Protein 5JYM (pdb70)

Solvent-accessible surface area: 40302 Å² total; per-residue (Å²): 106,33,34,30,9,52,22,69,8,69,1,67,26,175,31,115,4,26,59,130,30,25,44,7,49,0,36,91,50,185,115,67,118,6,41,6,33,3,46,13,69,0,3,60,47,98,31,64,3,9,2,0,2,38,46,56,60,0,59,0,3,2,6,9,17,7,50,51,52,100,62,52,127,15,70,0,86,0,44,2,41,10,139,129,51,52,79,27,24,122,72,18,65,0,25,0,70,4,51,19,82,50,66,54,153,1,144,24,87,96,130,64,12,139,16,47,11,94,50,70,35,142,70,59,46,72,21,24,106,0,55,9,78,20,121,9,20,51,142,201,48,143,17,11,42,18,8,16,50,44,120,36,4,94,53,104,44,72,87,49,118,0,7,54,18,100,118,69,66,0,36,0,18,0,75,16,68,48,10,56,113,140,131,12,74,72,1,52,0,37,0,43,0,18,0,74,44,38,131,24,42,66,37,77,6,49,0,12,0,62,3,70,105,163,34,74,10,95,19,82,25,87,68,154,25,155,89,50,46,62,25,108,0,32,0,120,8,58,50,42,85,6,41,91,25,20,0,4,0,0,4,28,82,174,40,9,44,2,0,0,5,0,15,4,48,55,89,25,47,19,58,12,130,142,5,111,140,63,0,74,6,63,25,54,76,106,53,64,9,0,44,0,62,3,45,77,3,68,82,68,1,33,6,39,2,10,0,0,6,6,3,39,50,55,2,39,18,13,2,2,29,84,20,0,124,6,0,68,0,59,47,192,75,12,78,8,94,17,62,56,69,122,44,71,26,62,105,53,89,145,3,66,2,59,0,52,6,85,59,77,4,23,20,2,15,0,0,0,0,10,18,76,127,90,67,13,4,122,17,25,0,44,13,12,65,66,63,12,125,67,16,34,92,58,3,53,9,63,30,82,30,69,62,3,29,0,35,0,64,42,11,65,93,110,4,38,3,29,0,17,0,0,1,14,55,33,67,16,6,13,19,1,63,5,0,87,1,92,102,33,39,31,7,45,13,68,8,70,1,69,25,150,30,120,8,29,62,128,24,36,48,2,48,0,47,91,51,191,115,57,110,5,34,7,30,2,47,14,68,0,2,57,45,98,28,51,2,5,2,0,2,44,57,67,58,0,59,1,5,3,6,4,18,9,50,49,62,126,59,46,123,15,65,0,84,0,48,2,42,15,145,128,49,52,82,25,26,122,72,11,69,0,25,0,66,4,48,15,83,50,68,62,148,3,132,22,86,97,119,56,14,170,13,49,13,98,55,69,34,142,70,60,45,74,22,24,104,1,56,9,65,18,102,9,19,56,153,195,46,142,16,11,41,16,8,17,51,45,120,37,3,95,53,101,61,61,85,47,121,0,7,56,18,100,118,69,68,0,40,0,17,0,73,19,79,37,12,60,100,170,145,13,73,83,1,51,0,37,1,45,0,17,0,71,43,39,124,25,41,66,33,71,5,49,0,15,0,75,1,57,125,185,33,103,11,76,5,109,175,35,145,71,50,48,60,35,102,10,27,0,122,6,57,54,39,86,6,49,48,11,21,0,3,0,0,9,26,92,177,44,9,44,2,0,0,4,0,18,4,48,41,86,17,46,23,48,13,127,145,8,120,144,56,4,72,5,48,25,54,74,109,54,64,10,0,49,0,66,4,42,64,4,64,76,81,6,32,6,38,2,10,0,0,4,6,3,37,46,51,1,35,20,13,2,2,30,81,31,1,96,14,21,119,8,67,16,90,200,85,13,76,8,94,16,62,56,69,121,44,68,25,61,105,53,89,147,2,66,2,60,0,52,6,88,60,79,2,26,24,3,16,1,0,0,0,12,17,77,127,90,72,26,4,120,18,24,0,47,18,12,66,67,63,12,126,68,16,39,92,50,1,60,10,63,30,77,29,67,62,3,29,0,38,0,66,41,11,71,92,112,4,38,3,28,0,17,0,0,0,20,54,33,66,18,7,14,18,2,62,4,0,84,0,96

GO terms:
  GO:0007155 cell adhesion (P, TAS)
  GO:0005886 plasma membrane (C, TAS)
  GO:0005886 plasma membrane (C, IDA)
  GO:0030054 cell junction (C, IDA)
  GO:0001895 retina homeostasis (P, IMP)
  GO:0043568 positive regulation of insulin-like growth factor receptor signaling pathway (P, IMP)
  GO:0010838 positive regulation of keratinocyte proliferation (P, IMP)
  GO:0022405 hair cycle process (P, IMP)
  GO:0030512 negative regulation of transforming growth factor beta receptor signaling pathway (P, IMP)
  GO:0031424 keratinization (P, IMP)
  GO:0051796 negative regulation of timing of catagen (P, IMP)
  GO:0048023 positive regulation of melanin biosynthetic process (P, IMP)
  GO:0048820 hair follicle maturation (P, IMP)
  GO:0090263 positive regulation of canonical Wnt signaling pathway (P, IMP)

InterPro domains:
  IPR000233 Cadherin, Y-type LIR-motif [PF01049] (765-824)
  IPR002126 Cadherin-like [PF00028] (114-206)
  IPR002126 Cadherin-like [PF00028] (221-318)
  IPR002126 Cadherin-like [PF00028] (333-432)
  IPR002126 Cadherin-like [PF00028] (446-537)
  IPR002126 Cadherin-like [PR00205] (156-175)
  IPR002126 Cadherin-like [PR00205] (215-244)
  IPR002126 Cadherin-like [PR00205] (293-305)
  IPR002126 Cadherin-like [PR00205] (307-326)
  IPR002126 Cadherin-like [PR00205] (326-339)
  IPR002126 Cadherin-like [PR00205] (386-412)
  IPR002126 Cadherin-like [PR00205] (530-547)
  IPR002126 Cadherin-like [PS50268] (108-215)
  IPR002126 Cadherin-like [PS50268] (216-328)
  IPR002126 Cadherin-like [PS50268] (329-440)
  IPR002126 Cadherin-like [PS50268] (441-548)
  IPR002126 Cadherin-like [PS50268] (547-660)
  IPR002126 Cadherin-like [SM00112] (132-213)
  IPR002126 Cadherin-like [SM00112] (237-326)
  IPR002126 Cadherin-like [SM00112] (349-439)

Radius of gyration: 35.83 Å; Cα contacts (8 Å, |Δi|>4): 2385; chains: 4; bounding box: 73×104×82 Å

Nearest PDB structures (foldseek):
  4zmw-assembly1_B  TM=9.513E-01  e=2.298E-41  Homo sapiens
  6ztb-assembly1_I  TM=9.393E-01  e=1.758E-41  Homo sapiens
  4zmt-assembly1_B  TM=9.577E-01  e=2.848E-41  Homo sapiens
  4zmp-assembly1_A-2  TM=9.425E-01  e=3.723E-41  Homo sapiens
  4zmv-assembly1_B  TM=9.755E-01  e=1.860E-40  Homo sapiens

Foldseek 3Di:
DDADDAFEAEAPDPDPPFHFGDADDDPCCVPAQKFKWKDFDCGPHPPPPQWTADTRGRTITGGDGHDCLVPFKTWMWMWIAGPVGDTDDDIGIYMYGHAWDLPWDKDWPDQEAEWEDEQADDFPAWIDFTDIFTSTDVPPFQSGQKFKWWPFKPPQVVHTPQWTAHGRGRTITGHDHDRDCVVPQKMKTWMWIATSSPPHDIDIHIYMYGYDD/DWAWAWPAEDEDAAQAKDKTKIAIDDDQLQAWKKWKWWADPFIDTAWIARQVVGDIDGDPVCPPFWDWHADNVRSMIMIMGGRDDQVRFTWMKMFIWADDDPFDGDTFHIYFTYGYGNPDWAKAWPDAEDEDDWFDKDKIKIFIPWWAQLQFKFKWWDAPSGDIGGAGGSFFRGDDVYDPQWGKHDGTGMIMIIGNTDDPVRFTWMKMWGPDDDDIDIYRTYGYD/DDADPAFEAEAPDPDPPFDFGDADDDPCCVVAQKFKWKDFDCGPHPPPPQWTADTRGRTITGGDGDDCLVPFKTWMWMFMAGPVRDTDDDIGIYMYGHDYDLPWDKDWPDQEAEWEDEQPDDFPAWIDFTDIFTSTDVPPFQSTQKFKWWPFKPPQVVHTCQWTAHGRGRTITGHDDGGDCVVPQKMKTKMWIATRSPPHDIDIHIYMYGYDD/DWAWAWDEDEAFAKDKTKIAIDDDQLQAWKKWKWWADCHIDTAWIARQVVGDIDGDPVCPPQWDWHADNVRSMIMIMGGRDDQVRFTWMKMFIWADDDPFDGDTFHIYFTDTYGYCPDWDKAWPDAEDEDDWFDKDKIKIFIPWWAQLQFKFKWWDAPSGDIGTAGGSFFRGDDVYDPQWGWHDGTGMIMIIGNTDDPVRFTWMKMWGPDDDDIDIYRTYGYD

CATH classification: 2.60.40.60

Structure (mmCIF, N/CA/C/O backbone):
data_5JYM
#
_entry.id   5JYM
#
_cell.length_a   58.700
_cell.length_b   83.430
_cell.length_c   199.820
_cell.angle_alpha   90.00
_cell.angle_beta   90.00
_cell.angle_gamma   90.00
#
_symmetry.space_group_name_H-M   'P 2 21 21'
#
loop_
_entity.id
_entity.type
_entity.pdbx_description
1 polymer Cadherin-3
2 polymer 'Antibody scFv TSP11'
3 non-polymer 'CALCIUM ION'
4 water water
#
loop_
_atom_site.group_PDB
_atom_site.id
_atom_site.type_symbol
_atom_site.label_atom_id
_atom_site.label_alt_id
_atom_site.label_comp_id
_atom_site.label_asym_id
_atom_site.label_entity_id
_atom_site.label_seq_id
_atom_site.pdbx_PDB_ins_code
_atom_site.Cartn_x
_atom_site.Cartn_y
_atom_site.Cartn_z
_atom_site.occupancy
_atom_site.B_iso_or_equiv
_atom_site.auth_seq_id
_atom_site.auth_comp_id
_atom_site.auth_asym_id
_atom_site.auth_atom_id
_atom_site.pdbx_PDB_model_num
ATOM 1 N N . ASP A 1 1 ? -34.749 44.440 -12.599 1.00 61.39 1 ASP A N 1
ATOM 2 C CA . ASP A 1 1 ? -34.394 45.703 -13.283 1.00 60.98 1 ASP A CA 1
ATOM 3 C C . ASP A 1 1 ? -33.122 45.469 -14.092 1.00 57.48 1 ASP A C 1
ATOM 4 O O . ASP A 1 1 ? -32.252 44.689 -13.679 1.00 57.61 1 ASP A O 1
ATOM 9 N N . TRP A 1 2 ? -33.015 46.116 -15.252 1.00 53.31 2 TRP A N 1
ATOM 10 C CA . TRP A 1 2 ? -31.775 46.069 -16.025 1.00 49.22 2 TRP A CA 1
ATOM 11 C C . TRP A 1 2 ? -30.749 46.906 -15.290 1.00 49.89 2 TRP A C 1
ATOM 12 O O . TRP A 1 2 ? -31.048 48.029 -14.890 1.00 51.81 2 TRP A O 1
ATOM 23 N N . VAL A 1 3 ? -29.536 46.405 -15.118 1.00 49.32 3 VAL A N 1
ATOM 24 C CA . VAL A 1 3 ? -28.506 47.220 -14.455 1.00 48.38 3 VAL A CA 1
ATOM 25 C C . VAL A 1 3 ? -27.229 47.286 -15.280 1.00 46.90 3 VAL A C 1
ATOM 26 O O . VAL A 1 3 ? -27.098 46.634 -16.319 1.00 48.16 3 VAL A O 1
ATOM 30 N N . VAL A 1 4 ? -26.317 48.140 -14.859 1.00 44.13 4 VAL A N 1
ATOM 31 C CA . VAL A 1 4 ? -25.078 48.314 -15.578 1.00 43.10 4 VAL A CA 1
ATOM 32 C C . VAL A 1 4 ? -24.206 47.166 -15.098 1.00 38.26 4 VAL A C 1
ATOM 33 O O . VAL A 1 4 ? -24.141 46.880 -13.904 1.00 38.46 4 VAL A O 1
ATOM 37 N N . ALA A 1 5 ? -23.612 46.461 -16.041 1.00 34.58 5 ALA A N 1
ATOM 38 C CA . ALA A 1 5 ? -22.947 45.238 -15.734 1.00 32.76 5 ALA A CA 1
ATOM 39 C C . ALA A 1 5 ? -21.641 45.592 -15.047 1.00 32.48 5 ALA A C 1
ATOM 40 O O . ALA A 1 5 ? -21.130 46.710 -15.246 1.00 32.98 5 ALA A O 1
ATOM 42 N N . PRO A 1 6 ? -21.084 44.667 -14.236 1.00 31.80 6 PRO A N 1
ATOM 43 C CA . PRO A 1 6 ? -19.736 44.890 -13.719 1.00 30.99 6 PRO A CA 1
ATOM 44 C C . PRO A 1 6 ? -18.808 45.157 -14.876 1.00 30.86 6 PRO A C 1
ATOM 45 O O . PRO A 1 6 ? -18.935 44.533 -15.940 1.00 32.93 6 PRO A O 1
ATOM 49 N N . ILE A 1 7 ? -17.902 46.090 -14.675 1.00 30.32 7 ILE A N 1
ATOM 50 C CA . ILE A 1 7 ? -16.930 46.448 -15.672 1.00 30.39 7 ILE A CA 1
ATOM 51 C C . ILE A 1 7 ? -15.559 45.825 -15.335 1.00 30.89 7 ILE A C 1
ATOM 52 O O . ILE A 1 7 ? -14.951 46.140 -14.332 1.00 28.42 7 ILE A O 1
ATOM 57 N N . SER A 1 8 ? -15.049 45.002 -16.235 1.00 33.46 8 SER A N 1
ATOM 58 C CA . SER A 1 8 ? -13.764 44.341 -16.021 1.00 34.84 8 SER A CA 1
ATOM 59 C C . SER A 1 8 ? -12.653 45.069 -16.705 1.00 32.91 8 SER A C 1
ATOM 60 O O . SER A 1 8 ? -12.630 45.165 -17.900 1.00 32.35 8 SER A O 1
ATOM 63 N N . VAL A 1 9 ? -11.691 45.508 -15.929 1.00 33.73 9 VAL A N 1
ATOM 64 C CA . VAL A 1 9 ? -10.540 46.230 -16.442 1.00 34.31 9 VAL A CA 1
ATOM 65 C C . VAL A 1 9 ? -9.212 45.534 -16.089 1.00 34.35 9 VAL A C 1
ATOM 66 O O . VAL A 1 9 ? -8.864 45.425 -14.886 1.00 33.87 9 VAL A O 1
ATOM 70 N N . PRO A 1 10 ? -8.438 45.113 -17.111 1.00 33.08 10 PRO A N 1
ATOM 71 C CA . PRO A 1 10 ? -7.122 44.556 -16.792 1.00 33.03 10 PRO A CA 1
ATOM 72 C C . PRO A 1 10 ? -6.231 45.603 -16.143 1.00 33.00 10 PRO A C 1
ATOM 73 O O . PRO A 1 10 ? -6.194 46.743 -16.594 1.00 32.75 10 PRO A O 1
ATOM 77 N N . GLU A 1 11 ? -5.524 45.219 -15.091 1.00 32.43 11 GLU A N 1
ATOM 78 C CA . GLU A 1 11 ? -4.541 46.093 -14.465 1.00 31.25 11 GLU A CA 1
ATOM 79 C C . GLU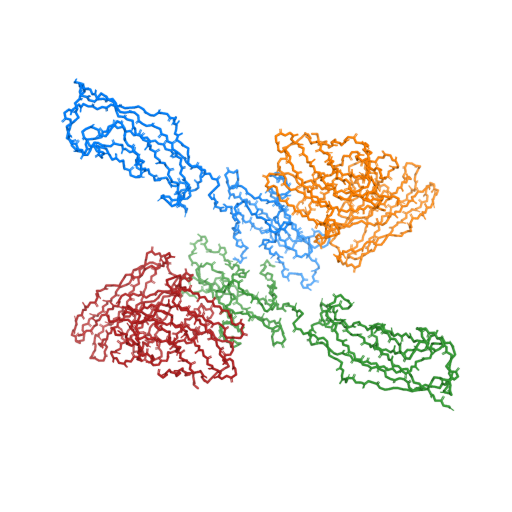 A 1 11 ? -3.467 46.464 -15.470 1.00 31.12 11 GLU A C 1
ATOM 80 O O . GLU A 1 11 ? -3.296 45.812 -16.506 1.00 32.68 11 GLU A O 1
ATOM 86 N N . ASN A 1 12 ? -2.748 47.533 -15.175 1.00 31.77 12 ASN A N 1
ATOM 87 C CA . ASN A 1 12 ? -1.672 48.050 -16.041 1.00 33.37 12 ASN A CA 1
ATOM 88 C C . ASN A 1 12 ? -2.049 48.480 -17.462 1.00 36.98 12 ASN A C 1
ATOM 89 O O . ASN A 1 12 ? -1.231 48.393 -18.382 1.00 37.91 12 ASN A O 1
ATOM 94 N N . GLY A 1 13 ? -3.268 48.987 -17.639 1.00 37.70 13 GLY A N 1
ATOM 95 C CA . GLY A 1 13 ? -3.680 49.495 -18.943 1.00 36.78 13 GLY A CA 1
ATOM 96 C C . GLY A 1 13 ? -2.732 50.551 -19.449 1.00 35.78 13 GLY A C 1
ATOM 97 O O . GLY A 1 13 ? -2.063 51.205 -18.661 1.00 34.38 13 GLY A O 1
ATOM 98 N N . LYS A 1 14 ? -2.659 50.702 -20.769 1.00 40.76 14 LYS A N 1
ATOM 99 C CA . LYS A 1 14 ? -1.825 51.726 -21.404 1.00 43.90 14 LYS A CA 1
ATOM 100 C C . LYS A 1 14 ? -2.605 52.913 -21.885 1.00 41.95 14 LYS A C 1
ATOM 101 O O . LYS A 1 14 ? -2.032 53.874 -22.374 1.00 44.16 14 LYS A O 1
ATOM 107 N N . GLY A 1 15 ? -3.911 52.863 -21.719 1.00 40.88 15 GLY A N 1
ATOM 108 C CA . GLY A 1 15 ? -4.749 53.936 -22.198 1.00 40.47 15 GLY A CA 1
ATOM 109 C C . GLY A 1 15 ? -4.985 53.830 -23.689 1.00 39.81 15 GLY A C 1
ATOM 110 O O . GLY A 1 15 ? -4.941 52.739 -24.255 1.00 39.44 15 GLY A O 1
ATOM 111 N N . PRO A 1 16 ? -5.202 54.956 -24.348 1.00 37.86 16 PRO A N 1
ATOM 112 C CA . PRO A 1 16 ? -5.036 56.287 -23.773 1.00 35.36 16 PRO A CA 1
ATOM 113 C C . PRO A 1 16 ? -5.950 56.574 -22.602 1.00 32.39 16 PRO A C 1
ATOM 114 O O . PRO A 1 16 ? -7.028 56.021 -22.511 1.00 33.25 16 PRO A O 1
ATOM 118 N N . PHE A 1 17 ? -5.519 57.469 -21.730 1.00 30.44 17 PHE A N 1
ATOM 119 C CA . PHE A 1 17 ? -6.323 57.891 -20.608 1.00 28.62 17 PHE A CA 1
ATOM 120 C C . PHE A 1 17 ? -6.637 59.331 -20.837 1.00 28.33 17 PHE A C 1
ATOM 121 O O . PHE A 1 17 ? -5.795 60.029 -21.336 1.00 28.53 17 PHE A O 1
ATOM 129 N N . PRO A 1 18 ? -7.812 59.792 -20.423 1.00 27.91 18 PRO A N 1
ATOM 130 C CA . PRO A 1 18 ? -8.831 58.970 -19.752 1.00 28.33 18 PRO A CA 1
ATOM 131 C C . PRO A 1 18 ? -9.522 58.004 -20.691 1.00 28.99 18 PRO A C 1
ATOM 132 O O . PRO A 1 18 ? -9.721 58.305 -21.854 1.00 30.10 18 PRO A O 1
ATOM 136 N N . GLN A 1 19 ? -9.914 56.872 -20.150 1.00 31.14 19 GLN A N 1
ATOM 137 C CA . GLN A 1 19 ? -10.423 55.758 -20.920 1.00 30.48 19 GLN A CA 1
ATOM 138 C C . GLN A 1 19 ? -11.888 55.610 -20.631 1.00 29.73 19 GLN A C 1
ATOM 139 O O . GLN A 1 19 ? -12.315 55.541 -19.477 1.00 28.38 19 GLN A O 1
ATOM 145 N N . ARG A 1 20 ? -12.676 55.564 -21.693 1.00 30.22 20 ARG A N 1
ATOM 146 C CA . ARG A 1 20 ? -14.082 55.362 -21.535 1.00 30.49 20 ARG A CA 1
ATOM 147 C C . ARG A 1 20 ? -14.376 53.927 -21.126 1.00 30.16 20 ARG A C 1
ATOM 148 O O . ARG A 1 20 ? -13.942 53.003 -21.788 1.00 30.92 20 ARG A O 1
ATOM 156 N N . LEU A 1 21 ? -15.139 53.743 -20.064 1.00 28.37 21 LEU A N 1
ATOM 157 C CA . LEU A 1 21 ? -15.463 52.418 -19.616 1.00 29.25 21 LEU A CA 1
ATOM 158 C C . LEU A 1 21 ? -16.836 52.102 -20.064 1.00 30.03 21 LEU A C 1
ATOM 159 O O . LEU A 1 21 ? -17.085 51.066 -20.639 1.00 32.41 21 LEU A O 1
ATOM 164 N N . ASN A 1 22 ? -17.750 52.999 -19.776 1.00 32.57 22 ASN A N 1
ATOM 165 C CA . ASN A 1 22 ? -19.124 52.750 -20.015 1.00 34.22 22 ASN A CA 1
ATOM 166 C C . ASN A 1 22 ? -19.947 54.013 -19.916 1.00 32.50 22 ASN A C 1
ATOM 167 O O . ASN A 1 22 ? -19.574 54.924 -19.205 1.00 30.44 22 ASN A O 1
ATOM 172 N N . GLN A 1 23 ? -21.073 54.066 -20.629 1.00 33.45 23 GLN A N 1
ATOM 173 C CA . GLN A 1 23 ? -21.909 55.266 -20.663 1.00 32.35 23 GLN A CA 1
ATOM 174 C C . GLN A 1 23 ? -23.226 55.107 -19.919 1.00 31.82 23 GLN A C 1
ATOM 175 O O . GLN A 1 23 ? -24.044 54.301 -20.305 1.00 34.98 23 GLN A O 1
ATOM 181 N N . LEU A 1 24 ? -23.436 55.909 -18.888 1.00 30.90 24 LEU A N 1
ATOM 182 C CA . LEU A 1 24 ? -24.702 55.962 -18.172 1.00 30.71 24 LEU A CA 1
ATOM 183 C C . LEU A 1 24 ? -25.712 56.785 -18.928 1.00 31.80 24 LEU A C 1
ATOM 184 O O . LEU A 1 24 ? -25.369 57.780 -19.588 1.00 32.73 24 LEU A O 1
ATOM 189 N N . LYS A 1 25 ? -26.971 56.401 -18.781 1.00 32.26 25 LYS A N 1
ATOM 190 C CA . LYS A 1 25 ? -28.060 57.137 -19.370 1.00 33.23 25 LYS A CA 1
ATOM 191 C C . LYS A 1 25 ? -29.340 56.909 -18.565 1.00 34.28 25 LYS A C 1
ATOM 192 O O . LYS A 1 25 ? -29.628 55.795 -18.156 1.00 32.53 25 LYS A O 1
ATOM 198 N N . SER A 1 26 ? -30.087 57.995 -18.374 1.00 35.28 26 SER A N 1
ATOM 199 C CA . SER A 1 26 ? -31.427 57.954 -17.879 1.00 37.77 26 SER A CA 1
ATOM 200 C C . SER A 1 26 ? -32.361 58.327 -19.006 1.00 41.08 26 SER A C 1
ATOM 201 O O . SER A 1 26 ? -32.168 59.363 -19.644 1.00 40.34 26 SER A O 1
ATOM 204 N N . ASN A 1 27 ? -33.409 57.531 -19.223 1.00 45.68 27 ASN A N 1
ATOM 205 C CA . ASN A 1 27 ? -34.311 57.801 -20.346 1.00 50.34 27 ASN A CA 1
ATOM 206 C C . ASN A 1 27 ? -35.245 58.979 -20.121 1.00 52.22 27 ASN A C 1
ATOM 207 O O . ASN A 1 27 ? -36.022 59.347 -21.009 1.00 57.98 27 ASN A O 1
ATOM 212 N N . LYS A 1 28 ? -35.122 59.619 -18.963 1.00 51.59 28 LYS A N 1
ATOM 213 C CA . LYS A 1 28 ? -35.778 60.895 -18.744 1.00 51.99 28 LYS A CA 1
ATOM 214 C C . LYS A 1 28 ? -35.052 62.046 -19.409 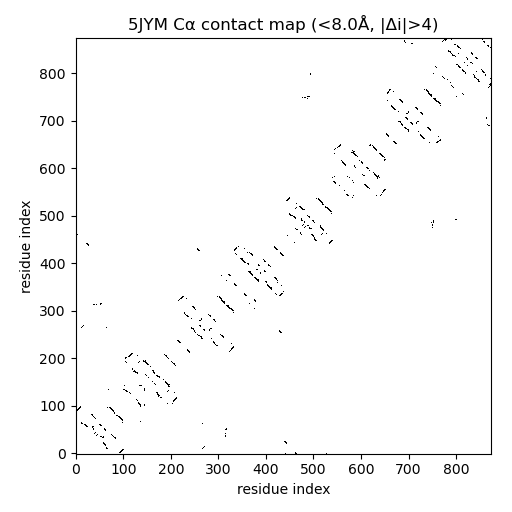1.00 51.16 28 LYS A C 1
ATOM 215 O O . LYS A 1 28 ? -35.411 63.194 -19.197 1.00 52.89 28 LYS A O 1
ATOM 221 N N . ASP A 1 29 ? -34.031 61.764 -20.210 1.00 53.67 29 ASP A N 1
ATOM 222 C CA . ASP A 1 29 ? -33.284 62.841 -20.876 1.00 55.42 29 ASP A CA 1
ATOM 223 C C . ASP A 1 29 ? -33.930 63.337 -22.157 1.00 58.10 29 ASP A C 1
ATOM 224 O O . ASP A 1 29 ? -33.580 64.417 -22.647 1.00 60.08 29 ASP A O 1
ATOM 229 N N . ARG A 1 30 ? -34.874 62.581 -22.701 1.00 64.00 30 ARG A N 1
ATOM 230 C CA . ARG A 1 30 ? -35.594 63.092 -23.860 1.00 74.26 30 ARG A CA 1
ATOM 231 C C . ARG A 1 30 ? -36.409 64.337 -23.502 1.00 71.40 30 ARG A C 1
ATOM 232 O O . ARG A 1 30 ? -36.578 65.218 -24.345 1.00 69.19 30 ARG A O 1
ATOM 240 N N . ASP A 1 31 ? -36.888 64.403 -22.253 1.00 71.74 31 ASP A N 1
ATOM 241 C CA . ASP A 1 31 ? -37.745 65.501 -21.786 1.00 72.07 31 ASP A CA 1
ATOM 242 C C . ASP A 1 31 ? -36.965 66.592 -21.105 1.00 69.65 31 ASP A C 1
ATOM 243 O O . ASP A 1 31 ? -37.087 67.760 -21.456 1.00 76.22 31 ASP A O 1
ATOM 248 N N . THR A 1 32 ? -36.179 66.207 -20.109 1.00 69.79 32 THR A N 1
ATOM 249 C CA . THR A 1 32 ? -35.413 67.163 -19.316 1.00 68.98 32 THR A CA 1
ATOM 250 C C . THR A 1 32 ? -33.929 66.940 -19.559 1.00 64.47 32 THR A C 1
ATOM 251 O O . THR A 1 32 ? -33.505 65.841 -19.925 1.00 64.76 32 THR A O 1
ATOM 255 N N . LYS A 1 33 ? -33.144 67.998 -19.398 1.00 62.17 33 LYS A N 1
ATOM 256 C CA . LYS A 1 33 ? -31.699 67.884 -19.446 1.00 59.54 33 LYS A CA 1
ATOM 257 C C . LYS A 1 33 ? -31.244 67.167 -18.167 1.00 55.03 33 LYS A C 1
ATOM 258 O O . LYS A 1 33 ? -31.615 67.558 -17.066 1.00 54.98 33 LYS A O 1
ATOM 264 N N . ILE A 1 34 ? -30.442 66.122 -18.312 1.00 47.21 34 ILE A N 1
ATOM 265 C CA . ILE A 1 34 ? -29.956 65.404 -17.154 1.00 44.33 34 ILE A CA 1
ATOM 266 C C . ILE A 1 34 ? -28.458 65.517 -16.969 1.00 40.62 34 ILE A C 1
ATOM 267 O O . ILE A 1 34 ? -27.688 65.545 -17.938 1.00 39.10 34 ILE A O 1
ATOM 272 N N . PHE A 1 35 ? -28.077 65.577 -15.704 1.00 38.98 35 PHE A N 1
ATOM 273 C CA . PHE A 1 35 ? -26.695 65.710 -15.282 1.00 40.33 35 PHE A CA 1
ATOM 274 C C . PHE A 1 35 ? -26.289 64.491 -14.451 1.00 36.92 35 PHE A C 1
ATOM 275 O O . PHE A 1 35 ? -27.004 64.112 -13.511 1.00 34.64 35 PHE A O 1
ATOM 283 N N . TYR A 1 36 ? -25.130 63.915 -14.774 1.00 33.86 36 TYR A N 1
ATOM 284 C CA . TYR A 1 36 ? -24.667 62.688 -14.141 1.00 31.19 36 TYR A CA 1
ATOM 285 C C . TYR A 1 36 ? -23.513 63.003 -13.222 1.00 30.14 36 TYR A C 1
ATOM 286 O O . TYR A 1 36 ? -22.759 63.936 -13.480 1.00 29.60 36 TYR A O 1
ATOM 295 N N . SER A 1 37 ? -23.370 62.194 -12.176 1.00 28.54 37 SER A N 1
ATOM 296 C CA . SER A 1 37 ? -22.242 62.268 -11.248 1.00 27.55 37 SER A CA 1
ATOM 297 C C . SER A 1 37 ? -21.969 60.888 -10.684 1.00 27.05 37 SER A C 1
ATOM 298 O O . SER A 1 37 ? -22.790 59.974 -10.843 1.00 27.33 37 SER A O 1
ATOM 301 N N . ILE A 1 38 ? -20.798 60.703 -10.095 1.00 26.45 38 ILE A N 1
ATOM 302 C CA . ILE A 1 38 ? -20.468 59.423 -9.466 1.00 26.95 38 ILE A CA 1
ATOM 303 C C . ILE A 1 38 ? -19.962 59.639 -8.069 1.00 26.93 38 ILE A C 1
ATOM 304 O O . ILE A 1 38 ? -19.315 60.616 -7.813 1.00 28.37 38 ILE A O 1
ATOM 309 N N . THR A 1 39 ? -20.216 58.693 -7.192 1.00 27.91 39 THR A N 1
ATOM 310 C CA . THR A 1 39 ? -19.613 58.709 -5.884 1.00 30.25 39 THR A CA 1
ATOM 311 C C . THR A 1 39 ? -18.976 57.373 -5.594 1.00 30.61 39 THR A C 1
ATOM 312 O O . THR A 1 39 ? -19.182 56.405 -6.337 1.00 30.28 39 THR A O 1
ATOM 316 N N . GLY A 1 40 ? -18.191 57.340 -4.516 1.00 30.88 40 GLY A N 1
ATOM 317 C CA . GLY A 1 40 ? -17.491 56.139 -4.077 1.00 30.93 40 GLY A CA 1
ATOM 318 C C . GLY A 1 40 ? -15.984 56.307 -4.141 1.00 31.28 40 GLY A C 1
ATOM 319 O O . GLY A 1 40 ? -15.496 57.236 -4.770 1.00 31.43 40 GLY A O 1
ATOM 320 N N . PRO A 1 41 ? -15.236 55.400 -3.495 1.00 32.74 41 PRO A N 1
ATOM 321 C CA . PRO A 1 41 ? -13.760 55.445 -3.424 1.00 32.90 41 PRO A CA 1
ATOM 322 C C . PRO A 1 41 ? -13.175 55.344 -4.801 1.00 31.73 41 PRO A C 1
ATOM 323 O O . PRO A 1 41 ? -13.581 54.474 -5.543 1.00 31.26 41 PRO A O 1
ATOM 327 N N . GLY A 1 42 ? -12.227 56.220 -5.126 1.00 31.40 42 GLY A N 1
ATOM 328 C CA . GLY A 1 42 ? -11.736 56.343 -6.483 1.00 29.51 42 GLY A CA 1
ATOM 329 C C . GLY A 1 42 ? -12.323 57.545 -7.203 1.00 28.93 42 GLY A C 1
ATOM 330 O O . GLY A 1 42 ? -11.700 58.074 -8.118 1.00 26.95 42 GLY A O 1
ATOM 331 N N . ALA A 1 43 ? -13.538 57.944 -6.824 1.00 29.20 43 ALA A N 1
ATOM 332 C CA . ALA A 1 43 ? -14.229 59.017 -7.517 1.00 30.76 43 ALA A CA 1
ATOM 333 C C . ALA A 1 43 ? -14.266 60.273 -6.672 1.00 32.00 43 ALA A C 1
ATOM 334 O O . ALA A 1 43 ? -13.737 61.296 -7.078 1.00 34.47 43 ALA A O 1
ATOM 336 N N . ASP A 1 44 ? -14.897 60.217 -5.509 1.00 31.82 44 ASP A N 1
ATOM 337 C CA . ASP A 1 44 ? -14.936 61.392 -4.673 1.00 34.58 44 ASP A CA 1
ATOM 338 C C . ASP A 1 44 ? -14.382 61.113 -3.304 1.00 36.07 44 ASP A C 1
ATOM 339 O O . ASP A 1 44 ? -14.647 61.843 -2.372 1.00 39.89 44 ASP A O 1
ATOM 344 N N . SER A 1 45 ? -13.618 60.043 -3.186 1.00 36.45 45 SER A N 1
ATOM 345 C CA . SER A 1 45 ? -12.811 59.822 -2.014 1.00 37.56 45 SER A CA 1
ATOM 346 C C . SER A 1 45 ? -11.622 58.934 -2.438 1.00 36.51 45 SER A C 1
ATOM 347 O O . SER A 1 45 ? -11.557 58.459 -3.559 1.00 38.47 45 SER A O 1
ATOM 350 N N . PRO A 1 46 ? -10.652 58.753 -1.563 1.00 36.37 46 PRO A N 1
ATOM 351 C CA . PRO A 1 46 ? -9.449 58.038 -2.003 1.00 35.23 46 PRO A CA 1
ATOM 352 C C . PRO A 1 46 ? -9.707 56.597 -2.427 1.00 34.27 46 PRO A C 1
ATOM 353 O O . PRO A 1 46 ? -10.645 55.989 -1.975 1.00 39.01 46 PRO A O 1
ATOM 357 N N . PRO A 1 47 ? -8.897 56.046 -3.300 1.00 31.91 47 PRO A N 1
ATOM 358 C CA . PRO A 1 47 ? -7.770 56.731 -3.964 1.00 33.51 47 PRO A CA 1
ATOM 359 C C . PRO A 1 47 ? -8.163 57.862 -4.948 1.00 33.61 47 PRO A C 1
ATOM 360 O O . PRO A 1 47 ? -9.234 57.855 -5.562 1.00 31.36 47 PRO A O 1
ATOM 364 N N . GLU A 1 48 ? -7.290 58.851 -5.030 1.00 34.90 48 GLU A N 1
ATOM 365 C CA . GLU A 1 48 ? -7.652 60.143 -5.606 1.00 34.23 48 GLU A CA 1
ATOM 366 C C . GLU A 1 48 ? -7.537 60.135 -7.105 1.00 32.19 48 GLU A C 1
ATOM 367 O O . GLU A 1 48 ? -6.522 59.694 -7.654 1.00 32.51 48 GLU A O 1
ATOM 373 N N . GLY A 1 49 ? -8.610 60.565 -7.756 1.00 30.34 49 GLY A N 1
ATOM 374 C CA . GLY A 1 49 ? -8.574 60.843 -9.159 1.00 29.57 49 GLY A CA 1
ATOM 375 C C . GLY A 1 49 ? -8.549 59.641 -10.076 1.00 28.80 49 GLY A C 1
ATOM 376 O O . GLY A 1 49 ? -8.033 59.745 -11.188 1.00 29.18 49 GLY A O 1
ATOM 377 N N . VAL A 1 50 ? -9.100 58.509 -9.645 1.00 27.83 50 VAL A N 1
ATOM 378 C CA . VAL A 1 50 ? -9.014 57.289 -10.439 1.00 27.86 50 VAL A CA 1
ATOM 379 C C . VAL A 1 50 ? -10.137 57.270 -11.452 1.00 28.49 50 VAL A C 1
ATOM 380 O O . VAL A 1 50 ? -9.910 56.847 -12.588 1.00 28.51 50 VAL A O 1
ATOM 384 N N . PHE A 1 51 ? -11.336 57.698 -11.030 1.00 27.79 51 PHE A N 1
ATOM 385 C CA . PHE A 1 51 ? -12.503 57.704 -11.886 1.00 28.25 51 PHE A CA 1
ATOM 386 C C . PHE A 1 51 ? -13.130 59.083 -11.959 1.00 28.20 51 PHE A C 1
ATOM 387 O O . PHE A 1 51 ? -13.004 59.897 -11.049 1.00 29.53 51 PHE A O 1
ATOM 395 N N . ALA A 1 52 ? -13.871 59.290 -13.035 1.00 28.41 52 ALA A N 1
ATOM 396 C CA . ALA A 1 52 ? -14.717 60.454 -13.220 1.00 28.59 52 ALA A CA 1
ATOM 397 C C . ALA A 1 52 ? -15.862 60.101 -14.168 1.00 29.66 52 ALA A C 1
ATOM 398 O O . ALA A 1 52 ? -15.796 59.096 -14.870 1.00 30.35 52 ALA A O 1
ATOM 400 N N . VAL A 1 53 ? -16.870 60.962 -14.229 1.00 29.40 53 VAL A N 1
ATOM 401 C CA . VAL A 1 53 ? -17.916 60.821 -15.212 1.00 30.29 53 VAL A CA 1
ATOM 402 C C . VAL A 1 53 ? -18.091 62.147 -15.922 1.00 30.75 53 VAL A C 1
ATOM 403 O O . VAL A 1 53 ? -17.928 63.173 -15.319 1.00 33.48 53 VAL A O 1
ATOM 407 N N . GLU A 1 54 ? -18.347 62.098 -17.223 1.00 32.57 54 GLU A N 1
ATOM 408 C CA . GLU A 1 54 ? -18.652 63.263 -18.023 1.00 32.70 54 GLU A CA 1
ATOM 409 C C . GLU A 1 54 ? -20.085 63.663 -17.625 1.00 32.23 54 GLU A C 1
ATOM 410 O O . GLU A 1 54 ? -21.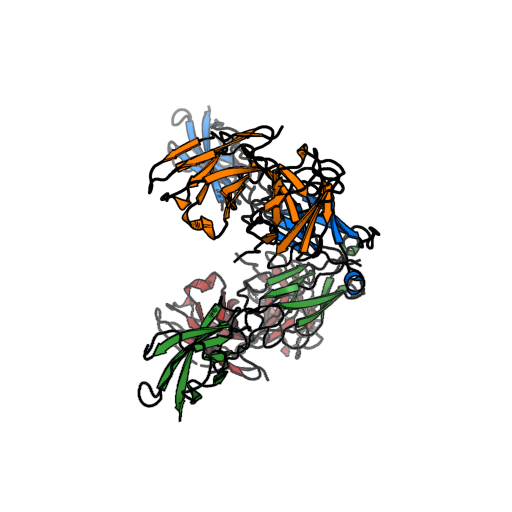024 62.909 -17.821 1.00 31.22 54 GLU A O 1
ATOM 416 N N . LYS A 1 55 ? -20.232 64.852 -17.058 1.00 33.26 55 LYS A N 1
ATOM 417 C CA . LYS A 1 55 ? -21.489 65.340 -16.531 1.00 34.57 55 LYS A CA 1
ATOM 418 C C . LYS A 1 55 ? -22.704 65.312 -17.458 1.00 36.48 55 LYS A C 1
ATOM 419 O O . LYS A 1 55 ? -23.796 64.969 -17.036 1.00 35.61 55 LYS A O 1
ATOM 425 N N . GLU A 1 56 ? -22.523 65.689 -18.710 1.00 38.77 56 GLU A N 1
ATOM 426 C CA . GLU A 1 56 ? -23.643 65.808 -19.618 1.00 40.87 56 GLU A CA 1
ATOM 427 C C . GLU A 1 56 ? -23.865 64.545 -20.440 1.00 38.48 56 GLU A C 1
ATOM 428 O O . GLU A 1 56 ? -25.006 64.233 -20.792 1.00 36.83 56 GLU A O 1
ATOM 434 N N . THR A 1 57 ? -22.788 63.836 -20.789 1.00 34.23 57 THR A N 1
ATOM 435 C CA . THR A 1 57 ? -22.918 62.647 -21.625 1.00 31.87 57 THR A CA 1
ATOM 436 C C . THR A 1 57 ? -23.082 61.377 -20.841 1.00 29.51 57 THR A C 1
ATOM 437 O O . THR A 1 57 ? -23.566 60.411 -21.384 1.00 29.15 57 THR A O 1
ATOM 441 N N . GLY A 1 58 ? -22.650 61.368 -19.583 1.00 27.45 58 GLY A N 1
ATOM 442 C CA . GLY A 1 58 ? -22.753 60.196 -18.754 1.00 26.00 58 GLY A CA 1
ATOM 443 C C . GLY A 1 58 ? -21.627 59.194 -18.921 1.00 25.86 58 GLY A C 1
ATOM 444 O O . GLY A 1 58 ? -21.709 58.094 -18.360 1.00 24.79 58 GLY A O 1
ATOM 445 N N . TRP A 1 59 ? -20.568 59.537 -19.663 1.00 26.43 59 TRP A N 1
ATOM 446 C CA . TRP A 1 59 ? -19.459 58.569 -19.900 1.00 26.83 59 TRP A CA 1
ATOM 447 C C . TRP A 1 59 ? -18.649 58.431 -18.625 1.00 27.53 59 TRP A C 1
ATOM 448 O O . TRP A 1 59 ? -18.213 59.424 -18.042 1.00 27.41 59 TRP A O 1
ATOM 459 N N . LEU A 1 60 ? -18.469 57.195 -18.197 1.00 27.35 60 LEU A N 1
ATOM 460 C CA . LEU A 1 60 ? -17.678 56.897 -17.024 1.00 28.47 60 LEU A CA 1
ATOM 461 C C . LEU A 1 60 ? -16.248 56.733 -17.493 1.00 27.51 60 LEU A C 1
ATOM 462 O O . LEU A 1 60 ? -15.985 56.072 -18.478 1.00 27.75 60 LEU A O 1
ATOM 467 N N . LEU A 1 61 ? -15.320 57.312 -16.771 1.00 28.01 61 LEU A N 1
ATOM 468 C CA . LEU A 1 61 ? -13.933 57.386 -17.225 1.00 28.96 61 LEU A CA 1
ATOM 469 C C . LEU A 1 61 ? -12.989 56.799 -16.204 1.00 27.42 61 LEU A C 1
ATOM 470 O O . LEU A 1 61 ? -13.219 56.953 -15.016 1.00 27.23 61 LEU A O 1
ATOM 475 N N . LEU A 1 62 ? -11.939 56.136 -16.693 1.00 26.78 62 LEU A N 1
ATOM 476 C CA . LEU A 1 62 ? -10.809 55.727 -15.887 1.00 25.66 62 LEU A CA 1
ATOM 477 C C . LEU A 1 62 ? -9.647 56.590 -16.262 1.00 25.55 62 LEU A C 1
ATOM 478 O O . LEU A 1 62 ? -9.263 56.630 -17.441 1.00 26.25 62 LEU A O 1
ATOM 483 N N . ASN A 1 63 ? -9.068 57.242 -15.266 1.00 25.32 63 ASN A N 1
ATOM 484 C CA . ASN A 1 63 ? -8.030 58.253 -15.477 1.00 28.07 63 ASN A CA 1
ATOM 485 C C . ASN A 1 63 ? -6.566 57.787 -15.339 1.00 28.45 63 ASN A C 1
ATOM 486 O O . ASN A 1 63 ? -5.691 58.530 -15.709 1.00 29.76 63 ASN A O 1
ATOM 491 N N . LYS A 1 64 ? -6.326 56.599 -14.768 1.00 29.98 64 LYS A N 1
ATOM 492 C CA . LYS A 1 64 ? -4.997 56.070 -14.478 1.00 30.59 64 LYS A CA 1
ATOM 493 C C . LYS A 1 64 ? -4.989 54.559 -14.547 1.00 29.90 64 LYS A C 1
ATOM 494 O O . LYS A 1 64 ? -6.006 53.920 -14.347 1.00 26.19 64 LYS A O 1
ATOM 500 N N . PRO A 1 65 ? -3.799 53.975 -14.734 1.00 30.45 65 PRO A N 1
ATOM 501 C CA . PRO A 1 65 ? -3.683 52.529 -14.690 1.00 30.77 65 PRO A CA 1
ATOM 502 C C . PRO A 1 65 ? -4.074 52.009 -13.352 1.00 30.49 65 PRO A C 1
ATOM 503 O O . PRO A 1 65 ? -3.855 52.658 -12.355 1.00 36.02 65 PRO A O 1
ATOM 507 N N . LEU A 1 66 ? -4.632 50.820 -13.311 1.00 32.61 66 LEU A N 1
ATOM 508 C CA . LEU A 1 66 ? -4.968 50.163 -12.036 1.00 32.82 66 LEU A CA 1
ATOM 509 C C . LEU A 1 66 ? -3.961 49.065 -11.696 1.00 33.54 66 LEU A C 1
ATOM 510 O O . LEU A 1 66 ? -3.262 48.558 -12.580 1.00 32.89 66 LEU A O 1
ATOM 515 N N . ASP A 1 67 ? -3.922 48.700 -10.421 1.00 33.00 67 ASP A N 1
ATOM 516 C CA . ASP A 1 67 ? -3.068 47.620 -9.924 1.00 35.32 67 ASP A CA 1
ATOM 517 C C . ASP A 1 67 ? -3.870 46.623 -9.076 1.00 34.25 67 ASP A C 1
ATOM 518 O O . ASP A 1 67 ? -4.266 46.919 -7.946 1.00 35.65 67 ASP A O 1
ATOM 523 N N . ARG A 1 68 ? -4.079 45.426 -9.610 1.00 34.46 68 ARG A N 1
ATOM 524 C CA . ARG A 1 68 ? -4.920 44.436 -8.951 1.00 34.29 68 ARG A CA 1
ATOM 525 C C . ARG A 1 68 ? -4.384 44.059 -7.578 1.00 35.75 68 ARG A C 1
ATOM 526 O O . ARG A 1 68 ? -5.153 43.753 -6.705 1.00 37.18 68 ARG A O 1
ATOM 534 N N . GLU A 1 69 ? -3.072 44.089 -7.394 1.00 36.95 69 GLU A N 1
ATOM 535 C CA . GLU A 1 69 ? -2.460 43.644 -6.133 1.00 38.60 69 GLU A CA 1
ATOM 536 C C . GLU A 1 69 ? -2.574 44.718 -5.028 1.00 41.48 69 GLU A C 1
ATOM 537 O O . GLU A 1 69 ? -2.392 44.422 -3.854 1.00 47.55 69 GLU A O 1
ATOM 543 N N . GLU A 1 70 ? -2.888 45.955 -5.409 1.00 44.96 70 GLU A N 1
ATOM 544 C CA . GLU A 1 70 ? -3.287 47.004 -4.459 1.00 46.58 70 GLU A CA 1
ATOM 545 C C . GLU A 1 70 ? -4.767 47.000 -4.151 1.00 43.45 70 GLU A C 1
ATOM 546 O O . GLU A 1 70 ? -5.159 46.980 -2.995 1.00 42.30 70 GLU A O 1
ATOM 552 N N . ILE A 1 71 ? -5.586 47.087 -5.202 1.00 42.61 71 ILE A N 1
ATOM 553 C CA . ILE A 1 71 ? -7.061 47.110 -5.064 1.00 40.70 71 ILE A CA 1
ATOM 554 C C . ILE A 1 71 ? -7.699 46.317 -6.200 1.00 38.49 71 ILE A C 1
ATOM 555 O O . ILE A 1 71 ? -7.528 46.631 -7.369 1.00 37.70 71 ILE A O 1
ATOM 560 N N . ALA A 1 72 ? -8.455 45.293 -5.843 1.00 37.02 72 ALA A N 1
ATOM 561 C CA . ALA A 1 72 ? -8.979 44.328 -6.813 1.00 37.10 72 ALA A CA 1
ATOM 562 C C . ALA A 1 72 ? -10.382 44.692 -7.342 1.00 35.13 72 ALA A C 1
ATOM 563 O O . ALA A 1 72 ? -10.811 44.151 -8.347 1.00 38.09 72 ALA A O 1
ATOM 565 N N . LYS A 1 73 ? -11.079 45.611 -6.680 1.00 35.15 73 LYS A N 1
ATOM 566 C CA . LYS A 1 73 ? -12.509 45.841 -6.912 1.00 37.82 73 LYS A CA 1
ATOM 567 C C . LYS A 1 73 ? -12.916 47.220 -6.400 1.00 36.22 73 LYS A C 1
ATOM 568 O O . LYS A 1 73 ? -12.368 47.680 -5.421 1.00 36.97 73 LYS A O 1
ATOM 574 N N . TYR A 1 74 ? -13.804 47.922 -7.109 1.00 35.74 74 TYR A N 1
ATOM 575 C CA . TYR A 1 74 ? -14.310 49.206 -6.652 1.00 32.84 74 TYR A CA 1
ATOM 576 C C . TYR A 1 74 ? -15.806 49.186 -6.730 1.00 34.12 74 TYR A C 1
ATOM 577 O O . TYR A 1 74 ? -16.369 48.513 -7.553 1.00 35.76 74 TYR A O 1
ATOM 586 N N . GLU A 1 75 ? -16.446 49.949 -5.861 1.00 36.97 75 GLU A N 1
ATOM 587 C CA . GLU A 1 75 ? -17.886 50.042 -5.834 1.00 38.41 75 GLU A CA 1
ATOM 588 C C . GLU A 1 75 ? -18.207 51.513 -5.882 1.00 35.81 75 GLU A C 1
ATOM 589 O O . GLU A 1 75 ? -17.824 52.264 -4.989 1.00 35.54 75 GLU A O 1
ATOM 595 N N . LEU A 1 76 ? -18.882 51.915 -6.950 1.00 33.83 76 LEU A N 1
ATOM 596 C CA . LEU A 1 76 ? -19.238 53.295 -7.175 1.00 31.71 76 LEU A CA 1
ATOM 597 C C . LEU A 1 76 ? -20.726 53.353 -7.290 1.00 31.31 76 LEU A C 1
ATOM 598 O O . LEU A 1 76 ? -21.385 52.322 -7.333 1.00 30.90 76 LEU A O 1
ATOM 603 N N . PHE A 1 77 ? -21.245 54.569 -7.337 1.00 30.08 77 PHE A N 1
ATOM 604 C CA . PHE A 1 77 ? -22.646 54.795 -7.586 1.00 30.32 77 PHE A CA 1
ATOM 605 C C . PHE A 1 77 ? -22.808 55.903 -8.622 1.00 28.25 77 PHE A C 1
ATOM 606 O O . PHE A 1 77 ? -22.182 56.963 -8.508 1.00 27.21 77 PHE A O 1
ATOM 614 N N . GLY A 1 78 ? -23.662 55.668 -9.614 1.00 26.74 78 GLY A N 1
ATOM 615 C CA . GLY A 1 78 ? -23.992 56.689 -10.593 1.00 25.42 78 GLY A CA 1
ATOM 616 C C . GLY A 1 78 ? -25.244 57.393 -10.164 1.00 26.25 78 GLY A C 1
ATOM 617 O O . GLY A 1 78 ? -26.169 56.743 -9.691 1.00 27.22 78 GLY A O 1
ATOM 618 N N . HIS A 1 79 ? -25.310 58.711 -10.360 1.00 27.00 79 HIS A N 1
ATOM 619 C CA . HIS A 1 79 ? -26.507 59.505 -9.959 1.00 28.36 79 HIS A CA 1
ATOM 620 C C . HIS A 1 79 ? -26.974 60.336 -11.124 1.00 28.61 79 HIS A C 1
ATOM 621 O O . HIS A 1 79 ? -26.159 60.750 -11.947 1.00 28.45 79 HIS A O 1
ATOM 628 N N . ALA A 1 80 ? -28.284 60.557 -11.223 1.00 30.14 80 ALA A N 1
ATOM 629 C CA . ALA A 1 80 ? -28.841 61.377 -12.322 1.00 30.00 80 ALA A CA 1
ATOM 630 C C . ALA A 1 80 ? -29.808 62.385 -11.745 1.00 31.39 80 ALA A C 1
ATOM 631 O O . ALA A 1 80 ? -30.754 62.008 -11.065 1.00 30.47 80 ALA A O 1
ATOM 633 N N . VAL A 1 81 ? -29.544 63.663 -12.002 1.00 32.46 81 VAL A N 1
ATOM 634 C CA . VAL A 1 81 ? -30.268 64.758 -11.383 1.00 34.52 81 VAL A CA 1
ATOM 635 C C . VAL A 1 81 ? -30.589 65.801 -12.421 1.00 36.95 81 VAL A C 1
ATOM 636 O O . VAL A 1 81 ? -29.853 65.924 -13.390 1.00 41.70 81 VAL A O 1
ATOM 640 N N . SER A 1 82 ? -31.721 66.500 -12.290 1.00 41.47 82 SER A N 1
ATOM 641 C CA . SER A 1 82 ? -32.073 67.576 -13.235 1.00 42.30 82 SER A CA 1
ATOM 642 C C . SER A 1 82 ? -31.377 68.859 -12.824 1.00 44.38 82 SER A C 1
ATOM 643 O O . SER A 1 82 ? -30.761 68.916 -11.773 1.00 43.22 82 SER A O 1
ATOM 646 N N . GLU A 1 83 ? -31.482 69.897 -13.646 1.00 50.11 83 GLU A N 1
ATOM 647 C CA . GLU A 1 83 ? -30.770 71.167 -13.403 1.00 54.00 83 GLU A CA 1
ATOM 648 C C . GLU A 1 83 ? -31.033 71.757 -11.999 1.00 50.76 83 GLU A C 1
ATOM 649 O O . GLU A 1 83 ? -30.117 72.199 -11.312 1.00 44.77 83 GLU A O 1
ATOM 655 N N . ASN A 1 84 ? -32.302 71.744 -11.586 1.00 49.15 84 ASN A N 1
ATOM 656 C CA . ASN A 1 84 ? -32.698 72.266 -10.280 1.00 49.07 84 ASN A CA 1
ATOM 657 C C . ASN A 1 84 ? -32.275 71.380 -9.110 1.00 44.55 84 ASN A C 1
ATOM 658 O O . ASN A 1 84 ? -32.546 71.728 -7.980 1.00 44.74 84 ASN A O 1
ATOM 663 N N . GLY A 1 85 ? -31.619 70.246 -9.378 1.00 42.50 85 GLY A N 1
ATOM 664 C CA . GLY A 1 85 ? -31.053 69.380 -8.329 1.00 40.54 85 GLY A CA 1
ATOM 665 C C . GLY A 1 85 ? -31.942 68.229 -7.847 1.00 40.15 85 GLY A C 1
ATOM 666 O O . GLY A 1 85 ? -31.591 67.539 -6.908 1.00 41.33 85 GLY A O 1
ATOM 667 N N . ALA A 1 86 ? -33.085 68.004 -8.474 1.00 37.95 86 ALA A N 1
ATOM 668 C CA . ALA A 1 86 ? -33.892 66.861 -8.124 1.00 38.41 86 ALA A CA 1
ATOM 669 C C . ALA A 1 86 ? -33.305 65.615 -8.759 1.00 38.29 86 ALA A C 1
ATOM 670 O O . ALA A 1 86 ? -33.008 65.586 -9.948 1.00 40.90 86 ALA A O 1
ATOM 672 N N . SER A 1 87 ? -33.082 64.623 -7.928 1.00 37.39 87 SER A N 1
ATOM 673 C CA . SER A 1 87 ? -32.864 63.246 -8.303 1.00 37.63 87 SER A CA 1
ATOM 674 C C . SER A 1 87 ? -33.929 62.774 -9.279 1.00 37.10 87 SER A C 1
ATOM 675 O O . SER A 1 87 ? -35.109 62.984 -9.039 1.00 37.55 87 SER A O 1
ATOM 678 N N . VAL A 1 88 ? -33.530 62.091 -10.338 1.00 35.07 88 VAL A N 1
ATOM 679 C CA . VAL A 1 88 ? -34.501 61.454 -11.213 1.00 36.07 88 VAL A CA 1
ATOM 680 C C . VAL A 1 88 ? -34.331 59.929 -11.357 1.00 36.76 88 VAL A C 1
ATOM 681 O O . VAL A 1 88 ? -35.054 59.299 -12.111 1.00 38.78 88 VAL A O 1
ATOM 685 N N . GLU A 1 89 ? -33.421 59.332 -10.605 1.00 36.27 89 GLU A N 1
ATOM 686 C CA . GLU A 1 89 ? -33.288 57.879 -10.541 1.00 37.05 89 GLU A CA 1
ATOM 687 C C . GLU A 1 89 ? -32.757 57.514 -9.164 1.00 37.90 89 GLU A C 1
ATOM 688 O O . GLU A 1 89 ? -32.073 58.299 -8.514 1.00 38.36 89 GLU A O 1
ATOM 694 N N . ASP A 1 90 ? -33.046 56.307 -8.738 1.00 38.87 90 ASP A N 1
ATOM 695 C CA . ASP A 1 90 ? -32.324 55.724 -7.658 1.00 39.61 90 ASP A CA 1
ATOM 696 C C . ASP A 1 90 ? -30.874 55.590 -8.120 1.00 38.78 90 ASP A C 1
ATOM 697 O O . ASP A 1 90 ? -30.621 55.301 -9.285 1.00 38.11 90 ASP A O 1
ATOM 702 N N . PRO A 1 91 ? -29.918 55.765 -7.202 1.00 38.34 91 PRO A N 1
ATOM 703 C CA . PRO A 1 91 ? -28.537 55.574 -7.622 1.00 36.24 91 PRO A CA 1
ATOM 704 C C . PRO A 1 91 ? -28.295 54.197 -8.175 1.00 36.62 91 PRO A C 1
ATOM 705 O O . PRO A 1 91 ? -28.884 53.228 -7.690 1.00 35.80 91 PRO A O 1
ATOM 709 N N . MET A 1 92 ? -27.430 54.133 -9.191 1.00 36.83 92 MET A N 1
ATOM 710 C CA . MET A 1 92 ? -27.073 52.892 -9.835 1.00 37.90 92 MET A CA 1
ATOM 711 C C . MET A 1 92 ? -25.741 52.378 -9.309 1.00 36.73 92 MET A C 1
ATOM 712 O O . MET A 1 92 ? -24.755 53.058 -9.419 1.00 35.79 92 MET A O 1
ATOM 717 N N . ASN A 1 93 ? -25.699 51.157 -8.800 1.00 38.98 93 ASN A N 1
ATOM 718 C CA . ASN A 1 93 ? -24.444 50.594 -8.337 1.00 42.21 93 ASN A CA 1
ATOM 719 C C . ASN A 1 93 ? -23.599 50.226 -9.544 1.00 39.41 93 ASN A C 1
ATOM 720 O O . ASN A 1 93 ? -24.093 49.611 -10.487 1.00 39.91 93 ASN A O 1
ATOM 725 N N . ILE A 1 94 ? -22.328 50.607 -9.507 1.00 35.55 94 ILE A N 1
ATOM 726 C CA . ILE A 1 94 ? -21.383 50.313 -10.551 1.00 32.73 94 ILE A CA 1
ATOM 727 C C . ILE A 1 94 ? -20.174 49.586 -9.960 1.00 31.69 94 ILE A C 1
ATOM 728 O O . ILE A 1 94 ? -19.471 50.146 -9.132 1.00 30.45 94 ILE A O 1
ATOM 733 N N . SER A 1 95 ? -19.927 48.354 -10.395 1.00 31.38 95 SER A N 1
ATOM 734 C CA . SER A 1 95 ? -18.792 47.574 -9.923 1.00 31.09 95 SER A CA 1
ATOM 735 C C . SER A 1 95 ? -17.669 47.616 -10.911 1.00 31.80 95 SER A C 1
ATOM 736 O O . SER A 1 95 ? -17.903 47.454 -12.117 1.00 31.37 95 SER A O 1
ATOM 739 N N . ILE A 1 96 ? -16.442 47.795 -10.430 1.00 31.13 96 ILE A N 1
ATOM 740 C CA . ILE A 1 96 ? -15.293 47.630 -11.304 1.00 32.50 96 ILE A CA 1
ATOM 741 C C . ILE A 1 96 ? -14.383 46.522 -10.780 1.00 33.65 96 ILE A C 1
ATOM 742 O O . ILE A 1 96 ? -13.979 46.550 -9.620 1.00 34.56 96 ILE A O 1
ATOM 747 N N . ILE A 1 97 ? -14.124 45.536 -11.638 1.00 32.44 97 ILE A N 1
ATOM 748 C CA . ILE A 1 97 ? -13.303 44.387 -11.323 1.00 32.64 97 ILE A CA 1
ATOM 749 C C . ILE A 1 97 ? -11.982 44.562 -12.036 1.00 31.69 97 ILE A C 1
ATOM 750 O O . ILE A 1 97 ? -11.970 44.736 -13.247 1.00 31.71 97 ILE A O 1
ATOM 755 N N . VAL A 1 98 ? -10.888 44.562 -11.279 1.00 30.54 98 VAL A N 1
ATOM 756 C CA . VAL A 1 98 ? -9.557 44.656 -11.862 1.00 32.41 98 VAL A CA 1
ATOM 757 C C . VAL A 1 98 ? -9.008 43.262 -12.114 1.00 32.14 98 VAL A C 1
ATOM 758 O O . VAL A 1 98 ? -8.808 42.507 -11.168 1.00 34.90 98 VAL A O 1
ATOM 762 N N . THR A 1 99 ? -8.783 42.903 -13.369 1.00 32.13 99 THR A N 1
ATOM 763 C CA . THR A 1 99 ? -8.343 41.540 -13.697 1.00 31.95 99 THR A CA 1
ATOM 764 C C . THR A 1 99 ? -6.822 41.440 -13.780 1.00 31.17 99 THR A C 1
ATOM 765 O O . THR A 1 99 ? -6.149 42.411 -14.088 1.00 31.19 99 THR A O 1
ATOM 769 N N . ASP A 1 100 ? -6.290 40.258 -13.515 1.00 31.44 100 ASP A N 1
ATOM 770 C CA . ASP A 1 100 ? -4.860 40.106 -13.277 1.00 33.11 100 ASP A CA 1
ATOM 771 C C . ASP A 1 100 ? -4.030 40.111 -14.544 1.00 32.78 100 ASP A C 1
ATOM 772 O O . ASP A 1 100 ? -4.421 39.582 -15.548 1.00 34.55 100 ASP A O 1
ATOM 777 N N . GLN A 1 101 ? -2.875 40.734 -14.476 1.00 34.52 101 GLN A N 1
ATOM 778 C CA . GLN A 1 101 ? -1.832 40.518 -15.440 1.00 36.40 101 GLN A CA 1
ATOM 779 C C . GLN A 1 101 ? -0.639 39.935 -14.695 1.00 36.15 101 GLN A C 1
ATOM 780 O O . GLN A 1 101 ? -0.546 40.021 -13.458 1.00 32.31 101 GLN A O 1
ATOM 786 N N . ASN A 1 102 ? 0.253 39.321 -15.473 1.00 37.30 102 ASN A N 1
ATOM 787 C CA . ASN A 1 102 ? 1.425 38.621 -14.957 1.00 37.93 102 ASN A CA 1
ATOM 788 C C . ASN A 1 102 ? 2.538 39.575 -14.707 1.00 36.73 102 ASN A C 1
ATOM 789 O O . ASN A 1 102 ? 3.548 39.522 -15.386 1.00 35.34 102 ASN A O 1
ATOM 794 N N . ASP A 1 103 ? 2.354 40.458 -13.729 1.00 38.79 103 ASP A N 1
ATOM 795 C CA . ASP A 1 103 ? 3.375 41.478 -13.427 1.00 39.00 103 ASP A CA 1
ATOM 796 C C . ASP A 1 103 ? 4.293 41.111 -12.275 1.00 40.49 103 ASP A C 1
ATOM 797 O O . ASP A 1 103 ? 5.105 41.927 -11.874 1.00 43.75 103 ASP A O 1
ATOM 802 N N . HIS A 1 104 ? 4.167 39.893 -11.750 1.00 40.67 104 HIS A N 1
ATOM 803 C CA . HIS A 1 104 ? 5.115 39.393 -10.738 1.00 43.31 104 HIS A CA 1
ATOM 804 C C . HIS A 1 104 ? 5.848 38.135 -11.189 1.00 43.01 104 HIS A C 1
ATOM 805 O O . HIS A 1 104 ? 5.248 37.213 -11.759 1.00 40.46 104 HIS A O 1
ATOM 812 N N . LYS A 1 105 ? 7.150 38.147 -10.935 1.00 45.47 105 LYS A N 1
ATOM 813 C CA . LYS A 1 105 ? 8.018 37.004 -11.152 1.00 48.26 105 LYS A CA 1
ATOM 814 C C . LYS A 1 105 ? 8.003 36.136 -9.905 1.00 48.15 105 LYS A C 1
ATOM 815 O O . LYS A 1 105 ? 7.842 36.623 -8.787 1.00 49.95 105 LYS A O 1
ATOM 821 N N . PRO A 1 106 ? 8.165 34.839 -10.087 1.00 46.14 106 PRO A N 1
ATOM 822 C CA . PRO A 1 106 ? 8.254 33.973 -8.935 1.00 44.23 106 PRO A CA 1
ATOM 823 C C . PRO A 1 106 ? 9.526 34.217 -8.117 1.00 44.61 106 PRO A C 1
ATOM 824 O O . PRO A 1 106 ? 10.590 34.508 -8.685 1.00 39.77 106 PRO A O 1
ATOM 828 N N . LYS A 1 107 ? 9.377 34.126 -6.793 1.00 45.91 107 LYS A N 1
ATOM 829 C CA . LYS A 1 107 ? 10.450 34.385 -5.838 1.00 49.74 107 LYS A CA 1
ATOM 830 C C . LYS A 1 107 ? 10.545 33.206 -4.865 1.00 47.43 107 LYS A C 1
ATOM 831 O O . LYS A 1 107 ? 9.561 32.831 -4.212 1.00 44.55 107 LYS A O 1
ATOM 837 N N . PHE A 1 108 ? 11.731 32.610 -4.790 1.00 43.91 108 PHE A N 1
ATOM 838 C CA . PHE A 1 108 ? 11.978 31.534 -3.854 1.00 40.97 108 PHE A CA 1
ATOM 839 C C . PHE A 1 108 ? 11.954 32.080 -2.454 1.00 42.86 108 PHE A C 1
ATOM 840 O O . PHE A 1 108 ? 12.361 33.215 -2.234 1.00 43.10 108 PHE A O 1
ATOM 848 N N . THR A 1 109 ? 11.504 31.273 -1.500 1.00 43.62 109 THR A N 1
ATOM 849 C CA . THR A 1 109 ? 11.462 31.713 -0.102 1.00 46.01 109 THR A CA 1
ATOM 850 C C . THR A 1 109 ? 12.844 31.925 0.521 1.00 48.74 109 THR A C 1
ATOM 851 O O . THR A 1 109 ? 12.986 32.721 1.455 1.00 55.11 109 THR A O 1
ATOM 855 N N . GLN A 1 110 ? 13.864 31.275 -0.020 1.00 48.95 110 GLN A N 1
ATOM 856 C CA . GLN A 1 110 ? 15.239 31.530 0.404 1.00 51.59 110 GLN A CA 1
ATOM 857 C C . GLN A 1 110 ? 16.176 31.335 -0.790 1.00 55.93 110 GLN A C 1
ATOM 858 O O . GLN A 1 110 ? 15.789 30.683 -1.777 1.00 53.61 110 GLN A O 1
ATOM 864 N N . ASP A 1 111 ? 17.384 31.913 -0.722 1.00 60.39 111 ASP A N 1
ATOM 865 C CA . ASP A 1 111 ? 18.372 31.823 -1.843 1.00 64.18 111 ASP A CA 1
ATOM 866 C C . ASP A 1 111 ? 19.007 30.451 -2.017 1.00 62.85 111 ASP A C 1
ATOM 867 O O . ASP A 1 111 ? 19.271 29.993 -3.156 1.00 59.39 111 ASP A O 1
ATOM 872 N N . THR A 1 112 ? 19.304 29.823 -0.881 1.00 57.89 112 THR A N 1
ATOM 873 C CA . THR A 1 112 ? 19.888 28.495 -0.887 1.00 54.58 112 THR A CA 1
ATOM 874 C C . THR A 1 112 ? 19.065 27.593 0.005 1.00 50.14 112 THR A C 1
ATOM 875 O O . THR A 1 112 ? 18.781 27.937 1.145 1.00 56.43 112 THR A O 1
ATOM 879 N N . PHE A 1 113 ? 18.705 26.433 -0.512 1.00 43.97 113 PHE A N 1
ATOM 880 C CA . PHE A 1 113 ? 18.004 25.440 0.270 1.00 40.65 113 PHE A CA 1
ATOM 881 C C . PHE A 1 113 ? 18.996 24.336 0.536 1.00 38.46 113 PHE A C 1
ATOM 882 O O . PHE A 1 113 ? 19.818 24.053 -0.310 1.00 38.85 113 PHE A O 1
ATOM 890 N N . ARG A 1 114 ? 18.931 23.747 1.724 1.00 38.84 114 ARG A N 1
ATOM 891 C CA . ARG A 1 114 ? 19.759 22.599 2.105 1.00 38.44 114 ARG A CA 1
ATOM 892 C C . ARG A 1 114 ? 18.916 21.438 2.547 1.00 36.62 114 ARG A C 1
ATOM 893 O O . ARG A 1 114 ? 17.901 21.617 3.211 1.00 34.78 114 ARG A O 1
ATOM 901 N N . GLY A 1 115 ? 19.379 20.234 2.239 1.00 35.85 115 GLY A N 1
ATOM 902 C CA . GLY A 1 115 ? 18.730 19.052 2.750 1.00 35.14 115 GLY A CA 1
ATOM 903 C C . GLY A 1 115 ? 19.686 17.928 2.808 1.00 35.40 115 GLY A C 1
ATOM 904 O O . GLY A 1 115 ? 20.844 18.103 2.437 1.00 37.07 115 GLY A O 1
ATOM 905 N N . SER A 1 116 ? 19.212 16.773 3.256 1.00 34.81 116 SER A N 1
ATOM 906 C CA . SER A 1 116 ? 20.051 15.620 3.287 1.00 37.14 116 SER A CA 1
ATOM 907 C C . SER A 1 116 ? 19.292 14.331 2.969 1.00 37.56 116 SER A C 1
ATOM 908 O O . SER A 1 116 ? 18.046 14.294 2.923 1.00 35.65 116 SER A O 1
ATOM 911 N N . VAL A 1 117 ? 20.095 13.291 2.723 1.00 37.81 117 VAL A N 1
ATOM 912 C CA . VAL A 1 117 ? 19.589 11.962 2.552 1.00 38.20 117 VAL A CA 1
ATOM 913 C C . VAL A 1 117 ? 20.670 10.902 2.768 1.00 40.46 117 VAL A C 1
ATOM 914 O O . VAL A 1 117 ? 21.862 11.130 2.541 1.00 39.60 117 VAL A O 1
ATOM 918 N N . LEU A 1 118 ? 20.227 9.744 3.235 1.00 44.26 118 LEU A N 1
ATOM 919 C CA . LEU A 1 118 ? 21.081 8.588 3.461 1.00 47.63 118 LEU A CA 1
ATOM 920 C C . LEU A 1 118 ? 21.479 7.933 2.166 1.00 48.62 118 LEU A C 1
ATOM 921 O O . LEU A 1 118 ? 20.640 7.698 1.303 1.00 47.88 118 LEU A O 1
ATOM 926 N N . GLU A 1 119 ? 22.749 7.568 2.080 1.00 51.46 119 GLU A N 1
ATOM 927 C CA . GLU A 1 119 ? 23.299 6.839 0.935 1.00 53.88 119 GLU A CA 1
ATOM 928 C C . GLU A 1 119 ? 22.493 5.603 0.482 1.00 54.71 119 GLU A C 1
ATOM 929 O O . GLU A 1 119 ? 22.378 5.323 -0.712 1.00 55.50 119 GLU A O 1
ATOM 935 N N . GLY A 1 120 ? 21.917 4.869 1.413 1.00 54.85 120 GLY A N 1
ATOM 936 C CA . GLY A 1 120 ? 21.215 3.639 1.031 1.00 56.46 120 GLY A CA 1
ATOM 937 C C . GLY A 1 120 ? 19.906 3.741 0.242 1.00 54.86 120 GLY A C 1
ATOM 938 O O . GLY A 1 120 ? 19.516 2.793 -0.413 1.00 55.12 120 GLY A O 1
ATOM 939 N N . VAL A 1 121 ? 19.218 4.879 0.294 1.00 50.92 121 VAL A N 1
ATOM 940 C CA . VAL A 1 121 ? 17.768 4.883 0.029 1.00 48.29 121 VAL A CA 1
ATOM 941 C C . VAL A 1 121 ? 17.358 4.380 -1.365 1.00 47.89 121 VAL A C 1
ATOM 942 O O . VAL A 1 121 ? 18.141 4.446 -2.294 1.00 47.73 121 VAL A O 1
ATOM 946 N N . LEU A 1 122 ? 16.136 3.856 -1.480 1.00 49.04 122 LEU A N 1
ATOM 947 C CA . LEU A 1 122 ? 15.554 3.441 -2.779 1.00 49.77 122 LEU A CA 1
ATOM 948 C C . LEU A 1 122 ? 15.081 4.653 -3.586 1.00 47.77 122 LEU A C 1
ATOM 949 O O . LEU A 1 122 ? 14.659 5.648 -3.011 1.00 45.43 122 LEU A O 1
ATOM 954 N N . PRO A 1 123 ? 15.091 4.540 -4.919 1.00 47.73 123 PRO A N 1
ATOM 955 C CA . PRO A 1 123 ? 14.391 5.481 -5.781 1.00 46.49 123 PRO A CA 1
ATOM 956 C C . PRO A 1 123 ? 12.982 5.767 -5.291 1.00 46.47 123 PRO A C 1
ATOM 957 O O . PRO A 1 123 ? 12.301 4.871 -4.789 1.00 48.38 123 PRO A O 1
ATOM 961 N N . GLY A 1 124 ? 12.556 7.018 -5.416 1.00 44.97 124 GLY A N 1
ATOM 962 C CA . GLY A 1 124 ? 11.250 7.458 -4.939 1.00 43.40 124 GLY A CA 1
ATOM 963 C C . GLY A 1 124 ? 11.337 8.131 -3.592 1.00 41.63 124 GLY A C 1
ATOM 964 O O . GLY A 1 124 ? 10.409 8.799 -3.191 1.00 42.79 124 GLY A O 1
ATOM 965 N N . THR A 1 125 ? 12.439 7.935 -2.875 1.00 40.98 125 THR A N 1
ATOM 966 C CA . THR A 1 125 ? 12.602 8.509 -1.551 1.00 41.24 125 THR A CA 1
ATOM 967 C C . THR A 1 125 ? 12.662 10.045 -1.591 1.00 40.17 125 THR A C 1
ATOM 968 O O . THR A 1 125 ? 13.479 10.649 -2.300 1.00 39.88 125 THR A O 1
ATOM 972 N N . SER A 1 126 ? 11.763 10.665 -0.836 1.00 39.63 126 SER A N 1
ATOM 973 C CA . SER A 1 126 ? 11.772 12.107 -0.602 1.00 37.83 126 SER A CA 1
ATOM 974 C C . SER A 1 126 ? 13.044 12.579 0.130 1.00 37.39 126 SER A C 1
ATOM 975 O O . SER A 1 126 ? 13.549 11.913 1.048 1.00 37.47 126 SER A O 1
ATOM 978 N N . VAL A 1 127 ? 13.548 13.740 -0.270 1.00 35.99 127 VAL A N 1
ATOM 979 C CA . VAL A 1 127 ? 14.772 14.306 0.308 1.00 36.05 127 VAL A CA 1
ATOM 980 C C . VAL A 1 127 ? 14.535 15.646 1.007 1.00 35.86 127 VAL A C 1
ATOM 981 O O . VAL A 1 127 ? 14.961 15.857 2.141 1.00 35.88 127 VAL A O 1
ATOM 985 N N . MET A 1 128 ? 13.875 16.551 0.292 1.00 34.64 128 MET A N 1
ATOM 986 C CA . MET A 1 128 ? 13.653 17.904 0.746 1.00 34.27 128 MET A CA 1
ATOM 987 C C . MET A 1 128 ? 12.572 18.570 -0.113 1.00 34.17 128 MET A C 1
ATOM 988 O O . MET A 1 128 ? 12.129 18.012 -1.115 1.00 32.80 128 MET A O 1
ATOM 993 N N . GLN A 1 129 ? 12.155 19.768 0.282 1.00 35.97 129 GLN A N 1
ATOM 994 C CA . GLN A 1 129 ? 11.164 20.526 -0.485 1.00 37.56 129 GLN A CA 1
ATOM 995 C C . GLN A 1 129 ? 11.631 21.943 -0.635 1.00 36.19 129 GLN A C 1
ATOM 996 O O . GLN A 1 129 ? 12.176 22.507 0.303 1.00 33.63 129 GLN A O 1
ATOM 1002 N N . VAL A 1 130 ? 11.427 22.515 -1.821 1.00 37.17 130 VAL A N 1
ATOM 1003 C CA . VAL A 1 130 ? 11.706 23.926 -2.045 1.00 37.32 130 VAL A CA 1
ATOM 1004 C C . VAL A 1 130 ? 10.418 24.645 -2.441 1.00 37.32 130 VAL A C 1
ATOM 1005 O O . VAL A 1 130 ? 9.458 24.025 -2.851 1.00 35.30 130 VAL A O 1
ATOM 1009 N N . THR A 1 131 ? 10.397 25.962 -2.289 1.00 39.25 131 THR A N 1
ATOM 1010 C CA . THR A 1 131 ? 9.159 26.732 -2.455 1.00 38.62 131 THR A CA 1
ATOM 1011 C C . THR A 1 131 ? 9.436 28.095 -3.074 1.00 38.53 131 THR A C 1
ATOM 1012 O O . THR A 1 131 ? 10.399 28.805 -2.703 1.00 38.86 131 THR A O 1
ATOM 1016 N N . ALA A 1 132 ? 8.571 28.455 -4.014 1.00 38.10 132 ALA A N 1
ATOM 1017 C CA . ALA A 1 132 ? 8.570 29.772 -4.583 1.00 37.98 132 ALA A CA 1
ATOM 1018 C C . ALA A 1 132 ? 7.133 30.316 -4.615 1.00 39.06 132 ALA A C 1
ATOM 1019 O O . ALA A 1 132 ? 6.167 29.586 -4.841 1.00 41.25 132 ALA A O 1
ATOM 1021 N N . THR A 1 133 ? 7.009 31.600 -4.339 1.00 39.14 133 THR A N 1
ATOM 1022 C CA . THR A 1 133 ? 5.730 32.259 -4.305 1.00 39.34 133 THR A CA 1
ATOM 1023 C C . THR A 1 133 ? 5.662 33.196 -5.476 1.00 39.15 133 THR A C 1
ATOM 1024 O O . THR A 1 133 ? 6.677 33.591 -6.058 1.00 36.47 133 THR A O 1
ATOM 1028 N N . ASP A 1 134 ? 4.447 33.537 -5.840 1.00 39.17 134 ASP A N 1
ATOM 1029 C CA . ASP A 1 134 ? 4.241 34.413 -6.947 1.00 42.29 134 ASP A CA 1
ATOM 1030 C C . ASP A 1 134 ? 2.988 35.168 -6.621 1.00 42.07 134 ASP A C 1
ATOM 1031 O O . ASP A 1 134 ? 1.925 34.562 -6.424 1.00 39.94 134 ASP A O 1
ATOM 1036 N N . GLU A 1 135 ? 3.101 36.493 -6.598 1.00 44.18 135 GLU A N 1
ATOM 1037 C CA . GLU A 1 135 ? 2.029 37.318 -6.053 1.00 46.71 135 GLU A CA 1
ATOM 1038 C C . GLU A 1 135 ? 0.798 37.407 -6.953 1.00 45.19 135 GLU A C 1
ATOM 1039 O O . GLU A 1 135 ? -0.230 37.916 -6.519 1.00 48.46 135 GLU A O 1
ATOM 1045 N N . ASP A 1 136 ? 0.890 36.898 -8.177 1.00 41.56 136 ASP A N 1
ATOM 1046 C CA . ASP A 1 136 ? -0.196 36.992 -9.118 1.00 40.52 136 ASP A CA 1
ATOM 1047 C C . ASP A 1 136 ? -1.327 36.035 -8.759 1.00 42.89 136 ASP A C 1
ATOM 1048 O O . ASP A 1 136 ? -1.235 35.277 -7.815 1.00 44.79 136 ASP A O 1
ATOM 1053 N N . ASP A 1 137 ? -2.407 36.109 -9.523 1.00 46.44 137 ASP A N 1
ATOM 1054 C CA . ASP A 1 137 ? -3.606 35.300 -9.320 1.00 48.97 137 ASP A CA 1
ATOM 1055 C C . ASP A 1 137 ? -3.382 33.864 -9.738 1.00 49.38 137 ASP A C 1
ATOM 1056 O O . ASP A 1 137 ? -2.974 33.589 -10.851 1.00 50.13 137 ASP A O 1
ATOM 1061 N N . ALA A 1 138 ? -3.684 32.943 -8.840 1.00 53.95 138 ALA A N 1
ATOM 1062 C CA . ALA A 1 138 ? -3.495 31.529 -9.109 1.00 54.88 138 ALA A CA 1
ATOM 1063 C C . ALA A 1 138 ? -4.811 30.741 -9.214 1.00 58.51 138 ALA A C 1
ATOM 1064 O O . ALA A 1 138 ? -4.775 29.523 -9.311 1.00 61.50 138 ALA A O 1
ATOM 1066 N N . ILE A 1 139 ? -5.954 31.425 -9.181 1.00 62.91 139 ILE A N 1
ATOM 1067 C CA . ILE A 1 139 ? -7.274 30.774 -9.224 1.00 67.26 139 ILE A CA 1
ATOM 1068 C C . ILE A 1 139 ? -7.872 30.827 -10.631 1.00 70.07 139 ILE A C 1
ATOM 1069 O O . ILE A 1 139 ? -8.211 29.801 -11.219 1.00 78.14 139 ILE A O 1
ATOM 1074 N N . TYR A 1 140 ? -8.004 32.028 -11.169 1.00 71.67 140 TYR A N 1
ATOM 1075 C CA . TYR A 1 140 ? -8.610 32.201 -12.484 1.00 74.33 140 TYR A CA 1
ATOM 1076 C C . TYR A 1 140 ? -7.587 32.170 -13.606 1.00 70.57 140 TYR A C 1
ATOM 1077 O O . TYR A 1 140 ? -7.924 31.798 -14.721 1.00 69.68 140 TYR A O 1
ATOM 1086 N N . THR A 1 141 ? -6.342 32.533 -13.306 1.00 66.48 141 THR A N 1
ATOM 1087 C CA . THR A 1 141 ? -5.245 32.387 -14.271 1.00 63.19 141 THR A CA 1
ATOM 1088 C C . THR A 1 141 ? -4.146 31.467 -13.735 1.00 58.95 141 THR A C 1
ATOM 1089 O O . THR A 1 141 ? -4.252 30.938 -12.628 1.00 61.81 141 THR A O 1
ATOM 1093 N N . TYR A 1 142 ? -3.112 31.276 -14.551 1.00 55.40 142 TYR A N 1
ATOM 1094 C CA . TYR A 1 142 ? -1.901 30.562 -14.162 1.00 51.64 142 TYR A CA 1
ATOM 1095 C C . TYR A 1 142 ? -0.768 31.513 -13.833 1.00 45.03 142 TYR A C 1
ATOM 1096 O O . TYR A 1 142 ? 0.366 31.091 -13.633 1.00 43.33 142 TYR A O 1
ATOM 1105 N N . ASN A 1 143 ? -1.058 32.799 -13.741 1.00 41.04 143 ASN A N 1
ATOM 1106 C CA . ASN A 1 143 ? 0.002 33.763 -13.633 1.00 39.19 143 ASN A CA 1
ATOM 1107 C C . ASN A 1 143 ? 0.768 33.607 -12.312 1.00 38.96 143 ASN A C 1
ATOM 1108 O O . ASN A 1 143 ? 1.924 34.046 -12.194 1.00 37.72 143 ASN A O 1
ATOM 1113 N N . GLY A 1 144 ? 0.105 33.021 -11.320 1.00 36.90 144 GLY A N 1
ATOM 1114 C CA . GLY A 1 144 ? 0.681 32.840 -9.996 1.00 38.06 144 GLY A CA 1
ATOM 1115 C C . GLY A 1 144 ? 0.931 31.382 -9.659 1.00 38.45 144 GLY A C 1
ATOM 1116 O O . GLY A 1 144 ? 1.265 31.042 -8.513 1.00 36.30 144 GLY A O 1
ATOM 1117 N N . VAL A 1 145 ? 0.767 30.526 -10.662 1.00 38.32 145 VAL A N 1
ATOM 1118 C CA . VAL A 1 145 ? 0.989 29.113 -10.519 1.00 38.60 145 VAL A CA 1
ATOM 1119 C C . VAL A 1 145 ? 2.376 28.777 -11.039 1.00 36.54 145 VAL A C 1
ATOM 1120 O O . VAL A 1 145 ? 2.656 28.940 -12.230 1.00 34.51 145 VAL A O 1
ATOM 1124 N N . VAL A 1 146 ? 3.197 28.269 -10.117 1.00 35.42 146 VAL A N 1
ATOM 1125 C CA . VAL A 1 146 ? 4.598 27.952 -10.325 1.00 33.75 146 VAL A CA 1
ATOM 1126 C C . VAL A 1 146 ? 4.836 26.492 -10.634 1.00 32.15 146 VAL A C 1
ATOM 1127 O O . VAL A 1 146 ? 4.295 25.629 -9.962 1.00 33.11 146 VAL A O 1
ATOM 1131 N N . ALA A 1 147 ? 5.662 26.229 -11.644 1.00 30.47 147 ALA A N 1
ATOM 1132 C CA . ALA A 1 147 ? 6.102 24.882 -11.958 1.00 31.00 147 ALA A CA 1
ATOM 1133 C C . ALA A 1 147 ? 7.589 24.781 -11.698 1.00 30.36 147 ALA A C 1
ATOM 1134 O O . ALA A 1 147 ? 8.320 25.664 -12.068 1.00 29.50 147 ALA A O 1
ATOM 1136 N N . TYR A 1 148 ? 8.027 23.691 -11.074 1.00 30.80 148 TYR A N 1
ATOM 1137 C CA . TYR A 1 148 ? 9.406 23.543 -10.626 1.00 30.14 148 TYR A CA 1
ATOM 1138 C C . TYR A 1 148 ? 10.104 22.571 -11.525 1.00 30.87 148 TYR A C 1
ATOM 1139 O O . TYR A 1 148 ? 9.487 21.627 -11.996 1.00 31.51 148 TYR A O 1
ATOM 1148 N N . SER A 1 149 ? 11.403 22.774 -11.749 1.00 32.20 149 SER A N 1
ATOM 1149 C CA . SER A 1 149 ? 12.249 21.789 -12.458 1.00 32.68 149 SER A CA 1
ATOM 1150 C C . SER A 1 149 ? 13.689 21.860 -11.998 1.00 33.78 149 SER A C 1
ATOM 1151 O O . SER A 1 149 ? 14.095 22.829 -11.337 1.00 32.38 149 SER A O 1
ATOM 1154 N N . ILE A 1 150 ? 14.453 20.821 -12.332 1.00 34.66 150 ILE A N 1
ATOM 1155 C CA . ILE A 1 150 ? 15.874 20.800 -12.046 1.00 35.88 150 ILE A CA 1
ATOM 1156 C C . ILE A 1 150 ? 16.623 21.123 -13.338 1.00 38.14 150 ILE A C 1
ATOM 1157 O O . ILE A 1 150 ? 16.632 20.335 -14.287 1.00 36.94 150 ILE A O 1
ATOM 1162 N N . HIS A 1 151 ? 17.239 22.296 -13.370 1.00 39.96 151 HIS A N 1
ATOM 1163 C CA . HIS A 1 151 ? 18.019 22.674 -14.520 1.00 43.32 151 HIS A CA 1
ATOM 1164 C C . HIS A 1 151 ? 19.279 21.801 -14.638 1.00 42.05 151 HIS A C 1
ATOM 1165 O O . HIS A 1 151 ? 19.643 21.414 -15.749 1.00 41.80 151 HIS A O 1
ATOM 1172 N N . SER A 1 152 ? 19.932 21.498 -13.513 1.00 40.90 152 SER A N 1
ATOM 1173 C CA . SER A 1 152 ? 21.179 20.707 -13.549 1.00 41.84 152 SER A CA 1
ATOM 1174 C C . SER A 1 152 ? 21.646 20.266 -12.198 1.00 40.47 152 SER A C 1
ATOM 1175 O O . SER A 1 152 ? 21.245 20.822 -11.189 1.00 39.14 152 SER A O 1
ATOM 1178 N N . GLN A 1 153 ? 22.585 19.331 -12.223 1.00 41.63 153 GLN A N 1
ATOM 1179 C CA . GLN A 1 153 ? 23.116 18.685 -11.043 1.00 41.62 153 GLN A CA 1
ATOM 1180 C C . GLN A 1 153 ? 24.658 18.701 -11.132 1.00 43.81 153 GLN A C 1
ATOM 1181 O O . GLN A 1 153 ? 25.215 18.430 -12.192 1.00 43.38 153 GLN A O 1
ATOM 1187 N N . GLU A 1 154 ? 25.338 18.985 -10.020 1.00 44.27 154 GLU A N 1
ATOM 1188 C CA . GLU A 1 154 ? 26.809 18.902 -9.986 1.00 47.26 154 GLU A CA 1
ATOM 1189 C C . GLU A 1 154 ? 27.272 18.231 -8.701 1.00 46.06 154 GLU A C 1
ATOM 1190 O O . GLU A 1 154 ? 26.716 18.527 -7.649 1.00 42.87 154 GLU A O 1
ATOM 1196 N N . PRO A 1 155 ? 28.247 17.324 -8.769 1.00 47.59 155 PRO A N 1
ATOM 1197 C CA . PRO A 1 155 ? 28.802 16.783 -10.011 1.00 50.71 155 PRO A CA 1
ATOM 1198 C C . PRO A 1 155 ? 27.902 15.699 -10.595 1.00 51.97 155 PRO A C 1
ATOM 1199 O O . PRO A 1 155 ? 26.906 15.342 -9.970 1.00 47.44 155 PRO A O 1
ATOM 1203 N N . LYS A 1 156 ? 28.260 15.178 -11.775 1.00 57.88 156 LYS A N 1
ATOM 1204 C CA . LYS A 1 156 ? 27.438 14.165 -12.476 1.00 61.25 156 LYS A CA 1
ATOM 1205 C C . LYS A 1 156 ? 27.915 12.758 -12.202 1.00 61.81 156 LYS A C 1
ATOM 1206 O O . LYS A 1 156 ? 27.932 11.908 -13.080 1.00 64.30 156 LYS A O 1
ATOM 1212 N N . ASP A 1 157 ? 28.275 12.523 -10.956 1.00 65.50 157 ASP A N 1
ATOM 1213 C CA . ASP A 1 157 ? 28.876 11.282 -10.528 1.00 72.32 157 ASP A CA 1
ATOM 1214 C C . ASP A 1 157 ? 27.906 10.671 -9.502 1.00 67.58 157 ASP A C 1
ATOM 1215 O O . ASP A 1 157 ? 27.517 11.351 -8.552 1.00 60.39 157 ASP A O 1
ATOM 1220 N N . PRO A 1 158 ? 27.491 9.416 -9.675 1.00 69.85 158 PRO A N 1
ATOM 1221 C CA . PRO A 1 158 ? 27.910 8.510 -10.763 1.00 70.36 158 PRO A CA 1
ATOM 1222 C C . PRO A 1 158 ? 27.305 8.816 -12.135 1.00 71.04 158 PRO A C 1
ATOM 1223 O O . PRO A 1 158 ? 27.923 8.500 -13.147 1.00 75.65 158 PRO A O 1
ATOM 1227 N N . HIS A 1 159 ? 26.118 9.411 -12.172 1.00 71.38 159 HIS A N 1
ATOM 1228 C CA . HIS A 1 159 ? 25.525 9.889 -13.436 1.00 73.33 159 HIS A CA 1
ATOM 1229 C C . HIS A 1 159 ? 24.568 11.063 -13.180 1.00 68.69 159 HIS A C 1
ATOM 1230 O O . HIS A 1 159 ? 24.422 11.491 -12.056 1.00 69.52 159 HIS A O 1
ATOM 1237 N N . ASP A 1 160 ? 23.933 11.571 -14.226 1.00 67.49 160 ASP A N 1
ATOM 1238 C CA . ASP A 1 160 ? 23.303 12.893 -14.199 1.00 67.70 160 ASP A CA 1
ATOM 1239 C C . ASP A 1 160 ? 21.922 13.144 -13.671 1.00 66.39 160 ASP A C 1
ATOM 1240 O O . ASP A 1 160 ? 21.584 14.304 -13.366 1.00 67.64 160 ASP A O 1
ATOM 1245 N N . LEU A 1 161 ? 21.080 12.142 -13.626 1.00 62.80 161 LEU A N 1
ATOM 1246 C CA . LEU A 1 161 ? 19.723 12.433 -13.180 1.00 58.91 161 LEU A CA 1
ATOM 1247 C C . LEU A 1 161 ? 19.509 11.625 -11.934 1.00 54.03 161 LEU A C 1
ATOM 1248 O O . LEU A 1 161 ? 18.699 10.719 -11.928 1.00 54.23 161 LEU A O 1
ATOM 1253 N N . MET A 1 162 ? 20.284 11.929 -10.899 1.00 49.00 162 MET A N 1
ATOM 1254 C CA . MET A 1 162 ? 20.130 11.290 -9.605 1.00 47.44 162 MET A CA 1
ATOM 1255 C C . MET A 1 162 ? 18.812 11.694 -8.908 1.00 44.25 162 MET A C 1
ATOM 1256 O O . MET A 1 162 ? 18.225 10.907 -8.160 1.00 41.31 162 MET A O 1
ATOM 1261 N N . PHE A 1 163 ? 18.357 12.909 -9.186 1.00 41.94 163 PHE A N 1
ATOM 1262 C CA . PHE A 1 163 ? 17.188 13.468 -8.538 1.00 42.28 163 PHE A CA 1
ATOM 1263 C C . PHE A 1 163 ? 16.150 13.948 -9.514 1.00 42.26 163 PHE A C 1
ATOM 1264 O O . PHE A 1 163 ? 16.444 14.161 -10.692 1.00 42.66 163 PHE A O 1
ATOM 1272 N N . THR A 1 164 ? 14.932 14.085 -8.995 1.00 41.50 164 THR A N 1
ATOM 1273 C CA . THR A 1 164 ? 13.803 14.634 -9.725 1.00 40.39 164 THR A CA 1
ATOM 1274 C C . THR A 1 164 ? 13.111 15.619 -8.806 1.00 36.89 164 THR A C 1
ATOM 1275 O O . THR A 1 164 ? 13.375 15.664 -7.606 1.00 34.62 164 THR A O 1
ATOM 1279 N N . ILE A 1 165 ? 12.232 16.424 -9.366 1.00 35.13 165 ILE A N 1
ATOM 1280 C CA . ILE A 1 165 ? 11.462 17.316 -8.547 1.00 33.58 165 ILE A CA 1
ATOM 1281 C C . ILE A 1 165 ? 10.044 17.309 -9.012 1.00 34.31 165 ILE A C 1
ATOM 1282 O O . ILE A 1 165 ? 9.782 17.325 -10.207 1.00 34.42 165 ILE A O 1
ATOM 1287 N N . HIS A 1 166 ? 9.127 17.258 -8.058 1.00 36.19 166 HIS A N 1
ATOM 1288 C CA . HIS A 1 166 ? 7.699 17.239 -8.375 1.00 40.30 166 HIS A CA 1
ATOM 1289 C C . HIS A 1 166 ? 7.316 18.641 -8.845 1.00 38.98 166 HIS A C 1
ATOM 1290 O O . HIS A 1 166 ? 7.586 19.624 -8.160 1.00 36.29 166 HIS A O 1
ATOM 1297 N N . ARG A 1 167 ? 6.716 18.727 -10.031 1.00 40.86 167 ARG A N 1
ATOM 1298 C CA . ARG A 1 167 ? 6.583 20.014 -10.720 1.00 40.32 167 ARG A CA 1
ATOM 1299 C C . ARG A 1 167 ? 5.617 21.001 -10.044 1.00 38.60 167 ARG A C 1
ATOM 1300 O O . ARG A 1 167 ? 5.690 22.194 -10.303 1.00 36.47 167 ARG A O 1
ATOM 1308 N N . SER A 1 168 ? 4.733 20.500 -9.186 1.00 38.71 168 SER A N 1
ATOM 1309 C CA . SER A 1 168 ? 3.872 21.348 -8.349 1.00 38.18 168 SER A CA 1
ATOM 1310 C C . SER A 1 168 ? 4.261 21.470 -6.903 1.00 35.90 168 SER A C 1
ATOM 1311 O O . SER A 1 168 ? 4.136 22.553 -6.369 1.00 34.34 168 SER A O 1
ATOM 1314 N N . THR A 1 169 ? 4.673 20.388 -6.242 1.00 35.71 169 THR A N 1
ATOM 1315 C CA . THR A 1 169 ? 4.912 20.439 -4.784 1.00 36.43 169 THR A CA 1
ATOM 1316 C C . THR A 1 169 ? 6.271 20.992 -4.425 1.00 35.75 169 THR A C 1
ATOM 1317 O O . THR A 1 169 ? 6.447 21.552 -3.334 1.00 36.17 169 THR A O 1
ATOM 1321 N N . GLY A 1 170 ? 7.237 20.810 -5.330 1.00 33.71 170 GLY A N 1
ATOM 1322 C CA . GLY A 1 170 ? 8.606 21.233 -5.102 1.00 31.63 170 GLY A CA 1
ATOM 1323 C C . GLY A 1 170 ? 9.384 20.225 -4.284 1.00 31.62 170 GLY A C 1
ATOM 1324 O O . GLY A 1 170 ? 10.496 20.493 -3.847 1.00 30.23 170 GLY A O 1
ATOM 1325 N N . THR A 1 171 ? 8.792 19.066 -4.068 1.00 32.40 171 THR A N 1
ATOM 1326 C CA . THR A 1 171 ? 9.431 18.015 -3.344 1.00 34.04 171 THR A CA 1
ATOM 1327 C C . THR A 1 171 ? 10.522 17.387 -4.235 1.00 35.07 171 THR A C 1
ATOM 1328 O O . THR A 1 171 ? 10.250 16.945 -5.340 1.00 36.27 171 THR A O 1
ATOM 1332 N N . ILE A 1 172 ? 11.755 17.350 -3.741 1.00 34.95 172 ILE A N 1
ATOM 1333 C CA . ILE A 1 172 ? 12.858 16.733 -4.460 1.00 34.53 172 ILE A CA 1
ATOM 1334 C C . ILE A 1 172 ? 13.019 15.298 -3.978 1.00 36.48 172 ILE A C 1
ATOM 1335 O O . ILE A 1 172 ? 12.993 15.033 -2.781 1.00 36.29 172 ILE A O 1
ATOM 1340 N N . SER A 1 173 ? 13.201 14.383 -4.923 1.00 38.39 173 SER A N 1
ATOM 1341 C CA . SER A 1 173 ? 13.287 12.987 -4.626 1.00 40.22 173 SER A CA 1
ATOM 1342 C C . SER A 1 173 ? 14.468 12.355 -5.294 1.00 41.01 173 SER A C 1
ATOM 1343 O O . SER A 1 173 ? 14.901 12.785 -6.338 1.00 40.46 173 SER A O 1
ATOM 1346 N N . VAL A 1 174 ? 14.923 11.263 -4.716 1.00 42.74 174 VAL A N 1
ATOM 1347 C CA . VAL A 1 174 ? 15.920 10.424 -5.350 1.00 43.98 174 VAL A CA 1
ATOM 1348 C C . VAL A 1 174 ? 15.265 9.507 -6.385 1.00 44.91 174 VAL A C 1
ATOM 1349 O O . VAL A 1 174 ? 14.219 8.920 -6.108 1.00 45.31 174 VAL A O 1
ATOM 1353 N N . ILE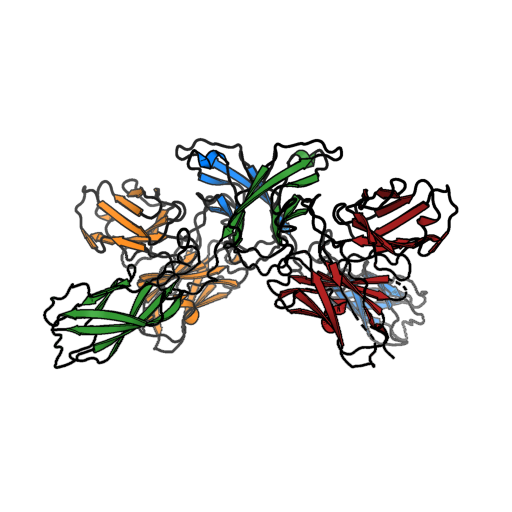 A 1 175 ? 15.885 9.354 -7.554 1.00 45.65 175 ILE A N 1
ATOM 1354 C CA . ILE A 1 175 ? 15.338 8.477 -8.605 1.00 48.09 175 ILE A CA 1
ATOM 1355 C C . ILE A 1 175 ? 16.319 7.458 -9.172 1.00 50.42 175 ILE A C 1
ATOM 1356 O O . ILE A 1 175 ? 16.034 6.802 -10.168 1.00 52.74 175 ILE A O 1
ATOM 1361 N N . SER A 1 176 ? 17.478 7.359 -8.563 1.00 52.12 176 SER A N 1
ATOM 1362 C CA . SER A 1 176 ? 18.496 6.457 -9.018 1.00 55.87 176 SER A CA 1
ATOM 1363 C C . SER A 1 176 ? 19.336 6.042 -7.825 1.00 56.60 176 SER A C 1
ATOM 1364 O O . SER A 1 176 ? 19.402 6.743 -6.834 1.00 54.06 176 SER A O 1
ATOM 1367 N N . SER A 1 177 ? 19.958 4.881 -7.918 1.00 60.20 177 SER A N 1
ATOM 1368 C CA . SER A 1 177 ? 20.746 4.358 -6.810 1.00 61.66 177 SER A CA 1
ATOM 1369 C C . SER A 1 177 ? 22.188 4.728 -6.937 1.00 60.61 177 SER A C 1
ATOM 1370 O O . SER A 1 177 ? 22.610 5.330 -7.938 1.00 59.51 177 SER A O 1
ATOM 1373 N N . GLY A 1 178 ? 22.915 4.371 -5.881 1.00 60.41 178 GLY A N 1
ATOM 1374 C CA . GLY A 1 178 ? 24.360 4.410 -5.847 1.00 60.82 178 GLY A CA 1
ATOM 1375 C C . GLY A 1 178 ? 24.893 5.753 -5.386 1.00 61.41 178 GLY A C 1
ATOM 1376 O O . GLY A 1 178 ? 25.849 6.280 -5.959 1.00 59.24 178 GLY A O 1
ATOM 1377 N N . LEU A 1 179 ? 24.243 6.325 -4.370 1.00 60.78 179 LEU A N 1
ATOM 1378 C CA . LEU A 1 179 ? 24.786 7.460 -3.667 1.00 59.86 179 LEU A CA 1
ATOM 1379 C C . LEU A 1 179 ? 25.793 6.872 -2.688 1.00 62.67 179 LEU A C 1
ATOM 1380 O O . LEU A 1 179 ? 25.510 5.865 -2.060 1.00 67.18 179 LEU A O 1
ATOM 1385 N N . ASP A 1 180 ? 26.971 7.467 -2.565 1.00 64.56 180 ASP A N 1
ATOM 1386 C CA . ASP A 1 180 ? 27.902 7.050 -1.524 1.00 65.18 180 ASP A CA 1
ATOM 1387 C C . ASP A 1 180 ? 28.600 8.277 -0.935 1.00 63.41 180 ASP A C 1
ATOM 1388 O O . ASP A 1 180 ? 29.329 8.983 -1.640 1.00 57.30 180 ASP A O 1
ATOM 1393 N N . ARG A 1 181 ? 28.374 8.506 0.362 1.00 64.04 181 ARG A N 1
ATOM 1394 C CA . ARG A 1 181 ? 28.950 9.648 1.077 1.00 64.88 181 ARG A CA 1
ATOM 1395 C C . ARG A 1 181 ? 30.426 9.840 0.808 1.00 68.29 181 ARG A C 1
ATOM 1396 O O . ARG A 1 181 ? 30.841 10.949 0.456 1.00 69.37 181 ARG A O 1
ATOM 1404 N N . GLU A 1 182 ? 31.206 8.768 0.988 1.00 73.10 182 GLU A N 1
ATOM 1405 C CA . GLU A 1 182 ? 32.667 8.806 0.814 1.00 76.66 182 GLU A CA 1
ATOM 1406 C C . GLU A 1 182 ? 33.022 9.239 -0.606 1.00 77.71 182 GLU A C 1
ATOM 1407 O O . GLU A 1 182 ? 33.961 10.010 -0.819 1.00 79.37 182 GLU A O 1
ATOM 1413 N N . LYS A 1 183 ? 32.248 8.752 -1.569 1.00 79.03 183 LYS A N 1
ATOM 1414 C CA . LYS A 1 183 ? 32.488 9.030 -2.979 1.00 80.65 183 LYS A CA 1
ATOM 1415 C C . LYS A 1 183 ? 32.107 10.472 -3.368 1.00 75.59 183 LYS A C 1
ATOM 1416 O O . LYS A 1 183 ? 32.974 11.269 -3.736 1.00 73.54 183 LYS A O 1
ATOM 1422 N N . VAL A 1 184 ? 30.814 10.792 -3.312 1.00 69.91 184 VAL A N 1
ATOM 1423 C CA . VAL A 1 184 ? 30.326 12.154 -3.561 1.00 63.71 184 VAL A CA 1
ATOM 1424 C C . VAL A 1 184 ? 29.493 12.567 -2.351 1.00 58.30 184 VAL A C 1
ATOM 1425 O O . VAL A 1 184 ? 28.371 12.079 -2.185 1.00 57.59 184 VAL A O 1
ATOM 1429 N N . PRO A 1 185 ? 30.034 13.444 -1.486 1.00 52.24 185 PRO A N 1
ATOM 1430 C CA . PRO A 1 185 ? 29.274 13.825 -0.292 1.00 49.91 185 PRO A CA 1
ATOM 1431 C C . PRO A 1 185 ? 28.190 14.876 -0.529 1.00 47.50 185 PRO A C 1
ATOM 1432 O O . PRO A 1 185 ? 27.331 15.062 0.346 1.00 44.84 185 PRO A O 1
ATOM 1436 N N . GLU A 1 186 ? 28.209 15.557 -1.682 1.00 46.49 186 GLU A N 1
ATOM 1437 C CA . GLU A 1 186 ? 27.356 16.742 -1.872 1.00 45.54 186 GLU A CA 1
ATOM 1438 C C . GLU A 1 186 ? 26.982 17.021 -3.311 1.00 42.77 186 GLU A C 1
ATOM 1439 O O . GLU A 1 186 ? 27.841 17.136 -4.173 1.00 46.62 186 GLU A O 1
ATOM 1445 N N . TYR A 1 187 ? 25.695 17.163 -3.567 1.00 39.28 187 TYR A N 1
ATOM 1446 C CA . TYR A 1 187 ? 25.232 17.544 -4.877 1.00 37.24 187 TYR A CA 1
ATOM 1447 C C . TYR A 1 187 ? 24.720 18.945 -4.827 1.00 36.40 187 TYR A C 1
ATOM 1448 O O . TYR A 1 187 ? 24.115 19.352 -3.851 1.00 36.40 187 TYR A O 1
ATOM 1457 N N . THR A 1 188 ? 24.961 19.678 -5.897 1.00 35.95 188 THR A N 1
ATOM 1458 C CA . THR A 1 188 ? 24.421 21.008 -6.062 1.00 36.19 188 THR A CA 1
ATOM 1459 C C . THR A 1 188 ? 23.422 20.999 -7.236 1.00 35.92 188 THR A C 1
ATOM 1460 O O . THR A 1 188 ? 23.750 20.618 -8.350 1.00 39.26 188 THR A O 1
ATOM 1464 N N . LEU A 1 189 ? 22.200 21.390 -6.956 1.00 35.08 189 LEU A N 1
ATOM 1465 C CA . LEU A 1 189 ? 21.127 21.342 -7.921 1.00 34.52 189 LEU A CA 1
ATOM 1466 C C . LEU A 1 189 ? 20.670 22.751 -8.170 1.00 34.67 189 LEU A C 1
ATOM 1467 O O . LEU A 1 189 ? 20.429 23.502 -7.244 1.00 35.28 189 LEU A O 1
ATOM 1472 N N . THR A 1 190 ? 20.593 23.125 -9.429 1.00 36.28 190 THR A N 1
ATOM 1473 C CA . THR A 1 190 ? 20.091 24.423 -9.785 1.00 35.82 190 THR A CA 1
ATOM 1474 C C . THR A 1 190 ? 18.624 24.147 -10.048 1.00 37.45 190 THR A C 1
ATOM 1475 O O . THR A 1 190 ? 18.273 23.284 -10.866 1.00 38.91 190 THR A O 1
ATOM 1479 N N . ILE A 1 191 ? 17.766 24.825 -9.300 1.00 38.83 191 ILE A N 1
ATOM 1480 C CA . ILE A 1 191 ? 16.338 24.593 -9.402 1.00 38.84 191 ILE A CA 1
ATOM 1481 C C . ILE A 1 191 ? 15.697 25.846 -9.926 1.00 37.28 191 ILE A C 1
ATOM 1482 O O . ILE A 1 191 ? 16.204 26.945 -9.696 1.00 39.64 191 ILE A O 1
ATOM 1487 N N . GLN A 1 192 ? 14.612 25.654 -10.665 1.00 36.85 192 GLN A N 1
ATOM 1488 C CA . GLN A 1 192 ? 13.931 26.715 -11.359 1.00 37.04 192 GLN A CA 1
ATOM 1489 C C . GLN A 1 192 ? 12.444 26.717 -11.031 1.00 35.15 192 GLN A C 1
ATOM 1490 O O . GLN A 1 192 ? 11.822 25.669 -10.816 1.00 32.48 192 GLN A O 1
ATOM 1496 N N . ALA A 1 193 ? 11.895 27.920 -10.972 1.00 32.97 193 ALA A N 1
ATOM 1497 C CA . ALA A 1 193 ? 10.485 28.104 -10.715 1.00 32.60 193 ALA A CA 1
ATOM 1498 C C . ALA A 1 193 ? 9.935 28.995 -11.803 1.00 32.58 193 ALA A C 1
ATOM 1499 O O . ALA A 1 193 ? 10.440 30.081 -12.025 1.00 37.44 193 ALA A O 1
ATOM 1501 N N . THR A 1 194 ? 8.960 28.497 -12.531 1.00 32.22 194 THR A N 1
ATOM 1502 C CA . THR A 1 194 ? 8.484 29.135 -13.740 1.00 32.51 194 THR A CA 1
ATOM 1503 C C . THR A 1 194 ? 7.002 29.352 -13.592 1.00 33.30 194 THR A C 1
ATOM 1504 O O . THR A 1 194 ? 6.262 28.383 -13.373 1.00 33.30 194 THR A O 1
ATOM 1508 N N . ASP A 1 195 ? 6.542 30.595 -13.726 1.00 34.07 195 ASP A N 1
ATOM 1509 C CA . ASP A 1 195 ? 5.099 30.871 -13.577 1.00 35.35 195 ASP A CA 1
ATOM 1510 C C . ASP A 1 195 ? 4.353 30.543 -14.855 1.00 38.08 195 ASP A C 1
ATOM 1511 O O . ASP A 1 195 ? 4.923 29.933 -15.769 1.00 37.90 195 ASP A O 1
ATOM 1516 N N . MET A 1 196 ? 3.058 30.859 -14.895 1.00 42.91 196 MET A N 1
ATOM 1517 C CA . MET A 1 196 ? 2.164 30.368 -15.973 1.00 46.06 196 MET A CA 1
ATOM 1518 C C . MET A 1 196 ? 2.307 28.861 -16.138 1.00 44.03 196 MET A C 1
ATOM 1519 O O . MET A 1 196 ? 2.284 28.312 -17.234 1.00 41.34 196 MET A O 1
ATOM 1524 N N . ASP A 1 197 ? 2.440 28.210 -14.993 1.00 44.15 197 ASP A N 1
ATOM 1525 C CA . ASP A 1 197 ? 2.589 26.774 -14.913 1.00 48.17 197 ASP A CA 1
ATOM 1526 C C . ASP A 1 197 ? 3.574 26.169 -15.922 1.00 46.97 197 ASP A C 1
ATOM 1527 O O . ASP A 1 197 ? 3.289 25.157 -16.565 1.00 46.21 197 ASP A O 1
ATOM 1532 N N . GLY A 1 198 ? 4.742 26.779 -16.023 1.00 46.48 198 GLY A N 1
ATOM 1533 C CA . GLY A 1 198 ? 5.773 26.300 -16.932 1.00 48.22 198 GLY A CA 1
ATOM 1534 C C . GLY A 1 198 ? 5.935 27.129 -18.198 1.00 49.03 198 GLY A C 1
ATOM 1535 O O . GLY A 1 198 ? 6.963 27.038 -18.845 1.00 48.73 198 GLY A O 1
ATOM 1536 N N . ASP A 1 199 ? 4.932 27.937 -18.557 1.00 50.46 199 ASP A N 1
ATOM 1537 C CA . ASP A 1 199 ? 4.958 28.713 -19.822 1.00 50.61 199 ASP A CA 1
ATOM 1538 C C . ASP A 1 199 ? 5.536 30.135 -19.685 1.00 47.89 199 ASP A C 1
ATOM 1539 O O . ASP A 1 199 ? 5.821 30.789 -20.685 1.00 48.86 199 ASP A O 1
ATOM 1544 N N . GLY A 1 200 ? 5.742 30.599 -18.458 1.00 44.58 200 GLY A N 1
ATOM 1545 C CA . GLY A 1 200 ? 6.120 31.982 -18.218 1.00 41.86 200 GLY A CA 1
ATOM 1546 C C . GLY A 1 200 ? 7.568 32.239 -17.860 1.00 40.72 200 GLY A C 1
ATOM 1547 O O . GLY A 1 200 ? 8.481 31.646 -18.425 1.00 41.46 200 GLY A O 1
ATOM 1548 N N . SER A 1 201 ? 7.759 33.162 -16.928 1.00 38.92 201 SER A N 1
ATOM 1549 C CA . SER A 1 201 ? 9.085 33.619 -16.517 1.00 40.34 201 SER A CA 1
ATOM 1550 C C . SER A 1 201 ? 9.722 32.667 -15.503 1.00 37.67 201 SER A C 1
ATOM 1551 O O . SER A 1 201 ? 9.019 32.056 -14.714 1.00 37.68 201 SER A O 1
ATOM 1554 N N . THR A 1 202 ? 11.049 32.609 -15.487 1.00 37.60 202 THR A N 1
ATOM 1555 C CA . THR A 1 202 ? 11.793 31.664 -14.644 1.00 39.88 202 THR A CA 1
ATOM 1556 C C . THR A 1 202 ? 12.781 32.300 -13.682 1.00 39.14 202 THR A C 1
ATOM 1557 O O . THR A 1 202 ? 13.584 33.102 -14.097 1.00 42.11 202 THR A O 1
ATOM 1561 N N . THR A 1 203 ? 12.735 31.875 -12.413 1.00 36.97 203 THR A N 1
ATOM 1562 C CA . THR A 1 203 ? 13.638 32.313 -11.368 1.00 35.17 203 THR A CA 1
ATOM 1563 C C . THR A 1 203 ? 14.461 31.101 -10.939 1.00 34.15 203 THR A C 1
ATOM 1564 O O . THR A 1 203 ? 13.929 30.001 -10.866 1.00 33.03 203 THR A O 1
ATOM 1568 N N . THR A 1 204 ? 15.722 31.333 -10.586 1.00 33.12 204 THR A N 1
ATOM 1569 C CA . THR A 1 204 ? 16.672 30.284 -10.240 1.00 33.88 204 THR A CA 1
ATOM 1570 C C . THR A 1 204 ? 17.108 30.361 -8.748 1.00 33.38 204 THR A C 1
ATOM 1571 O O . THR A 1 204 ? 17.302 31.431 -8.203 1.00 33.83 204 THR A O 1
ATOM 1575 N N . ALA A 1 205 ? 17.232 29.214 -8.087 1.00 33.90 205 ALA A N 1
ATOM 1576 C CA . ALA A 1 205 ? 17.860 29.142 -6.765 1.00 32.95 205 ALA A CA 1
ATOM 1577 C C . ALA A 1 205 ? 18.664 27.867 -6.690 1.00 33.39 205 ALA A C 1
ATOM 1578 O O . ALA A 1 205 ? 18.591 27.040 -7.610 1.00 34.01 205 ALA A O 1
ATOM 1580 N N . VAL A 1 206 ? 19.413 27.694 -5.600 1.00 32.93 206 VAL A N 1
ATOM 1581 C CA . VAL A 1 206 ? 20.231 26.492 -5.417 1.00 33.94 206 VAL A CA 1
ATOM 1582 C C . VAL A 1 206 ? 19.690 25.594 -4.311 1.00 34.37 206 VAL A C 1
ATOM 1583 O O . VAL A 1 206 ? 19.160 26.063 -3.307 1.00 34.80 206 VAL A O 1
ATOM 1587 N N . ALA A 1 207 ? 19.817 24.294 -4.517 1.00 35.57 207 ALA A N 1
ATOM 1588 C CA . ALA A 1 207 ? 19.500 23.311 -3.502 1.00 36.04 207 ALA A CA 1
ATOM 1589 C C . ALA A 1 207 ? 20.693 22.400 -3.342 1.00 36.51 207 ALA A C 1
ATOM 1590 O O . ALA A 1 207 ? 21.085 21.708 -4.286 1.00 36.27 207 ALA A O 1
ATOM 1592 N N . VAL A 1 208 ? 21.278 22.406 -2.148 1.00 36.07 208 VAL A N 1
ATOM 1593 C CA . VAL A 1 208 ? 22.385 21.537 -1.831 1.00 36.12 208 VAL A CA 1
ATOM 1594 C C . VAL A 1 208 ? 21.860 20.317 -1.075 1.00 36.07 208 VAL A C 1
ATOM 1595 O O . VAL A 1 208 ? 21.144 20.455 -0.080 1.00 36.54 208 VAL A O 1
ATOM 1599 N N . VAL A 1 209 ? 22.254 19.126 -1.514 1.00 35.46 209 VAL A N 1
ATOM 1600 C CA . VAL A 1 209 ? 21.894 17.875 -0.852 1.00 35.89 209 VAL A CA 1
ATOM 1601 C C . VAL A 1 209 ? 23.115 17.179 -0.258 1.00 37.11 209 VAL A C 1
ATOM 1602 O O . VAL A 1 209 ? 24.000 16.735 -0.987 1.00 36.35 209 VAL A O 1
ATOM 1606 N N . GLU A 1 210 ? 23.156 17.030 1.061 1.00 38.65 210 GLU A N 1
ATOM 1607 C CA . GLU A 1 210 ? 24.256 16.318 1.673 1.00 40.00 210 GLU A CA 1
ATOM 1608 C C . GLU A 1 210 ? 23.919 14.842 1.761 1.00 39.74 210 GLU A C 1
ATOM 1609 O O . GLU A 1 210 ? 22.787 14.482 2.059 1.00 40.15 210 GLU A O 1
ATOM 1615 N N . ILE A 1 211 ? 24.903 13.995 1.499 1.00 40.02 211 ILE A N 1
ATOM 1616 C CA . ILE A 1 211 ? 24.728 12.547 1.602 1.00 42.19 211 ILE A CA 1
ATOM 1617 C C . ILE A 1 211 ? 25.248 12.050 2.972 1.00 44.68 211 ILE A C 1
ATOM 1618 O O . ILE A 1 211 ? 26.378 12.366 3.342 1.00 45.94 211 ILE A O 1
ATOM 1623 N N . LEU A 1 212 ? 24.446 11.264 3.689 1.00 45.44 212 LEU A N 1
ATOM 1624 C CA . LEU A 1 212 ? 24.779 10.835 5.043 1.00 48.46 212 LEU A CA 1
ATOM 1625 C C . LEU A 1 212 ? 25.123 9.376 5.167 1.00 51.33 212 LEU A C 1
ATOM 1626 O O . LEU A 1 212 ? 24.840 8.606 4.272 1.00 51.01 212 LEU A O 1
ATOM 1631 N N . ASP A 1 213 ? 25.651 9.008 6.335 1.00 56.77 213 ASP A N 1
ATOM 1632 C CA . ASP A 1 213 ? 26.023 7.623 6.680 1.00 61.85 213 ASP A CA 1
ATOM 1633 C C . ASP A 1 213 ? 25.029 6.979 7.625 1.00 65.51 213 ASP A C 1
ATOM 1634 O O . ASP A 1 213 ? 24.888 7.411 8.769 1.00 72.44 213 ASP A O 1
ATOM 1639 N N . GLN B 2 1 ? 1.133 68.125 2.146 1.00 65.43 1 GLN B N 1
ATOM 1640 C CA . GLN B 2 1 ? 1.487 69.511 1.649 1.00 63.59 1 GLN B CA 1
ATOM 1641 C C . GLN B 2 1 ? 2.150 69.443 0.242 1.00 56.54 1 GLN B C 1
ATOM 1642 O O . GLN B 2 1 ? 3.354 69.265 0.100 1.00 57.37 1 GLN B O 1
ATOM 1648 N N . VAL B 2 2 ? 1.347 69.598 -0.800 1.00 51.05 2 VAL B N 1
ATOM 1649 C CA . VAL B 2 2 ? 1.801 69.336 -2.148 1.00 45.45 2 VAL B CA 1
ATOM 1650 C C . VAL B 2 2 ? 2.627 70.476 -2.721 1.00 45.19 2 VAL B C 1
ATOM 1651 O O . VAL B 2 2 ? 2.157 71.614 -2.806 1.00 45.48 2 VAL B O 1
ATOM 1655 N N . GLN B 2 3 ? 3.861 70.168 -3.109 1.00 45.52 3 GLN B N 1
ATOM 1656 C CA . GLN B 2 3 ? 4.817 71.177 -3.592 1.00 46.59 3 GLN B CA 1
ATOM 1657 C C . GLN B 2 3 ? 5.560 70.680 -4.795 1.00 46.36 3 GLN B C 1
ATOM 1658 O O . GLN B 2 3 ? 6.004 69.531 -4.834 1.00 43.80 3 GLN B O 1
ATOM 1664 N N . LEU B 2 4 ? 5.756 71.586 -5.745 1.00 49.16 4 LEU B N 1
ATOM 1665 C CA . LEU B 2 4 ? 6.524 71.309 -6.934 1.00 48.61 4 LEU B CA 1
ATOM 1666 C C . LEU B 2 4 ? 7.601 72.386 -7.030 1.00 49.75 4 LEU B C 1
ATOM 1667 O O . LEU B 2 4 ? 7.302 73.570 -7.047 1.00 47.79 4 LEU B O 1
ATOM 1672 N N . GLN B 2 5 ? 8.853 71.957 -7.064 1.00 51.23 5 GLN B N 1
ATOM 1673 C CA . GLN B 2 5 ? 9.967 72.888 -7.096 1.00 55.53 5 GLN B CA 1
ATOM 1674 C C . GLN B 2 5 ? 10.705 72.810 -8.407 1.00 54.67 5 GLN B C 1
ATOM 1675 O O . GLN B 2 5 ? 11.150 71.749 -8.801 1.00 52.60 5 GLN B O 1
ATOM 1681 N N . GLN B 2 6 ? 10.844 73.952 -9.058 1.00 57.21 6 GLN B N 1
ATOM 1682 C CA . GLN B 2 6 ? 11.611 74.047 -10.279 1.00 59.86 6 GLN B CA 1
ATOM 1683 C C . GLN B 2 6 ? 12.758 75.048 -10.094 1.00 65.01 6 GLN B C 1
ATOM 1684 O O . GLN B 2 6 ? 12.564 76.103 -9.491 1.00 67.84 6 GLN B O 1
ATOM 1690 N N . PRO B 2 7 ? 13.944 74.744 -10.651 1.00 68.19 7 PRO B N 1
ATOM 1691 C CA . PRO B 2 7 ? 15.118 75.616 -10.492 1.00 73.18 7 PRO B CA 1
ATOM 1692 C C . PRO B 2 7 ? 14.908 77.124 -10.741 1.00 76.78 7 PRO B C 1
ATOM 1693 O O . PRO B 2 7 ? 15.417 77.910 -9.951 1.00 82.77 7 PRO B O 1
ATOM 1697 N N . GLY B 2 8 ? 14.198 77.554 -11.780 1.00 76.88 8 GLY B N 1
ATOM 1698 C CA . GLY B 2 8 ? 13.910 79.010 -11.907 1.00 80.07 8 GLY B CA 1
ATOM 1699 C C . GLY B 2 8 ? 14.476 79.815 -13.083 1.00 82.29 8 GLY B C 1
ATOM 1700 O O . GLY B 2 8 ? 13.741 80.611 -13.677 1.00 78.87 8 GLY B O 1
ATOM 1701 N N . THR B 2 9 ? 15.766 79.654 -13.409 1.00 85.01 9 THR B N 1
ATOM 1702 C CA . THR B 2 9 ? 16.301 80.145 -14.698 1.00 88.85 9 THR B CA 1
ATOM 1703 C C . THR B 2 9 ? 17.347 79.202 -15.274 1.00 90.66 9 THR B C 1
ATOM 1704 O O . THR B 2 9 ? 18.097 78.590 -14.523 1.00 93.55 9 THR B O 1
ATOM 1708 N N . GLU B 2 10 ? 17.393 79.100 -16.605 1.00 92.69 10 GLU B N 1
ATOM 1709 C CA . GLU B 2 10 ? 18.477 78.399 -17.320 1.00 94.76 10 GLU B CA 1
ATOM 1710 C C . GLU B 2 10 ? 18.802 79.122 -18.646 1.00 93.70 10 GLU B C 1
ATOM 1711 O O . GLU B 2 10 ? 17.890 79.547 -19.372 1.00 90.62 10 GLU B O 1
ATOM 1717 N N . LEU B 2 11 ? 20.099 79.246 -18.944 1.00 94.30 11 LEU B N 1
ATOM 1718 C CA . LEU B 2 11 ? 20.609 79.941 -20.143 1.00 96.15 11 LEU B CA 1
ATOM 1719 C C . LEU B 2 11 ? 21.214 78.939 -21.119 1.00 96.67 11 LEU B C 1
ATOM 1720 O O . LEU B 2 11 ? 22.125 78.198 -20.754 1.00 98.25 11 LEU B O 1
ATOM 1725 N N . VAL B 2 12 ? 20.747 78.938 -22.361 1.00 96.95 12 VAL B N 1
ATOM 1726 C CA . VAL B 2 12 ? 21.173 77.928 -23.337 1.00 99.69 12 VAL B CA 1
ATOM 1727 C C . VAL B 2 12 ? 21.217 78.498 -24.757 1.00 106.20 12 VAL B C 1
ATOM 1728 O O . VAL B 2 12 ? 20.554 79.497 -25.059 1.00 108.76 12 VAL B O 1
ATOM 1732 N N . LYS B 2 13 ? 22.042 77.885 -25.608 1.00 110.65 13 LYS B N 1
ATOM 1733 C CA . LYS B 2 13 ? 22.229 78.345 -26.980 1.00 114.66 13 LYS B CA 1
ATOM 1734 C C . LYS B 2 13 ? 21.430 77.547 -27.999 1.00 112.41 13 LYS B C 1
ATOM 1735 O O . LYS B 2 13 ? 21.136 76.376 -27.761 1.00 106.24 13 LYS B O 1
ATOM 1741 N N . PRO B 2 14 ? 21.087 78.184 -29.146 1.00 113.54 14 PRO B N 1
ATOM 1742 C CA . PRO B 2 14 ? 20.206 77.548 -30.141 1.00 110.91 14 PRO B CA 1
ATOM 1743 C C . PRO B 2 14 ? 20.721 76.198 -30.660 1.00 108.56 14 PRO B C 1
ATOM 1744 O O . PRO B 2 14 ? 21.909 76.065 -30.932 1.00 110.46 14 PRO B O 1
ATOM 1748 N N . GLY B 2 15 ? 19.829 75.217 -30.797 1.00 103.53 15 GLY B N 1
ATOM 1749 C CA . GLY B 2 15 ? 20.188 73.912 -31.353 1.00 103.89 15 GLY B CA 1
ATOM 1750 C C . GLY B 2 15 ? 20.545 72.860 -30.321 1.00 102.98 15 GLY B C 1
ATOM 1751 O O . GLY B 2 15 ? 20.465 71.663 -30.610 1.00 103.41 15 GLY B O 1
ATOM 1752 N N . ALA B 2 16 ? 20.933 73.288 -29.118 1.00 103.05 16 ALA B N 1
ATOM 1753 C CA . ALA B 2 16 ? 21.236 72.353 -28.036 1.00 100.87 16 ALA B CA 1
ATOM 1754 C C . ALA B 2 16 ? 19.933 71.825 -27.467 1.00 96.61 16 ALA B C 1
ATOM 1755 O O . ALA B 2 16 ? 18.855 72.297 -27.823 1.00 96.52 16 ALA B O 1
ATOM 1757 N N . SER B 2 17 ? 20.035 70.854 -26.570 1.00 94.41 17 SER B N 1
ATOM 1758 C CA . SER B 2 17 ? 18.885 70.400 -25.811 1.00 87.93 17 SER B CA 1
ATOM 1759 C C . SER B 2 17 ? 19.064 70.796 -24.350 1.00 85.85 17 SER B C 1
ATOM 1760 O O . SER B 2 17 ? 20.167 71.089 -23.898 1.00 86.85 17 SER B O 1
ATOM 1763 N N . VAL B 2 18 ? 17.962 70.840 -23.615 1.00 82.99 18 VAL B N 1
ATOM 1764 C CA . VAL B 2 18 ? 18.012 71.138 -22.185 1.00 80.87 18 VAL B CA 1
ATOM 1765 C C . VAL B 2 18 ? 16.977 70.295 -21.439 1.00 76.41 18 VAL B C 1
ATOM 1766 O O . VAL B 2 18 ? 15.904 70.025 -21.979 1.00 74.10 18 VAL B O 1
ATOM 1770 N N . LYS B 2 19 ? 17.307 69.887 -20.210 1.00 75.00 19 LYS B N 1
ATOM 1771 C CA . LYS B 2 19 ? 16.379 69.127 -19.377 1.00 72.51 19 LYS B CA 1
ATOM 1772 C C . LYS B 2 19 ? 15.937 69.977 -18.173 1.00 68.98 19 LYS B C 1
ATOM 1773 O O . LYS B 2 19 ? 16.752 70.462 -17.382 1.00 69.35 19 LYS B O 1
ATOM 1779 N N . LEU B 2 20 ? 14.629 70.182 -18.068 1.00 65.59 20 LEU B N 1
ATOM 1780 C CA . LEU B 2 20 ? 14.043 70.917 -16.947 1.00 62.60 20 LEU B CA 1
ATOM 1781 C C . LEU B 2 20 ? 13.575 69.941 -15.915 1.00 56.07 20 LEU B C 1
ATOM 1782 O O . LEU B 2 20 ? 13.096 68.876 -16.263 1.00 53.05 20 LEU B O 1
ATOM 1787 N N . SER B 2 21 ? 13.711 70.322 -14.649 1.00 53.44 21 SER B N 1
ATOM 1788 C CA . SER B 2 21 ? 13.337 69.462 -13.570 1.00 49.92 21 SER B CA 1
ATOM 1789 C C . SER B 2 21 ? 12.190 70.048 -12.761 1.00 46.98 21 SER B C 1
ATOM 1790 O O . SER B 2 21 ? 12.013 71.252 -12.678 1.00 48.48 21 SER B O 1
ATOM 1793 N N . CYS B 2 22 ? 11.423 69.148 -12.164 1.00 45.59 22 CYS B N 1
ATOM 1794 C CA . CYS B 2 22 ? 10.292 69.467 -11.315 1.00 44.74 22 CYS B CA 1
ATOM 1795 C C . CYS B 2 22 ? 10.343 68.482 -10.162 1.00 43.22 22 CYS B C 1
ATOM 1796 O O . CYS B 2 22 ? 10.063 67.293 -10.333 1.00 42.16 22 CYS B O 1
ATOM 1799 N N . LYS B 2 23 ? 10.737 68.970 -8.993 1.00 42.96 23 LYS B N 1
ATOM 1800 C CA . LYS B 2 23 ? 10.933 68.127 -7.830 1.00 40.94 23 LYS B CA 1
ATOM 1801 C C . LYS B 2 23 ? 9.639 68.110 -7.023 1.00 38.41 23 LYS B C 1
ATOM 1802 O O . LYS B 2 23 ? 9.158 69.167 -6.615 1.00 39.15 23 LYS B O 1
ATOM 1808 N N . ALA B 2 24 ? 9.103 66.920 -6.750 1.00 36.17 24 ALA B N 1
ATOM 1809 C CA . ALA B 2 24 ? 7.833 66.773 -6.032 1.00 35.02 24 ALA B CA 1
ATOM 1810 C C . ALA B 2 24 ? 8.008 66.324 -4.590 1.00 37.09 24 ALA B C 1
ATOM 1811 O O . ALA B 2 24 ? 8.835 65.474 -4.337 1.00 38.99 24 ALA B O 1
ATOM 1813 N N . SER B 2 25 ? 7.172 66.840 -3.676 1.00 37.68 25 SER B N 1
ATOM 1814 C CA . SER B 2 25 ? 7.040 66.336 -2.306 1.00 37.65 25 SER B CA 1
ATOM 1815 C C . SER B 2 25 ? 5.629 66.524 -1.708 1.00 37.86 25 SER B C 1
ATOM 1816 O O . SER B 2 25 ? 4.798 67.239 -2.263 1.00 39.88 25 SER B O 1
ATOM 1819 N N . GLY B 2 26 ? 5.355 65.868 -0.580 1.00 40.26 26 GLY B N 1
ATOM 1820 C CA . GLY B 2 26 ? 4.052 66.002 0.141 1.00 40.66 26 GLY B CA 1
ATOM 1821 C C . GLY B 2 26 ? 2.995 64.938 -0.197 1.00 39.26 26 GLY B C 1
ATOM 1822 O O . GLY B 2 26 ? 1.898 64.934 0.360 1.00 39.37 26 GLY B O 1
ATOM 1823 N N . TYR B 2 27 ? 3.346 64.032 -1.111 1.00 38.36 27 TYR B N 1
ATOM 1824 C CA . TYR B 2 27 ? 2.452 62.993 -1.566 1.00 36.11 27 TYR B CA 1
ATOM 1825 C C . TYR B 2 27 ? 3.250 61.891 -2.270 1.00 37.16 27 TYR B C 1
ATOM 1826 O O . TYR B 2 27 ? 4.426 62.075 -2.582 1.00 37.72 27 TYR B O 1
ATOM 1835 N N . THR B 2 28 ? 2.594 60.765 -2.549 1.00 35.89 28 THR B N 1
ATOM 1836 C CA . THR B 2 28 ? 3.218 59.659 -3.253 1.00 34.61 28 THR B CA 1
ATOM 1837 C C . THR B 2 28 ? 3.383 60.021 -4.734 1.00 33.54 28 THR B C 1
ATOM 1838 O O . THR B 2 28 ? 2.406 60.149 -5.458 1.00 35.30 28 THR B O 1
ATOM 1842 N N . PHE B 2 29 ? 4.619 60.133 -5.190 1.00 33.17 29 PHE B N 1
ATOM 1843 C CA . PHE B 2 29 ? 4.932 60.675 -6.502 1.00 32.85 29 PHE B CA 1
ATOM 1844 C C . PHE B 2 29 ? 4.368 59.882 -7.675 1.00 31.93 29 PHE B C 1
ATOM 1845 O O . PHE B 2 29 ? 3.983 60.470 -8.678 1.00 30.44 29 PHE B O 1
ATOM 1853 N N . THR B 2 30 ? 4.348 58.558 -7.539 1.00 32.28 30 THR B N 1
ATOM 1854 C CA . THR B 2 30 ? 4.048 57.660 -8.638 1.00 34.43 30 THR B CA 1
ATOM 1855 C C . THR B 2 30 ? 2.597 57.682 -9.082 1.00 35.65 30 THR B C 1
ATOM 1856 O O . THR B 2 30 ? 2.299 57.221 -10.175 1.00 39.63 30 THR B O 1
ATOM 1860 N N . ARG B 2 31 ? 1.704 58.183 -8.236 1.00 36.20 31 ARG B N 1
ATOM 1861 C CA . ARG B 2 31 ? 0.270 58.023 -8.414 1.00 37.67 31 ARG B CA 1
ATOM 1862 C C . ARG B 2 31 ? -0.443 59.214 -9.061 1.00 34.39 31 ARG B C 1
ATOM 1863 O O . ARG B 2 31 ? -1.666 59.215 -9.073 1.00 30.46 31 ARG B O 1
ATOM 1871 N N . TYR B 2 32 ? 0.276 60.242 -9.497 1.00 31.25 32 TYR B N 1
ATOM 1872 C CA . TYR B 2 32 ? -0.366 61.498 -9.889 1.00 29.95 32 TYR B CA 1
ATOM 1873 C C . TYR B 2 32 ? 0.226 62.083 -11.145 1.00 31.40 32 TYR B C 1
ATOM 1874 O O . TYR B 2 32 ? 1.453 62.212 -11.262 1.00 31.82 32 TYR B O 1
ATOM 1883 N N . TRP B 2 33 ? -0.655 62.424 -12.082 1.00 29.75 33 TRP B N 1
ATOM 1884 C CA . TRP B 2 33 ? -0.264 63.014 -13.344 1.00 29.87 33 TRP B CA 1
ATOM 1885 C C . TRP B 2 33 ? 0.445 64.347 -13.128 1.00 30.49 33 TRP B C 1
ATOM 1886 O O . TRP B 2 33 ? -0.026 65.179 -12.347 1.00 32.48 33 TRP B O 1
ATOM 1897 N N . ILE B 2 34 ? 1.573 64.540 -13.813 1.00 30.75 34 ILE B N 1
ATOM 1898 C CA . ILE B 2 34 ? 2.227 65.856 -13.884 1.00 32.40 34 ILE B CA 1
ATOM 1899 C C . ILE B 2 34 ? 2.171 66.461 -15.287 1.00 33.99 34 ILE B C 1
ATOM 1900 O O . ILE B 2 34 ? 2.520 65.804 -16.274 1.00 34.23 34 ILE B O 1
ATOM 1905 N N . ASN B 2 35 ? 1.701 67.704 -15.354 1.00 33.93 35 ASN B N 1
ATOM 1906 C CA . ASN B 2 35 ? 1.534 68.426 -16.607 1.00 35.33 35 ASN B CA 1
ATOM 1907 C C . ASN B 2 35 ? 2.606 69.480 -16.770 1.00 35.61 35 ASN B C 1
ATOM 1908 O O . ASN B 2 35 ? 3.078 70.013 -15.781 1.00 36.82 35 ASN B O 1
ATOM 1913 N N . TRP B 2 36 ? 2.959 69.787 -18.016 1.00 37.57 36 TRP B N 1
ATOM 1914 C CA . TRP B 2 36 ? 3.877 70.890 -18.319 1.00 41.05 36 TRP B CA 1
ATOM 1915 C C . TRP B 2 36 ? 3.192 71.940 -19.197 1.00 43.30 36 TRP B C 1
ATOM 1916 O O . TRP B 2 36 ? 2.324 71.624 -20.021 1.00 43.45 36 TRP B O 1
ATOM 1927 N N . VAL B 2 37 ? 3.584 73.190 -18.982 1.00 45.12 37 VAL B N 1
ATOM 1928 C CA . VAL B 2 37 ? 2.913 74.347 -19.556 1.00 45.56 37 VAL B CA 1
ATOM 1929 C C . VAL B 2 37 ? 3.928 75.422 -19.962 1.00 48.78 37 VAL B C 1
ATOM 1930 O O . VAL B 2 37 ? 4.845 75.717 -19.211 1.00 49.22 37 VAL B O 1
ATOM 1934 N N . LYS B 2 38 ? 3.746 76.001 -21.144 1.00 50.82 38 LYS B N 1
ATOM 1935 C CA . LYS B 2 38 ? 4.646 77.029 -21.670 1.00 56.35 38 LYS B CA 1
ATOM 1936 C C . LYS B 2 38 ? 3.977 78.391 -21.582 1.00 58.28 38 LYS B C 1
ATOM 1937 O O . LYS B 2 38 ? 2.770 78.498 -21.794 1.00 60.15 38 LYS B O 1
ATOM 1943 N N . GLN B 2 39 ? 4.754 79.423 -21.262 1.00 61.59 39 GLN B N 1
ATOM 1944 C CA . GLN B 2 39 ? 4.256 80.806 -21.283 1.00 63.93 39 GLN B CA 1
ATOM 1945 C C . GLN B 2 39 ? 5.266 81.774 -21.917 1.00 68.65 39 GLN B C 1
ATOM 1946 O O . GLN B 2 39 ? 6.442 81.755 -21.567 1.00 69.21 39 GLN B O 1
ATOM 1952 N N . ARG B 2 40 ? 4.801 82.602 -22.850 1.00 73.69 40 ARG B N 1
ATOM 1953 C CA . ARG B 2 40 ? 5.603 83.692 -23.398 1.00 79.00 40 ARG B CA 1
ATOM 1954 C C . ARG B 2 40 ? 4.783 84.976 -23.400 1.00 82.99 40 ARG B C 1
ATOM 1955 O O . ARG B 2 40 ? 3.557 84.945 -23.232 1.00 82.91 40 ARG B O 1
ATOM 1963 N N . PRO B 2 41 ? 5.455 86.115 -23.638 1.00 88.16 41 PRO B N 1
ATOM 1964 C CA . PRO B 2 41 ? 4.786 87.339 -24.077 1.00 89.14 41 PRO B CA 1
ATOM 1965 C C . PRO B 2 41 ? 3.576 87.100 -24.995 1.00 85.40 41 PRO B C 1
ATOM 1966 O O . PRO B 2 41 ? 2.440 87.229 -24.551 1.00 80.50 41 PRO B O 1
ATOM 1970 N N . GLY B 2 44 ? 0.742 83.911 -24.595 1.00 71.93 44 GLY B N 1
ATOM 1971 C CA . GLY B 2 44 ? -0.194 83.287 -23.640 1.00 70.10 44 GLY B CA 1
ATOM 1972 C C . GLY B 2 44 ? 0.274 81.934 -23.083 1.00 67.19 44 GLY B C 1
ATOM 1973 O O . GLY B 2 44 ? 1.458 81.604 -23.158 1.00 67.79 44 GLY B O 1
ATOM 1974 N N . LEU B 2 45 ? -0.665 81.161 -22.526 1.00 62.21 45 LEU B N 1
ATOM 1975 C CA . LEU B 2 45 ? -0.376 79.843 -21.911 1.00 58.88 45 LEU B CA 1
ATOM 1976 C C . LEU B 2 45 ? -0.683 78.652 -22.795 1.00 55.84 45 LEU B C 1
ATOM 1977 O O . LEU B 2 45 ? -1.732 78.619 -23.425 1.00 58.96 45 LEU B O 1
ATOM 1982 N N . GLU B 2 46 ? 0.220 77.668 -22.824 1.00 53.38 46 GLU B N 1
ATOM 1983 C CA . GLU B 2 46 ? 0.064 76.466 -23.663 1.00 52.24 46 GLU B CA 1
ATOM 1984 C C . GLU B 2 46 ? 0.324 75.169 -22.877 1.00 48.20 46 GLU B C 1
ATOM 1985 O O . GLU B 2 46 ? 1.281 75.099 -22.126 1.00 49.12 46 GLU B O 1
ATOM 1991 N N . TRP B 2 47 ? -0.513 74.148 -23.074 1.00 43.97 47 TRP B N 1
ATOM 1992 C CA . TRP B 2 47 ? -0.309 72.830 -22.488 1.00 40.62 47 TRP B CA 1
ATOM 1993 C C . TRP B 2 47 ? 0.581 71.987 -23.371 1.00 42.49 47 TRP B C 1
ATOM 1994 O O . TRP B 2 47 ? 0.231 71.717 -24.518 1.00 44.35 47 TRP B O 1
ATOM 2005 N N . ILE B 2 48 ? 1.724 71.545 -22.837 1.00 42.63 48 ILE B N 1
ATOM 2006 C CA . ILE B 2 48 ? 2.698 70.760 -23.597 1.00 42.91 48 ILE B CA 1
ATOM 2007 C C . ILE B 2 48 ? 2.316 69.289 -23.550 1.00 41.69 48 ILE B C 1
ATOM 2008 O O . ILE B 2 48 ? 2.183 68.626 -24.586 1.00 42.75 48 ILE B O 1
ATOM 2013 N N . GLY B 2 49 ? 2.144 68.770 -22.343 1.00 39.11 49 GLY B N 1
ATOM 2014 C CA . GLY B 2 49 ? 1.748 67.374 -22.183 1.00 37.31 49 GLY B CA 1
ATOM 2015 C C . GLY B 2 49 ? 1.785 66.975 -20.738 1.00 36.13 49 GLY B C 1
ATOM 2016 O O . GLY B 2 49 ? 2.045 67.804 -19.862 1.00 35.33 49 GLY B O 1
ATOM 2017 N N . ASN B 2 50 ? 1.552 65.698 -20.471 1.00 35.65 50 ASN B N 1
ATOM 2018 C CA . ASN B 2 50 ? 1.623 65.227 -19.104 1.00 32.92 50 ASN B CA 1
ATOM 2019 C C . ASN B 2 50 ? 2.125 63.827 -19.082 1.00 33.66 50 ASN B C 1
ATOM 2020 O O . ASN B 2 50 ? 2.248 63.196 -20.135 1.00 33.79 50 ASN B O 1
ATOM 2025 N N . ILE B 2 51 ? 2.408 63.342 -17.872 1.00 33.99 51 ILE B N 1
ATOM 2026 C CA . ILE B 2 51 ? 2.997 62.019 -17.666 1.00 32.25 51 ILE B CA 1
ATOM 2027 C C . ILE B 2 51 ? 2.453 61.450 -16.357 1.00 30.88 51 ILE B C 1
ATOM 2028 O O . ILE B 2 51 ? 2.257 62.180 -15.396 1.00 29.21 51 ILE B O 1
ATOM 2033 N N . TYR B 2 52 ? 2.183 60.148 -16.348 1.00 31.49 52 TYR B N 1
ATOM 2034 C CA . TYR B 2 52 ? 1.839 59.417 -15.148 1.00 29.62 52 TYR B CA 1
ATOM 2035 C C . TYR B 2 52 ? 3.091 58.666 -14.730 1.00 29.43 52 TYR B C 1
ATOM 2036 O O . TYR B 2 52 ? 3.443 57.687 -15.345 1.00 30.33 52 TYR B O 1
ATOM 2045 N N . PRO B 2 53 ? 3.762 59.121 -13.670 1.00 29.17 53 PRO B N 1
ATOM 2046 C CA . PRO B 2 53 ? 5.068 58.586 -13.288 1.00 30.22 53 PRO B CA 1
ATOM 2047 C C . PRO B 2 53 ? 5.194 57.094 -13.068 1.00 32.09 53 PRO B C 1
ATOM 2048 O O . PRO B 2 53 ? 6.181 56.499 -13.509 1.00 33.72 53 PRO B O 1
ATOM 2052 N N . GLY B 2 54 ? 4.241 56.494 -12.359 1.00 33.63 54 GLY B N 1
ATOM 2053 C CA . GLY B 2 54 ? 4.323 55.068 -11.995 1.00 34.73 54 GLY B CA 1
ATOM 2054 C C . GLY B 2 54 ? 4.536 54.124 -13.174 1.00 37.55 54 GLY B C 1
ATOM 2055 O O . GLY B 2 54 ? 5.214 53.096 -13.047 1.00 36.01 54 GLY B O 1
ATOM 2056 N N . SER B 2 55 ? 3.936 54.478 -14.316 1.00 37.84 55 SER B N 1
ATOM 2057 C CA . SER B 2 55 ? 3.951 53.655 -15.524 1.00 40.09 55 SER B CA 1
ATOM 2058 C C . SER B 2 55 ? 4.658 54.328 -16.683 1.00 40.29 55 SER B C 1
ATOM 2059 O O . SER B 2 55 ? 4.734 53.751 -17.746 1.00 39.27 55 SER B O 1
ATOM 2062 N N . ASN B 2 56 ? 5.103 55.561 -16.510 1.00 39.62 56 ASN B N 1
ATOM 2063 C CA . ASN B 2 56 ? 5.753 56.244 -17.590 1.00 45.86 56 ASN B CA 1
ATOM 2064 C C . ASN B 2 56 ? 4.876 56.345 -18.861 1.00 46.31 56 ASN B C 1
ATOM 2065 O O . ASN B 2 56 ? 5.309 56.050 -19.955 1.00 51.85 56 ASN B O 1
ATOM 2070 N N . ILE B 2 57 ? 3.630 56.748 -18.681 1.00 44.72 57 ILE B N 1
ATOM 2071 C CA . ILE B 2 57 ? 2.663 56.933 -19.743 1.00 44.31 57 ILE B CA 1
ATOM 2072 C C . ILE B 2 57 ? 2.550 58.433 -19.961 1.00 40.77 57 ILE B C 1
ATOM 2073 O O . ILE B 2 57 ? 2.495 59.181 -19.003 1.00 38.45 57 ILE B O 1
ATOM 2078 N N . THR B 2 58 ? 2.421 58.859 -21.208 1.00 40.18 58 THR B N 1
ATOM 2079 C CA . THR B 2 58 ? 2.345 60.263 -21.548 1.00 38.09 58 THR B CA 1
ATOM 2080 C C . THR B 2 58 ? 1.182 60.581 -22.447 1.00 37.79 58 THR B C 1
ATOM 2081 O O . THR B 2 58 ? 0.679 59.725 -23.161 1.00 37.65 58 THR B O 1
ATOM 2085 N N . ASN B 2 59 ? 0.756 61.832 -22.390 1.00 38.10 59 ASN B N 1
ATOM 2086 C CA . ASN B 2 59 ? -0.097 62.420 -23.408 1.00 39.80 59 ASN B CA 1
ATOM 2087 C C . ASN B 2 59 ? 0.608 63.656 -23.881 1.00 41.27 59 ASN B C 1
ATOM 2088 O O . ASN B 2 59 ? 1.065 64.449 -23.057 1.00 41.91 59 ASN B O 1
ATOM 2093 N N . TYR B 2 60 ? 0.684 63.840 -25.195 1.00 43.95 60 TYR B N 1
ATOM 2094 C CA . TYR B 2 60 ? 1.292 65.049 -25.758 1.00 44.15 60 TYR B CA 1
ATOM 2095 C C . TYR B 2 60 ? 0.301 65.898 -26.572 1.00 43.71 60 TYR B C 1
ATOM 2096 O O . TYR B 2 60 ? -0.595 65.381 -27.245 1.00 42.26 60 TYR B O 1
ATOM 2105 N N . ASN B 2 61 ? 0.481 67.206 -26.500 1.00 43.10 61 ASN B N 1
ATOM 2106 C CA . ASN B 2 61 ? -0.089 68.111 -27.466 1.00 45.41 61 ASN B CA 1
ATOM 2107 C C . ASN B 2 61 ? 0.676 67.887 -28.807 1.00 50.40 61 ASN B C 1
ATOM 2108 O O . ASN B 2 61 ? 1.909 67.880 -28.814 1.00 49.41 61 ASN B O 1
ATOM 2113 N N . GLU B 2 62 ? -0.052 67.668 -29.911 1.00 53.97 62 GLU B N 1
ATOM 2114 C CA . GLU B 2 62 ? 0.546 67.442 -31.248 1.00 59.32 62 GLU B CA 1
ATOM 2115 C C . GLU B 2 62 ? 1.587 68.528 -31.573 1.00 61.47 62 GLU B C 1
ATOM 2116 O O . GLU B 2 62 ? 2.608 68.249 -32.191 1.00 60.53 62 GLU B O 1
ATOM 2122 N N . LYS B 2 63 ? 1.329 69.756 -31.122 1.00 62.42 63 LYS B N 1
ATOM 2123 C CA . LYS B 2 63 ? 2.227 70.879 -31.354 1.00 66.73 63 LYS B CA 1
ATOM 2124 C C . LYS B 2 63 ? 3.661 70.703 -30.792 1.00 65.94 63 LYS B C 1
ATOM 2125 O O . LYS B 2 63 ? 4.620 71.187 -31.393 1.00 71.79 63 LYS B O 1
ATOM 2131 N N . PHE B 2 64 ? 3.817 70.025 -29.660 1.00 61.69 64 PHE B N 1
ATOM 2132 C CA . PHE B 2 64 ? 5.137 69.837 -29.056 1.00 60.56 64 PHE B CA 1
ATOM 2133 C C . PHE B 2 64 ? 5.661 68.426 -29.187 1.00 61.55 64 PHE B C 1
ATOM 2134 O O . PHE B 2 64 ? 6.711 68.110 -28.625 1.00 62.33 64 PHE B O 1
ATOM 2142 N N . LYS B 2 65 ? 4.951 67.589 -29.938 1.00 64.33 65 LYS B N 1
ATOM 2143 C CA . LYS B 2 65 ? 5.356 66.190 -30.182 1.00 68.75 65 LYS B CA 1
ATOM 2144 C C . LYS B 2 65 ? 6.841 66.033 -30.495 1.00 70.96 65 LYS B C 1
ATOM 2145 O O . LYS B 2 65 ? 7.475 65.116 -29.975 1.00 68.33 65 LYS B O 1
ATOM 2151 N N . ASN B 2 66 ? 7.377 66.942 -31.319 1.00 74.48 66 ASN B N 1
ATOM 2152 C CA . ASN B 2 66 ? 8.781 66.913 -31.746 1.00 78.86 66 ASN B CA 1
ATOM 2153 C C . ASN B 2 66 ? 9.772 67.728 -30.904 1.00 79.09 66 ASN B C 1
ATOM 2154 O O . ASN B 2 66 ? 10.977 67.487 -30.998 1.00 80.86 66 ASN B O 1
ATOM 2159 N N . LYS B 2 67 ? 9.294 68.705 -30.128 1.00 75.90 67 LYS B N 1
ATOM 2160 C CA . LYS B 2 67 ? 10.169 69.431 -29.192 1.00 75.01 67 LYS B CA 1
ATOM 2161 C C . LYS B 2 67 ? 10.362 68.715 -27.871 1.00 70.00 67 LYS B C 1
ATOM 2162 O O . LYS B 2 67 ? 11.489 68.517 -27.423 1.00 70.36 67 LYS B O 1
ATOM 2168 N N . ALA B 2 68 ? 9.253 68.304 -27.267 1.00 64.51 68 ALA B N 1
ATOM 2169 C CA . ALA B 2 68 ? 9.242 67.874 -25.870 1.00 59.44 68 ALA B CA 1
ATOM 2170 C C . ALA B 2 68 ? 9.174 66.378 -25.672 1.00 57.37 68 ALA B C 1
ATOM 2171 O O . ALA B 2 68 ? 8.389 65.689 -26.332 1.00 56.66 68 ALA B O 1
ATOM 2173 N N . THR B 2 69 ? 10.009 65.884 -24.759 1.00 55.84 69 THR B N 1
ATOM 2174 C CA . THR B 2 69 ? 9.890 64.513 -24.260 1.00 53.76 69 THR B CA 1
ATOM 2175 C C . THR B 2 69 ? 9.935 64.550 -22.719 1.00 52.52 69 THR B C 1
ATOM 2176 O O . THR B 2 69 ? 10.789 65.212 -22.091 1.00 51.96 69 THR B O 1
ATOM 2180 N N . LEU B 2 70 ? 8.957 63.873 -22.125 1.00 48.17 70 LEU B N 1
ATOM 2181 C CA . LEU B 2 70 ? 8.723 63.913 -20.698 1.00 44.64 70 LEU B CA 1
ATOM 2182 C C . LEU B 2 70 ? 9.201 62.631 -20.067 1.00 41.83 70 LEU B C 1
ATOM 2183 O O . LEU B 2 70 ? 8.853 61.552 -20.508 1.00 40.15 70 LEU B O 1
ATOM 2188 N N . THR B 2 71 ? 9.998 62.745 -19.021 1.00 41.67 71 THR B N 1
ATOM 2189 C CA . THR B 2 71 ? 10.439 61.570 -18.290 1.00 41.09 71 THR B CA 1
ATOM 2190 C C . THR B 2 71 ? 10.226 61.779 -16.800 1.00 39.70 71 THR B C 1
ATOM 2191 O O . THR B 2 71 ? 9.807 62.849 -16.365 1.00 37.40 71 THR B O 1
ATOM 2195 N N . VAL B 2 72 ? 10.511 60.730 -16.035 1.00 40.80 72 VAL B N 1
ATOM 2196 C CA . VAL B 2 72 ? 10.508 60.789 -14.585 1.00 41.13 72 VAL B CA 1
ATOM 2197 C C . VAL B 2 72 ? 11.659 59.990 -13.996 1.00 41.01 72 VAL B C 1
ATOM 2198 O O . VAL B 2 72 ? 12.147 59.050 -14.590 1.00 40.76 72 VAL B O 1
ATOM 2202 N N . ASP B 2 73 ? 12.080 60.361 -12.799 1.00 42.72 73 ASP B N 1
ATOM 2203 C CA . ASP B 2 73 ? 12.971 59.517 -12.015 1.00 43.77 73 ASP B CA 1
ATOM 2204 C C . ASP B 2 73 ? 12.255 59.295 -10.697 1.00 42.19 73 ASP B C 1
ATOM 2205 O O . ASP B 2 73 ? 12.327 60.093 -9.771 1.00 43.31 73 ASP B O 1
ATOM 2210 N N . THR B 2 74 ? 11.548 58.187 -10.668 1.00 42.21 74 THR B N 1
ATOM 2211 C CA . THR B 2 74 ? 10.900 57.630 -9.485 1.00 42.92 74 THR B CA 1
ATOM 2212 C C . THR B 2 74 ? 11.748 57.670 -8.210 1.00 45.16 74 THR B C 1
ATOM 2213 O O . THR B 2 74 ? 11.266 58.127 -7.183 1.00 49.74 74 THR B O 1
ATOM 2217 N N . SER B 2 75 ? 12.991 57.212 -8.278 1.00 44.74 75 SER B N 1
ATOM 2218 C CA . SER B 2 75 ? 13.886 57.234 -7.117 1.00 48.16 75 SER B CA 1
ATOM 2219 C C . SER B 2 75 ? 14.030 58.598 -6.457 1.00 45.71 75 SER B C 1
ATOM 2220 O O . SER B 2 75 ? 14.220 58.680 -5.251 1.00 46.08 75 SER B O 1
ATOM 2223 N N . SER B 2 76 ? 13.994 59.663 -7.243 1.00 43.83 76 SER B N 1
ATOM 2224 C CA . SER B 2 76 ? 14.188 61.001 -6.680 1.00 44.36 76 SER B CA 1
ATOM 2225 C C . SER B 2 76 ? 12.932 61.877 -6.748 1.00 42.00 76 SER B C 1
ATOM 2226 O O . SER B 2 76 ? 13.023 63.078 -6.594 1.00 43.58 76 SER B O 1
ATOM 2229 N N . ASN B 2 77 ? 11.764 61.276 -6.950 1.00 39.51 77 ASN B N 1
ATOM 2230 C CA . ASN B 2 77 ? 10.522 62.024 -7.049 1.00 38.53 77 ASN B CA 1
ATOM 2231 C C . ASN B 2 77 ? 10.595 63.222 -7.984 1.00 38.43 77 ASN B C 1
ATOM 2232 O O . ASN B 2 77 ? 10.014 64.263 -7.693 1.00 38.31 77 ASN B O 1
ATOM 2237 N N . THR B 2 78 ? 11.269 63.055 -9.127 1.00 39.60 78 THR B N 1
ATOM 2238 C CA . THR B 2 78 ? 11.510 64.140 -10.063 1.00 39.06 78 THR B CA 1
ATOM 2239 C C . THR B 2 78 ? 10.991 63.848 -11.451 1.00 38.50 78 THR B C 1
ATOM 2240 O O . THR B 2 78 ? 11.251 62.784 -12.011 1.00 37.56 78 THR B O 1
ATOM 2244 N N . ALA B 2 79 ? 10.240 64.813 -11.991 1.00 38.67 79 ALA B N 1
ATOM 2245 C CA . ALA B 2 79 ? 9.778 64.791 -13.378 1.00 39.37 79 ALA B CA 1
ATOM 2246 C C . ALA B 2 79 ? 10.714 65.629 -14.215 1.00 43.45 79 ALA B C 1
ATOM 2247 O O . ALA B 2 79 ? 11.215 66.648 -13.733 1.00 46.83 79 ALA B O 1
ATOM 2249 N N . TYR B 2 80 ? 10.951 65.213 -15.459 1.00 43.02 80 TYR B N 1
ATOM 2250 C CA . TYR B 2 80 ? 11.816 65.988 -16.342 1.00 44.79 80 TYR B CA 1
ATOM 2251 C C . TYR B 2 80 ? 11.108 66.241 -17.645 1.00 45.48 80 TYR B C 1
ATOM 2252 O O . TYR B 2 80 ? 10.257 65.453 -18.086 1.00 42.02 80 TYR B O 1
ATOM 2261 N N . MET B 2 81 ? 11.445 67.364 -18.251 1.00 48.82 81 MET B N 1
ATOM 2262 C CA . MET B 2 81 ? 11.060 67.623 -19.625 1.00 52.17 81 MET B CA 1
ATOM 2263 C C . MET B 2 81 ? 12.285 68.038 -20.409 1.00 55.03 81 MET B C 1
ATOM 2264 O O . MET B 2 81 ? 12.937 69.026 -20.073 1.00 55.56 81 MET B O 1
ATOM 2269 N N . GLN B 2 82 ? 12.599 67.257 -21.430 1.00 56.72 82 GLN B N 1
ATOM 2270 C CA . GLN B 2 82 ? 13.696 67.561 -22.317 1.00 62.23 82 GLN B CA 1
ATOM 2271 C C . GLN B 2 82 ? 13.142 68.342 -23.498 1.00 62.52 82 GLN B C 1
ATOM 2272 O O . GLN B 2 82 ? 12.193 67.898 -24.138 1.00 61.62 82 GLN B O 1
ATOM 2278 N N . LEU B 2 83 ? 13.724 69.506 -23.765 1.00 65.05 83 LEU B N 1
ATOM 2279 C CA . LEU B 2 83 ? 13.427 70.285 -24.977 1.00 68.57 83 LEU B CA 1
ATOM 2280 C C . LEU B 2 83 ? 14.573 70.175 -25.986 1.00 72.67 83 LEU B C 1
ATOM 2281 O O . LEU B 2 83 ? 15.715 70.474 -25.642 1.00 74.37 83 LEU B O 1
ATOM 2286 N N . SER B 2 84 ? 14.266 69.779 -27.222 1.00 75.41 84 SER B N 1
ATOM 2287 C CA . SER B 2 84 ? 15.306 69.503 -28.224 1.00 81.51 84 SER B CA 1
ATOM 2288 C C . SER B 2 84 ? 15.445 70.623 -29.254 1.00 84.03 84 SER B C 1
ATOM 2289 O O . SER B 2 84 ? 14.498 71.373 -29.520 1.00 85.02 84 SER B O 1
ATOM 2292 N N . SER B 2 85 ? 16.652 70.746 -29.795 1.00 87.39 85 SER B N 1
ATOM 2293 C CA . SER B 2 85 ? 16.930 71.650 -30.908 1.00 90.42 85 SER B CA 1
ATOM 2294 C C . SER B 2 85 ? 16.320 73.060 -30.720 1.00 90.03 85 SER B C 1
ATOM 2295 O O . SER B 2 85 ? 15.525 73.519 -31.532 1.00 92.08 85 SER B O 1
ATOM 2298 N N . LEU B 2 86 ? 16.735 73.752 -29.662 1.00 88.44 86 LEU B N 1
ATOM 2299 C CA . LEU B 2 86 ? 16.133 75.035 -29.258 1.00 87.90 86 LEU B CA 1
ATOM 2300 C C . LEU B 2 86 ? 16.199 76.147 -30.297 1.00 92.36 86 LEU B C 1
ATOM 2301 O O . LEU B 2 86 ? 17.208 76.279 -30.986 1.00 99.71 86 LEU B O 1
ATOM 2306 N N . THR B 2 87 ? 15.128 76.943 -30.396 1.00 91.23 87 THR B N 1
ATOM 2307 C CA . THR B 2 87 ? 15.141 78.233 -31.120 1.00 93.71 87 THR B CA 1
ATOM 2308 C C . THR B 2 87 ? 14.757 79.351 -30.162 1.00 92.19 87 THR B C 1
ATOM 2309 O O . THR B 2 87 ? 14.483 79.092 -28.989 1.00 92.43 87 THR B O 1
ATOM 2313 N N . SER B 2 88 ? 14.711 80.581 -30.668 1.00 94.24 88 SER B N 1
ATOM 2314 C CA . SER B 2 88 ? 14.216 81.729 -29.901 1.00 93.98 88 SER B CA 1
ATOM 2315 C C . SER B 2 88 ? 12.755 81.529 -29.494 1.00 92.31 88 SER B C 1
ATOM 2316 O O . SER B 2 88 ? 12.320 82.033 -28.459 1.00 92.47 88 SER B O 1
ATOM 2319 N N . ASP B 2 89 ? 12.002 80.801 -30.317 1.00 91.65 89 ASP B N 1
ATOM 2320 C CA . ASP B 2 89 ? 10.583 80.530 -30.050 1.00 87.93 89 ASP B CA 1
ATOM 2321 C C . ASP B 2 89 ? 10.355 79.735 -28.771 1.00 82.05 89 ASP B C 1
ATOM 2322 O O . ASP B 2 89 ? 9.312 79.867 -28.122 1.00 77.25 89 ASP B O 1
ATOM 2327 N N . ASP B 2 90 ? 11.339 78.909 -28.428 1.00 80.36 90 ASP B N 1
ATOM 2328 C CA . ASP B 2 90 ? 11.285 78.124 -27.217 1.00 75.45 90 ASP B CA 1
ATOM 2329 C C . ASP B 2 90 ? 11.535 78.960 -25.970 1.00 76.53 90 ASP B C 1
ATOM 2330 O O . ASP B 2 90 ? 11.155 78.547 -24.877 1.00 78.30 90 ASP B O 1
ATOM 2335 N N . SER B 2 91 ? 12.177 80.117 -26.099 1.00 80.51 91 SER B N 1
ATOM 2336 C CA . SER B 2 91 ? 12.430 80.940 -24.915 1.00 80.66 91 SER B CA 1
ATOM 2337 C C . SER B 2 91 ? 11.088 81.369 -24.300 1.00 76.77 91 SER B C 1
ATOM 2338 O O . SER B 2 91 ? 10.246 81.984 -24.956 1.00 78.10 91 SER B O 1
ATOM 2341 N N . ALA B 2 92 ? 10.897 81.001 -23.036 1.00 73.69 92 ALA B N 1
ATOM 2342 C CA . ALA B 2 92 ? 9.593 81.074 -22.371 1.00 70.87 92 ALA B CA 1
ATOM 2343 C C . ALA B 2 92 ? 9.715 80.744 -20.871 1.00 68.41 92 ALA B C 1
ATOM 2344 O O . ALA B 2 92 ? 10.804 80.469 -20.374 1.00 70.86 92 ALA B O 1
ATOM 2346 N N . VAL B 2 93 ? 8.602 80.788 -20.149 1.00 65.38 93 VAL B N 1
ATOM 2347 C CA . VAL B 2 93 ? 8.534 80.194 -18.811 1.00 62.68 93 VAL B CA 1
ATOM 2348 C C . VAL B 2 93 ? 7.810 78.834 -18.898 1.00 59.34 93 VAL B C 1
ATOM 2349 O O . VAL B 2 93 ? 6.776 78.683 -19.561 1.00 56.91 93 VAL B O 1
ATOM 2353 N N . TYR B 2 94 ? 8.384 77.850 -18.216 1.00 56.84 94 TYR B N 1
ATOM 2354 C CA . TYR B 2 94 ? 7.882 76.505 -18.245 1.00 52.70 94 TYR B CA 1
ATOM 2355 C C . TYR B 2 94 ? 7.470 76.108 -16.832 1.00 50.17 94 TYR B C 1
ATOM 2356 O O . TYR B 2 94 ? 8.265 76.171 -15.908 1.00 51.50 94 TYR B O 1
ATOM 2365 N N . TYR B 2 95 ? 6.199 75.752 -16.668 1.00 47.98 95 TYR B N 1
ATOM 2366 C CA . TYR B 2 95 ? 5.631 75.400 -15.365 1.00 45.04 95 TYR B CA 1
ATOM 2367 C C . TYR B 2 95 ? 5.373 73.914 -15.348 1.00 42.36 95 TYR B C 1
ATOM 2368 O O . TYR B 2 95 ? 4.994 73.346 -16.375 1.00 44.06 95 TYR B O 1
ATOM 2377 N N . CYS B 2 96 ? 5.576 73.275 -14.202 1.00 41.40 96 CYS B N 1
ATOM 2378 C CA . CYS B 2 96 ? 4.996 71.956 -13.986 1.00 39.81 96 CYS B CA 1
ATOM 2379 C C . CYS B 2 96 ? 3.795 72.153 -13.047 1.00 38.73 96 CYS B C 1
ATOM 2380 O O . CYS B 2 96 ? 3.734 73.139 -12.305 1.00 39.36 96 CYS B O 1
ATOM 2383 N N . ALA B 2 97 ? 2.820 71.243 -13.144 1.00 37.06 97 ALA B N 1
ATOM 2384 C CA . ALA B 2 97 ? 1.572 71.311 -12.350 1.00 35.27 97 ALA B CA 1
ATOM 2385 C C . ALA B 2 97 ? 1.002 69.931 -12.119 1.00 32.67 97 ALA B C 1
ATOM 2386 O O . ALA B 2 97 ? 0.900 69.164 -13.050 1.00 31.62 97 ALA B O 1
ATOM 2388 N N . ARG B 2 98 ? 0.665 69.602 -10.876 1.00 32.25 98 ARG B N 1
ATOM 2389 C CA . ARG B 2 98 ? 0.109 68.294 -10.567 1.00 31.19 98 ARG B CA 1
ATOM 2390 C C . ARG B 2 98 ? -1.418 68.335 -10.624 1.00 30.43 98 ARG B C 1
ATOM 2391 O O . ARG B 2 98 ? -2.014 69.366 -10.363 1.00 30.75 98 ARG B O 1
ATOM 2399 N N . GLU B 2 99 ? -2.045 67.230 -11.002 1.00 31.73 99 GLU B N 1
ATOM 2400 C CA . GLU B 2 99 ? -3.511 67.060 -10.855 1.00 32.11 99 GLU B CA 1
ATOM 2401 C C . GLU B 2 99 ? -3.862 67.254 -9.383 1.00 33.20 99 GLU B C 1
ATOM 2402 O O . GLU B 2 99 ? -2.982 67.045 -8.544 1.00 37.29 99 GLU B O 1
ATOM 2408 N N . GLY B 2 100 ? -5.075 67.618 -8.977 1.00 32.06 100 GLY B N 1
ATOM 2409 C CA . GLY B 2 100 ? -6.252 67.873 -9.758 1.00 34.55 100 GLY B CA 1
ATOM 2410 C C . GLY B 2 100 ? -7.326 68.068 -8.711 1.00 35.41 100 GLY B C 1
ATOM 2411 O O . GLY B 2 100 ? -7.009 68.093 -7.562 1.00 44.88 100 GLY B O 1
ATOM 2412 N N . ILE B 2 101 ? -8.589 68.211 -9.055 1.00 39.80 101 ILE B N 1
ATOM 2413 C CA . ILE B 2 101 ? -9.656 68.421 -8.012 1.00 39.34 101 ILE B CA 1
ATOM 2414 C C . ILE B 2 101 ? -10.476 67.125 -7.889 1.00 36.69 101 ILE B C 1
ATOM 2415 O O . ILE B 2 101 ? -10.835 66.563 -8.904 1.00 38.12 101 ILE B O 1
ATOM 2420 N N . TYR B 2 102 ? -10.820 66.671 -6.692 1.00 35.85 102 TYR B N 1
ATOM 2421 C CA . TYR B 2 102 ? -11.385 65.314 -6.542 1.00 36.73 102 TYR B CA 1
ATOM 2422 C C . TYR B 2 102 ? -12.842 65.223 -6.088 1.00 38.02 102 TYR B C 1
ATOM 2423 O O . TYR B 2 102 ? -13.138 64.996 -4.908 1.00 42.76 102 TYR B O 1
ATOM 2432 N N . ASP B 2 103 ? -13.734 65.330 -7.070 1.00 36.18 103 ASP B N 1
ATOM 2433 C CA . ASP B 2 103 ? -15.163 65.359 -6.825 1.00 36.81 103 ASP B CA 1
ATOM 2434 C C . ASP B 2 103 ? -15.963 64.516 -7.814 1.00 34.87 103 ASP B C 1
ATOM 2435 O O . ASP B 2 103 ? -17.158 64.692 -7.946 1.00 36.25 103 ASP B O 1
ATOM 2440 N N . GLY B 2 104 ? -15.304 63.614 -8.517 1.00 32.52 104 GLY B N 1
ATOM 2441 C CA . GLY B 2 104 ? -15.996 62.734 -9.419 1.00 33.31 104 GLY B CA 1
ATOM 2442 C C . GLY B 2 104 ? -16.026 63.210 -10.848 1.00 32.20 104 GLY B C 1
ATOM 2443 O O . GLY B 2 104 ? -16.536 62.504 -11.723 1.00 33.27 104 GLY B O 1
ATOM 2444 N N . TYR B 2 105 ? -15.504 64.409 -11.093 1.00 30.44 105 TYR B N 1
ATOM 2445 C CA . TYR B 2 105 ? -15.348 64.947 -12.456 1.00 28.04 105 TYR B CA 1
ATOM 2446 C C . TYR B 2 105 ? -13.876 64.980 -12.828 1.00 26.30 105 TYR B C 1
ATOM 2447 O O . TYR B 2 105 ? -12.982 64.773 -11.965 1.00 25.58 105 TYR B O 1
ATOM 2456 N N . PHE B 2 106 ? -13.617 65.197 -14.112 1.00 24.80 106 PHE B N 1
ATOM 2457 C CA . PHE B 2 106 ? -12.273 65.062 -14.614 1.00 24.64 106 PHE B CA 1
ATOM 2458 C C . PHE B 2 106 ? -11.380 66.070 -13.899 1.00 26.10 106 PHE B C 1
ATOM 2459 O O . PHE B 2 106 ? -11.701 67.253 -13.900 1.00 26.89 106 PHE B O 1
ATOM 2467 N N . PRO B 2 107 ? -10.305 65.611 -13.252 1.00 25.32 107 PRO B N 1
ATOM 2468 C CA . PRO B 2 107 ? -9.426 66.525 -12.590 1.00 28.56 107 PRO B CA 1
ATOM 2469 C C . PRO B 2 107 ? -8.785 67.560 -13.489 1.00 31.10 107 PRO B C 1
ATOM 2470 O O . PRO B 2 107 ? -8.718 67.396 -14.701 1.00 32.71 107 PRO B O 1
ATOM 2474 N N . LEU B 2 108 ? -8.309 68.620 -12.848 1.00 33.67 108 LEU B N 1
ATOM 2475 C CA . LEU B 2 108 ? -7.602 69.701 -13.484 1.00 33.99 108 LEU B CA 1
ATOM 2476 C C . LEU B 2 108 ? -6.200 69.679 -12.879 1.00 33.97 108 LEU B C 1
ATOM 2477 O O . LEU B 2 108 ? -5.716 68.618 -12.507 1.00 36.30 108 LEU B O 1
ATOM 2482 N N . PHE B 2 109 ? -5.531 70.826 -12.810 1.00 36.31 109 PHE B N 1
ATOM 2483 C CA . PHE B 2 109 ? -4.258 70.919 -12.094 1.00 39.49 109 PHE B CA 1
ATOM 2484 C C . PHE B 2 109 ? -4.081 72.251 -11.375 1.00 38.14 109 PHE B C 1
ATOM 2485 O O . PHE B 2 109 ? -3.682 73.227 -11.993 1.00 38.48 109 PHE B O 1
ATOM 2493 N N . PRO B 2 110 ? -4.414 72.283 -10.071 1.00 37.17 110 PRO B N 1
ATOM 2494 C CA . PRO B 2 110 ? -4.305 73.474 -9.234 1.00 38.52 110 PRO B CA 1
ATOM 2495 C C . PRO B 2 110 ? -2.964 73.683 -8.507 1.00 39.05 110 PRO B C 1
ATOM 2496 O O . PRO B 2 110 ? -2.796 74.733 -7.870 1.00 41.49 110 PRO B O 1
ATOM 2500 N N . TYR B 2 111 ? -2.045 72.712 -8.562 1.00 37.77 111 TYR B N 1
ATOM 2501 C CA . TYR B 2 111 ? -0.759 72.802 -7.837 1.00 38.90 111 TYR B CA 1
ATOM 2502 C C . TYR B 2 111 ? 0.390 73.096 -8.801 1.00 38.89 111 TYR B C 1
ATOM 2503 O O . TYR B 2 111 ? 0.793 72.218 -9.541 1.00 40.89 111 TYR B O 1
ATOM 2512 N N . TRP B 2 112 ? 0.914 74.310 -8.799 1.00 39.85 112 TRP B N 1
ATOM 2513 C CA . TRP B 2 112 ? 1.952 74.692 -9.760 1.00 40.56 112 TRP B CA 1
ATOM 2514 C C . TRP B 2 112 ? 3.315 74.904 -9.116 1.00 41.81 112 TRP B C 1
ATOM 2515 O O . TRP B 2 112 ? 3.399 75.358 -7.984 1.00 43.20 112 TRP B O 1
ATOM 2526 N N . GLY B 2 113 ? 4.372 74.579 -9.845 1.00 41.08 113 GLY B N 1
ATOM 2527 C CA . GLY B 2 113 ? 5.698 75.003 -9.454 1.00 44.21 113 GLY B CA 1
ATOM 2528 C C . GLY B 2 113 ? 5.795 76.460 -9.814 1.00 46.71 113 GLY B C 1
ATOM 2529 O O . GLY B 2 113 ? 4.921 76.980 -10.493 1.00 47.10 113 GLY B O 1
ATOM 2530 N N . GLN B 2 114 ? 6.856 77.116 -9.367 1.00 51.20 114 GLN B N 1
ATOM 2531 C CA . GLN B 2 114 ? 7.003 78.563 -9.581 1.00 54.02 114 GLN B CA 1
ATOM 2532 C C . GLN B 2 114 ? 7.602 78.861 -10.940 1.00 53.06 114 GLN B C 1
ATOM 2533 O O . GLN B 2 114 ? 7.698 80.012 -11.301 1.00 54.68 114 GLN B O 1
ATOM 2539 N N . GLY B 2 115 ? 7.960 77.822 -11.703 1.00 50.62 115 GLY B N 1
ATOM 2540 C CA . GLY B 2 115 ? 8.339 77.965 -13.106 1.00 50.87 115 GLY B CA 1
ATOM 2541 C C . GLY B 2 115 ? 9.833 78.111 -13.308 1.00 52.66 115 GLY B C 1
ATOM 2542 O O . GLY B 2 115 ? 10.516 78.639 -12.459 1.00 53.74 115 GLY B O 1
ATOM 2543 N N . THR B 2 116 ? 10.324 77.648 -14.449 1.00 54.22 116 THR B N 1
ATOM 2544 C CA . THR B 2 116 ? 11.718 77.821 -14.841 1.00 60.62 116 THR B CA 1
ATOM 2545 C C . THR B 2 116 ? 11.804 78.625 -16.129 1.00 63.56 116 THR B C 1
ATOM 2546 O O . THR B 2 116 ? 11.121 78.302 -17.103 1.00 63.54 116 THR B O 1
ATOM 2550 N N . LEU B 2 117 ? 12.648 79.658 -16.121 1.00 68.67 117 LEU B N 1
ATOM 2551 C CA . LEU B 2 117 ? 12.792 80.590 -17.232 1.00 71.61 117 LEU B CA 1
ATOM 2552 C C . LEU B 2 117 ? 13.927 80.185 -18.146 1.00 75.56 117 LEU B C 1
ATOM 2553 O O . LEU B 2 117 ? 15.097 80.163 -17.737 1.00 80.06 117 LEU B O 1
ATOM 2558 N N . VAL B 2 118 ? 13.581 79.925 -19.400 1.00 76.41 118 VAL B N 1
ATOM 2559 C CA . VAL B 2 118 ? 14.541 79.590 -20.441 1.00 79.79 118 VAL B CA 1
ATOM 2560 C C . VAL B 2 118 ? 14.682 80.765 -21.390 1.00 84.67 118 VAL B C 1
ATOM 2561 O O . VAL B 2 118 ? 13.694 81.177 -21.992 1.00 85.80 118 VAL B O 1
ATOM 2565 N N . THR B 2 119 ? 15.901 81.294 -21.539 1.00 90.92 119 THR B N 1
ATOM 2566 C CA . THR B 2 119 ? 16.188 82.320 -22.561 1.00 94.27 119 THR B CA 1
ATOM 2567 C C . THR B 2 119 ? 17.175 81.759 -23.607 1.00 97.97 119 THR B C 1
ATOM 2568 O O . THR B 2 119 ? 18.159 81.101 -23.256 1.00 97.71 119 THR B O 1
ATOM 2572 N N . VAL B 2 120 ? 16.884 81.994 -24.888 1.00 100.98 120 VAL B N 1
ATOM 2573 C CA . VAL B 2 120 ? 17.692 81.456 -26.008 1.00 104.31 120 VAL B CA 1
ATOM 2574 C C . VAL B 2 120 ? 18.359 82.587 -26.826 1.00 106.11 120 VAL B C 1
ATOM 2575 O O . VAL B 2 120 ? 19.538 82.501 -27.192 1.00 106.69 120 VAL B O 1
ATOM 2579 N N . ILE B 2 141 ? -5.406 70.834 -34.647 1.00 83.48 141 ILE B N 1
ATOM 2580 C CA . ILE B 2 141 ? -6.803 70.618 -34.278 1.00 84.31 141 ILE B CA 1
ATOM 2581 C C . ILE B 2 141 ? -7.016 70.524 -32.761 1.00 79.75 141 ILE B C 1
ATOM 2582 O O . ILE B 2 141 ? -6.492 69.637 -32.086 1.00 79.87 141 ILE B O 1
ATOM 2587 N N . GLU B 2 142 ? -7.783 71.467 -32.232 1.00 73.39 142 GLU B N 1
ATOM 2588 C CA . GLU B 2 142 ? -8.010 71.562 -30.812 1.00 64.81 142 GLU B CA 1
ATOM 2589 C C . GLU B 2 142 ? -9.205 72.467 -30.612 1.00 62.05 142 GLU B C 1
ATOM 2590 O O . GLU B 2 142 ? -9.743 73.003 -31.582 1.00 63.33 142 GLU B O 1
ATOM 2596 N N . ASN B 2 143 ? -9.625 72.640 -29.364 1.00 56.74 143 ASN B N 1
ATOM 2597 C CA . ASN B 2 143 ? -10.712 73.557 -29.057 1.00 55.43 143 ASN B CA 1
ATOM 2598 C C . ASN B 2 143 ? -10.141 74.937 -28.706 1.00 55.30 143 ASN B C 1
ATOM 2599 O O . ASN B 2 143 ? -9.646 75.160 -27.611 1.00 53.64 143 ASN B O 1
ATOM 2604 N N . VAL B 2 144 ? -10.161 75.854 -29.666 1.00 57.94 144 VAL B N 1
ATOM 2605 C CA . VAL B 2 144 ? -9.558 77.166 -29.455 1.00 56.74 144 VAL B CA 1
ATOM 2606 C C . VAL B 2 144 ? -10.457 78.043 -28.609 1.00 56.21 144 VAL B C 1
ATOM 2607 O O . VAL B 2 144 ? -11.684 78.054 -28.772 1.00 55.57 144 VAL B O 1
ATOM 2611 N N . LEU B 2 145 ? -9.811 78.753 -27.688 1.00 55.42 145 LEU B N 1
ATOM 2612 C CA . LEU B 2 145 ? -10.471 79.584 -26.708 1.00 53.30 145 LEU B CA 1
ATOM 2613 C C . LEU B 2 145 ? -10.141 81.035 -26.948 1.00 55.08 145 LEU B C 1
ATOM 2614 O O . LEU B 2 145 ? -9.005 81.459 -26.760 1.00 56.29 145 LEU B O 1
ATOM 2619 N N . THR B 2 146 ? -11.128 81.796 -27.396 1.00 55.44 146 THR B N 1
ATOM 2620 C CA . THR B 2 146 ? -10.913 83.201 -27.695 1.00 57.22 146 THR B CA 1
ATOM 2621 C C . THR B 2 146 ? -11.462 84.035 -26.543 1.00 56.24 146 THR B C 1
ATOM 2622 O O . THR B 2 146 ? -12.644 83.940 -26.189 1.00 54.23 146 THR B O 1
ATOM 2626 N N . GLN B 2 147 ? -10.569 84.813 -25.944 1.00 57.41 147 GLN B N 1
ATOM 2627 C CA . GLN B 2 147 ? -10.867 85.582 -24.748 1.00 59.53 147 GLN B CA 1
ATOM 2628 C C . GLN B 2 147 ? -10.931 87.052 -25.096 1.00 62.89 147 GLN B C 1
ATOM 2629 O O . GLN B 2 147 ? -10.079 87.549 -25.826 1.00 66.46 147 GLN B O 1
ATOM 2635 N N . SER B 2 148 ? -11.952 87.751 -24.616 1.00 63.82 148 SER B N 1
ATOM 2636 C CA . SER B 2 148 ? -12.013 89.196 -24.822 1.00 66.89 148 SER B CA 1
ATOM 2637 C C . SER B 2 148 ? -12.631 89.904 -23.614 1.00 66.00 148 S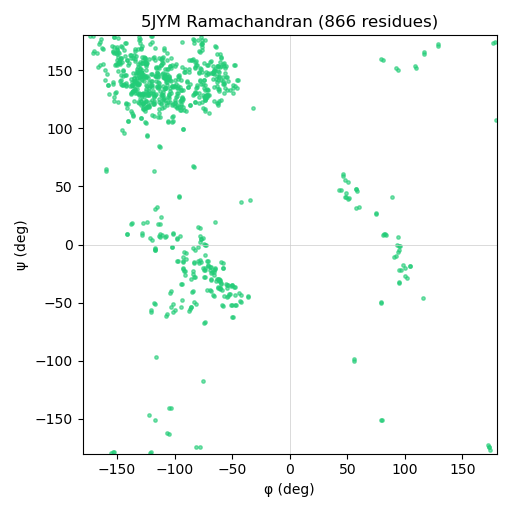ER B C 1
ATOM 2638 O O . SER B 2 148 ? -13.456 89.323 -22.908 1.00 63.33 148 SER B O 1
ATOM 2641 N N . PRO B 2 149 ? -12.221 91.142 -23.358 1.00 68.41 149 PRO B N 1
ATOM 2642 C CA . PRO B 2 149 ? -11.168 91.829 -24.110 1.00 71.49 149 PRO B CA 1
ATOM 2643 C C . PRO B 2 149 ? -9.774 91.477 -23.586 1.00 71.61 149 PRO B C 1
ATOM 2644 O O . PRO B 2 149 ? -9.640 91.033 -22.442 1.00 70.08 149 PRO B O 1
ATOM 2648 N N . ALA B 2 150 ? -8.753 91.692 -24.419 1.00 74.96 150 ALA B N 1
ATOM 2649 C CA . ALA B 2 150 ? -7.364 91.343 -24.082 1.00 75.90 150 ALA B CA 1
ATOM 2650 C C . ALA B 2 150 ? -6.811 92.180 -22.920 1.00 78.50 150 ALA B C 1
ATOM 2651 O O . ALA B 2 150 ? -6.141 91.644 -22.021 1.00 78.13 150 ALA B O 1
ATOM 2653 N N . ILE B 2 151 ? -7.079 93.485 -22.967 1.00 80.68 151 ILE B N 1
ATOM 2654 C CA . ILE B 2 151 ? -6.718 94.432 -21.917 1.00 82.90 151 ILE B CA 1
ATOM 2655 C C . ILE B 2 151 ? -7.954 95.279 -21.581 1.00 83.90 151 ILE B C 1
ATOM 2656 O O . ILE B 2 151 ? -8.586 95.815 -22.478 1.00 85.73 151 ILE B O 1
ATOM 2661 N N . MET B 2 152 ? -8.306 95.380 -20.299 1.00 83.15 152 MET B N 1
ATOM 2662 C CA . MET B 2 152 ? -9.353 96.305 -19.845 1.00 83.94 152 MET B CA 1
ATOM 2663 C C . MET B 2 152 ? -8.963 96.925 -18.506 1.00 86.44 152 MET B C 1
ATOM 2664 O O . MET B 2 152 ? -8.119 96.382 -17.787 1.00 86.53 152 MET B O 1
ATOM 2669 N N . ALA B 2 153 ? -9.572 98.070 -18.191 1.00 89.39 153 ALA B N 1
ATOM 2670 C CA . ALA B 2 153 ? -9.324 98.792 -16.938 1.00 91.02 153 ALA B CA 1
ATOM 2671 C C . ALA B 2 153 ? -10.640 99.177 -16.267 1.00 91.47 153 ALA B C 1
ATOM 2672 O O . ALA B 2 153 ? -11.630 99.447 -16.947 1.00 91.41 153 ALA B O 1
ATOM 2674 N N . ALA B 2 154 ? -10.643 99.214 -14.935 1.00 91.74 154 ALA B N 1
ATOM 2675 C CA . ALA B 2 154 ? -11.826 99.629 -14.189 1.00 92.74 154 ALA B CA 1
ATOM 2676 C C . ALA B 2 154 ? -11.452 100.291 -12.872 1.00 95.40 154 ALA B C 1
ATOM 2677 O O . ALA B 2 154 ? -10.291 100.269 -12.446 1.00 96.03 154 ALA B O 1
ATOM 2679 N N . SER B 2 155 ? -12.455 100.903 -12.258 1.00 97.39 155 SER B N 1
ATOM 2680 C CA . SER B 2 155 ? -12.307 101.566 -10.979 1.00 100.48 155 SER B CA 1
ATOM 2681 C C . SER B 2 155 ? -13.054 100.764 -9.936 1.00 98.87 155 SER B C 1
ATOM 2682 O O . SER B 2 155 ? -13.981 100.024 -10.274 1.00 96.69 155 SER B O 1
ATOM 2685 N N . PRO B 2 156 ? -12.654 100.901 -8.664 1.00 100.18 156 PRO B N 1
ATOM 2686 C CA . PRO B 2 156 ? -13.251 100.070 -7.628 1.00 98.81 156 PRO B CA 1
ATOM 2687 C C . PRO B 2 156 ? -14.728 100.393 -7.422 1.00 99.22 156 PRO B C 1
ATOM 2688 O O . PRO B 2 156 ? -15.146 101.548 -7.607 1.00 99.10 156 PRO B O 1
ATOM 2692 N N . GLY B 2 157 ? -15.500 99.361 -7.068 1.00 95.07 157 GLY B N 1
ATOM 2693 C CA . GLY B 2 157 ? -16.942 99.478 -6.896 1.00 96.26 157 GLY B CA 1
ATOM 2694 C C . GLY B 2 157 ? -17.678 99.084 -8.154 1.00 95.36 157 GLY B C 1
ATOM 2695 O O . GLY B 2 157 ? -18.790 98.560 -8.084 1.00 96.32 157 GLY B O 1
ATOM 2696 N N . GLU B 2 158 ? -17.058 99.350 -9.306 1.00 95.77 158 GLU B N 1
ATOM 2697 C CA . GLU B 2 158 ? -17.635 99.026 -10.609 1.00 93.89 158 GLU B CA 1
ATOM 2698 C C . GLU B 2 158 ? -17.757 97.545 -10.814 1.00 89.64 158 GLU B C 1
ATOM 2699 O O . GLU B 2 158 ? -16.941 96.772 -10.318 1.00 86.08 158 GLU B O 1
ATOM 2705 N N . LYS B 2 159 ? -18.756 97.157 -11.595 1.00 88.44 159 LYS B N 1
ATOM 2706 C CA . LYS B 2 159 ? -18.858 95.785 -12.047 1.00 84.79 159 LYS B CA 1
ATOM 2707 C C . LYS B 2 159 ? -17.819 95.539 -13.133 1.00 82.15 159 LYS B C 1
ATOM 2708 O O . LYS B 2 159 ? -17.551 96.408 -13.955 1.00 82.89 159 LYS B O 1
ATOM 2714 N N . VAL B 2 160 ? -17.230 94.348 -13.107 1.00 78.64 160 VAL B N 1
ATOM 2715 C CA . VAL B 2 160 ? -16.335 93.884 -14.152 1.00 76.12 160 VAL B CA 1
ATOM 2716 C C . VAL B 2 160 ? -16.814 92.514 -14.594 1.00 74.11 160 VAL B C 1
ATOM 2717 O O . VAL B 2 160 ? -17.041 91.637 -13.758 1.00 74.12 160 VAL B O 1
ATOM 2721 N N . THR B 2 161 ? -16.967 92.321 -15.898 1.00 73.33 161 THR B N 1
ATOM 2722 C CA . THR B 2 161 ? -17.241 90.987 -16.442 1.00 71.19 161 THR B CA 1
ATOM 2723 C C . THR B 2 161 ? -16.320 90.762 -17.644 1.00 69.38 161 THR B C 1
ATOM 2724 O O . THR B 2 161 ? -15.981 91.717 -18.338 1.00 70.38 161 THR B O 1
ATOM 2728 N N . MET B 2 162 ? -15.904 89.518 -17.871 1.00 65.92 162 MET B N 1
ATOM 2729 C CA . MET B 2 162 ? -15.075 89.164 -19.033 1.00 65.31 162 MET B CA 1
ATOM 2730 C C . MET B 2 162 ? -15.543 87.845 -19.637 1.00 62.38 162 MET B C 1
ATOM 2731 O O . MET B 2 162 ? -16.260 87.086 -19.001 1.00 61.12 162 MET B O 1
ATOM 2736 N N . THR B 2 163 ? -15.127 87.571 -20.866 1.00 63.64 163 THR B N 1
ATOM 2737 C CA . THR B 2 163 ? -15.786 86.555 -21.703 1.00 63.59 163 THR B CA 1
ATOM 2738 C C . THR B 2 163 ? -14.807 85.628 -22.426 1.00 61.28 163 THR B C 1
ATOM 2739 O O . THR B 2 163 ? -13.738 86.055 -22.877 1.00 64.67 163 THR B O 1
ATOM 2743 N N . CYS B 2 164 ? -15.196 84.365 -22.540 1.00 58.70 164 CYS B N 1
ATOM 2744 C CA . CYS B 2 164 ? -14.408 83.364 -23.244 1.00 59.43 164 CYS B CA 1
ATOM 2745 C C . CYS B 2 164 ? -15.328 82.528 -24.121 1.00 58.38 164 CYS B C 1
ATOM 2746 O O . CYS B 2 164 ? -16.384 82.069 -23.686 1.00 57.13 164 CYS B O 1
ATOM 2749 N N . SER B 2 165 ? -14.919 82.356 -25.369 1.00 59.32 165 SER B N 1
ATOM 2750 C CA . SER B 2 165 ? -15.702 81.640 -26.362 1.00 60.15 165 SER B CA 1
ATOM 2751 C C . SER B 2 165 ? -14.832 80.539 -26.943 1.00 59.10 165 SER B C 1
ATOM 2752 O O . SER B 2 165 ? -13.620 80.716 -27.096 1.00 59.40 165 SER B O 1
ATOM 2755 N N . ALA B 2 166 ? -15.441 79.403 -27.268 1.00 58.78 166 ALA B N 1
ATOM 2756 C CA . ALA B 2 166 ? -14.680 78.235 -27.712 1.00 58.11 166 ALA B CA 1
ATOM 2757 C C . ALA B 2 166 ? -15.162 77.781 -29.066 1.00 60.77 166 ALA B C 1
ATOM 2758 O O . ALA B 2 166 ? -16.358 77.703 -29.289 1.00 61.72 166 ALA B O 1
ATOM 2760 N N . SER B 2 167 ? -14.236 77.446 -29.963 1.00 63.35 167 SER B N 1
ATOM 2761 C CA . SER B 2 167 ? -14.596 76.989 -31.309 1.00 65.10 167 SER B CA 1
ATOM 2762 C C . SER B 2 167 ? -15.500 75.761 -31.266 1.00 65.89 167 SER B C 1
ATOM 2763 O O . SER B 2 167 ? -16.198 75.449 -32.228 1.00 70.21 167 SER B O 1
ATOM 2766 N N . SER B 2 168 ? -15.487 75.066 -30.141 1.00 63.12 168 SER B N 1
ATOM 2767 C CA . SER B 2 168 ? -16.311 73.913 -29.984 1.00 60.93 168 SER B CA 1
ATOM 2768 C C . SER B 2 168 ? -16.786 73.780 -28.542 1.00 57.70 168 SER B C 1
ATOM 2769 O O . SER B 2 168 ? -16.174 74.285 -27.602 1.00 55.53 168 SER B O 1
ATOM 2772 N N . SER B 2 169 ? -17.884 73.066 -28.387 1.00 57.48 169 SER B N 1
ATOM 2773 C CA . SER B 2 169 ? -18.547 72.882 -27.102 1.00 54.64 169 SER B CA 1
ATOM 2774 C C . SER B 2 169 ? -17.638 72.316 -25.981 1.00 49.81 169 SER B C 1
ATOM 2775 O O . SER B 2 169 ? -16.770 71.477 -26.232 1.00 48.30 169 SER B O 1
ATOM 2778 N N . VAL B 2 170 ? -17.866 72.793 -24.752 1.00 47.31 170 VAL B N 1
ATOM 2779 C CA . VAL B 2 170 ? -17.141 72.364 -23.547 1.00 43.02 170 VAL B CA 1
ATOM 2780 C C . VAL B 2 170 ? -18.096 72.057 -22.403 1.00 41.69 170 VAL B C 1
ATOM 2781 O O . VAL B 2 170 ? -18.974 72.847 -22.101 1.00 43.99 170 VAL B O 1
ATOM 2785 N N . SER B 2 171 ? -17.891 70.937 -21.727 1.00 40.07 171 SER B N 1
ATOM 2786 C CA . SER B 2 171 ? -18.684 70.631 -20.561 1.00 40.83 171 SER B CA 1
ATOM 2787 C C . SER B 2 171 ? -18.487 71.702 -19.492 1.00 39.77 171 SER B C 1
ATOM 2788 O O . SER B 2 171 ? -17.390 72.210 -19.309 1.00 36.85 171 SER B O 1
ATOM 2791 N N . SER B 2 172 ? -19.554 72.004 -18.766 1.00 41.05 172 SER B N 1
ATOM 2792 C CA . SER B 2 172 ? -19.482 72.925 -17.658 1.00 41.42 172 SER B CA 1
ATOM 2793 C C . SER B 2 172 ? -18.596 72.364 -16.549 1.00 39.59 172 SER B C 1
ATOM 2794 O O . SER B 2 172 ? -18.125 73.099 -15.716 1.00 38.97 172 SER B O 1
ATOM 2797 N N . GLY B 2 173 ? -18.380 71.055 -16.535 1.00 39.50 173 GLY B N 1
ATOM 2798 C CA . GLY B 2 173 ? -17.417 70.449 -15.615 1.00 37.59 173 GLY B CA 1
ATOM 2799 C C . GLY B 2 173 ? -15.966 70.690 -15.987 1.00 36.97 173 GLY B C 1
ATOM 2800 O O . GLY B 2 173 ? -15.080 70.578 -15.143 1.00 37.15 173 GLY B O 1
ATOM 2801 N N . ASN B 2 174 ? -15.693 71.028 -17.238 1.00 36.98 174 ASN B N 1
ATOM 2802 C CA . ASN B 2 174 ? -14.316 71.178 -17.685 1.00 36.42 174 ASN B CA 1
ATOM 2803 C C . ASN B 2 174 ? -13.971 72.590 -18.138 1.00 37.75 174 ASN B C 1
ATOM 2804 O O . ASN B 2 174 ? -13.137 72.781 -19.042 1.00 39.09 174 ASN B O 1
ATOM 2809 N N . PHE B 2 175 ? -14.623 73.579 -17.532 1.00 37.93 175 PHE B N 1
ATOM 2810 C CA . PHE B 2 175 ? -14.325 74.980 -17.824 1.00 38.49 175 PHE B CA 1
ATOM 2811 C C . PHE B 2 175 ? -13.902 75.727 -16.565 1.00 38.40 175 PHE B C 1
ATOM 2812 O O . PHE B 2 175 ? -14.651 75.820 -15.602 1.00 40.71 175 PHE B O 1
ATOM 2820 N N . HIS B 2 176 ? -12.713 76.307 -16.612 1.00 39.62 176 HIS B N 1
ATOM 2821 C CA . HIS B 2 176 ? -12.069 76.873 -15.435 1.00 39.47 176 HIS B CA 1
ATOM 2822 C C . HIS B 2 176 ? -11.465 78.255 -15.714 1.00 41.64 176 HIS B C 1
ATOM 2823 O O . HIS B 2 176 ? -11.205 78.609 -16.869 1.00 41.70 176 HIS B O 1
ATOM 2830 N N . TRP B 2 177 ? -11.173 78.991 -14.646 1.00 42.21 177 TRP B N 1
ATOM 2831 C CA . TRP B 2 177 ? -10.486 80.274 -14.745 1.00 44.21 177 TRP B CA 1
ATOM 2832 C C . TRP B 2 177 ? -9.288 80.373 -13.773 1.00 44.60 177 TRP B C 1
ATOM 2833 O O . TRP B 2 177 ? -9.332 79.838 -12.670 1.00 43.00 177 TRP B O 1
ATOM 2844 N N . TYR B 2 178 ? -8.226 81.045 -14.204 1.00 47.46 178 TYR B N 1
ATOM 2845 C CA . TYR B 2 178 ? -7.053 81.299 -13.368 1.00 52.17 178 TYR B CA 1
ATOM 2846 C C . TYR B 2 178 ? -6.740 82.780 -13.308 1.00 53.87 178 TYR B C 1
ATOM 2847 O O . TYR B 2 178 ? -7.065 83.535 -14.215 1.00 55.50 178 TYR B O 1
ATOM 2856 N N . GLN B 2 179 ? -6.095 83.170 -12.215 1.00 53.78 179 GLN B N 1
ATOM 2857 C CA . GLN B 2 179 ? -5.573 84.500 -12.033 1.00 54.01 179 GLN B CA 1
ATOM 2858 C C . GLN B 2 179 ? -4.066 84.400 -11.963 1.00 55.93 179 GLN B C 1
ATOM 2859 O O . GLN B 2 179 ? -3.521 83.525 -11.280 1.00 58.89 179 GLN B O 1
ATOM 2865 N N . GLN B 2 180 ? -3.379 85.296 -12.656 1.00 57.36 180 GLN B N 1
ATOM 2866 C CA . GLN B 2 180 ? -1.945 85.400 -12.547 1.00 57.33 180 GLN B CA 1
ATOM 2867 C C . GLN B 2 180 ? -1.548 86.851 -12.370 1.00 63.40 180 GLN B C 1
ATOM 2868 O O . GLN B 2 180 ? -1.977 87.723 -13.134 1.00 69.08 180 GLN B O 1
ATOM 2874 N N . LYS B 2 181 ? -0.718 87.102 -11.361 1.00 65.21 181 LYS B N 1
ATOM 2875 C CA . LYS B 2 181 ? -0.046 88.375 -11.207 1.00 68.59 181 LYS B CA 1
ATOM 2876 C C . LYS B 2 181 ? 1.406 88.185 -11.619 1.00 71.03 181 LYS B C 1
ATOM 2877 O O . LYS B 2 181 ? 1.974 87.117 -11.402 1.00 71.19 181 LYS B O 1
ATOM 2883 N N . PRO B 2 182 ? 2.009 89.213 -12.233 1.00 75.85 182 PRO B N 1
ATOM 2884 C CA . PRO B 2 182 ? 3.406 89.114 -12.666 1.00 76.53 182 PRO B CA 1
ATOM 2885 C C . PRO B 2 182 ? 4.345 88.555 -11.594 1.00 76.13 182 PRO B C 1
ATOM 2886 O O . PRO B 2 182 ? 4.256 88.929 -10.417 1.00 73.84 182 PRO B O 1
ATOM 2890 N N . GLY B 2 183 ? 5.234 87.660 -12.014 1.00 76.03 183 GLY B N 1
ATOM 2891 C CA . GLY B 2 183 ? 6.257 87.105 -11.128 1.00 77.79 183 GLY B CA 1
ATOM 2892 C C . GLY B 2 183 ? 5.855 85.830 -10.402 1.00 75.62 183 GLY B C 1
ATOM 2893 O O . GLY B 2 183 ? 6.710 85.183 -9.779 1.00 75.90 183 GLY B O 1
ATOM 2894 N N . THR B 2 184 ? 4.564 85.479 -10.471 1.00 70.85 184 THR B N 1
ATOM 2895 C CA . THR B 2 184 ? 4.034 84.328 -9.759 1.00 67.66 184 THR B CA 1
ATOM 2896 C C . THR B 2 184 ? 3.359 83.383 -10.728 1.00 63.63 184 THR B C 1
ATOM 2897 O O . THR B 2 184 ? 2.870 83.762 -11.805 1.00 61.58 184 THR B O 1
ATOM 2901 N N . SER B 2 185 ? 3.297 82.137 -10.313 1.00 59.58 185 SER B N 1
ATOM 2902 C CA . SER B 2 185 ? 2.673 81.122 -11.128 1.00 56.91 185 SER B CA 1
ATOM 2903 C C . SER B 2 185 ? 1.138 81.321 -11.148 1.00 53.78 185 SER B C 1
ATOM 2904 O O . SER B 2 185 ? 0.579 81.922 -10.247 1.00 55.62 185 SER B O 1
ATOM 2907 N N . PRO B 2 186 ? 0.459 80.858 -12.206 1.00 51.49 186 PRO B N 1
ATOM 2908 C CA . PRO B 2 186 ? -0.996 80.961 -12.216 1.00 50.29 186 PRO B CA 1
ATOM 2909 C C . PRO B 2 186 ? -1.645 80.269 -11.034 1.00 50.75 186 PRO B C 1
ATOM 2910 O O . PRO B 2 186 ? -1.088 79.334 -10.449 1.00 49.67 186 PRO B O 1
ATOM 2914 N N . LYS B 2 187 ? -2.837 80.738 -10.711 1.00 53.54 187 LYS B N 1
ATOM 2915 C CA . LYS B 2 187 ? -3.479 80.430 -9.457 1.00 54.25 187 LYS B CA 1
ATOM 2916 C C . LYS B 2 187 ? -4.943 80.135 -9.752 1.00 52.16 187 LYS B C 1
ATOM 2917 O O . LYS B 2 187 ? -5.687 81.005 -10.205 1.00 51.06 187 LYS B O 1
ATOM 2923 N N . LEU B 2 188 ? -5.345 78.884 -9.539 1.00 48.63 188 LEU B N 1
ATOM 2924 C CA . LEU B 2 188 ? -6.714 78.472 -9.786 1.00 45.88 188 LEU B CA 1
ATOM 2925 C C . LEU B 2 188 ? -7.681 79.398 -9.077 1.00 45.96 188 LEU B C 1
ATOM 2926 O O . LEU B 2 188 ? -7.506 79.685 -7.905 1.00 45.39 188 LEU B O 1
ATOM 2931 N N . TRP B 2 189 ? -8.704 79.843 -9.805 1.00 46.38 189 TRP B N 1
ATOM 2932 C CA . TRP B 2 189 ? -9.620 80.867 -9.318 1.00 48.12 189 TRP B CA 1
ATOM 2933 C C . TRP B 2 189 ? -11.057 80.353 -9.277 1.00 46.67 189 TRP B C 1
ATOM 2934 O O . TRP B 2 189 ? -11.704 80.364 -8.217 1.00 45.09 189 TRP B O 1
ATOM 2945 N N . ILE B 2 190 ? -11.553 79.917 -10.432 1.00 47.10 190 ILE B N 1
ATOM 2946 C CA . ILE B 2 190 ? -12.875 79.290 -10.512 1.00 48.97 190 ILE B CA 1
ATOM 2947 C C . ILE B 2 190 ? -12.744 77.949 -11.202 1.00 46.24 190 ILE B C 1
ATOM 2948 O O . ILE B 2 190 ? -11.974 77.813 -12.133 1.00 46.89 190 ILE B O 1
ATOM 2953 N N . TYR B 2 191 ? -13.476 76.946 -10.726 1.00 46.50 191 TYR B N 1
ATOM 2954 C CA . TYR B 2 191 ? -13.449 75.650 -11.374 1.00 43.14 191 TYR B CA 1
ATOM 2955 C C . TYR B 2 191 ? -14.849 75.103 -11.631 1.00 42.45 191 TYR B C 1
ATOM 2956 O O . TYR B 2 191 ? -15.793 75.366 -10.899 1.00 43.92 191 TYR B O 1
ATOM 2965 N N . ARG B 2 192 ? -14.955 74.360 -12.720 1.00 41.11 192 ARG B N 1
ATOM 2966 C CA . ARG B 2 192 ? -16.200 73.806 -13.227 1.00 40.96 192 ARG B CA 1
ATOM 2967 C C . ARG B 2 192 ? -17.261 74.890 -13.326 1.00 42.72 192 ARG B C 1
ATOM 2968 O O . ARG B 2 192 ? -18.346 74.763 -12.776 1.00 44.97 192 ARG B O 1
ATOM 2976 N N . THR B 2 193 ? -16.888 75.948 -14.033 1.00 42.20 193 THR B N 1
ATOM 2977 C CA . THR B 2 193 ? -17.749 77.061 -14.389 1.00 46.21 193 THR B CA 1
ATOM 2978 C C . THR B 2 193 ? -17.976 78.079 -13.263 1.00 47.16 193 THR B C 1
ATOM 2979 O O . THR B 2 193 ? -17.817 79.284 -13.506 1.00 45.89 193 THR B O 1
ATOM 2983 N N . SER B 2 194 ? -18.353 77.617 -12.063 1.00 48.94 194 SER B N 1
ATOM 2984 C CA . SER B 2 194 ? -18.868 78.522 -11.017 1.00 50.46 194 SER B CA 1
ATOM 2985 C C . SER B 2 194 ? -18.449 78.226 -9.572 1.00 51.30 194 SER B C 1
ATOM 2986 O O . SER B 2 194 ? -18.975 78.852 -8.665 1.00 57.06 194 SER B O 1
ATOM 2989 N N . ASN B 2 195 ? -17.515 77.313 -9.325 1.00 50.06 195 ASN B N 1
ATOM 2990 C CA . ASN B 2 195 ? -17.091 77.045 -7.945 1.00 50.59 195 ASN B CA 1
ATOM 2991 C C . ASN B 2 195 ? -15.879 77.923 -7.645 1.00 50.27 195 ASN B C 1
ATOM 2992 O O . ASN B 2 195 ? -14.947 77.984 -8.437 1.00 47.34 195 ASN B O 1
ATOM 2997 N N . LEU B 2 196 ? -15.876 78.593 -6.498 1.00 52.29 196 LEU B N 1
ATOM 2998 C CA . LEU B 2 196 ? -14.751 79.435 -6.127 1.00 54.05 196 LEU B CA 1
ATOM 2999 C C . LEU B 2 196 ? -13.654 78.590 -5.520 1.00 50.95 196 LEU B C 1
ATOM 3000 O O . LEU B 2 196 ? -13.901 77.795 -4.647 1.00 51.08 196 LEU B O 1
ATOM 3005 N N . ALA B 2 197 ? -12.431 78.758 -5.994 1.00 52.81 197 ALA B N 1
ATOM 3006 C CA . ALA B 2 197 ? -11.295 78.094 -5.380 1.00 52.86 197 ALA B CA 1
ATOM 3007 C C . ALA B 2 197 ? -11.122 78.603 -3.962 1.00 60.32 197 ALA B C 1
ATOM 3008 O O . ALA B 2 197 ? -11.744 79.592 -3.562 1.00 61.98 197 ALA B O 1
ATOM 3010 N N . SER B 2 198 ? -10.246 77.937 -3.221 1.00 66.69 198 SER B N 1
ATOM 3011 C CA . SER B 2 198 ? -10.087 78.137 -1.771 1.00 73.26 198 SER B CA 1
ATOM 3012 C C . SER B 2 198 ? -9.952 79.587 -1.303 1.00 71.42 198 SER B C 1
ATOM 3013 O O . SER B 2 198 ? -10.809 80.088 -0.551 1.00 73.85 198 SER B O 1
ATOM 3016 N N . GLY B 2 199 ? -8.893 80.268 -1.745 1.00 67.80 199 GLY B N 1
ATOM 3017 C CA . GLY B 2 199 ? -8.622 81.637 -1.266 1.00 70.51 199 GLY B CA 1
ATOM 3018 C C . GLY B 2 199 ? -9.459 82.759 -1.880 1.00 71.89 199 GLY B C 1
ATOM 3019 O O . GLY B 2 199 ? -9.130 83.934 -1.712 1.00 78.65 199 GLY B O 1
ATOM 3020 N N . VAL B 2 200 ? -10.550 82.427 -2.574 1.00 70.29 200 VAL B N 1
ATOM 3021 C CA . VAL B 2 200 ? -11.180 83.369 -3.508 1.00 67.36 200 VAL B CA 1
ATOM 3022 C C . VAL B 2 200 ? -12.449 83.979 -2.919 1.00 67.36 200 VAL B C 1
ATOM 3023 O O . VAL B 2 200 ? -13.300 83.255 -2.396 1.00 66.12 200 VAL B O 1
ATOM 3027 N N . PRO B 2 201 ? -12.587 85.319 -3.018 1.00 67.34 201 PRO B N 1
ATOM 3028 C CA . PRO B 2 201 ? -13.685 86.019 -2.325 1.00 68.55 201 PRO B CA 1
ATOM 3029 C C . PRO B 2 201 ? -15.006 85.975 -3.068 1.00 66.14 201 PRO B C 1
ATOM 3030 O O . PRO B 2 201 ? -15.010 85.893 -4.291 1.00 65.44 201 PRO B O 1
ATOM 3034 N N . ALA B 2 202 ? -16.105 86.088 -2.321 1.00 68.09 202 ALA B N 1
ATOM 3035 C CA . ALA B 2 202 ? -17.469 85.957 -2.849 1.00 69.18 202 ALA B CA 1
ATOM 3036 C C . ALA B 2 202 ? -17.838 86.944 -3.978 1.00 72.28 202 ALA B C 1
ATOM 3037 O O . ALA B 2 202 ? -18.832 86.738 -4.680 1.00 75.37 202 ALA B O 1
ATOM 3039 N N . ARG B 2 203 ? -17.048 88.007 -4.140 1.00 73.09 203 ARG B N 1
ATOM 3040 C CA . ARG B 2 203 ? -17.286 89.045 -5.155 1.00 73.71 203 ARG B CA 1
ATOM 3041 C C . ARG B 2 203 ? -17.238 88.412 -6.534 1.00 70.21 203 ARG B C 1
ATOM 3042 O O . ARG B 2 203 ? -17.988 88.792 -7.439 1.00 69.87 203 ARG B O 1
ATOM 3050 N N . PHE B 2 204 ? -16.321 87.459 -6.677 1.00 66.33 204 PHE B N 1
ATOM 3051 C CA . PHE B 2 204 ? -16.162 86.712 -7.906 1.00 63.96 204 PHE B CA 1
ATOM 3052 C C . PHE B 2 204 ? -17.313 85.723 -8.115 1.00 65.00 204 PHE B C 1
ATOM 3053 O O . PHE B 2 204 ? -17.883 85.179 -7.164 1.00 68.27 204 PHE B O 1
ATOM 3061 N N . SER B 2 205 ? -17.670 85.543 -9.379 1.00 63.82 205 SER B N 1
ATOM 3062 C CA . SER B 2 205 ? -18.668 84.563 -9.779 1.00 62.50 205 SER B CA 1
ATOM 3063 C C . SER B 2 205 ? -18.420 84.236 -11.243 1.00 60.48 205 SER B C 1
ATOM 3064 O O . SER B 2 205 ? -18.150 85.132 -12.058 1.00 65.20 205 SER B O 1
ATOM 3067 N N . GLY B 2 206 ? -18.499 82.951 -11.568 1.00 55.27 206 GLY B N 1
ATOM 3068 C CA . GLY B 2 206 ? -18.451 82.491 -12.950 1.00 53.22 206 GLY B CA 1
ATOM 3069 C C . GLY B 2 206 ? -19.789 81.913 -13.393 1.00 51.81 206 GLY B C 1
ATOM 3070 O O . GLY B 2 206 ? -20.588 81.447 -12.567 1.00 48.45 206 GLY B O 1
ATOM 3071 N N . SER B 2 207 ? -20.015 81.956 -14.706 1.00 51.81 207 SER B N 1
ATOM 3072 C CA . SER B 2 207 ? -21.170 81.326 -15.316 1.00 52.89 207 SER B CA 1
ATOM 3073 C C . SER B 2 207 ? -20.855 80.956 -16.751 1.00 52.83 207 SER B C 1
ATOM 3074 O O . SER B 2 207 ? -19.763 81.217 -17.244 1.00 51.66 207 SER B O 1
ATOM 3077 N N . GLY B 2 208 ? -21.828 80.342 -17.416 1.00 55.08 208 GLY B N 1
ATOM 3078 C CA . GLY B 2 208 ? -21.697 79.973 -18.817 1.00 55.91 208 GLY B CA 1
ATOM 3079 C C . GLY B 2 208 ? -22.042 78.527 -19.114 1.00 55.49 208 GLY B C 1
ATOM 3080 O O . GLY B 2 208 ? -22.213 77.700 -18.209 1.00 52.46 208 GLY B O 1
ATOM 3081 N N . SER B 2 209 ? -22.117 78.225 -20.406 1.00 58.26 209 SER B N 1
ATOM 3082 C CA . SER B 2 209 ? -22.588 76.930 -20.886 1.00 59.32 209 SER B CA 1
ATOM 3083 C C . SER B 2 209 ? -22.162 76.714 -22.329 1.00 56.77 209 SER B C 1
ATOM 3084 O O . SER B 2 209 ? -21.928 77.681 -23.063 1.00 57.05 209 SER B O 1
ATOM 3087 N N . GLY B 2 210 ? -22.068 75.452 -22.723 1.00 52.54 210 GLY B N 1
ATOM 3088 C CA . GLY B 2 210 ? -21.745 75.096 -24.082 1.00 53.85 210 GLY B CA 1
ATOM 3089 C C . GLY B 2 210 ? -20.456 75.700 -24.598 1.00 54.47 210 GLY B C 1
ATOM 3090 O O . GLY B 2 210 ? -19.351 75.191 -24.326 1.00 49.28 210 GLY B O 1
ATOM 3091 N N . THR B 2 211 ? -20.612 76.793 -25.347 1.00 56.18 211 THR B N 1
ATOM 3092 C CA . THR B 2 211 ? -19.493 77.446 -26.022 1.00 58.79 211 THR B CA 1
ATOM 3093 C C . THR B 2 211 ? -19.216 78.885 -25.533 1.00 57.66 211 THR B C 1
ATOM 3094 O O . THR B 2 211 ? -18.235 79.506 -25.955 1.00 59.12 211 THR B O 1
ATOM 3098 N N . SER B 2 212 ? -20.054 79.402 -24.641 1.00 55.93 212 SER B N 1
ATOM 3099 C CA . SER B 2 212 ? -19.841 80.737 -24.095 1.00 57.38 212 SER B CA 1
ATOM 3100 C C . SER B 2 212 ? -19.829 80.763 -22.563 1.00 56.39 212 SER B C 1
ATOM 3101 O O . SER B 2 212 ? -20.755 80.265 -21.902 1.00 55.01 212 SER B O 1
ATOM 3104 N N . TYR B 2 213 ? -18.781 81.382 -22.021 1.00 55.29 213 TYR B N 1
ATOM 3105 C CA . TYR B 2 213 ? -18.570 81.468 -20.586 1.00 54.70 213 TYR B CA 1
ATOM 3106 C C . TYR B 2 213 ? -18.090 82.862 -20.207 1.00 54.20 213 TYR B C 1
ATOM 3107 O O . TYR B 2 213 ? -17.574 83.597 -21.042 1.00 55.49 213 TYR B O 1
ATOM 3116 N N . SER B 2 214 ? -18.244 83.203 -18.935 1.00 52.41 214 SER B N 1
ATOM 3117 C CA . SER B 2 214 ? -17.849 84.501 -18.439 1.00 52.01 214 SER B CA 1
ATOM 3118 C C . SER B 2 214 ? -17.387 84.431 -16.986 1.00 50.11 214 SER B C 1
ATOM 3119 O O . SER B 2 214 ? -17.763 83.540 -16.236 1.00 47.71 214 SER B O 1
ATOM 3122 N N . LEU B 2 215 ? -16.585 85.411 -16.601 1.00 52.24 215 LEU B N 1
ATOM 3123 C CA . LEU B 2 215 ? -16.205 85.630 -15.216 1.00 53.23 215 LEU B CA 1
ATOM 3124 C C . LEU B 2 215 ? -16.657 87.032 -14.805 1.00 55.74 215 LEU B C 1
ATOM 3125 O O . LEU B 2 215 ? -16.497 87.974 -15.562 1.00 57.23 215 LEU B O 1
ATOM 3130 N N . THR B 2 216 ? -17.219 87.158 -13.603 1.00 57.08 216 THR B N 1
ATOM 3131 C CA . THR B 2 216 ? -17.822 88.414 -13.148 1.00 59.15 216 THR B CA 1
ATOM 3132 C C . THR B 2 216 ? -17.375 88.802 -11.725 1.00 61.02 216 THR B C 1
ATOM 3133 O O . THR B 2 216 ? -17.277 87.949 -10.844 1.00 60.71 216 THR B O 1
ATOM 3137 N N . ILE B 2 217 ? -17.087 90.097 -11.544 1.00 63.65 217 ILE B N 1
ATOM 3138 C CA . ILE B 2 217 ? -16.800 90.707 -10.244 1.00 64.74 217 ILE B CA 1
ATOM 3139 C C . ILE B 2 217 ? -17.851 91.782 -9.935 1.00 67.41 217 ILE B C 1
ATOM 3140 O O . ILE B 2 217 ? -17.876 92.830 -10.574 1.00 69.85 217 ILE B O 1
ATOM 3145 N N . SER B 2 218 ? -18.707 91.527 -8.948 1.00 68.57 218 SER B N 1
ATOM 3146 C CA . SER B 2 218 ? -19.768 92.467 -8.573 1.00 71.99 218 SER B CA 1
ATOM 3147 C C . SER B 2 218 ? -19.220 93.876 -8.363 1.00 74.55 218 SER B C 1
ATOM 3148 O O . SER B 2 218 ? -19.728 94.831 -8.953 1.00 76.14 218 SER B O 1
ATOM 3151 N N . SER B 2 219 ? -18.187 93.996 -7.529 1.00 74.82 219 SER B N 1
ATOM 3152 C CA . SER B 2 219 ? -17.559 95.291 -7.255 1.00 78.60 219 SER B CA 1
ATOM 3153 C C . SER B 2 219 ? -16.043 95.142 -7.274 1.00 78.08 219 SER B C 1
ATOM 3154 O O . SER B 2 219 ? -15.467 94.494 -6.400 1.00 77.81 219 SER B O 1
ATOM 3157 N N . MET B 2 220 ? -15.417 95.731 -8.290 1.00 78.79 220 MET B N 1
ATOM 3158 C CA . MET B 2 220 ? -13.962 95.752 -8.458 1.00 79.59 220 MET B CA 1
ATOM 3159 C C . MET B 2 220 ? -13.236 96.160 -7.169 1.00 83.72 220 MET B C 1
ATOM 3160 O O . MET B 2 220 ? -13.797 96.851 -6.315 1.00 89.00 220 MET B O 1
ATOM 3165 N N . GLU B 2 221 ? -11.987 95.722 -7.037 1.00 83.95 221 GLU B N 1
ATOM 3166 C CA . GLU B 2 221 ? -11.163 96.035 -5.875 1.00 87.03 221 GLU B CA 1
ATOM 3167 C C . GLU B 2 221 ? -9.709 96.156 -6.299 1.00 86.87 221 GLU B C 1
ATOM 3168 O O . GLU B 2 221 ? -9.327 95.659 -7.357 1.00 84.19 221 GLU B O 1
ATOM 3174 N N . ALA B 2 222 ? -8.902 96.815 -5.471 1.00 90.47 222 ALA B N 1
ATOM 3175 C CA . ALA B 2 222 ? -7.488 97.046 -5.784 1.00 90.16 222 ALA B CA 1
ATOM 3176 C C . ALA B 2 222 ? -6.761 95.728 -5.993 1.00 85.29 222 ALA B C 1
ATOM 3177 O O . ALA B 2 222 ? -6.097 95.521 -7.004 1.00 83.70 222 ALA B O 1
ATOM 3179 N N . GLU B 2 223 ? -6.911 94.851 -5.007 1.00 85.19 223 GLU B N 1
ATOM 3180 C CA . GLU B 2 223 ? -6.475 93.434 -5.048 1.00 82.33 223 GLU B CA 1
ATOM 3181 C C . GLU B 2 223 ? -6.618 92.716 -6.410 1.00 77.51 223 GLU B C 1
ATOM 3182 O O . GLU B 2 223 ? -5.712 91.998 -6.855 1.00 78.31 223 GLU B O 1
ATOM 3188 N N . ASP B 2 224 ? -7.771 92.900 -7.055 1.00 74.22 224 ASP B N 1
ATOM 3189 C CA . ASP B 2 224 ? -8.212 92.046 -8.163 1.00 68.83 224 ASP B CA 1
ATOM 3190 C C . ASP B 2 224 ? -7.519 92.314 -9.517 1.00 67.76 224 ASP B C 1
ATOM 3191 O O . ASP B 2 224 ? -7.862 91.692 -10.506 1.00 66.35 224 ASP B O 1
ATOM 3196 N N . ALA B 2 225 ? -6.533 93.204 -9.567 1.00 69.04 225 ALA B N 1
ATOM 3197 C CA . ALA B 2 225 ? -5.886 93.556 -10.837 1.00 68.84 225 ALA B CA 1
ATOM 3198 C C . ALA B 2 225 ? -4.828 92.549 -11.232 1.00 66.32 225 ALA B C 1
ATOM 3199 O O . ALA B 2 225 ? -3.873 92.330 -10.498 1.00 65.85 225 ALA B O 1
ATOM 3201 N N . ALA B 2 226 ? -4.979 91.974 -12.417 1.00 65.93 226 ALA B N 1
ATOM 3202 C CA . ALA B 2 226 ? -4.196 90.798 -12.816 1.00 65.34 226 ALA B CA 1
ATOM 3203 C C . ALA B 2 226 ? -4.614 90.288 -14.194 1.00 65.34 226 ALA B C 1
ATOM 3204 O O . ALA B 2 226 ? -5.594 90.763 -14.772 1.00 68.81 226 ALA B O 1
ATOM 3206 N N . THR B 2 227 ? -3.876 89.308 -14.708 1.00 63.56 227 THR B N 1
ATOM 3207 C CA . THR B 2 227 ? -4.207 88.682 -15.976 1.00 61.17 227 THR B CA 1
ATOM 3208 C C . THR B 2 227 ? -5.037 87.424 -15.699 1.00 58.40 227 THR B C 1
ATOM 3209 O O . THR B 2 227 ? -4.609 86.533 -14.962 1.00 58.14 227 THR B O 1
ATOM 3213 N N . TYR B 2 228 ? -6.229 87.343 -16.289 1.00 56.81 228 TYR B N 1
ATOM 3214 C CA . TYR B 2 228 ? -7.111 86.196 -16.079 1.00 52.83 228 TYR B CA 1
ATOM 3215 C C . TYR B 2 228 ? -7.173 85.319 -17.325 1.00 51.30 228 TYR B C 1
ATOM 3216 O O . TYR B 2 228 ? -7.300 85.820 -18.427 1.00 50.81 228 TYR B O 1
ATOM 3225 N N . TYR B 2 229 ? -7.072 84.006 -17.144 1.00 49.36 229 TYR B N 1
ATOM 3226 C CA . TYR B 2 229 ? -7.042 83.087 -18.260 1.00 48.95 229 TYR B CA 1
ATOM 3227 C C . TYR B 2 229 ? -8.156 82.047 -18.139 1.00 46.99 229 TYR B C 1
ATOM 3228 O O . TYR B 2 229 ? -8.280 81.428 -17.103 1.00 44.98 229 TYR B O 1
ATOM 3237 N N . CYS B 2 230 ? -8.964 81.858 -19.186 1.00 46.67 230 CYS B N 1
ATOM 3238 C CA . CYS B 2 230 ? -9.915 80.736 -19.214 1.00 45.66 230 CYS B CA 1
ATOM 3239 C C . CYS B 2 230 ? -9.175 79.465 -19.644 1.00 43.65 230 CYS B C 1
ATOM 3240 O O . CYS B 2 230 ? -8.115 79.527 -20.295 1.00 45.71 230 CYS B O 1
ATOM 3243 N N . GLN B 2 231 ? -9.739 78.321 -19.284 1.00 40.40 231 GLN B N 1
ATOM 3244 C CA . GLN B 2 231 ? -9.134 77.013 -19.568 1.00 39.43 231 GLN B CA 1
ATOM 3245 C C . GLN B 2 231 ? -10.207 75.964 -19.822 1.00 37.28 231 GLN B C 1
ATOM 3246 O O . GLN B 2 231 ? -11.203 75.919 -19.102 1.00 35.29 231 GLN B O 1
ATOM 3252 N N . GLN B 2 232 ? -9.993 75.112 -20.821 1.00 37.72 232 GLN B N 1
ATOM 3253 C CA . GLN B 2 232 ? -10.938 74.025 -21.113 1.00 37.94 232 GLN B CA 1
ATOM 3254 C C . GLN B 2 232 ? -10.239 72.696 -21.350 1.00 37.41 232 GLN B C 1
ATOM 3255 O O . GLN B 2 232 ? -9.053 72.668 -21.687 1.00 38.02 232 GLN B O 1
ATOM 3261 N N . TRP B 2 233 ? -10.993 71.613 -21.166 1.00 36.06 233 TRP B N 1
ATOM 3262 C CA . TRP B 2 233 ? -10.620 70.289 -21.665 1.00 35.85 233 TRP B CA 1
ATOM 3263 C C . TRP B 2 233 ? -11.882 69.689 -22.333 1.00 37.05 233 TRP B C 1
ATOM 3264 O O . TRP B 2 233 ? -12.993 69.862 -21.830 1.00 36.72 233 TRP B O 1
ATOM 3275 N N . SER B 2 234 ? -11.713 69.002 -23.458 1.00 37.19 234 SER B N 1
ATOM 3276 C CA . SER B 2 234 ? -12.836 68.308 -24.102 1.00 39.39 234 SER B CA 1
ATOM 3277 C C . SER B 2 234 ? -12.243 67.250 -25.008 1.00 39.05 234 SER B C 1
ATOM 3278 O O . SER B 2 234 ? -12.374 67.291 -26.212 1.00 42.41 234 SER B O 1
ATOM 3281 N N . GLY B 2 235 ? -11.550 66.309 -24.390 1.00 39.63 235 GLY B N 1
ATOM 3282 C CA . GLY B 2 235 ? -10.447 65.580 -25.033 1.00 37.66 235 GLY B CA 1
ATOM 3283 C C . GLY B 2 235 ? -9.212 66.478 -25.010 1.00 37.14 235 GLY B C 1
ATOM 3284 O O . GLY B 2 235 ? -9.303 67.690 -24.816 1.00 34.25 235 GLY B O 1
ATOM 3285 N N . TYR B 2 236 ? -8.042 65.877 -25.150 1.00 38.27 236 TYR B N 1
ATOM 3286 C CA . TYR B 2 236 ? -6.792 66.645 -25.234 1.00 38.40 236 TYR B CA 1
ATOM 3287 C C . TYR B 2 236 ? -6.740 67.404 -26.550 1.00 40.35 236 TYR B C 1
ATOM 3288 O O . TYR B 2 236 ? -7.435 67.034 -27.478 1.00 43.00 236 TYR B O 1
ATOM 3297 N N . PRO B 2 237 ? -5.966 68.486 -26.624 1.00 40.79 237 PRO B N 1
ATOM 3298 C CA . PRO B 2 237 ? -5.189 69.039 -25.503 1.00 38.27 237 PRO B CA 1
ATOM 3299 C C . PRO B 2 237 ? -5.973 70.013 -24.647 1.00 36.62 237 PRO B C 1
ATOM 3300 O O . PRO B 2 237 ? -6.964 70.559 -25.107 1.00 38.40 237 PRO B O 1
ATOM 3304 N N . TRP B 2 238 ? -5.528 70.227 -23.407 1.00 34.65 238 TRP B N 1
ATOM 3305 C CA . TRP B 2 238 ? -5.966 71.387 -22.638 1.00 33.18 238 TRP B CA 1
ATOM 3306 C C . TRP B 2 238 ? -5.618 72.644 -23.434 1.00 34.92 238 TRP B C 1
ATOM 3307 O O . TRP B 2 238 ? -4.539 72.713 -24.004 1.00 36.03 238 TRP B O 1
ATOM 3318 N N . THR B 2 239 ? -6.510 73.633 -23.470 1.00 35.34 239 THR B N 1
ATOM 3319 C CA . THR B 2 239 ? -6.175 74.930 -24.053 1.00 36.98 239 THR B CA 1
ATOM 3320 C C . THR B 2 239 ? -6.512 76.030 -23.092 1.00 37.21 239 THR B C 1
ATOM 3321 O O . THR B 2 239 ? -7.344 75.831 -22.190 1.00 33.96 239 THR B O 1
ATOM 3325 N N . PHE B 2 240 ? -5.896 77.195 -23.339 1.00 40.46 240 PHE B N 1
ATOM 3326 C CA . PHE B 2 240 ? -6.156 78.415 -22.604 1.00 43.34 240 PHE B CA 1
ATOM 3327 C C . PHE B 2 240 ? -6.527 79.558 -23.513 1.00 48.14 240 PHE B C 1
ATOM 3328 O O . PHE B 2 240 ? -6.178 79.555 -24.697 1.00 53.06 240 PHE B O 1
ATOM 3336 N N . GLY B 2 241 ? -7.195 80.561 -22.944 1.00 49.33 241 GLY B N 1
ATOM 3337 C CA . GLY B 2 241 ? -7.449 81.797 -23.649 1.00 52.55 241 GLY B CA 1
ATOM 3338 C C . GLY B 2 241 ? -6.198 82.647 -23.662 1.00 55.31 241 GLY B C 1
ATOM 3339 O O . GLY B 2 241 ? -5.254 82.362 -22.923 1.00 54.50 241 GLY B O 1
ATOM 3340 N N . GLY B 2 242 ? -6.185 83.675 -24.521 1.00 57.29 242 GLY B N 1
ATOM 3341 C CA . GLY B 2 242 ? -5.035 84.562 -24.671 1.00 58.44 242 GLY B CA 1
ATOM 3342 C C . GLY B 2 242 ? -4.844 85.484 -23.485 1.00 59.17 242 GLY B C 1
ATOM 3343 O O . GLY B 2 242 ? -3.799 86.146 -23.354 1.00 62.85 242 GLY B O 1
ATOM 3344 N N . GLY B 2 243 ? -5.870 85.572 -22.648 1.00 56.88 243 GLY B N 1
ATOM 3345 C CA . GLY B 2 243 ? -5.766 86.254 -21.375 1.00 57.05 243 GLY B CA 1
ATOM 3346 C C . GLY B 2 243 ? -6.544 87.539 -21.368 1.00 59.04 243 GLY B C 1
ATOM 3347 O O . GLY B 2 243 ? -6.755 88.141 -22.405 1.00 61.79 243 GLY B O 1
ATOM 3348 N N . THR B 2 244 ? -6.994 87.939 -20.185 1.00 60.76 244 THR B N 1
ATOM 3349 C CA . THR B 2 244 ? -7.579 89.263 -19.958 1.00 65.25 244 THR B CA 1
ATOM 3350 C C . THR B 2 244 ? -6.812 89.970 -18.832 1.00 67.51 244 THR B C 1
ATOM 3351 O O . THR B 2 244 ? -6.791 89.510 -17.701 1.00 66.18 244 THR B O 1
ATOM 3355 N N . LYS B 2 245 ? -6.199 91.095 -19.177 1.00 71.15 245 LYS B N 1
ATOM 3356 C CA . LYS B 2 245 ? -5.391 91.887 -18.263 1.00 73.29 245 LYS B CA 1
ATOM 3357 C C . LYS B 2 245 ? -6.249 93.024 -17.655 1.00 73.24 245 LYS B C 1
ATOM 3358 O O . LYS B 2 245 ? -6.704 93.914 -18.380 1.00 75.35 245 LYS B O 1
ATOM 3364 N N . LEU B 2 246 ? -6.454 92.982 -16.336 1.00 69.57 246 LEU B N 1
ATOM 3365 C CA . LEU B 2 246 ? -7.282 93.951 -15.623 1.00 69.79 246 LEU B CA 1
ATOM 3366 C C . LEU B 2 246 ? -6.423 94.909 -14.775 1.00 73.35 246 LEU B C 1
ATOM 3367 O O . LEU B 2 246 ? -5.417 94.477 -14.197 1.00 72.73 246 LEU B O 1
ATOM 3372 N N . GLU B 2 247 ? -6.808 96.198 -14.725 1.00 78.11 247 GLU B N 1
ATOM 3373 C CA . GLU B 2 247 ? -6.003 97.286 -14.106 1.00 82.47 247 GLU B CA 1
ATOM 3374 C C . GLU B 2 247 ? -6.769 98.189 -13.151 1.00 84.17 247 GLU B C 1
ATOM 3375 O O . GLU B 2 247 ? -7.927 98.477 -13.379 1.00 84.69 247 GLU B O 1
ATOM 3381 N N . ASP C 1 1 ? -35.602 55.764 -15.858 1.00 49.40 1 ASP C N 1
ATOM 3382 C CA . ASP C 1 1 ? -34.970 54.438 -15.667 1.00 48.64 1 ASP C CA 1
ATOM 3383 C C . ASP C 1 1 ? -33.577 54.476 -16.289 1.00 46.40 1 ASP C C 1
ATOM 3384 O O . ASP C 1 1 ? -33.380 55.140 -17.311 1.00 45.23 1 ASP C O 1
ATOM 3389 N N . TRP C 1 2 ? -32.611 53.786 -15.685 1.00 44.50 2 TRP C N 1
ATOM 3390 C CA . TRP C 1 2 ? -31.294 53.637 -16.302 1.00 42.62 2 TRP C CA 1
ATOM 3391 C C . TRP C 1 2 ? -31.418 52.696 -17.500 1.00 43.95 2 TRP C C 1
ATOM 3392 O O . TRP C 1 2 ? -32.015 51.638 -17.380 1.00 47.60 2 TRP C O 1
ATOM 3403 N N . VAL C 1 3 ? -30.849 53.056 -18.644 1.00 43.66 3 VAL C N 1
ATOM 3404 C CA . VAL C 1 3 ? -30.922 52.176 -19.815 1.00 43.75 3 VAL C CA 1
ATOM 3405 C C . VAL C 1 3 ? -29.546 51.985 -20.461 1.00 42.13 3 VAL C C 1
ATOM 3406 O O . VAL C 1 3 ? -28.571 52.527 -19.979 1.00 43.74 3 VAL C O 1
ATOM 3410 N N . VAL C 1 4 ? -29.462 51.190 -21.522 1.00 40.33 4 VAL C N 1
ATOM 3411 C CA . VAL C 1 4 ? -28.205 51.111 -22.285 1.00 40.28 4 VAL C CA 1
ATOM 3412 C C . VAL C 1 4 ? -28.185 52.356 -23.165 1.00 38.27 4 VAL C C 1
ATOM 3413 O O . VAL C 1 4 ? -29.172 52.677 -23.800 1.00 38.30 4 VAL C O 1
ATOM 3417 N N . ALA C 1 5 ? -27.070 53.076 -23.140 1.00 36.46 5 ALA C N 1
ATOM 3418 C CA . ALA C 1 5 ? -26.926 54.264 -23.946 1.00 34.89 5 ALA C CA 1
ATOM 3419 C C . ALA C 1 5 ? -26.914 53.817 -25.385 1.00 32.15 5 ALA C C 1
ATOM 3420 O O . ALA C 1 5 ? -26.559 52.665 -25.671 1.00 30.53 5 ALA C O 1
ATOM 3422 N N . PRO C 1 6 ? -27.331 54.699 -26.293 1.00 31.10 6 PRO C N 1
ATOM 3423 C CA . PRO C 1 6 ? -27.081 54.412 -27.691 1.00 31.65 6 PRO C CA 1
ATOM 3424 C C . PRO C 1 6 ? -25.611 54.015 -27.901 1.00 31.04 6 PRO C C 1
ATOM 3425 O O . PRO C 1 6 ? -24.700 54.627 -27.343 1.00 30.03 6 PRO C O 1
ATOM 3429 N N . ILE C 1 7 ? -25.404 52.999 -28.713 1.00 31.02 7 ILE C N 1
ATOM 3430 C CA . ILE C 1 7 ? -24.060 52.521 -28.975 1.00 32.21 7 ILE C CA 1
ATOM 3431 C C . ILE C 1 7 ? -23.559 53.096 -30.274 1.00 30.56 7 ILE C C 1
ATOM 3432 O O . ILE C 1 7 ? -24.091 52.838 -31.334 1.00 29.48 7 ILE C O 1
ATOM 3437 N N . SER C 1 8 ? -22.507 53.874 -30.172 1.00 31.16 8 SER C N 1
ATOM 3438 C CA . SER C 1 8 ? -21.964 54.539 -31.319 1.00 32.34 8 SER C CA 1
ATOM 3439 C C . SER C 1 8 ? -20.787 53.708 -31.896 1.00 29.84 8 SER C C 1
ATOM 3440 O O . SER C 1 8 ? -19.783 53.508 -31.254 1.00 29.33 8 SER C O 1
ATOM 3443 N N . VAL C 1 9 ? -20.935 53.255 -33.128 1.00 28.67 9 VAL C N 1
ATOM 3444 C CA . VAL C 1 9 ? -19.940 52.464 -33.820 1.00 28.35 9 VAL C CA 1
ATOM 3445 C C . VAL C 1 9 ? -19.484 53.102 -35.132 1.00 28.69 9 VAL C C 1
ATOM 3446 O O . VAL C 1 9 ? -20.305 53.269 -36.070 1.00 29.15 9 VAL C O 1
ATOM 3450 N N . PRO C 1 10 ? -18.182 53.422 -35.246 1.00 29.25 10 PRO C N 1
ATOM 3451 C CA . PRO C 1 10 ? -17.707 53.965 -36.532 1.00 28.90 10 PRO C CA 1
ATOM 3452 C C . PRO C 1 10 ? -17.806 52.945 -37.651 1.00 29.60 10 PRO C C 1
ATOM 3453 O O . PRO C 1 10 ? -17.517 51.779 -37.446 1.00 31.90 10 PRO C O 1
ATOM 3457 N N . GLU C 1 11 ? -18.301 53.366 -38.804 1.00 30.38 11 GLU C N 1
ATOM 3458 C CA . GLU C 1 11 ? -18.358 52.504 -39.980 1.00 30.98 11 GLU C CA 1
ATOM 3459 C C . GLU C 1 11 ? -16.941 52.042 -40.395 1.00 30.73 11 GLU C C 1
ATOM 3460 O O . GLU C 1 11 ? -15.939 52.586 -39.926 1.00 30.34 11 GLU C O 1
ATOM 3466 N N . ASN C 1 12 ? -16.892 51.009 -41.234 1.00 29.79 12 ASN C N 1
ATOM 3467 C CA . ASN C 1 12 ? -15.637 50.362 -41.683 1.00 30.51 12 ASN C CA 1
ATOM 3468 C C . ASN C 1 12 ? -14.687 49.785 -40.603 1.00 30.71 12 ASN C C 1
ATOM 3469 O O . ASN C 1 12 ? -13.479 49.749 -40.796 1.00 28.86 12 ASN C O 1
ATOM 3474 N N . GLY C 1 13 ? -15.227 49.308 -39.485 1.00 31.38 13 GLY C N 1
ATOM 3475 C CA . GLY C 1 13 ? -14.387 48.697 -38.451 1.00 34.48 13 GLY C CA 1
ATOM 3476 C C . GLY C 1 13 ? -13.545 47.540 -38.967 1.00 37.17 13 GLY C C 1
ATOM 3477 O O . GLY C 1 13 ? -13.915 46.892 -39.929 1.00 37.55 13 GLY C O 1
ATOM 3478 N N . LYS C 1 14 ? -12.403 47.299 -38.338 1.00 41.03 14 LYS C N 1
ATOM 3479 C CA . LYS C 1 14 ? -11.536 46.179 -38.711 1.00 45.35 14 LYS C CA 1
ATOM 3480 C C . LYS C 1 14 ? -11.666 45.006 -37.755 1.00 43.48 14 LYS C C 1
ATOM 3481 O O . LYS C 1 14 ? -11.016 43.991 -37.935 1.00 49.27 14 LYS C O 1
ATOM 3487 N N . GLY C 1 15 ? -12.480 45.149 -36.729 1.00 40.89 15 GLY C N 1
ATOM 3488 C CA . GLY C 1 15 ? -12.602 44.115 -35.733 1.00 41.04 15 GLY C CA 1
ATOM 3489 C C . GLY C 1 15 ? -11.459 44.197 -34.759 1.00 40.08 15 GLY C C 1
ATOM 3490 O O . GLY C 1 15 ? -10.901 45.279 -34.540 1.00 40.57 15 GLY C O 1
ATOM 3491 N N . PRO C 1 16 ? -11.078 43.062 -34.186 1.00 37.18 16 PRO C N 1
ATOM 3492 C CA . PRO C 1 16 ? -11.550 41.722 -34.575 1.00 35.15 16 PRO C CA 1
ATOM 3493 C C . PRO C 1 16 ? -13.037 41.459 -34.352 1.00 33.20 16 PRO C C 1
ATOM 3494 O O . PRO C 1 16 ? -13.643 42.064 -33.483 1.00 33.35 16 PRO C O 1
ATOM 3498 N N . PHE C 1 17 ? -13.614 40.589 -35.168 1.00 31.20 17 PHE C N 1
ATOM 3499 C CA . PHE C 1 17 ? -15.030 40.275 -35.090 1.00 29.94 17 PHE C CA 1
ATOM 3500 C C . PHE C 1 17 ? -15.207 38.828 -34.716 1.00 28.37 17 PHE C C 1
ATOM 3501 O O . PHE C 1 17 ? -14.498 37.998 -35.221 1.00 27.86 17 PHE C O 1
ATOM 3509 N N . PRO C 1 18 ? -16.174 38.511 -33.866 1.00 28.51 18 PRO C N 1
ATOM 3510 C CA . PRO C 1 18 ? -17.169 39.446 -33.365 1.00 28.80 18 PRO C CA 1
ATOM 3511 C C . PRO C 1 18 ? -16.650 40.387 -32.300 1.00 29.32 18 PRO C C 1
ATOM 3512 O O . PRO C 1 18 ? -15.802 40.020 -31.511 1.00 28.66 18 PRO C O 1
ATOM 3516 N N . GLN C 1 19 ? -17.214 41.587 -32.276 1.00 30.40 19 GLN C N 1
ATOM 3517 C CA . GLN C 1 19 ? -16.749 42.669 -31.425 1.00 30.14 19 GLN C CA 1
ATOM 3518 C C . GLN C 1 19 ? -17.770 42.929 -30.330 1.00 29.71 19 GLN C C 1
ATOM 3519 O O . GLN C 1 19 ? -18.958 43.114 -30.610 1.00 30.01 19 GLN C O 1
ATOM 3525 N N . ARG C 1 20 ? -17.317 42.950 -29.086 1.00 30.28 20 ARG C N 1
ATOM 3526 C CA . ARG C 1 20 ? -18.185 43.269 -27.961 1.00 31.16 20 ARG C CA 1
ATOM 3527 C C . ARG C 1 20 ? -18.554 44.723 -27.920 1.00 31.11 20 ARG C C 1
ATOM 3528 O O . ARG C 1 20 ? -17.700 45.574 -27.998 1.00 35.38 20 ARG C O 1
ATOM 3536 N N . LEU C 1 21 ? -19.840 45.022 -27.848 1.00 31.53 21 LEU C N 1
ATOM 3537 C CA . LEU C 1 21 ? -20.314 46.403 -27.869 1.00 30.62 21 LEU C CA 1
ATOM 3538 C C . LEU C 1 21 ? -20.689 46.811 -26.453 1.00 31.54 21 LEU C C 1
ATOM 3539 O O . LEU C 1 21 ? -20.214 47.781 -25.966 1.00 33.79 21 LEU C O 1
ATOM 3544 N N . ASN C 1 22 ? -21.538 46.040 -25.798 1.00 32.38 22 ASN C N 1
ATOM 3545 C CA . ASN C 1 22 ? -22.046 46.359 -24.457 1.00 32.77 22 ASN C CA 1
ATOM 3546 C C . ASN C 1 22 ? -22.681 45.116 -23.856 1.00 31.78 22 ASN C C 1
ATOM 3547 O O . ASN C 1 22 ? -23.091 44.211 -24.573 1.00 31.99 22 ASN C O 1
ATOM 3552 N N . GLN C 1 23 ? -22.707 45.067 -22.542 1.00 32.72 23 GLN C N 1
ATOM 3553 C CA . GLN C 1 23 ? -23.168 43.910 -21.813 1.00 33.89 23 GLN C CA 1
ATOM 3554 C C . GLN C 1 23 ? -24.492 44.153 -21.092 1.00 34.26 23 GLN C C 1
ATOM 3555 O O . GLN C 1 23 ? -24.564 44.972 -20.226 1.00 34.69 23 GLN C O 1
ATOM 3561 N N . LEU C 1 24 ? -25.524 43.408 -21.472 1.00 36.65 24 LEU C N 1
ATOM 3562 C CA . LEU C 1 24 ? -26.824 43.455 -20.807 1.00 37.78 24 LEU C CA 1
ATOM 3563 C C . LEU C 1 24 ? -26.775 42.642 -19.532 1.00 39.37 24 LEU C C 1
ATOM 3564 O O . LEU C 1 24 ? -26.086 41.617 -19.452 1.00 41.67 24 LEU C O 1
ATOM 3569 N N . LYS C 1 25 ? -27.535 43.088 -18.549 1.00 40.11 25 LYS C N 1
ATOM 3570 C CA . LYS C 1 25 ? -27.639 42.402 -17.288 1.00 41.30 25 LYS C CA 1
ATOM 3571 C C . LYS C 1 25 ? -28.989 42.718 -16.663 1.00 43.73 25 LYS C C 1
ATOM 3572 O O . LYS C 1 25 ? -29.458 43.855 -16.742 1.00 44.39 25 LYS C O 1
ATOM 3578 N N . SER C 1 26 ? -29.607 41.703 -16.057 1.00 45.65 26 SER C N 1
ATOM 3579 C CA . SER C 1 26 ? -30.772 41.870 -15.197 1.00 49.02 26 SER C CA 1
ATOM 3580 C C . SER C 1 26 ? -30.377 41.516 -13.791 1.00 51.57 26 SER C C 1
ATOM 3581 O O . SER C 1 26 ? -29.804 40.457 -13.590 1.00 52.40 26 SER C O 1
ATOM 3584 N N . ASN C 1 27 ? -30.712 42.353 -12.808 1.00 55.26 27 ASN C N 1
ATOM 3585 C CA . ASN C 1 27 ? -30.299 42.070 -11.421 1.00 57.56 27 ASN C CA 1
ATOM 3586 C C . ASN C 1 27 ? -31.080 40.942 -10.767 1.00 60.04 27 ASN C C 1
ATOM 3587 O O . ASN C 1 27 ? -30.830 40.590 -9.615 1.00 64.04 27 ASN C O 1
ATOM 3592 N N . LYS C 1 28 ? -32.020 40.364 -11.504 1.00 60.76 28 LYS C N 1
ATOM 3593 C CA . LYS C 1 28 ? -32.660 39.136 -11.070 1.00 61.30 28 LYS C CA 1
ATOM 3594 C C . LYS C 1 28 ? -31.750 37.943 -11.250 1.00 58.94 28 LYS C C 1
ATOM 3595 O O . LYS C 1 28 ? -32.176 36.834 -11.014 1.00 62.47 28 LYS C O 1
ATOM 3601 N N . ASP C 1 29 ? -30.498 38.151 -11.643 1.00 60.88 29 ASP C N 1
ATOM 3602 C CA . ASP C 1 29 ? -29.575 37.021 -11.841 1.00 62.10 29 ASP C CA 1
ATOM 3603 C C . ASP C 1 29 ? -28.900 36.538 -10.553 1.00 65.06 29 ASP C C 1
ATOM 3604 O O . ASP C 1 29 ? -28.360 35.441 -10.507 1.00 65.18 29 ASP C O 1
ATOM 3609 N N . ARG C 1 30 ? -28.944 37.342 -9.504 1.00 70.42 30 ARG C N 1
ATOM 3610 C CA . ARG C 1 30 ? -28.426 36.892 -8.221 1.00 77.85 30 ARG C CA 1
ATOM 3611 C C . ARG C 1 30 ? -29.286 35.784 -7.617 1.00 79.93 30 ARG C C 1
ATOM 3612 O O . ARG C 1 30 ? -28.767 34.913 -6.923 1.00 80.71 30 ARG C O 1
ATOM 3620 N N . ASP C 1 31 ? -30.583 35.801 -7.918 1.00 80.34 31 ASP C N 1
ATOM 3621 C CA . ASP C 1 31 ? -31.528 34.808 -7.392 1.00 80.38 31 ASP C CA 1
ATOM 3622 C C . ASP C 1 31 ? -31.708 33.625 -8.344 1.00 77.51 31 ASP C C 1
ATOM 3623 O O . ASP C 1 31 ? -31.644 32.478 -7.919 1.00 76.87 31 ASP C O 1
ATOM 3628 N N . THR C 1 32 ? -31.921 33.908 -9.624 1.00 74.39 32 THR C N 1
ATOM 3629 C CA . THR C 1 32 ? -32.039 32.857 -10.646 1.00 74.12 32 THR C CA 1
ATOM 3630 C C . THR C 1 32 ? -31.077 33.025 -11.842 1.00 71.05 32 THR C C 1
ATOM 3631 O O . THR C 1 32 ? -30.581 34.104 -12.112 1.00 67.85 32 THR C O 1
ATOM 3635 N N . LYS C 1 33 ? -30.852 31.944 -12.575 1.00 67.10 33 LYS C N 1
ATOM 3636 C CA . LYS C 1 33 ? -30.086 31.998 -13.810 1.00 63.13 33 LYS C CA 1
ATOM 3637 C C . LYS C 1 33 ? -30.889 32.697 -14.918 1.00 59.34 33 LYS C C 1
ATOM 3638 O O . LYS C 1 33 ? -32.041 32.344 -15.165 1.00 58.91 33 LYS C O 1
ATOM 3644 N N . ILE C 1 34 ? -30.282 33.692 -15.576 1.00 54.35 34 ILE C N 1
ATOM 3645 C CA . ILE C 1 34 ? -30.945 34.431 -16.644 1.00 51.14 34 ILE C CA 1
ATOM 3646 C C . ILE C 1 34 ? -30.288 34.278 -18.016 1.00 48.15 34 ILE C C 1
ATOM 3647 O O . ILE C 1 34 ? -29.072 34.129 -18.135 1.00 46.10 34 ILE C O 1
ATOM 3652 N N . PHE C 1 35 ? -31.148 34.277 -19.034 1.00 46.07 35 PHE C N 1
ATOM 3653 C CA . PHE C 1 35 ? -30.773 34.063 -20.422 1.00 44.30 35 PHE C CA 1
ATOM 3654 C C . PHE C 1 35 ? -31.197 35.250 -21.269 1.00 41.48 35 PHE C C 1
ATOM 3655 O O . PHE C 1 35 ? -32.326 35.719 -21.154 1.00 42.18 35 PHE C O 1
ATOM 3663 N N . TYR C 1 36 ? -30.304 35.711 -22.139 1.00 38.97 36 TYR C N 1
ATOM 3664 C CA . TYR C 1 36 ? -30.514 36.935 -22.908 1.00 37.35 36 TYR C CA 1
ATOM 3665 C C . TYR C 1 36 ? -30.658 36.634 -24.380 1.00 36.16 36 TYR C C 1
ATOM 3666 O O . TYR C 1 36 ? -30.107 35.652 -24.851 1.00 32.92 36 TYR C O 1
ATOM 3675 N N . SER C 1 37 ? -31.399 37.494 -25.089 1.00 35.81 37 SER C N 1
ATOM 3676 C CA . SER C 1 37 ? -31.542 37.404 -26.529 1.00 36.54 37 SER C CA 1
ATOM 3677 C C . SER C 1 37 ? -31.712 38.800 -27.096 1.00 37.14 37 SER C C 1
ATOM 3678 O O . SER C 1 37 ? -32.057 39.727 -26.336 1.00 38.79 37 SER C O 1
ATOM 3681 N N . ILE C 1 38 ? -31.541 38.951 -28.417 1.00 34.34 38 ILE C N 1
ATOM 3682 C CA . ILE C 1 38 ? -31.877 40.215 -29.083 1.00 33.81 38 ILE C CA 1
ATOM 3683 C C . ILE C 1 38 ? -32.773 40.015 -30.290 1.00 33.14 38 ILE C C 1
ATOM 3684 O O . ILE C 1 38 ? -32.698 38.992 -30.956 1.00 34.61 38 ILE C O 1
ATOM 3689 N N . THR C 1 39 ? -33.625 41.000 -30.564 1.00 32.43 39 THR C N 1
ATOM 3690 C CA . THR C 1 39 ? -34.424 41.001 -31.781 1.00 33.26 39 THR C CA 1
ATOM 3691 C C . THR C 1 39 ? -34.279 42.312 -32.483 1.00 32.19 39 THR C C 1
ATOM 3692 O O . THR C 1 39 ? -33.744 43.277 -31.913 1.00 30.79 39 THR C O 1
ATOM 3696 N N . GLY C 1 40 ? -34.767 42.345 -33.716 1.00 31.08 40 GLY C N 1
ATOM 3697 C CA . GLY C 1 40 ? -34.722 43.532 -34.540 1.00 31.69 40 GLY C CA 1
ATOM 3698 C C . GLY C 1 40 ? -33.874 43.319 -35.781 1.00 30.87 40 GLY C C 1
ATOM 3699 O O . GLY C 1 40 ? -33.113 42.380 -35.846 1.00 32.06 40 GLY C O 1
ATOM 3700 N N . PRO C 1 41 ? -34.015 44.202 -36.765 1.00 30.77 41 PRO C N 1
ATOM 3701 C CA . PRO C 1 41 ? -33.264 44.168 -38.011 1.00 31.01 41 PRO C CA 1
ATOM 3702 C C . PRO C 1 41 ? -31.801 44.209 -37.783 1.00 28.72 41 PRO C C 1
ATOM 3703 O O . PRO C 1 41 ? -31.332 45.075 -37.081 1.00 28.88 41 PRO C O 1
ATOM 3707 N N . GLY C 1 42 ? -31.074 43.308 -38.407 1.00 28.71 42 GLY C N 1
ATOM 3708 C CA . GLY C 1 42 ? -29.655 43.135 -38.089 1.00 29.40 42 GLY C CA 1
ATOM 3709 C C . GLY C 1 42 ? -29.399 41.954 -37.169 1.00 27.52 42 GLY C C 1
ATOM 3710 O O . GLY C 1 42 ? -28.347 41.345 -37.247 1.00 26.77 42 GLY C O 1
ATOM 3711 N N . ALA C 1 43 ? -30.377 41.590 -36.348 1.00 26.74 43 ALA C N 1
ATOM 3712 C CA . ALA C 1 43 ? -30.204 40.487 -35.406 1.00 26.51 43 ALA C CA 1
ATOM 3713 C C . ALA C 1 43 ? -30.990 39.267 -35.856 1.00 27.26 43 ALA C C 1
ATOM 3714 O O . ALA C 1 43 ? -30.426 38.210 -36.072 1.00 28.01 43 ALA C O 1
ATOM 3716 N N . ASP C 1 44 ? -32.301 39.391 -35.990 1.00 27.67 44 ASP C N 1
ATOM 3717 C CA . ASP C 1 44 ? -33.079 38.238 -36.401 1.00 28.51 44 ASP C CA 1
ATOM 3718 C C . ASP C 1 44 ? -33.938 38.565 -37.575 1.00 28.44 44 ASP C C 1
ATOM 3719 O O . ASP C 1 44 ? -34.894 37.878 -37.835 1.00 28.73 44 ASP C O 1
ATOM 3724 N N . SER C 1 45 ? -33.607 39.635 -38.268 1.00 27.60 45 SER C N 1
ATOM 3725 C CA . SER C 1 45 ? -34.190 39.901 -39.553 1.00 29.44 45 SER C CA 1
ATOM 3726 C C . SER C 1 45 ? -33.186 40.734 -40.339 1.00 28.41 45 SER C C 1
ATOM 3727 O O . SER C 1 45 ? -32.183 41.145 -39.805 1.00 30.53 45 SER C O 1
ATOM 3730 N N . PRO C 1 46 ? -33.411 40.929 -41.625 1.00 29.01 46 PRO C N 1
ATOM 3731 C CA . PRO C 1 46 ? -32.356 41.562 -42.432 1.00 28.11 46 PRO C CA 1
ATOM 3732 C C . PRO C 1 46 ? -32.016 42.991 -42.024 1.00 27.80 46 PRO C C 1
ATOM 3733 O O . PRO C 1 46 ? -32.839 43.677 -41.448 1.00 27.53 46 PRO C O 1
ATOM 3737 N N . PRO C 1 47 ? -30.795 43.438 -42.282 1.00 28.13 47 PRO C N 1
ATOM 3738 C CA . PRO C 1 47 ? -29.707 42.654 -42.844 1.00 28.04 47 PRO C CA 1
ATOM 3739 C C . PRO C 1 47 ? -29.222 41.501 -41.949 1.00 30.91 47 PRO C C 1
ATOM 3740 O O . PRO C 1 47 ? -29.251 41.546 -40.709 1.00 33.68 47 PRO C O 1
ATOM 3744 N N . GLU C 1 48 ? -28.757 40.458 -42.608 1.00 33.14 48 GLU C N 1
ATOM 3745 C CA . GLU C 1 48 ? -28.550 39.192 -41.971 1.00 32.27 48 GLU C CA 1
ATOM 3746 C C . GLU C 1 48 ? -27.224 39.147 -41.264 1.00 32.56 48 GLU C C 1
ATOM 3747 O O . GLU C 1 48 ? -26.164 39.436 -41.844 1.00 33.66 48 GLU C O 1
ATOM 3753 N N . GLY C 1 49 ? -27.289 38.736 -40.012 1.00 31.38 49 GLY C N 1
ATOM 3754 C CA . GLY C 1 49 ? -26.094 38.351 -39.283 1.00 30.69 49 GLY C CA 1
ATOM 3755 C C . GLY C 1 49 ? -25.197 39.465 -38.826 1.00 29.30 49 GLY C C 1
ATOM 3756 O O . GLY C 1 49 ? -24.001 39.247 -38.652 1.00 30.73 49 GLY C O 1
ATOM 3757 N N . VAL C 1 50 ? -25.755 40.649 -38.626 1.00 28.69 50 VAL C N 1
ATOM 3758 C CA . VAL C 1 50 ? -24.946 41.793 -38.275 1.00 28.89 50 VAL C CA 1
ATOM 3759 C C . VAL C 1 50 ? -24.684 41.827 -36.771 1.00 29.56 50 VAL C C 1
ATOM 3760 O O . VAL C 1 50 ? -23.571 42.148 -36.352 1.00 29.29 50 VAL C O 1
ATOM 3764 N N . PHE C 1 51 ? -25.707 41.493 -35.973 1.00 29.67 51 PHE C N 1
ATOM 3765 C CA . PHE C 1 51 ? -25.605 41.462 -34.502 1.00 29.17 51 PHE C CA 1
ATOM 3766 C C . PHE C 1 51 ? -26.027 40.147 -33.871 1.00 28.81 51 PHE C C 1
ATOM 3767 O O . PHE C 1 51 ? -26.805 39.372 -34.448 1.00 28.37 51 PHE C O 1
ATOM 3775 N N . ALA C 1 52 ? -25.489 39.914 -32.675 1.00 28.28 52 ALA C N 1
ATOM 3776 C CA . ALA C 1 52 ? -25.843 38.773 -31.850 1.00 28.46 52 ALA C CA 1
ATOM 3777 C C . ALA C 1 52 ? -25.606 39.093 -30.399 1.00 29.64 52 ALA C C 1
ATOM 3778 O O . ALA C 1 52 ? -24.938 40.069 -30.085 1.00 30.68 52 ALA C O 1
ATOM 3780 N N . VAL C 1 53 ? -26.142 38.273 -29.501 1.00 30.55 53 VAL C N 1
ATOM 3781 C CA . VAL C 1 53 ? -25.862 38.445 -28.073 1.00 31.12 53 VAL C CA 1
ATOM 3782 C C . VAL C 1 53 ? -25.418 37.110 -27.557 1.00 31.83 53 VAL C C 1
ATOM 3783 O O . VAL C 1 53 ? -25.888 36.101 -28.042 1.00 33.82 53 VAL C O 1
ATOM 3787 N N . GLU C 1 54 ? -24.493 37.107 -26.611 1.00 33.10 54 GLU C N 1
ATOM 3788 C CA . GLU C 1 54 ? -24.083 35.900 -25.902 1.00 35.01 54 GLU C CA 1
ATOM 3789 C C . GLU C 1 54 ? -25.210 35.573 -24.902 1.00 36.28 54 GLU C C 1
ATOM 3790 O O . GLU C 1 54 ? -25.516 36.366 -24.002 1.00 38.64 54 GLU C O 1
ATOM 3796 N N . LYS C 1 55 ? -25.843 34.424 -25.078 1.00 36.96 55 LYS C N 1
ATOM 3797 C CA . LYS C 1 55 ? -26.998 34.011 -24.267 1.00 40.09 55 LYS C CA 1
ATOM 3798 C C . LYS C 1 55 ? -26.834 34.069 -22.739 1.00 41.22 55 LYS C C 1
ATOM 3799 O O . LYS C 1 55 ? -27.760 34.483 -22.024 1.00 39.58 55 LYS C O 1
ATOM 3805 N N . GLU C 1 56 ? -25.686 33.634 -22.236 1.00 42.38 56 GLU C N 1
ATOM 3806 C CA . GLU C 1 56 ? -25.510 33.507 -20.796 1.00 47.36 56 GLU C CA 1
ATOM 3807 C C . GLU C 1 56 ? -24.885 34.734 -20.175 1.00 45.25 56 GLU C C 1
ATOM 3808 O O . GLU C 1 56 ? -25.199 35.075 -19.040 1.00 47.87 56 GLU C O 1
ATOM 3814 N N . THR C 1 57 ? -23.986 35.393 -20.901 1.00 41.71 57 THR C N 1
ATOM 3815 C CA . THR C 1 57 ? -23.288 36.557 -20.367 1.00 40.23 57 THR C CA 1
ATOM 3816 C C . THR C 1 57 ? -23.978 37.865 -20.659 1.00 37.96 57 THR C C 1
ATOM 3817 O O . THR C 1 57 ? -23.742 38.825 -19.971 1.00 36.93 57 THR C O 1
ATOM 3821 N N . GLY C 1 58 ? -24.809 37.905 -21.697 1.00 37.48 58 GLY C N 1
ATOM 3822 C CA . GLY C 1 58 ? -25.497 39.127 -22.099 1.00 36.84 58 GLY C CA 1
ATOM 3823 C C . GLY C 1 58 ? -24.700 40.085 -22.972 1.00 35.36 58 GLY C C 1
ATOM 3824 O O . GLY C 1 58 ? -25.143 41.198 -23.204 1.00 35.69 58 GLY C O 1
ATOM 3825 N N . TRP C 1 59 ? -23.527 39.671 -23.445 1.00 34.35 59 TRP C N 1
ATOM 3826 C CA . TRP C 1 59 ? -22.683 40.543 -24.253 1.00 33.66 59 TRP C CA 1
ATOM 3827 C C . TRP C 1 59 ? -23.291 40.695 -25.628 1.00 34.54 59 TRP C C 1
ATOM 3828 O O . TRP C 1 59 ? -23.591 39.707 -26.298 1.00 33.45 59 TRP C O 1
ATOM 3839 N N . LEU C 1 60 ? -23.453 41.947 -26.040 1.00 36.13 60 LEU C N 1
ATOM 3840 C CA . LEU C 1 60 ? -23.980 42.268 -27.340 1.00 37.53 60 LEU C CA 1
ATOM 3841 C C . LEU C 1 60 ? -22.822 42.331 -28.313 1.00 33.95 60 LEU C C 1
ATOM 3842 O O . LEU C 1 60 ? -21.801 42.879 -27.985 1.00 38.19 60 LEU C O 1
ATOM 3847 N N . LEU C 1 61 ? -22.973 41.749 -29.494 1.00 31.26 61 LEU C N 1
ATOM 3848 C CA . LEU C 1 61 ? -21.858 41.551 -30.406 1.00 30.39 61 LEU C CA 1
ATOM 3849 C C . LEU C 1 61 ? -22.160 42.133 -31.770 1.00 29.54 61 LEU C C 1
ATOM 3850 O O . LEU C 1 61 ? -23.288 42.057 -32.228 1.00 28.99 61 LEU C O 1
ATOM 3855 N N . LEU C 1 62 ? -21.133 42.684 -32.416 1.00 29.45 62 LEU C N 1
ATOM 3856 C CA . LEU C 1 62 ? -21.175 43.069 -33.830 1.00 27.46 62 LEU C CA 1
ATOM 3857 C C . LEU C 1 62 ? -20.310 42.113 -34.599 1.00 27.21 62 LEU C C 1
ATOM 3858 O O . LEU C 1 62 ? -19.124 41.978 -34.285 1.00 28.13 62 LEU C O 1
ATOM 3863 N N . ASN C 1 63 ? -20.886 41.508 -35.625 1.00 27.13 63 ASN C N 1
ATOM 3864 C CA . ASN C 1 63 ? -20.255 40.421 -36.375 1.00 28.25 63 ASN C CA 1
ATOM 3865 C C . ASN C 1 63 ? -19.564 40.788 -37.686 1.00 27.28 63 ASN C C 1
ATOM 3866 O O . ASN C 1 63 ? -18.849 39.967 -38.216 1.00 24.47 63 ASN C O 1
ATOM 3871 N N . LYS C 1 64 ? -19.816 41.994 -38.212 1.00 29.23 64 LYS C N 1
ATOM 3872 C CA . LYS C 1 64 ? -19.272 42.484 -39.529 1.00 29.42 64 LYS C CA 1
ATOM 3873 C C . LYS C 1 64 ? -19.076 44.008 -39.529 1.00 29.28 64 LYS C C 1
ATOM 3874 O O . LYS C 1 64 ? -19.730 44.721 -38.772 1.00 30.46 64 LYS C O 1
ATOM 3880 N N . PRO C 1 65 ? -18.273 44.524 -40.449 1.00 28.28 65 PRO C N 1
ATOM 3881 C CA . PRO C 1 65 ? -18.181 45.970 -40.602 1.00 28.80 65 PRO C CA 1
ATOM 3882 C C . PRO C 1 65 ? -19.495 46.603 -40.996 1.00 28.99 65 PRO C C 1
ATOM 3883 O O . PRO C 1 65 ? -20.269 45.985 -41.694 1.00 30.71 65 PRO C O 1
ATOM 3887 N N . LEU C 1 66 ? -19.711 47.840 -40.577 1.00 30.60 66 LEU C N 1
ATOM 3888 C CA . LEU C 1 66 ? -20.893 48.592 -40.958 1.00 31.35 66 LEU C CA 1
ATOM 3889 C C . LEU C 1 66 ? -20.553 49.689 -41.968 1.00 31.18 66 LEU C C 1
ATOM 3890 O O . LEU C 1 66 ? -19.416 50.122 -42.077 1.00 30.63 66 LEU C O 1
ATOM 3895 N N . ASP C 1 67 ? -21.572 50.116 -42.692 1.00 32.17 67 ASP C N 1
ATOM 3896 C CA . ASP C 1 67 ? -21.471 51.173 -43.675 1.00 32.78 67 ASP C CA 1
ATOM 3897 C C . ASP C 1 67 ? -22.556 52.227 -43.458 1.00 30.11 67 ASP C C 1
ATOM 3898 O O . ASP C 1 67 ? -23.736 51.996 -43.718 1.00 28.47 67 ASP C O 1
ATOM 3903 N N . ARG C 1 68 ? -22.151 53.399 -43.001 1.00 30.72 68 ARG C N 1
ATOM 3904 C CA . ARG C 1 68 ? -23.121 54.420 -42.627 1.00 32.89 68 ARG C CA 1
ATOM 3905 C C . ARG C 1 68 ? -23.963 54.836 -43.825 1.00 35.53 68 ARG C C 1
ATOM 3906 O O . ARG C 1 68 ? -25.097 55.227 -43.653 1.00 37.62 68 ARG C O 1
ATOM 3914 N N . GLU C 1 69 ? -23.390 54.789 -45.031 1.00 38.17 69 GLU C N 1
ATOM 3915 C CA . GLU C 1 69 ? -24.069 55.282 -46.239 1.00 39.58 69 GLU C CA 1
ATOM 3916 C C . GLU C 1 69 ? -25.141 54.280 -46.759 1.00 43.00 69 GLU C C 1
ATOM 3917 O O . GLU C 1 69 ? -26.001 54.641 -47.563 1.00 43.82 69 GLU C O 1
ATOM 3923 N N . GLU C 1 70 ? -25.083 53.039 -46.275 1.00 46.41 70 GLU C N 1
ATOM 3924 C CA . GLU C 1 70 ? -26.148 52.064 -46.456 1.00 47.42 70 GLU C CA 1
ATOM 3925 C C . GLU C 1 70 ? -27.194 52.174 -45.370 1.00 44.58 70 GLU C C 1
ATOM 3926 O O . GLU C 1 70 ? -28.366 52.280 -45.674 1.00 47.92 70 GLU C O 1
ATOM 3932 N N . ILE C 1 71 ? -26.773 52.035 -44.110 1.00 41.90 71 ILE C N 1
ATOM 3933 C CA . ILE C 1 71 ? -27.683 52.077 -42.949 1.00 36.88 71 ILE C CA 1
ATOM 3934 C C . ILE C 1 71 ? -27.025 52.806 -41.775 1.00 34.81 71 ILE C C 1
ATOM 3935 O O . ILE C 1 71 ? -25.966 52.411 -41.283 1.00 33.22 71 ILE C O 1
ATOM 3940 N N . ALA C 1 72 ? -27.683 53.857 -41.324 1.00 32.47 72 ALA C N 1
ATOM 3941 C CA . ALA C 1 72 ? -27.130 54.784 -40.363 1.00 32.93 72 ALA C CA 1
ATOM 3942 C C . ALA C 1 72 ? -27.450 54.459 -38.903 1.00 33.26 72 ALA C C 1
ATOM 3943 O O . ALA C 1 72 ? -26.822 54.981 -38.009 1.00 32.01 72 ALA C O 1
ATOM 3945 N N . LYS C 1 73 ? -28.405 53.574 -38.681 1.00 35.57 73 LYS C N 1
ATOM 3946 C CA . LYS C 1 73 ? -28.998 53.375 -37.380 1.00 37.92 73 LYS C CA 1
ATOM 3947 C C . LYS C 1 73 ? -29.633 52.007 -37.331 1.00 32.68 73 LYS C C 1
ATOM 3948 O O . LYS C 1 73 ? -30.216 51.600 -38.291 1.00 31.46 73 LYS C O 1
ATOM 3954 N N . TYR C 1 74 ? -29.621 51.362 -36.183 1.00 31.26 74 TYR C N 1
ATOM 3955 C CA . TYR C 1 74 ? -30.394 50.144 -35.992 1.00 30.34 74 TYR C CA 1
ATOM 3956 C C . TYR C 1 74 ? -31.134 50.224 -34.707 1.00 30.38 74 TYR C C 1
ATOM 3957 O O . TYR C 1 74 ? -30.703 50.879 -33.773 1.00 31.78 74 TYR C O 1
ATOM 3966 N N . GLU C 1 75 ? -32.264 49.565 -34.649 1.00 31.59 75 GLU C N 1
ATOM 3967 C CA . GLU C 1 75 ? -33.070 49.586 -33.446 1.00 33.90 75 GLU C CA 1
ATOM 3968 C C . GLU C 1 75 ? -33.310 48.143 -33.068 1.00 32.43 75 GLU C C 1
ATOM 3969 O O . GLU C 1 75 ? -33.942 47.416 -33.804 1.00 33.10 75 GLU C O 1
ATOM 3975 N N . LEU C 1 76 ? -32.779 47.732 -31.923 1.00 30.66 76 LEU C N 1
ATOM 3976 C CA . LEU C 1 76 ? -32.875 46.370 -31.479 1.00 30.07 76 LEU C CA 1
ATOM 3977 C C . LEU C 1 76 ? -33.598 46.379 -30.165 1.00 29.72 76 LEU C C 1
ATOM 3978 O O . LEU C 1 76 ? -33.842 47.434 -29.592 1.00 29.91 76 LEU C O 1
ATOM 3983 N N . PHE C 1 77 ? -33.881 45.189 -29.678 1.00 29.44 77 PHE C N 1
ATOM 3984 C CA . PHE C 1 77 ? -34.398 45.005 -28.352 1.00 31.51 77 PHE C CA 1
ATOM 3985 C C . PHE C 1 77 ? -33.694 43.857 -27.651 1.00 30.81 77 PHE C C 1
ATOM 3986 O O . PHE C 1 77 ? -33.523 42.777 -28.217 1.00 28.78 77 PHE C O 1
ATOM 3994 N N . GLY C 1 78 ? -33.347 44.087 -26.394 1.00 30.78 78 GLY C N 1
ATOM 3995 C CA . GLY C 1 78 ? -32.768 43.050 -25.569 1.00 30.58 78 GLY C CA 1
ATOM 3996 C C . GLY C 1 78 ? -33.828 42.469 -24.682 1.00 31.15 78 GLY C C 1
ATOM 3997 O O . GLY C 1 78 ? -34.659 43.203 -24.183 1.00 32.60 78 GLY C O 1
ATOM 3998 N N . HIS C 1 79 ? -33.783 41.153 -24.482 1.00 31.92 79 HIS C N 1
ATOM 3999 C CA . HIS C 1 79 ? -34.778 40.436 -23.686 1.00 33.37 79 HIS C CA 1
ATOM 4000 C C . HIS C 1 79 ? -34.087 39.586 -22.646 1.00 33.95 79 HIS C C 1
ATOM 4001 O O . HIS C 1 79 ? -33.022 39.061 -22.899 1.00 34.83 79 HIS C O 1
ATOM 4008 N N . ALA C 1 80 ? -34.709 39.422 -21.485 1.00 36.41 80 ALA C N 1
ATOM 4009 C CA . ALA C 1 80 ? -34.160 38.572 -20.423 1.00 37.85 80 ALA C CA 1
ATOM 4010 C C . ALA C 1 80 ? -35.242 37.632 -19.941 1.00 38.68 80 ALA C C 1
ATOM 4011 O O . ALA C 1 80 ? -36.307 38.087 -19.528 1.00 37.88 80 ALA C O 1
ATOM 4013 N N . VAL C 1 81 ? -34.943 36.331 -19.964 1.00 38.51 81 VAL C N 1
ATOM 4014 C CA . VAL C 1 81 ? -35.895 35.305 -19.575 1.00 40.40 81 VAL C CA 1
ATOM 4015 C C . VAL C 1 81 ? -35.206 34.373 -18.580 1.00 43.90 81 VAL C C 1
ATOM 4016 O O . VAL C 1 81 ? -33.980 34.233 -18.610 1.00 42.46 81 VAL C O 1
ATOM 4020 N N . SER C 1 82 ? -36.002 33.686 -17.763 1.00 47.85 82 SER C N 1
ATOM 4021 C CA . SER C 1 82 ? -35.512 32.575 -16.930 1.00 51.61 82 SER C CA 1
ATOM 4022 C C . SER C 1 82 ? -35.481 31.272 -17.723 1.00 52.41 82 SER C C 1
ATOM 4023 O O . SER C 1 82 ? -35.872 31.247 -18.892 1.00 54.75 82 SER C O 1
ATOM 4026 N N . GLU C 1 83 ? -34.992 30.202 -17.107 1.00 53.96 83 GLU C N 1
ATOM 4027 C CA . GLU C 1 83 ? -34.814 28.902 -17.798 1.00 55.92 83 GLU C CA 1
ATOM 4028 C C . GLU C 1 83 ? -36.065 28.343 -18.482 1.00 52.73 83 GLU C C 1
ATOM 4029 O O . GLU C 1 83 ? -35.987 27.727 -19.542 1.00 52.33 83 GLU C O 1
ATOM 4035 N N . ASN C 1 84 ? -37.210 28.540 -17.849 1.00 52.49 84 ASN C N 1
ATOM 4036 C CA . ASN C 1 84 ? -38.506 28.132 -18.408 1.00 53.23 84 ASN C CA 1
ATOM 4037 C C . ASN C 1 84 ? -39.075 29.057 -19.480 1.00 54.04 84 ASN C C 1
ATOM 4038 O O . ASN C 1 84 ? -40.192 28.824 -19.971 1.00 53.70 84 ASN C O 1
ATOM 4043 N N . GLY C 1 85 ? -38.322 30.099 -19.829 1.00 52.01 85 GLY C N 1
ATOM 4044 C CA . GLY C 1 85 ? -38.656 30.961 -20.966 1.00 51.13 85 GLY C CA 1
ATOM 4045 C C . GLY C 1 85 ? -39.480 32.189 -20.609 1.00 51.81 85 GLY C C 1
ATOM 4046 O O . GLY C 1 85 ? -39.804 33.000 -21.480 1.00 52.57 85 GLY C O 1
ATOM 4047 N N . ALA C 1 86 ? -39.814 32.342 -19.330 1.00 52.86 86 ALA C N 1
ATOM 4048 C CA . ALA C 1 86 ? -40.631 33.473 -18.873 1.00 52.97 86 ALA C CA 1
ATOM 4049 C C . ALA C 1 86 ? -39.791 34.747 -18.829 1.00 50.85 86 ALA C C 1
ATOM 4050 O O . ALA C 1 86 ? -38.690 34.757 -18.275 1.00 49.40 86 ALA C O 1
ATOM 4052 N N . SER C 1 87 ? -40.333 35.776 -19.463 1.00 48.50 87 SER C N 1
ATOM 4053 C CA . SER C 1 87 ? -39.879 37.144 -19.393 1.00 47.72 87 SER C CA 1
ATOM 4054 C C . SER C 1 87 ? -39.671 37.635 -17.961 1.00 48.93 87 SER C C 1
ATOM 4055 O O . SER C 1 87 ? -40.540 37.450 -17.122 1.00 51.40 87 SER C O 1
ATOM 4058 N N . VAL C 1 88 ? -38.522 38.240 -17.666 1.00 47.48 88 VAL C N 1
ATOM 4059 C CA . VAL C 1 88 ? -38.303 38.852 -16.343 1.00 47.59 88 VAL C CA 1
ATOM 4060 C C . VAL C 1 88 ? -38.035 40.352 -16.409 1.00 47.76 88 VAL C C 1
ATOM 4061 O O . VAL C 1 88 ? -37.731 40.959 -15.401 1.00 50.72 88 VAL C O 1
ATOM 4065 N N . GLU C 1 89 ? -38.112 40.943 -17.598 1.00 44.67 89 GLU C N 1
ATOM 4066 C CA . GLU C 1 89 ? -37.970 42.374 -17.753 1.00 44.37 89 GLU C CA 1
ATOM 4067 C C . GLU C 1 89 ? -38.817 42.823 -18.929 1.00 43.33 89 GLU C C 1
ATOM 4068 O O . GLU C 1 89 ? -39.098 42.045 -19.815 1.00 42.07 89 GLU C O 1
ATOM 4074 N N . ASP C 1 90 ? -39.201 44.086 -18.945 1.00 45.08 90 ASP C N 1
ATOM 4075 C CA . ASP C 1 90 ? -39.666 44.723 -20.162 1.00 47.38 90 ASP C CA 1
ATOM 4076 C C . ASP C 1 90 ? -38.476 44.736 -21.115 1.00 47.17 90 ASP C C 1
ATOM 4077 O O . ASP C 1 90 ? -37.338 44.902 -20.677 1.00 46.52 90 ASP C O 1
ATOM 4082 N N . PRO C 1 91 ? -38.720 44.516 -22.412 1.00 47.21 91 PRO C N 1
ATOM 4083 C CA . PRO C 1 91 ? -37.598 44.578 -23.317 1.00 45.81 91 PRO C CA 1
ATOM 4084 C C . PRO C 1 91 ? -36.899 45.917 -23.219 1.00 45.86 91 PRO C C 1
ATOM 4085 O O . PRO C 1 91 ? -37.545 46.932 -22.991 1.00 46.15 91 PRO C O 1
ATOM 4089 N N . MET C 1 92 ? -35.587 45.908 -23.430 1.00 45.69 92 MET C N 1
ATOM 4090 C CA . MET C 1 92 ? -34.765 47.112 -23.421 1.00 44.18 92 MET C CA 1
ATOM 4091 C C . MET C 1 92 ? -34.487 47.576 -24.837 1.00 40.75 92 MET C C 1
ATOM 4092 O O . MET C 1 92 ? -33.927 46.818 -25.614 1.00 38.27 92 MET C O 1
ATOM 4097 N N . ASN C 1 93 ? -34.852 48.803 -25.187 1.00 40.46 93 ASN C N 1
ATOM 4098 C CA . ASN C 1 93 ? -34.517 49.292 -26.510 1.00 40.62 93 ASN C CA 1
ATOM 4099 C C . ASN C 1 93 ? -33.038 49.556 -26.580 1.00 38.27 93 ASN C C 1
ATOM 4100 O O . ASN C 1 93 ? -32.487 50.173 -25.706 1.00 38.04 93 ASN C O 1
ATOM 4105 N N . ILE C 1 94 ? -32.410 49.088 -27.648 1.00 37.19 94 ILE C N 1
ATOM 4106 C CA . ILE C 1 94 ? -31.006 49.294 -27.891 1.00 36.13 94 ILE C CA 1
ATOM 4107 C C . ILE C 1 94 ? -30.852 49.980 -29.237 1.00 34.46 94 ILE C C 1
ATOM 4108 O O . ILE C 1 94 ? -31.205 49.413 -30.259 1.00 37.11 94 ILE C O 1
ATOM 4113 N N . SER C 1 95 ? -30.269 51.167 -29.253 1.00 33.78 95 SER C N 1
ATOM 4114 C CA . SER C 1 95 ? -29.973 51.872 -30.478 1.00 32.36 95 SER C CA 1
ATOM 4115 C C . SER C 1 95 ? -28.532 51.686 -30.873 1.00 31.46 95 SER C C 1
ATOM 4116 O O . SER C 1 95 ? -27.624 51.829 -30.047 1.00 31.74 95 SER C O 1
ATOM 4119 N N . ILE C 1 96 ? -28.292 51.477 -32.150 1.00 30.81 96 ILE C N 1
ATOM 4120 C CA . ILE C 1 96 ? -26.944 51.569 -32.654 1.00 31.53 96 ILE C CA 1
ATOM 4121 C C . ILE C 1 96 ? -26.865 52.681 -33.681 1.00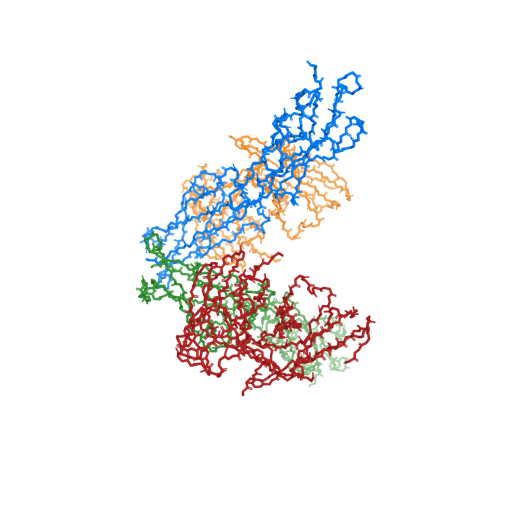 30.99 96 ILE C C 1
ATOM 4122 O O . ILE C 1 96 ? -27.587 52.660 -34.665 1.00 32.83 96 ILE C O 1
ATOM 4127 N N . ILE C 1 97 ? -25.962 53.621 -33.438 1.00 29.87 97 ILE C N 1
ATOM 4128 C CA . ILE C 1 97 ? -25.673 54.708 -34.330 1.00 28.65 97 ILE C CA 1
ATOM 4129 C C . ILE C 1 97 ? -24.346 54.390 -35.032 1.00 27.70 97 ILE C C 1
ATOM 4130 O O . ILE C 1 97 ? -23.322 54.169 -34.383 1.00 26.92 97 ILE C O 1
ATOM 4135 N N . VAL C 1 98 ? -24.378 54.359 -36.355 1.00 26.06 98 VAL C N 1
ATOM 4136 C CA . VAL C 1 98 ? -23.188 54.191 -37.145 1.00 26.02 98 VAL C CA 1
ATOM 4137 C C . VAL C 1 98 ? -22.624 55.569 -37.443 1.00 27.50 98 VAL C C 1
ATOM 4138 O O . VAL C 1 98 ? -23.258 56.356 -38.146 1.00 29.47 98 VAL C O 1
ATOM 4142 N N . THR C 1 99 ? -21.441 55.874 -36.924 1.00 27.63 99 THR C N 1
ATOM 4143 C CA . THR C 1 99 ? -20.865 57.189 -37.114 1.00 28.06 99 THR C CA 1
ATOM 4144 C C . THR C 1 99 ? -19.996 57.233 -38.365 1.00 29.30 99 THR C C 1
ATOM 4145 O O . THR C 1 99 ? -19.391 56.231 -38.781 1.00 27.70 99 THR C O 1
ATOM 4149 N N . ASP C 1 100 ? -19.928 58.423 -38.958 1.00 30.66 100 ASP C N 1
ATOM 4150 C CA . ASP C 1 100 ? -19.365 58.549 -40.286 1.00 32.09 100 ASP C CA 1
ATOM 4151 C C . ASP C 1 100 ? -17.865 58.507 -40.263 1.00 31.70 100 ASP C C 1
ATOM 4152 O O . ASP C 1 100 ? -17.240 59.020 -39.374 1.00 31.75 100 ASP C O 1
ATOM 4157 N N . GLN C 1 101 ? -17.289 57.844 -41.238 1.00 32.22 101 GLN C N 1
ATOM 4158 C CA . GLN C 1 101 ? -15.899 58.036 -41.531 1.00 33.86 101 GLN C CA 1
ATOM 4159 C C . GLN C 1 101 ? -15.885 58.731 -42.873 1.00 34.39 101 GLN C C 1
ATOM 4160 O O . GLN C 1 101 ? -16.849 58.667 -43.678 1.00 34.06 101 GLN C O 1
ATOM 4166 N N . ASN C 1 102 ? -14.756 59.353 -43.124 1.00 34.79 102 ASN C N 1
ATOM 4167 C CA . ASN C 1 102 ? -14.516 60.088 -44.336 1.00 35.51 102 ASN C CA 1
ATOM 4168 C C . ASN C 1 102 ? -14.062 59.148 -45.430 1.00 34.49 102 ASN C C 1
ATOM 4169 O O . ASN C 1 102 ? -12.949 59.256 -45.893 1.00 34.29 102 ASN C O 1
ATOM 4174 N N . ASP C 1 103 ? -14.956 58.272 -45.878 1.00 34.30 103 ASP C N 1
ATOM 4175 C CA . ASP C 1 103 ? -14.641 57.315 -46.928 1.00 34.45 103 ASP C CA 1
ATOM 4176 C C . ASP C 1 103 ? -15.051 57.774 -48.331 1.00 34.94 103 ASP C C 1
ATOM 4177 O O . ASP C 1 103 ? -14.960 56.998 -49.280 1.00 38.38 103 ASP C O 1
ATOM 4182 N N . HIS C 1 104 ? -15.495 59.015 -48.475 1.00 35.62 104 HIS C N 1
ATOM 4183 C CA . HIS C 1 104 ? -15.671 59.619 -49.810 1.00 37.09 104 HIS C CA 1
ATOM 4184 C C . HIS C 1 104 ? -14.845 60.888 -50.009 1.00 36.66 104 HIS C C 1
ATOM 4185 O O . HIS C 1 104 ? -14.780 61.768 -49.134 1.00 34.74 104 HIS C O 1
ATOM 4192 N N . LYS C 1 105 ? -14.228 60.972 -51.187 1.00 39.41 105 LYS C N 1
ATOM 4193 C CA . LYS C 1 105 ? -13.520 62.175 -51.644 1.00 40.21 105 LYS C CA 1
ATOM 4194 C C . LYS C 1 105 ? -14.478 63.127 -52.350 1.00 38.91 105 LYS C C 1
ATOM 4195 O O . LYS C 1 105 ? -15.446 62.674 -52.945 1.00 38.25 105 LYS C O 1
ATOM 4201 N N . PRO C 1 106 ? -14.203 64.449 -52.307 1.00 39.36 106 PRO C N 1
ATOM 4202 C CA . PRO C 1 106 ? -15.033 65.387 -53.041 1.00 39.82 106 PRO C CA 1
ATOM 4203 C C . PRO C 1 106 ? -14.828 65.285 -54.538 1.00 41.47 106 PRO C C 1
ATOM 4204 O O . PRO C 1 106 ? -13.754 64.920 -55.009 1.00 39.88 106 PRO C O 1
ATOM 4208 N N . LYS C 1 107 ? -15.903 65.548 -55.262 1.00 45.23 107 LYS C N 1
ATOM 4209 C CA . LYS C 1 107 ? -15.908 65.460 -56.710 1.00 48.62 107 LYS C CA 1
ATOM 4210 C C . LYS C 1 107 ? -16.611 66.676 -57.269 1.00 45.32 107 LYS C C 1
ATOM 4211 O O . LYS C 1 107 ? -17.775 66.944 -56.927 1.00 43.15 107 LYS C O 1
ATOM 4217 N N . PHE C 1 108 ? -15.906 67.403 -58.137 1.00 41.53 108 PHE C N 1
ATOM 4218 C CA . PHE C 1 108 ? -16.506 68.508 -58.861 1.00 39.39 108 PHE C CA 1
ATOM 4219 C C . PHE C 1 108 ? -17.576 67.964 -59.809 1.00 39.08 108 PHE C C 1
ATOM 4220 O O . PHE C 1 108 ? -17.428 66.879 -60.354 1.00 34.40 108 PHE C O 1
ATOM 4228 N N . THR C 1 109 ? -18.634 68.748 -60.019 1.00 40.55 109 THR C N 1
ATOM 4229 C CA . THR C 1 109 ? -19.699 68.331 -60.912 1.00 41.85 109 THR C CA 1
ATOM 4230 C C . THR C 1 109 ? -19.224 68.218 -62.382 1.00 45.50 109 THR C C 1
ATOM 4231 O O . THR C 1 109 ? -19.800 67.463 -63.162 1.00 50.33 109 THR C O 1
ATOM 4235 N N . GLN C 1 110 ? -18.190 68.967 -62.755 1.00 46.15 110 GLN C N 1
ATOM 4236 C CA . GLN C 1 110 ? -17.587 68.868 -64.095 1.00 48.43 110 GLN C CA 1
ATOM 4237 C C . GLN C 1 110 ? -16.102 69.169 -63.982 1.00 48.32 110 GLN C C 1
ATOM 4238 O O . GLN C 1 110 ? -15.665 69.779 -63.019 1.00 46.38 110 GLN C O 1
ATOM 4244 N N . ASP C 1 111 ? -15.304 68.724 -64.936 1.00 48.40 111 ASP C N 1
ATOM 4245 C CA . ASP C 1 111 ? -13.870 68.938 -64.797 1.00 48.34 111 ASP C CA 1
ATOM 4246 C C . ASP C 1 111 ? -13.404 70.327 -65.272 1.00 46.64 111 ASP C C 1
ATOM 4247 O O . ASP C 1 111 ? -12.392 70.806 -64.792 1.00 45.80 111 ASP C O 1
ATOM 4252 N N . THR C 1 112 ? -14.136 70.972 -66.177 1.00 43.83 112 THR C N 1
ATOM 4253 C CA . THR C 1 112 ? -13.853 72.353 -66.535 1.00 43.86 112 THR C CA 1
ATOM 4254 C C . THR C 1 112 ? -15.099 73.208 -66.415 1.00 42.13 112 THR C C 1
ATOM 4255 O O . THR C 1 112 ? -16.130 72.860 -66.959 1.00 45.04 112 THR C O 1
ATOM 4259 N N . PHE C 1 113 ? -14.988 74.336 -65.724 1.00 39.68 113 PHE C N 1
ATOM 4260 C CA . PHE C 1 113 ? -16.077 75.286 -65.587 1.00 38.67 113 PHE C CA 1
ATOM 4261 C C . PHE C 1 113 ? -15.704 76.504 -66.414 1.00 40.68 113 PHE C C 1
ATOM 4262 O O . PHE C 1 113 ? -14.524 76.849 -66.472 1.00 43.50 113 PHE C O 1
ATOM 4270 N N . ARG C 1 114 ? -16.689 77.131 -67.058 1.00 40.49 114 ARG C N 1
ATOM 4271 C CA . ARG C 1 114 ? -16.485 78.341 -67.867 1.00 42.62 114 ARG C CA 1
ATOM 4272 C C . ARG C 1 114 ? -17.351 79.474 -67.396 1.00 41.04 114 ARG C C 1
ATOM 4273 O O . ARG C 1 114 ? -18.526 79.268 -67.041 1.00 40.80 114 ARG C O 1
ATOM 4281 N N . GLY C 1 115 ? -16.813 80.679 -67.453 1.00 38.85 115 GLY C N 1
ATOM 4282 C CA . GLY C 1 115 ? -17.620 81.844 -67.195 1.00 37.99 115 GLY C CA 1
ATOM 4283 C C . GLY C 1 115 ? -17.122 83.022 -67.975 1.00 37.90 115 GLY C C 1
ATOM 4284 O O . GLY C 1 115 ? -16.122 82.944 -68.651 1.00 38.65 115 GLY C O 1
ATOM 4285 N N . SER C 1 116 ? -17.815 84.128 -67.842 1.00 38.29 116 SER C N 1
ATOM 4286 C CA . SER C 1 116 ? -17.497 85.302 -68.588 1.00 40.14 116 SER C CA 1
ATOM 4287 C C . SER C 1 116 ? -17.777 86.546 -67.789 1.00 40.56 116 SER C C 1
ATOM 4288 O O . SER C 1 116 ? -18.730 86.581 -67.053 1.00 39.90 116 SER C O 1
ATOM 4291 N N . VAL C 1 117 ? -16.969 87.586 -67.971 1.00 43.51 117 VAL C N 1
ATOM 4292 C CA . VAL C 1 117 ? -17.181 88.861 -67.299 1.00 44.48 117 VAL C CA 1
ATOM 4293 C C . VAL C 1 117 ? -16.668 90.038 -68.164 1.00 46.57 117 VAL C C 1
ATOM 4294 O O . VAL C 1 117 ? -15.713 89.904 -68.925 1.00 45.40 117 VAL C O 1
ATOM 4298 N N . LEU C 1 118 ? -17.337 91.180 -68.011 1.00 48.18 118 LEU C N 1
ATOM 4299 C CA . LEU C 1 118 ? -17.006 92.418 -68.695 1.00 50.61 118 LEU C CA 1
ATOM 4300 C C . LEU C 1 118 ? -15.778 93.058 -68.114 1.00 52.52 118 LEU C C 1
ATOM 4301 O O . LEU C 1 118 ? -15.654 93.171 -66.902 1.00 52.24 118 LEU C O 1
ATOM 4306 N N . GLU C 1 119 ? -14.894 93.498 -68.997 1.00 56.70 119 GLU C N 1
ATOM 4307 C CA . GLU C 1 119 ? -13.678 94.224 -68.615 1.00 60.61 119 GLU C CA 1
ATOM 4308 C C . GLU C 1 119 ? -13.895 95.370 -67.609 1.00 61.04 119 GLU C C 1
ATOM 4309 O O . GLU C 1 119 ? -13.073 95.599 -66.729 1.00 60.20 119 GLU C O 1
ATOM 4315 N N . GLY C 1 120 ? -15.000 96.085 -67.716 1.00 62.31 120 GLY C N 1
ATOM 4316 C CA . GLY C 1 120 ? -15.192 97.242 -66.853 1.00 63.68 120 GLY C CA 1
ATOM 4317 C C . GLY C 1 120 ? -15.394 96.992 -65.361 1.00 61.88 120 GLY C C 1
ATOM 4318 O O . GLY C 1 120 ? -15.097 97.857 -64.565 1.00 64.29 120 GLY C O 1
ATOM 4319 N N . VAL C 1 121 ? -15.865 95.820 -64.969 1.00 60.00 121 VAL C N 1
ATOM 4320 C CA . VAL C 1 121 ? -16.570 95.691 -63.692 1.00 58.85 121 VAL C CA 1
ATOM 4321 C C . VAL C 1 121 ? -15.746 96.073 -62.466 1.00 58.85 121 VAL C C 1
ATOM 4322 O O . VAL C 1 121 ? -14.513 96.017 -62.481 1.00 57.30 121 VAL C O 1
ATOM 4326 N N . LEU C 1 122 ? -16.450 96.516 -61.426 1.00 59.83 122 LEU C N 1
ATOM 4327 C CA . LEU C 1 122 ? -15.831 96.873 -60.144 1.00 61.67 122 LEU C CA 1
ATOM 4328 C C . LEU C 1 122 ? -15.510 95.622 -59.337 1.00 58.18 122 LEU C C 1
ATOM 4329 O O . LEU C 1 122 ? -16.198 94.621 -59.444 1.00 55.55 122 LEU C O 1
ATOM 4334 N N . PRO C 1 123 ? -14.487 95.707 -58.489 1.00 57.40 123 PRO C N 1
ATOM 4335 C CA . PRO C 1 123 ? -14.273 94.710 -57.455 1.00 56.15 123 PRO C CA 1
ATOM 4336 C C . PRO C 1 123 ? -15.570 94.376 -56.740 1.00 52.85 123 PRO C C 1
ATOM 4337 O O . PRO C 1 123 ? -16.370 95.251 -56.483 1.00 51.81 123 PRO C O 1
ATOM 4341 N N . GLY C 1 124 ? -15.746 93.114 -56.406 1.00 52.19 124 GLY C N 1
ATOM 4342 C CA . GLY C 1 124 ? -16.956 92.652 -55.735 1.00 53.47 124 GLY C CA 1
ATOM 4343 C C . GLY C 1 124 ? -17.916 91.994 -56.697 1.00 53.55 124 GLY C C 1
ATOM 4344 O O . GLY C 1 124 ? -18.759 91.206 -56.271 1.00 53.90 124 GLY C O 1
ATOM 4345 N N . THR C 1 125 ? -17.757 92.279 -57.994 1.00 52.15 125 THR C N 1
ATOM 4346 C CA . THR C 1 125 ? -18.617 91.708 -59.007 1.00 50.95 125 THR C CA 1
ATOM 4347 C C . THR C 1 125 ? -18.487 90.156 -59.087 1.00 49.34 125 THR C C 1
ATOM 4348 O O . THR C 1 125 ? -17.413 89.607 -59.311 1.00 48.89 125 THR C O 1
ATOM 4352 N N . SER C 1 126 ? -19.615 89.476 -58.884 1.00 47.30 126 SER C N 1
ATOM 4353 C CA . SER C 1 126 ? -19.753 88.032 -59.103 1.00 45.60 126 SER C CA 1
ATOM 4354 C C . SER C 1 126 ? -19.528 87.656 -60.600 1.00 44.50 126 SER C C 1
ATOM 4355 O O . SER C 1 126 ? -19.939 88.371 -61.509 1.00 45.84 126 SER C O 1
ATOM 4358 N N . VAL C 1 127 ? -18.838 86.552 -60.840 1.00 42.34 127 VAL C N 1
ATOM 4359 C CA . VAL C 1 127 ? -18.487 86.116 -62.191 1.00 41.66 127 VAL C CA 1
ATOM 4360 C C . VAL C 1 127 ? -19.128 84.762 -62.527 1.00 39.79 127 VAL C C 1
ATOM 4361 O O . VAL C 1 127 ? -19.745 84.599 -63.575 1.00 40.88 127 VAL C O 1
ATOM 4365 N N . MET C 1 128 ? -18.941 83.793 -61.642 1.00 37.77 128 MET C N 1
ATOM 4366 C CA . MET C 1 128 ? -19.376 82.425 -61.867 1.00 36.73 128 MET C CA 1
ATOM 4367 C C . MET C 1 128 ? -19.359 81.655 -60.549 1.00 34.17 128 MET C C 1
ATOM 4368 O O . MET C 1 128 ? -18.902 82.150 -59.537 1.00 32.35 128 MET C O 1
ATOM 4373 N N . GLN C 1 129 ? -19.854 80.427 -60.587 1.00 33.37 129 GLN C N 1
ATOM 4374 C CA . GLN C 1 129 ? -19.858 79.556 -59.418 1.00 33.40 129 GLN C CA 1
ATOM 4375 C C . GLN C 1 129 ? -19.400 78.179 -59.804 1.00 33.25 129 GLN C C 1
ATOM 4376 O O . GLN C 1 129 ? -19.780 77.698 -60.852 1.00 33.45 129 GLN C O 1
ATOM 4382 N N . VAL C 1 130 ? -18.605 77.538 -58.947 1.00 34.26 130 VAL C N 1
ATOM 4383 C CA . VAL C 1 130 ? -18.232 76.140 -59.159 1.00 34.91 130 VAL C CA 1
ATOM 4384 C C . VAL C 1 130 ? -18.763 75.303 -58.018 1.00 35.59 130 VAL C C 1
ATOM 4385 O O . VAL C 1 130 ? -19.046 75.832 -56.947 1.00 38.42 130 VAL C O 1
ATOM 4389 N N . THR C 1 131 ? -18.902 73.996 -58.240 1.00 37.44 131 THR C N 1
ATOM 4390 C CA . THR C 1 131 ? -19.509 73.101 -57.256 1.00 37.28 131 THR C CA 1
ATOM 4391 C C . THR C 1 131 ? -18.832 71.735 -57.178 1.00 35.32 131 THR C C 1
ATOM 4392 O O . THR C 1 131 ? -18.495 71.121 -58.191 1.00 33.37 131 THR C O 1
ATOM 4396 N N . ALA C 1 132 ? -18.681 71.258 -55.948 1.00 35.88 132 ALA C N 1
ATOM 4397 C CA . ALA C 1 132 ? -18.234 69.911 -55.697 1.00 36.18 132 ALA C CA 1
ATOM 4398 C C . ALA C 1 132 ? -19.130 69.256 -54.653 1.00 38.46 132 ALA C C 1
ATOM 4399 O O . ALA C 1 132 ? -19.580 69.910 -53.695 1.00 41.38 132 ALA C O 1
ATOM 4401 N N . THR C 1 133 ? -19.376 67.960 -54.832 1.00 36.85 133 THR C N 1
ATOM 4402 C CA . THR C 1 133 ? -20.191 67.191 -53.905 1.00 36.06 133 THR C CA 1
ATOM 4403 C C . THR C 1 133 ? -19.331 66.200 -53.143 1.00 35.99 133 THR C C 1
ATOM 4404 O O . THR C 1 133 ? -18.238 65.849 -53.585 1.00 34.82 133 THR C O 1
ATOM 4408 N N . ASP C 1 134 ? -19.849 65.724 -52.019 1.00 35.53 134 ASP C N 1
ATOM 4409 C CA . ASP C 1 134 ? -19.146 64.769 -51.208 1.00 37.33 134 ASP C CA 1
ATOM 4410 C C . ASP C 1 134 ? -20.187 63.952 -50.464 1.00 38.18 134 ASP C C 1
ATOM 4411 O O . ASP C 1 134 ? -20.985 64.481 -49.711 1.00 39.13 134 ASP C O 1
ATOM 4416 N N . GLU C 1 135 ? -20.130 62.645 -50.632 1.00 39.83 135 GLU C N 1
ATOM 4417 C CA . GLU C 1 135 ? -21.199 61.781 -50.187 1.00 41.11 135 GLU C CA 1
ATOM 4418 C C . GLU C 1 135 ? -21.179 61.481 -48.687 1.00 39.02 135 GLU C C 1
ATOM 4419 O O . GLU C 1 135 ? -22.078 60.843 -48.211 1.00 37.48 135 GLU C O 1
ATOM 4425 N N . ASP C 1 136 ? -20.200 61.987 -47.943 1.00 38.55 136 ASP C N 1
ATOM 4426 C CA . ASP C 1 136 ? -20.148 61.790 -46.497 1.00 39.42 136 ASP C CA 1
ATOM 4427 C C . ASP C 1 136 ? -21.123 62.696 -45.783 1.00 43.62 136 ASP C C 1
ATOM 4428 O O . ASP C 1 136 ? -21.848 63.468 -46.410 1.00 42.35 136 ASP C O 1
ATOM 4433 N N . ASP C 1 137 ? -21.153 62.557 -44.464 1.00 48.07 137 ASP C N 1
ATOM 4434 C CA . ASP C 1 137 ? -22.091 63.265 -43.622 1.00 53.48 137 ASP C CA 1
ATOM 4435 C C . ASP C 1 137 ? -21.680 64.725 -43.491 1.00 56.38 137 ASP C C 1
ATOM 4436 O O . ASP C 1 137 ? -20.561 65.026 -43.081 1.00 58.29 137 ASP C O 1
ATOM 4441 N N . ALA C 1 138 ? -22.604 65.627 -43.789 1.00 60.10 138 ALA C N 1
ATOM 4442 C CA . ALA C 1 138 ? -22.337 67.044 -43.684 1.00 62.43 138 ALA C CA 1
ATOM 4443 C C . ALA C 1 138 ? -23.113 67.734 -42.550 1.00 69.27 138 ALA C C 1
ATOM 4444 O O . ALA C 1 138 ? -23.060 68.955 -42.437 1.00 70.95 138 ALA C O 1
ATOM 4446 N N . ILE C 1 139 ? -23.801 66.964 -41.700 1.00 76.89 139 ILE C N 1
ATOM 4447 C CA . ILE C 1 139 ? -24.585 67.518 -40.576 1.00 80.65 139 ILE C CA 1
ATOM 4448 C C . ILE C 1 139 ? -23.852 67.388 -39.234 1.00 80.33 139 ILE C C 1
ATOM 4449 O O . ILE C 1 139 ? -23.604 68.389 -38.556 1.00 84.26 139 ILE C O 1
ATOM 4454 N N . TYR C 1 140 ? -23.516 66.157 -38.856 1.00 79.69 140 TYR C N 1
ATOM 4455 C CA . TYR C 1 140 ? -22.877 65.889 -37.569 1.00 82.47 140 TYR C CA 1
ATOM 4456 C C . TYR C 1 140 ? -21.355 66.053 -37.673 1.00 75.67 140 TYR C C 1
ATOM 4457 O O . TYR C 1 140 ? -20.702 66.390 -36.684 1.00 73.32 140 TYR C O 1
ATOM 4466 N N . THR C 1 141 ? -20.789 65.803 -38.853 1.00 71.50 141 THR C N 1
ATOM 4467 C CA . THR C 1 141 ? -19.356 66.046 -39.100 1.00 73.11 141 THR C CA 1
ATOM 4468 C C . THR C 1 141 ? -19.148 67.042 -40.237 1.00 75.54 141 THR C C 1
ATOM 4469 O O . THR C 1 141 ? -20.105 67.562 -40.818 1.00 74.11 141 THR C O 1
ATOM 4473 N N . TYR C 1 142 ? -17.872 67.284 -40.528 1.00 75.17 142 TYR C N 1
ATOM 4474 C CA . TYR C 1 142 ? -17.443 68.054 -41.670 1.00 73.22 142 TYR C CA 1
ATOM 4475 C C . TYR C 1 142 ? -16.954 67.173 -42.824 1.00 69.28 142 TYR C C 1
ATOM 4476 O O . TYR C 1 142 ? -16.414 67.666 -43.800 1.00 70.56 142 TYR C O 1
ATOM 4485 N N . ASN C 1 143 ? -17.149 65.871 -42.742 1.00 62.18 143 ASN C N 1
ATOM 4486 C CA . ASN C 1 143 ? -16.546 64.977 -43.719 1.00 59.07 143 ASN C CA 1
ATOM 4487 C C . ASN C 1 143 ? -17.111 65.201 -45.104 1.00 52.14 143 ASN C C 1
ATOM 4488 O O . ASN C 1 143 ? -16.492 64.814 -46.107 1.00 52.09 143 ASN C O 1
ATOM 4493 N N . GLY C 1 144 ? -18.305 65.781 -45.153 1.00 46.96 144 GLY C N 1
ATOM 4494 C CA . GLY C 1 144 ? -18.995 66.025 -46.408 1.00 48.14 144 GLY C CA 1
ATOM 4495 C C . GLY C 1 144 ? -19.129 67.500 -46.724 1.00 47.46 144 GLY C C 1
ATOM 4496 O O . GLY C 1 144 ? -19.800 67.886 -47.685 1.00 43.91 144 GLY C O 1
ATOM 4497 N N . VAL C 1 145 ? -18.477 68.320 -45.908 1.00 48.49 145 VAL C N 1
ATOM 4498 C CA . VAL C 1 145 ? -18.495 69.756 -46.073 1.00 48.70 145 VAL C CA 1
ATOM 4499 C C . VAL C 1 145 ? -17.219 70.181 -46.770 1.00 44.86 145 VAL C C 1
ATOM 4500 O O . VAL C 1 145 ? -16.113 69.982 -46.253 1.00 41.21 145 VAL C O 1
ATOM 4504 N N . VAL C 1 146 ? -17.417 70.781 -47.948 1.00 43.37 146 VAL C N 1
ATOM 4505 C CA . VAL C 1 146 ? -16.353 71.172 -48.871 1.00 41.80 146 VAL C CA 1
ATOM 4506 C C . VAL C 1 146 ? -15.980 72.653 -48.725 1.00 40.97 146 VAL C C 1
ATOM 4507 O O . VAL C 1 146 ? -16.852 73.514 -48.647 1.00 40.29 146 VAL C O 1
ATOM 4511 N N . ALA C 1 147 ? -14.681 72.935 -48.697 1.00 39.27 147 ALA C N 1
ATOM 4512 C CA . ALA C 1 147 ? -14.178 74.314 -48.717 1.00 39.14 147 ALA C CA 1
ATOM 4513 C C . ALA C 1 147 ? -13.438 74.549 -50.025 1.00 39.06 147 ALA C C 1
ATOM 4514 O O . ALA C 1 147 ? -12.692 73.672 -50.450 1.00 37.26 147 ALA C O 1
ATOM 4516 N N . TYR C 1 148 ? -13.635 75.732 -50.629 1.00 37.36 148 TYR C N 1
ATOM 4517 C CA . TYR C 1 148 ? -13.109 76.024 -51.939 1.00 38.21 148 TYR C CA 1
ATOM 4518 C C . TYR C 1 148 ? -12.013 77.034 -51.839 1.00 38.90 148 TYR C C 1
ATOM 4519 O O . TYR C 1 148 ? -12.066 77.906 -50.983 1.00 42.51 148 TYR C O 1
ATOM 4528 N N . SER C 1 149 ? -11.038 76.943 -52.720 1.00 38.67 149 SER C N 1
ATOM 4529 C CA . SER C 1 149 ? -9.993 77.968 -52.795 1.00 41.57 149 SER C CA 1
ATOM 4530 C C . SER C 1 149 ? -9.424 78.033 -54.189 1.00 42.09 149 SER C C 1
ATOM 4531 O O . SER C 1 149 ? -9.630 77.109 -54.997 1.00 40.18 149 SER C O 1
ATOM 4534 N N . ILE C 1 150 ? -8.701 79.118 -54.457 1.00 44.48 150 ILE C N 1
ATOM 4535 C CA . ILE C 1 150 ? -8.029 79.291 -55.734 1.00 46.23 150 ILE C CA 1
ATOM 4536 C C . ILE C 1 150 ? -6.568 78.966 -55.503 1.00 49.19 150 ILE C C 1
ATOM 4537 O O . ILE C 1 150 ? -5.848 79.712 -54.842 1.00 50.52 150 ILE C O 1
ATOM 4542 N N . HIS C 1 151 ? -6.133 77.842 -56.056 1.00 50.78 151 HIS C N 1
ATOM 4543 C CA . HIS C 1 151 ? -4.765 77.443 -55.926 1.00 52.31 151 HIS C CA 1
ATOM 4544 C C . HIS C 1 151 ? -3.891 78.384 -56.732 1.00 55.17 151 HIS C C 1
ATOM 4545 O O . HIS C 1 151 ? -2.813 78.744 -56.258 1.00 58.82 151 HIS C O 1
ATOM 4552 N N . SER C 1 152 ? -4.334 78.802 -57.925 1.00 54.18 152 SER C N 1
ATOM 4553 C CA . SER C 1 152 ? -3.507 79.681 -58.779 1.00 55.75 152 SER C CA 1
ATOM 4554 C C . SER C 1 152 ? -4.244 80.233 -59.979 1.00 55.87 152 SER C C 1
ATOM 4555 O O . SER C 1 152 ? -5.285 79.710 -60.367 1.00 58.20 152 SER C O 1
ATOM 4558 N N . GLN C 1 153 ? -3.660 81.259 -60.588 1.00 55.80 153 GLN C N 1
ATOM 4559 C CA . GLN C 1 153 ? -4.272 81.980 -61.691 1.00 55.31 153 GLN C CA 1
ATOM 4560 C C . GLN C 1 153 ? -3.254 82.088 -62.799 1.00 57.43 153 GLN C C 1
ATOM 4561 O O . GLN C 1 153 ? -2.096 82.330 -62.519 1.00 59.66 153 GLN C O 1
ATOM 4567 N N . GLU C 1 154 ? -3.665 81.909 -64.052 1.00 59.48 154 GLU C N 1
ATOM 4568 C CA . GLU C 1 154 ? -2.759 82.103 -65.186 1.00 63.28 154 GLU C CA 1
ATOM 4569 C C . GLU C 1 154 ? -3.451 82.856 -66.305 1.00 63.52 154 GLU C C 1
ATOM 4570 O O . GLU C 1 154 ? -4.612 82.569 -66.580 1.00 61.08 154 GLU C O 1
ATOM 4576 N N . PRO C 1 155 ? -2.777 83.825 -66.941 1.00 63.92 155 PRO C N 1
ATOM 4577 C CA . PRO C 1 155 ? -1.502 84.372 -66.497 1.00 65.74 155 PRO C CA 1
ATOM 4578 C C . PRO C 1 155 ? -1.671 85.338 -65.316 1.00 67.65 155 PRO C C 1
ATOM 4579 O O . PRO C 1 155 ? -2.792 85.653 -64.943 1.00 66.84 155 PRO C O 1
ATOM 4583 N N . LYS C 1 156 ? -0.564 85.835 -64.767 1.00 71.73 156 LYS C N 1
ATOM 4584 C CA . LYS C 1 156 ? -0.581 86.762 -63.619 1.00 72.65 156 LYS C CA 1
ATOM 4585 C C . LYS C 1 156 ? -0.491 88.224 -64.062 1.00 77.71 156 LYS C C 1
ATOM 4586 O O . LYS C 1 156 ? 0.200 89.035 -63.452 1.00 79.69 156 LYS C O 1
ATOM 4592 N N . ASP C 1 157 ? -1.220 88.549 -65.116 1.00 80.84 157 ASP C N 1
ATOM 4593 C CA . ASP C 1 157 ? -1.183 89.855 -65.735 1.00 86.55 157 ASP C CA 1
ATOM 4594 C C . ASP C 1 157 ? -2.607 90.422 -65.577 1.00 87.33 157 ASP C C 1
ATOM 4595 O O . ASP C 1 157 ? -3.569 89.744 -65.953 1.00 86.76 157 ASP C O 1
ATOM 4600 N N . PRO C 1 158 ? -2.780 91.635 -65.035 1.00 88.96 158 PRO C N 1
ATOM 4601 C CA . PRO C 1 158 ? -1.698 92.533 -64.607 1.00 88.95 158 PRO C CA 1
ATOM 4602 C C . PRO C 1 158 ? -1.003 92.103 -63.328 1.00 87.16 158 PRO C C 1
ATOM 4603 O O . PRO C 1 158 ? 0.158 92.436 -63.131 1.00 84.98 158 PRO C O 1
ATOM 4607 N N . HIS C 1 159 ? -1.710 91.399 -62.453 1.00 85.90 159 HIS C N 1
ATOM 4608 C CA . HIS C 1 159 ? -1.081 90.814 -61.255 1.00 87.76 159 HIS C CA 1
ATOM 4609 C C . HIS C 1 159 ? -1.862 89.589 -60.799 1.00 83.22 159 HIS C C 1
ATOM 4610 O O . HIS C 1 159 ? -2.877 89.229 -61.400 1.00 76.98 159 HIS C O 1
ATOM 4617 N N . ASP C 1 160 ? -1.415 88.974 -59.711 1.00 81.46 160 ASP C N 1
ATOM 4618 C CA . ASP C 1 160 ? -1.996 87.729 -59.282 1.00 77.75 160 ASP C CA 1
ATOM 4619 C C . ASP C 1 160 ? -3.269 88.140 -58.478 1.00 74.03 160 ASP C C 1
ATOM 4620 O O . ASP C 1 160 ? -3.488 89.336 -58.307 1.00 76.03 160 ASP C O 1
ATOM 4625 N N . LEU C 1 161 ? -4.097 87.208 -57.990 1.00 67.25 161 LEU C N 1
ATOM 4626 C CA . LEU C 1 161 ? -5.292 87.553 -57.175 1.00 64.01 161 LEU C CA 1
ATOM 4627 C C . LEU C 1 161 ? -6.189 88.650 -57.767 1.00 59.88 161 LEU C C 1
ATOM 4628 O O . LEU C 1 161 ? -6.635 89.586 -57.076 1.00 60.21 161 LEU C O 1
ATOM 4633 N N . MET C 1 162 ? -6.433 88.531 -59.061 1.00 55.89 162 MET C N 1
ATOM 4634 C CA . MET C 1 162 ? -7.515 89.242 -59.718 1.00 53.73 162 MET C CA 1
ATOM 4635 C C . MET C 1 162 ? -8.868 88.784 -59.162 1.00 51.98 162 MET C C 1
ATOM 4636 O O . MET C 1 162 ? -9.839 89.553 -59.151 1.00 52.77 162 MET C O 1
ATOM 4641 N N . PHE C 1 163 ? -8.925 87.525 -58.717 1.00 50.42 163 PHE C N 1
ATOM 4642 C CA . PHE C 1 163 ? -10.156 86.889 -58.313 1.00 47.58 163 PHE C CA 1
ATOM 4643 C C . PHE C 1 163 ? -10.041 86.329 -56.941 1.00 46.66 163 PHE C C 1
ATOM 4644 O O . PHE C 1 163 ? -8.951 86.096 -56.451 1.00 49.28 163 PHE C O 1
ATOM 4652 N N . THR C 1 164 ? -11.199 86.089 -56.347 1.00 44.69 164 THR C N 1
ATOM 4653 C CA . THR C 1 164 ? -11.306 85.420 -55.079 1.00 43.76 164 THR C CA 1
ATOM 4654 C C . THR C 1 164 ? -12.421 84.394 -55.217 1.00 42.97 164 THR C C 1
ATOM 4655 O O . THR C 1 164 ? -13.196 84.402 -56.178 1.00 43.02 164 THR C O 1
ATOM 4659 N N . ILE C 1 165 ? -12.520 83.508 -54.254 1.00 42.02 165 ILE C N 1
ATOM 4660 C CA . ILE C 1 165 ? -13.602 82.567 -54.258 1.00 41.13 165 ILE C CA 1
ATOM 4661 C C . ILE C 1 165 ? -14.116 82.419 -52.857 1.00 41.05 165 ILE C C 1
ATOM 4662 O O . ILE C 1 165 ? -13.342 82.307 -51.907 1.00 41.83 165 ILE C O 1
ATOM 4667 N N . HIS C 1 166 ? -15.433 82.402 -52.731 1.00 41.39 166 HIS C N 1
ATOM 4668 C CA . HIS C 1 166 ? -16.044 82.238 -51.423 1.00 41.89 166 HIS C CA 1
ATOM 4669 C C . HIS C 1 166 ? -15.881 80.791 -50.983 1.00 40.42 166 HIS C C 1
ATOM 4670 O O . HIS C 1 166 ? -16.247 79.867 -51.695 1.00 39.52 166 HIS C O 1
ATOM 4677 N N . ARG C 1 167 ? -15.327 80.597 -49.798 1.00 41.86 167 ARG C N 1
ATOM 4678 C CA . ARG C 1 167 ? -14.881 79.267 -49.389 1.00 41.71 167 ARG C CA 1
ATOM 4679 C C . ARG C 1 167 ? -16.005 78.244 -49.148 1.00 39.39 167 ARG C C 1
ATOM 4680 O O . ARG C 1 167 ? -15.753 77.048 -49.165 1.00 38.13 167 ARG C O 1
ATOM 4688 N N . SER C 1 168 ? -17.232 78.713 -48.944 1.00 39.37 168 SER C N 1
ATOM 4689 C CA . SER C 1 168 ? -18.407 77.840 -48.867 1.00 38.67 168 SER C CA 1
ATOM 4690 C C . SER C 1 168 ? -19.288 77.819 -50.096 1.00 37.01 168 SER C C 1
ATOM 4691 O O . SER C 1 168 ? -19.773 76.758 -50.447 1.00 37.66 168 SER C O 1
ATOM 4694 N N . THR C 1 169 ? -19.532 78.950 -50.746 1.00 35.99 169 THR C N 1
ATOM 4695 C CA . THR C 1 169 ? -20.518 78.975 -51.853 1.00 33.54 169 THR C CA 1
ATOM 4696 C C . THR C 1 169 ? -19.917 78.530 -53.158 1.00 32.79 169 THR C C 1
ATOM 4697 O O . THR C 1 169 ? -20.621 78.033 -54.034 1.00 32.18 169 THR C O 1
ATOM 4701 N N . GLY C 1 170 ? -18.614 78.744 -53.311 1.00 32.86 170 GLY C N 1
ATOM 4702 C CA . GLY C 1 170 ? -17.930 78.448 -54.563 1.00 32.37 170 GLY C CA 1
ATOM 4703 C C . GLY C 1 170 ? -18.116 79.557 -55.576 1.00 33.57 170 GLY C C 1
ATOM 4704 O O . GLY C 1 170 ? -17.721 79.407 -56.742 1.00 34.17 170 GLY C O 1
ATOM 4705 N N . THR C 1 171 ? -18.703 80.677 -55.148 1.00 33.34 171 THR C N 1
ATOM 4706 C CA . THR C 1 171 ? -18.877 81.809 -56.021 1.00 34.60 171 THR C CA 1
ATOM 4707 C C . THR C 1 171 ? -17.526 82.515 -56.244 1.00 35.07 171 THR C C 1
ATOM 4708 O O . THR C 1 171 ? -16.865 82.915 -55.290 1.00 35.28 171 THR C O 1
ATOM 4712 N N . ILE C 1 172 ? -17.136 82.671 -57.509 1.00 35.85 172 ILE C N 1
ATOM 4713 C CA . ILE C 1 172 ? -15.910 83.372 -57.878 1.00 36.63 172 ILE C CA 1
ATOM 4714 C C . ILE C 1 172 ? -16.230 84.828 -58.189 1.00 38.77 172 ILE C C 1
ATOM 4715 O O . ILE C 1 172 ? -17.175 85.133 -58.919 1.00 38.41 172 ILE C O 1
ATOM 4720 N N . SER C 1 173 ? -15.433 85.731 -57.633 1.00 41.34 173 SER C N 1
ATOM 4721 C CA . SER C 1 173 ? -15.697 87.149 -57.752 1.00 42.67 173 SER C CA 1
ATOM 4722 C C . SER C 1 173 ? -14.448 87.900 -58.166 1.00 43.64 173 SER C C 1
ATOM 4723 O O . SER C 1 173 ? -13.335 87.440 -57.925 1.00 44.90 173 SER C O 1
ATOM 4726 N N . VAL C 1 174 ? -14.629 89.035 -58.829 1.00 44.92 174 VAL C N 1
ATOM 4727 C CA . VAL C 1 174 ? -13.521 89.923 -59.166 1.00 47.48 174 VAL C CA 1
ATOM 4728 C C . VAL C 1 174 ? -13.177 90.779 -57.954 1.00 49.22 174 VAL C C 1
ATOM 4729 O O . VAL C 1 174 ? -14.071 91.284 -57.292 1.00 49.14 174 VAL C O 1
ATOM 4733 N N . ILE C 1 175 ? -11.891 90.916 -57.642 1.00 51.95 175 ILE C N 1
ATOM 4734 C CA . ILE C 1 175 ? -11.466 91.692 -56.458 1.00 53.31 175 ILE C CA 1
ATOM 4735 C C . ILE C 1 175 ? -10.409 92.742 -56.760 1.00 55.51 175 ILE C C 1
ATOM 4736 O O . ILE C 1 175 ? -9.854 93.364 -55.853 1.00 54.90 175 ILE C O 1
ATOM 4741 N N . SER C 1 176 ? -10.154 92.967 -58.038 1.00 58.54 176 SER C N 1
ATOM 4742 C CA . SER C 1 176 ? -9.343 94.097 -58.417 1.00 64.26 176 SER C CA 1
ATOM 4743 C C . SER C 1 176 ? -9.723 94.607 -59.804 1.00 64.27 176 SER C C 1
ATOM 4744 O O . SER C 1 176 ? -10.318 93.889 -60.620 1.00 63.21 176 SER C O 1
ATOM 4747 N N . SER C 1 177 ? -9.431 95.876 -60.037 1.00 68.27 177 SER C N 1
ATOM 4748 C CA . SER C 1 177 ? -9.238 96.361 -61.391 1.00 70.86 177 SER C CA 1
ATOM 4749 C C . SER C 1 177 ? -7.811 95.918 -61.764 1.00 72.30 177 SER C C 1
ATOM 4750 O O . SER C 1 177 ? -7.091 95.458 -60.872 1.00 73.34 177 SER C O 1
ATOM 4753 N N . GLY C 1 178 ? -7.373 95.947 -63.026 1.00 72.62 178 GLY C N 1
ATOM 4754 C CA . GLY C 1 178 ? -8.144 96.254 -64.213 1.00 72.14 178 GLY C CA 1
ATOM 4755 C C . GLY C 1 178 ? -7.959 95.202 -65.289 1.00 73.16 178 GLY C C 1
ATOM 4756 O O . GLY C 1 178 ? -6.848 94.887 -65.742 1.00 74.11 178 GLY C O 1
ATOM 4757 N N . LEU C 1 179 ? -9.093 94.656 -65.694 1.00 72.86 179 LEU C N 1
ATOM 4758 C CA . LEU C 1 179 ? -9.179 93.645 -66.730 1.00 70.43 179 LEU C CA 1
ATOM 4759 C C . LEU C 1 179 ? -9.274 94.361 -68.082 1.00 69.36 179 LEU C C 1
ATOM 4760 O O . LEU C 1 179 ? -9.992 95.344 -68.196 1.00 68.00 179 LEU C O 1
ATOM 4765 N N . ASP C 1 180 ? -8.575 93.876 -69.103 1.00 68.56 180 ASP C N 1
ATOM 4766 C CA . ASP C 1 180 ? -8.807 94.375 -70.453 1.00 68.40 180 ASP C CA 1
ATOM 4767 C C . ASP C 1 180 ? -8.754 93.237 -71.454 1.00 67.34 180 ASP C C 1
ATOM 4768 O O . ASP C 1 180 ? -7.731 92.572 -71.582 1.00 66.62 180 ASP C O 1
ATOM 4773 N N . ARG C 1 181 ? -9.861 93.044 -72.173 1.00 66.99 181 ARG C N 1
ATOM 4774 C CA . ARG C 1 181 ? -9.984 91.992 -73.168 1.00 69.95 181 ARG C CA 1
ATOM 4775 C C . ARG C 1 181 ? -8.801 91.926 -74.107 1.00 75.88 181 ARG C C 1
ATOM 4776 O O . ARG C 1 181 ? -8.222 90.858 -74.293 1.00 79.09 181 ARG C O 1
ATOM 4784 N N . GLU C 1 182 ? -8.464 93.068 -74.707 1.00 80.74 182 GLU C N 1
ATOM 4785 C CA . GLU C 1 182 ? -7.382 93.162 -75.684 1.00 83.60 182 GLU C CA 1
ATOM 4786 C C . GLU C 1 182 ? -6.039 92.741 -75.057 1.00 82.69 182 GLU C C 1
ATOM 4787 O O . GLU C 1 182 ? -5.231 92.072 -75.698 1.00 83.36 182 GLU C O 1
ATOM 4793 N N . LYS C 1 183 ? -5.838 93.099 -73.793 1.00 81.31 183 LYS C N 1
ATOM 4794 C CA . LYS C 1 183 ? -4.602 92.795 -73.057 1.00 83.96 183 LYS C CA 1
ATOM 4795 C C . LYS C 1 183 ? -4.517 91.304 -72.657 1.00 82.58 183 LYS C C 1
ATOM 4796 O O . LYS C 1 183 ? -3.676 90.570 -73.172 1.00 83.48 183 LYS C O 1
ATOM 4802 N N . VAL C 1 184 ? -5.399 90.859 -71.755 1.00 80.32 184 VAL C N 1
ATOM 4803 C CA . VAL C 1 184 ? -5.515 89.430 -71.360 1.00 75.36 184 VAL C CA 1
ATOM 4804 C C . VAL C 1 184 ? -6.959 88.998 -71.572 1.00 68.66 184 VAL C C 1
ATOM 4805 O O . VAL C 1 184 ? -7.828 89.390 -70.801 1.00 64.21 184 VAL C O 1
ATOM 4809 N N . PRO C 1 185 ? -7.227 88.231 -72.646 1.00 66.59 185 PRO C N 1
ATOM 4810 C CA . PRO C 1 185 ? -8.609 87.816 -72.901 1.00 64.95 185 PRO C CA 1
ATOM 4811 C C . PRO C 1 185 ? -9.118 86.647 -72.019 1.00 60.73 185 PRO C C 1
ATOM 4812 O O . PRO C 1 185 ? -10.316 86.411 -71.981 1.00 57.53 185 PRO C O 1
ATOM 4816 N N . GLU C 1 186 ? -8.234 85.940 -71.314 1.00 59.46 186 GLU C N 1
ATOM 4817 C CA . GLU C 1 186 ? -8.649 84.714 -70.616 1.00 57.65 186 GLU C CA 1
ATOM 4818 C C . GLU C 1 186 ? -7.774 84.309 -69.442 1.00 55.00 186 GLU C C 1
ATOM 4819 O O . GLU C 1 186 ? -6.564 84.194 -69.568 1.00 57.18 186 GLU C O 1
ATOM 4825 N N . TYR C 1 187 ? -8.404 84.059 -68.308 1.00 51.00 187 TYR C N 1
ATOM 4826 C CA . TYR C 1 187 ? -7.697 83.558 -67.148 1.00 49.26 187 TYR C CA 1
ATOM 4827 C C . TYR C 1 187 ? -8.049 82.132 -66.912 1.00 47.00 187 TYR C C 1
ATOM 4828 O O . TYR C 1 187 ? -9.158 81.717 -67.157 1.00 46.92 187 TYR C O 1
ATOM 4837 N N . THR C 1 188 ? -7.077 81.380 -66.441 1.00 47.17 188 THR C N 1
ATOM 4838 C CA . THR C 1 188 ? -7.269 80.008 -66.083 1.00 45.16 188 THR C CA 1
ATOM 4839 C C . THR C 1 188 ? -6.977 79.875 -64.590 1.00 44.49 188 THR C C 1
ATOM 4840 O O . THR C 1 188 ? -5.914 80.228 -64.092 1.00 44.78 188 THR C O 1
ATOM 4844 N N . LEU C 1 189 ? -7.969 79.404 -63.866 1.00 43.56 189 LEU C N 1
ATOM 4845 C CA . LEU C 1 189 ? -7.888 79.345 -62.434 1.00 43.49 189 LEU C CA 1
ATOM 4846 C C . LEU C 1 189 ? -7.938 77.896 -62.073 1.00 43.03 189 LEU C C 1
ATOM 4847 O O . LEU C 1 189 ? -8.816 77.176 -62.521 1.00 43.44 189 LEU C O 1
ATOM 4852 N N . THR C 1 190 ? -7.000 77.459 -61.256 1.00 43.99 190 THR C N 1
ATOM 4853 C CA . THR C 1 190 ? -7.019 76.110 -60.753 1.00 43.49 190 THR C CA 1
ATOM 4854 C C . THR C 1 190 ? -7.753 76.261 -59.436 1.00 43.40 190 THR C C 1
ATOM 4855 O O . THR C 1 190 ? -7.380 77.061 -58.573 1.00 44.26 190 THR C O 1
ATOM 4859 N N . ILE C 1 191 ? -8.834 75.513 -59.294 1.00 42.63 191 ILE C N 1
ATOM 4860 C CA . ILE C 1 191 ? -9.666 75.598 -58.135 1.00 40.99 191 ILE C CA 1
ATOM 4861 C C . ILE C 1 191 ? -9.602 74.277 -57.409 1.00 40.56 191 ILE C C 1
ATOM 4862 O O . ILE C 1 191 ? -9.473 73.234 -58.038 1.00 40.07 191 ILE C O 1
ATOM 4867 N N . GLN C 1 192 ? -9.716 74.337 -56.079 1.00 41.07 192 GLN C N 1
ATOM 4868 C CA . GLN C 1 192 ? -9.637 73.158 -55.230 1.00 41.56 192 GLN C CA 1
ATOM 4869 C C . GLN C 1 192 ? -10.831 73.051 -54.316 1.00 40.29 192 GLN C C 1
ATOM 4870 O O . GLN C 1 192 ? -11.391 74.060 -53.857 1.00 40.14 192 GLN C O 1
ATOM 4876 N N . ALA C 1 193 ? -11.220 71.810 -54.059 1.00 40.49 193 ALA C N 1
ATOM 4877 C CA . ALA C 1 193 ? -12.297 71.504 -53.153 1.00 39.50 193 ALA C CA 1
ATOM 4878 C C . ALA C 1 193 ? -11.763 70.508 -52.154 1.00 39.46 193 ALA C C 1
ATOM 4879 O O . ALA C 1 193 ? -11.321 69.412 -52.515 1.00 38.21 193 ALA C O 1
ATOM 4881 N N . THR C 1 194 ? -11.842 70.887 -50.887 1.00 40.99 194 THR C N 1
ATOM 4882 C CA . THR C 1 194 ? -11.240 70.140 -49.807 1.00 41.80 194 THR C CA 1
ATOM 4883 C C . THR C 1 194 ? -12.291 69.812 -48.773 1.00 41.61 194 THR C C 1
ATOM 4884 O O . THR C 1 194 ? -12.943 70.729 -48.267 1.00 40.87 194 THR C O 1
ATOM 4888 N N . ASP C 1 195 ? -12.477 68.520 -48.463 1.00 42.23 195 ASP C N 1
ATOM 4889 C CA . ASP C 1 195 ? -13.512 68.149 -47.480 1.00 42.96 195 ASP C CA 1
ATOM 4890 C C . ASP C 1 195 ? -13.014 68.408 -46.047 1.00 46.53 195 ASP C C 1
ATOM 4891 O O . ASP C 1 195 ? -11.938 69.012 -45.864 1.00 47.04 195 ASP C O 1
ATOM 4896 N N . MET C 1 196 ? -13.797 68.003 -45.042 1.00 48.81 196 MET C N 1
ATOM 4897 C CA . MET C 1 196 ? -13.534 68.379 -43.644 1.00 51.95 196 MET C CA 1
ATOM 4898 C C . MET C 1 196 ? -13.347 69.894 -43.535 1.00 54.94 196 MET C C 1
ATOM 4899 O O . MET C 1 196 ? -12.472 70.391 -42.802 1.00 57.36 196 MET C O 1
ATOM 4904 N N . ASP C 1 197 ? -14.173 70.612 -44.291 1.00 51.17 197 ASP C N 1
ATOM 4905 C CA . ASP C 1 197 ? -14.142 72.060 -44.341 1.00 53.09 197 ASP C CA 1
ATOM 4906 C C . ASP C 1 197 ? -12.719 72.665 -44.410 1.00 51.83 197 ASP C C 1
ATOM 4907 O O . ASP C 1 197 ? -12.399 73.607 -43.696 1.00 56.21 197 ASP C O 1
ATOM 4912 N N . GLY C 1 198 ? -11.880 72.128 -45.290 1.00 51.20 198 GLY C N 1
ATOM 4913 C CA . GLY C 1 198 ? -10.518 72.624 -45.484 1.00 53.84 198 GLY C CA 1
ATOM 4914 C C . GLY C 1 198 ? -9.422 71.759 -44.872 1.00 57.22 198 GLY C C 1
ATOM 4915 O O . GLY C 1 198 ? -8.260 71.868 -45.267 1.00 59.62 198 GLY C O 1
ATOM 4916 N N . ASP C 1 199 ? -9.781 70.889 -43.924 1.00 59.51 199 ASP C N 1
ATOM 4917 C CA . ASP C 1 199 ? -8.791 70.054 -43.215 1.00 60.67 199 ASP C CA 1
ATOM 4918 C C . ASP C 1 199 ? -8.509 68.682 -43.882 1.00 58.81 199 ASP C C 1
ATOM 4919 O O . ASP C 1 199 ? -7.538 68.025 -43.537 1.00 56.79 199 ASP C O 1
ATOM 4924 N N . GLY C 1 200 ? -9.327 68.276 -44.853 1.00 56.09 200 GLY C N 1
ATOM 4925 C CA . GLY C 1 200 ? -9.244 66.935 -45.425 1.00 53.42 200 GLY C CA 1
ATOM 4926 C C . GLY C 1 200 ? -8.582 66.773 -46.789 1.00 53.10 200 GLY C C 1
ATOM 4927 O O . GLY C 1 200 ? -7.572 67.412 -47.090 1.00 57.39 200 GLY C O 1
ATOM 4928 N N . SER C 1 201 ? -9.172 65.898 -47.602 1.00 48.83 201 SER C N 1
ATOM 4929 C CA . SER C 1 201 ? -8.681 65.538 -48.935 1.00 48.45 201 SER C CA 1
ATOM 4930 C C . SER C 1 201 ? -9.118 66.556 -50.006 1.00 47.45 201 SER C C 1
ATOM 4931 O O . SER C 1 201 ? -10.159 67.187 -49.866 1.00 44.63 201 SER C O 1
ATOM 4934 N N . THR C 1 202 ? -8.330 66.670 -51.079 1.00 46.16 202 THR C N 1
ATOM 4935 C CA . THR C 1 202 ? -8.496 67.715 -52.091 1.00 45.31 202 THR C CA 1
ATOM 4936 C C . THR C 1 202 ? -8.714 67.136 -53.487 1.00 43.86 202 THR C C 1
ATOM 4937 O O . THR C 1 202 ? -8.137 66.128 -53.847 1.00 45.71 202 THR C O 1
ATOM 4941 N N . THR C 1 203 ? -9.611 67.759 -54.239 1.00 41.89 203 THR C N 1
ATOM 4942 C CA . THR C 1 203 ? -9.800 67.490 -55.673 1.00 40.29 203 THR C CA 1
ATOM 4943 C C . THR C 1 203 ? -9.659 68.820 -56.426 1.00 39.44 203 THR C C 1
ATOM 4944 O O . THR C 1 203 ? -9.961 69.906 -55.896 1.00 37.30 203 THR C O 1
ATOM 4948 N N . THR C 1 204 ? -9.188 68.726 -57.658 1.00 39.62 204 THR C N 1
ATOM 4949 C CA . THR C 1 204 ? -8.802 69.905 -58.420 1.00 41.25 204 THR C CA 1
ATOM 4950 C C . THR C 1 204 ? -9.644 69.965 -59.670 1.00 40.98 204 THR C C 1
ATOM 4951 O O . THR C 1 204 ? -9.890 68.937 -60.293 1.00 40.33 204 THR C O 1
ATOM 4955 N N . ALA C 1 205 ? -10.069 71.167 -60.043 1.00 40.12 205 ALA C N 1
ATOM 4956 C CA . ALA C 1 205 ? -10.664 71.370 -61.352 1.00 41.43 205 ALA C CA 1
ATOM 4957 C C . ALA C 1 205 ? -10.242 72.726 -61.900 1.00 42.89 205 ALA C C 1
ATOM 4958 O O . ALA C 1 205 ? -9.599 73.500 -61.199 1.00 47.01 205 ALA C O 1
ATOM 4960 N N . VAL C 1 206 ? -10.594 73.001 -63.147 1.00 41.54 206 VAL C N 1
ATOM 4961 C CA . VAL C 1 206 ? -10.252 74.264 -63.780 1.00 42.56 206 VAL C CA 1
ATOM 4962 C C . VAL C 1 206 ? -11.482 75.151 -63.953 1.00 41.35 206 VAL C C 1
ATOM 4963 O O . VAL C 1 206 ? -12.580 74.673 -64.215 1.00 39.76 206 VAL C O 1
ATOM 4967 N N . ALA C 1 207 ? -11.272 76.454 -63.822 1.00 41.29 207 ALA C N 1
ATOM 4968 C CA . ALA C 1 207 ? -12.281 77.460 -64.155 1.00 41.10 207 ALA C CA 1
ATOM 4969 C C . ALA C 1 207 ? -11.674 78.470 -65.119 1.00 42.77 207 ALA C C 1
ATOM 4970 O O . ALA C 1 207 ? -10.709 79.151 -64.770 1.00 42.49 207 ALA C O 1
ATOM 4972 N N .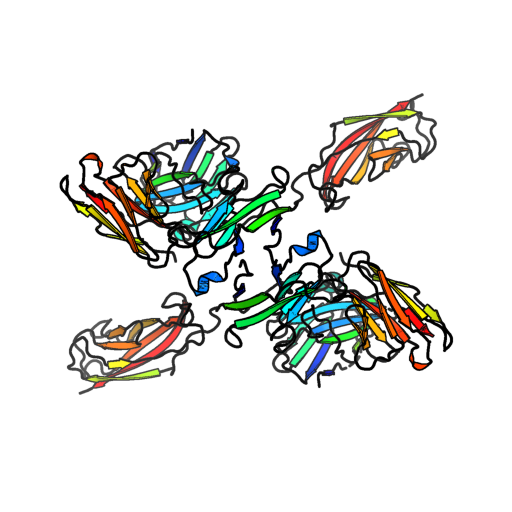 VAL C 1 208 ? -12.231 78.533 -66.327 1.00 43.73 208 VAL C N 1
ATOM 4973 C CA . VAL C 1 208 ? -11.794 79.480 -67.347 1.00 44.98 208 VAL C CA 1
ATOM 4974 C C . VAL C 1 208 ? -12.730 80.695 -67.359 1.00 44.37 208 VAL C C 1
ATOM 4975 O O . VAL C 1 208 ? -13.946 80.546 -67.427 1.00 43.23 208 VAL C O 1
ATOM 4979 N N . VAL C 1 209 ? -12.155 81.887 -67.256 1.00 45.54 209 VAL C N 1
ATOM 4980 C CA . VAL C 1 209 ? -12.915 83.134 -67.280 1.00 45.86 209 VAL C CA 1
ATOM 4981 C C . VAL C 1 209 ? -12.574 83.928 -68.541 1.00 47.15 209 VAL C C 1
ATOM 4982 O O . VAL C 1 209 ? -11.462 84.417 -68.675 1.00 47.29 209 VAL C O 1
ATOM 4986 N N . GLU C 1 210 ? -13.528 84.095 -69.454 1.00 49.09 210 GLU C N 1
ATOM 4987 C CA . GLU C 1 210 ? -13.261 84.919 -70.633 1.00 50.70 210 GLU C CA 1
ATOM 4988 C C . GLU C 1 210 ? -13.629 86.367 -70.316 1.00 50.47 210 GLU C C 1
ATOM 4989 O O . GLU C 1 210 ? -14.608 86.635 -69.608 1.00 49.03 210 GLU C O 1
ATOM 4995 N N . ILE C 1 211 ? -12.815 87.295 -70.796 1.00 51.87 211 ILE C N 1
ATOM 4996 C CA . ILE C 1 211 ? -13.046 88.718 -70.598 1.00 53.77 211 ILE C CA 1
ATOM 4997 C C . ILE C 1 211 ? -13.729 89.284 -71.840 1.00 56.27 211 ILE C C 1
ATOM 4998 O O . ILE C 1 211 ? -13.245 89.101 -72.959 1.00 58.34 211 ILE C O 1
ATOM 5003 N N . LEU C 1 212 ? -14.844 89.985 -71.654 1.00 58.29 212 LEU C N 1
ATOM 5004 C CA . LEU C 1 212 ? -15.662 90.392 -72.789 1.00 61.59 212 LEU C CA 1
ATOM 5005 C C . LEU C 1 212 ? -15.737 91.900 -72.939 1.00 64.52 212 LEU C C 1
ATOM 5006 O O . LEU C 1 212 ? -15.246 92.637 -72.085 1.00 64.42 212 LEU C O 1
ATOM 5011 N N . ASP C 1 213 ? -16.280 92.326 -74.085 1.00 69.64 213 ASP C N 1
ATOM 5012 C CA . ASP C 1 213 ? -16.498 93.737 -74.422 1.00 72.09 213 ASP C CA 1
ATOM 5013 C C . ASP C 1 213 ? -17.924 94.093 -74.020 1.00 71.88 213 ASP C C 1
ATOM 5014 O O . ASP C 1 213 ? -18.545 94.995 -74.592 1.00 72.90 213 ASP C O 1
ATOM 5019 N N . GLN D 2 1 ? -31.854 30.839 -54.135 1.00 71.68 1 GLN D N 1
ATOM 5020 C CA . GLN D 2 1 ? -31.334 29.811 -53.190 1.00 70.38 1 GLN D CA 1
ATOM 5021 C C . GLN D 2 1 ? -29.812 30.003 -52.986 1.00 66.25 1 GLN D C 1
ATOM 5022 O O . GLN D 2 1 ? -29.074 30.273 -53.934 1.00 64.61 1 GLN D O 1
ATOM 5028 N N . VAL D 2 2 ? -29.354 29.884 -51.746 1.00 59.64 2 VAL D N 1
ATOM 5029 C CA . VAL D 2 2 ? -27.946 30.053 -51.445 1.00 54.18 2 VAL D CA 1
ATOM 5030 C C . VAL D 2 2 ? -27.189 28.807 -51.881 1.00 55.64 2 VAL D C 1
ATOM 5031 O O . VAL D 2 2 ? -27.472 27.704 -51.414 1.00 54.74 2 VAL D O 1
ATOM 5035 N N . GLN D 2 3 ? -26.197 29.005 -52.745 1.00 55.86 3 GLN D N 1
ATOM 5036 C CA . GLN D 2 3 ? -25.407 27.912 -53.299 1.00 54.65 3 GLN D CA 1
ATOM 5037 C C . GLN D 2 3 ? -23.945 28.254 -53.344 1.00 51.78 3 GLN D C 1
ATOM 5038 O O . GLN D 2 3 ? -23.572 29.374 -53.695 1.00 51.56 3 GLN D O 1
ATOM 5044 N N . LEU D 2 4 ? -23.132 27.254 -53.060 1.00 48.81 4 LEU D N 1
ATOM 5045 C CA . LEU D 2 4 ? -21.713 27.395 -53.129 1.00 49.43 4 LEU D CA 1
ATOM 5046 C C . LEU D 2 4 ? -21.230 26.267 -53.997 1.00 51.98 4 LEU D C 1
ATOM 5047 O O . LEU D 2 4 ? -21.465 25.095 -53.698 1.00 54.90 4 LEU D O 1
ATOM 5052 N N . GLN D 2 5 ? -20.572 26.619 -55.088 1.00 52.87 5 GLN D N 1
ATOM 5053 C CA . GLN D 2 5 ? -20.129 25.644 -56.052 1.00 56.19 5 GLN D CA 1
ATOM 5054 C C . GLN D 2 5 ? -18.612 25.522 -56.012 1.00 54.48 5 GLN D C 1
ATOM 5055 O O . GLN D 2 5 ? -17.923 26.500 -56.174 1.00 53.70 5 GLN D O 1
ATOM 5061 N N . GLN D 2 6 ? -18.107 24.309 -55.800 1.00 55.89 6 GLN D N 1
ATOM 5062 C CA . GLN D 2 6 ? -16.685 24.020 -55.853 1.00 57.51 6 GLN D CA 1
ATOM 5063 C C . GLN D 2 6 ? -16.387 22.992 -56.969 1.00 62.08 6 GLN D C 1
ATOM 5064 O O . GLN D 2 6 ? -17.021 21.939 -57.041 1.00 60.89 6 GLN D O 1
ATOM 5070 N N . PRO D 2 7 ? -15.419 23.297 -57.847 1.00 64.35 7 PRO D N 1
ATOM 5071 C CA . PRO D 2 7 ? -15.015 22.266 -58.814 1.00 68.31 7 PRO D CA 1
ATOM 5072 C C . PRO D 2 7 ? -14.166 21.196 -58.135 1.00 67.76 7 PRO D C 1
ATOM 5073 O O . PRO D 2 7 ? -13.597 21.495 -57.081 1.00 59.37 7 PRO D O 1
ATOM 5077 N N . LEU D 2 11 ? -5.362 17.642 -58.594 1.00 86.37 11 LEU D N 1
ATOM 5078 C CA . LEU D 2 11 ? -4.334 16.600 -58.602 1.00 92.67 11 LEU D CA 1
ATOM 5079 C C . LEU D 2 11 ? -2.964 17.219 -58.779 1.00 96.05 11 LEU D C 1
ATOM 5080 O O . LEU D 2 11 ? -2.606 17.620 -59.890 1.00 96.63 11 LEU D O 1
ATOM 5085 N N . VAL D 2 12 ? -2.171 17.236 -57.708 1.00 96.52 12 VAL D N 1
ATOM 5086 C CA . VAL D 2 12 ? -0.895 17.945 -57.722 1.00 95.67 12 VAL D CA 1
ATOM 5087 C C . VAL D 2 12 ? 0.192 17.219 -56.941 1.00 96.05 12 VAL D C 1
ATOM 5088 O O . VAL D 2 12 ? -0.093 16.333 -56.117 1.00 95.75 12 VAL D O 1
ATOM 5092 N N . LYS D 2 13 ? 1.438 17.601 -57.222 1.00 96.22 13 LYS D N 1
ATOM 5093 C CA . LYS D 2 13 ? 2.602 16.959 -56.603 1.00 98.74 13 LYS D CA 1
ATOM 5094 C C . LYS D 2 13 ? 3.147 17.772 -55.412 1.00 93.55 13 LYS D C 1
ATOM 5095 O O . LYS D 2 13 ? 2.915 18.992 -55.321 1.00 86.40 13 LYS D O 1
ATOM 5101 N N . PRO D 2 14 ? 3.845 17.083 -54.480 1.00 92.63 14 PRO D N 1
ATOM 5102 C CA . PRO D 2 14 ? 4.307 17.691 -53.224 1.00 90.64 14 PRO D CA 1
ATOM 5103 C C . PRO D 2 14 ? 5.187 18.934 -53.416 1.00 90.52 14 PRO D C 1
ATOM 5104 O O . PRO D 2 14 ? 6.062 18.939 -54.281 1.00 90.43 14 PRO D O 1
ATOM 5108 N N . GLY D 2 15 ? 4.925 19.992 -52.640 1.00 87.16 15 GLY D N 1
ATOM 5109 C CA . GLY D 2 15 ? 5.700 21.233 -52.734 1.00 85.97 15 GLY D CA 1
ATOM 5110 C C . GLY D 2 15 ? 5.090 22.335 -53.594 1.00 83.29 15 GLY D C 1
ATOM 5111 O O . GLY D 2 15 ? 5.442 23.506 -53.421 1.00 83.97 15 GLY D O 1
ATOM 5112 N N . ALA D 2 16 ? 4.193 21.980 -54.522 1.00 80.53 16 ALA D N 1
ATOM 5113 C CA . ALA D 2 16 ? 3.485 22.969 -55.351 1.00 78.17 16 ALA D CA 1
ATOM 5114 C C . ALA D 2 16 ? 2.391 23.627 -54.535 1.00 73.56 16 ALA D C 1
ATOM 5115 O O . ALA D 2 16 ? 2.141 23.233 -53.399 1.00 70.62 16 ALA D O 1
ATOM 5117 N N . SER D 2 17 ? 1.770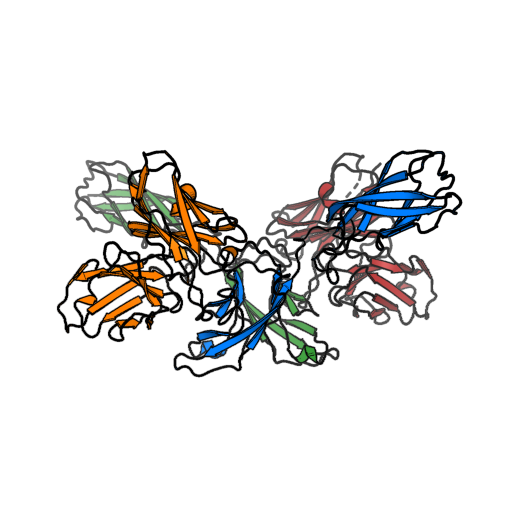 24.654 -55.101 1.00 72.64 17 SER D N 1
ATOM 5118 C CA . SER D 2 17 ? 0.620 25.294 -54.476 1.00 70.50 17 SER D CA 1
ATOM 5119 C C . SER D 2 17 ? -0.606 25.034 -55.344 1.00 70.82 17 SER D C 1
ATOM 5120 O O . SER D 2 17 ? -0.474 24.694 -56.520 1.00 72.73 17 SER D O 1
ATOM 5123 N N . VAL D 2 18 ? -1.786 25.180 -54.753 1.00 67.70 18 VAL D N 1
ATOM 5124 C CA . VAL D 2 18 ? -3.026 25.052 -55.492 1.00 68.52 18 VAL D CA 1
ATOM 5125 C C . VAL D 2 18 ? -4.081 26.022 -54.957 1.00 66.62 18 VAL D C 1
ATOM 5126 O O . VAL D 2 18 ? -4.125 26.332 -53.757 1.00 65.13 18 VAL D O 1
ATOM 5130 N N . LYS D 2 19 ? -4.901 26.541 -55.863 1.00 67.35 19 LYS D N 1
ATOM 5131 C CA . LYS D 2 19 ? -5.948 27.484 -55.498 1.00 65.04 19 LYS D CA 1
ATOM 5132 C C . LYS D 2 19 ? -7.316 26.844 -55.703 1.00 61.89 19 LYS D C 1
ATOM 5133 O O . LYS D 2 19 ? -7.657 26.414 -56.810 1.00 59.97 19 LYS D O 1
ATOM 5139 N N . LEU D 2 20 ? -8.082 26.765 -54.620 1.00 58.94 20 LEU D N 1
ATOM 5140 C CA . LEU D 2 20 ? -9.432 26.217 -54.658 1.00 57.15 20 LEU D CA 1
ATOM 5141 C C . LEU D 2 20 ? -10.426 27.346 -54.760 1.00 54.32 20 LEU D C 1
ATOM 5142 O O . LEU D 2 20 ? -10.243 28.395 -54.150 1.00 55.47 20 LEU D O 1
ATOM 5147 N N . SER D 2 21 ? -11.486 27.131 -55.520 1.00 54.64 21 SER D N 1
ATOM 5148 C CA . SER D 2 21 ? -12.492 28.158 -55.719 1.00 52.91 21 SER D CA 1
ATOM 5149 C C . SER D 2 21 ? -13.828 27.719 -55.137 1.00 51.85 21 SER D C 1
ATOM 5150 O O . SER D 2 21 ? -14.111 26.522 -55.012 1.00 51.99 21 SER D O 1
ATOM 5153 N N . CYS D 2 22 ? -14.609 28.720 -54.750 1.00 50.28 22 CYS D N 1
ATOM 5154 C CA . CYS D 2 22 ? -15.921 28.550 -54.180 1.00 49.34 22 CYS D CA 1
ATOM 5155 C C . CYS D 2 22 ? -16.762 29.657 -54.785 1.00 49.82 22 CYS D C 1
ATOM 5156 O O . CYS D 2 22 ? -16.610 30.838 -54.430 1.00 45.39 22 CYS D O 1
ATOM 5159 N N . LYS D 2 23 ? -17.628 29.277 -55.713 1.00 51.82 23 LYS D N 1
ATOM 5160 C CA . LYS D 2 23 ? -18.433 30.238 -56.455 1.00 58.18 23 LYS D CA 1
ATOM 5161 C C . LYS D 2 23 ? -19.781 30.411 -55.764 1.00 56.60 23 LYS D C 1
ATOM 5162 O O . LYS D 2 23 ? -20.484 29.424 -55.533 1.00 56.27 23 LYS D O 1
ATOM 5168 N N . ALA D 2 24 ? -20.129 31.654 -55.434 1.00 55.44 24 ALA D N 1
ATOM 5169 C CA . ALA D 2 24 ? -21.331 31.950 -54.634 1.00 54.34 24 ALA D CA 1
ATOM 5170 C C . ALA D 2 24 ? -22.436 32.576 -55.457 1.00 55.20 24 ALA D C 1
ATOM 5171 O O . ALA D 2 24 ? -22.158 33.416 -56.308 1.00 59.33 24 ALA D O 1
ATOM 5173 N N . SER D 2 25 ? -23.676 32.165 -55.194 1.00 53.99 25 SER D N 1
ATOM 5174 C CA . SER D 2 25 ? -24.855 32.778 -55.808 1.00 55.99 25 SER D CA 1
ATOM 5175 C C . SER D 2 25 ? -26.083 32.724 -54.879 1.00 56.26 25 SER D C 1
ATOM 5176 O O . SER D 2 25 ? -26.107 31.979 -53.910 1.00 54.26 25 SER D O 1
ATOM 5179 N N . GLY D 2 26 ? -27.106 33.508 -55.213 1.00 59.24 26 GLY D N 1
ATOM 5180 C CA . GLY D 2 26 ? -28.381 33.508 -54.491 1.00 58.96 26 GLY D CA 1
ATOM 5181 C C . GLY D 2 26 ? -28.484 34.587 -53.432 1.00 56.92 26 GLY D C 1
ATOM 5182 O O . GLY D 2 26 ? -29.523 34.723 -52.771 1.00 58.03 26 GLY D O 1
ATOM 5183 N N . TYR D 2 27 ? -27.417 35.369 -53.272 1.00 54.30 27 TYR D N 1
ATOM 5184 C CA . TYR D 2 27 ? -27.372 36.423 -52.254 1.00 51.60 27 TYR D CA 1
ATOM 5185 C C . TYR D 2 27 ? -26.264 37.408 -52.569 1.00 50.86 27 TYR D C 1
ATOM 5186 O O . TYR D 2 27 ? -25.405 37.134 -53.398 1.00 51.12 27 TYR D O 1
ATOM 5195 N N . THR D 2 28 ? -26.255 38.533 -51.870 1.00 51.53 28 THR D N 1
ATOM 5196 C CA . THR D 2 28 ? -25.199 39.540 -52.035 1.00 52.72 28 THR D CA 1
ATOM 5197 C C . THR D 2 28 ? -23.848 39.050 -51.464 1.00 50.15 28 THR D C 1
ATOM 5198 O O . THR D 2 28 ? -23.715 38.907 -50.260 1.00 50.81 28 THR D O 1
ATOM 5202 N N . PHE D 2 29 ? -22.859 38.829 -52.330 1.00 48.11 29 PHE D N 1
ATOM 5203 C CA . PHE D 2 29 ? -21.619 38.142 -51.975 1.00 44.74 29 PHE D CA 1
ATOM 5204 C C . PHE D 2 29 ? -20.799 38.838 -50.918 1.00 43.46 29 PHE D C 1
ATOM 5205 O O . PHE D 2 29 ? -20.189 38.167 -50.067 1.00 40.39 29 PHE D O 1
ATOM 5213 N N . THR D 2 30 ? -20.779 40.169 -50.984 1.00 42.94 30 THR D N 1
ATOM 5214 C CA . THR D 2 30 ? -19.861 40.968 -50.188 1.00 42.01 30 THR D CA 1
ATOM 5215 C C . THR D 2 30 ? -20.189 40.984 -48.710 1.00 42.20 30 THR D C 1
ATOM 5216 O O . THR D 2 30 ? -19.346 41.336 -47.907 1.00 42.20 30 THR D O 1
ATOM 5220 N N . ARG D 2 31 ? -21.402 40.609 -48.329 1.00 42.09 31 ARG D N 1
ATOM 5221 C CA . ARG D 2 31 ? -21.760 40.829 -46.964 1.00 41.84 31 ARG D CA 1
ATOM 5222 C C . ARG D 2 31 ? -21.943 39.602 -46.083 1.00 37.12 31 ARG D C 1
ATOM 5223 O O . ARG D 2 31 ? -22.543 39.682 -45.021 1.00 36.04 31 ARG D O 1
ATOM 5231 N N . TYR D 2 32 ? -21.321 38.499 -46.464 1.00 34.48 32 TYR D N 1
ATOM 5232 C CA . TYR D 2 32 ? -21.448 37.249 -45.721 1.00 33.32 32 TYR D CA 1
ATOM 5233 C C . TYR D 2 32 ? -20.140 36.529 -45.585 1.00 31.97 32 TYR D C 1
ATOM 5234 O O . TYR D 2 32 ? -19.440 36.316 -46.579 1.00 35.28 32 TYR D O 1
ATOM 5243 N N . TRP D 2 33 ? -19.823 36.138 -44.358 1.00 31.24 33 TRP D N 1
ATOM 5244 C CA . TRP D 2 33 ? -18.604 35.381 -44.067 1.00 31.32 33 TRP D CA 1
ATOM 5245 C C . TRP D 2 33 ? -18.610 34.031 -44.790 1.00 34.19 33 TRP D C 1
ATOM 5246 O O . TRP D 2 33 ? -19.612 33.304 -44.771 1.00 34.66 33 TRP D O 1
ATOM 5257 N N . ILE D 2 34 ? -17.489 33.697 -45.422 1.00 35.89 34 ILE D N 1
ATOM 5258 C CA . ILE D 2 34 ? -17.269 32.339 -45.936 1.00 36.09 34 ILE D CA 1
ATOM 5259 C C . ILE D 2 34 ? -16.185 31.608 -45.157 1.00 35.19 34 ILE D C 1
ATOM 5260 O O . ILE D 2 34 ? -15.083 32.129 -44.986 1.00 36.93 34 ILE D O 1
ATOM 5265 N N . ASN D 2 35 ? -16.504 30.393 -44.726 1.00 33.66 35 ASN D N 1
ATOM 5266 C CA . ASN D 2 35 ? -15.601 29.554 -43.961 1.00 33.37 35 ASN D CA 1
ATOM 5267 C C . ASN D 2 35 ? -15.058 28.395 -44.791 1.00 35.50 35 ASN D C 1
ATOM 5268 O O . ASN D 2 35 ? -15.730 27.947 -45.721 1.00 37.41 35 ASN D O 1
ATOM 5273 N N . TRP D 2 36 ? -13.842 27.927 -44.469 1.00 35.04 36 TRP D N 1
ATOM 5274 C CA . TRP D 2 36 ? -13.225 26.752 -45.121 1.00 35.85 36 TRP D CA 1
ATOM 5275 C C . TRP D 2 36 ? -12.927 25.666 -44.101 1.00 37.55 36 TRP D C 1
ATOM 5276 O O . TRP D 2 36 ? -12.610 25.952 -42.935 1.00 37.27 36 TRP D O 1
ATOM 5287 N N . VAL D 2 37 ? -13.048 24.422 -44.554 1.00 39.71 37 VAL D N 1
ATOM 5288 C CA . VAL D 2 37 ? -13.009 23.252 -43.684 1.00 41.43 37 VAL D CA 1
ATOM 5289 C C . VAL D 2 37 ? -12.277 22.085 -44.356 1.00 42.29 37 VAL D C 1
ATOM 5290 O O . VAL D 2 37 ? -12.504 21.807 -45.516 1.00 42.12 37 VAL D O 1
ATOM 5294 N N . LYS D 2 38 ? -11.427 21.399 -43.602 1.00 45.11 38 LYS D N 1
ATOM 5295 C CA . LYS D 2 38 ? -10.641 20.272 -44.109 1.00 49.52 38 LYS D CA 1
ATOM 5296 C C . LYS D 2 38 ? -11.217 18.971 -43.563 1.00 53.48 38 LYS D C 1
ATOM 5297 O O . LYS D 2 38 ? -11.639 18.925 -42.399 1.00 53.92 38 LYS D O 1
ATOM 5303 N N . GLN D 2 39 ? -11.217 17.918 -44.382 1.00 56.60 39 GLN D N 1
ATOM 5304 C CA . GLN D 2 39 ? -11.584 16.578 -43.913 1.00 60.21 39 GLN D CA 1
ATOM 5305 C C . GLN D 2 39 ? -10.641 15.504 -44.443 1.00 65.18 39 GLN D C 1
ATOM 5306 O O . GLN D 2 39 ? -10.372 15.462 -45.640 1.00 64.45 39 GLN D O 1
ATOM 5312 N N . ARG D 2 40 ? -10.172 14.624 -43.551 1.00 70.57 40 ARG D N 1
ATOM 5313 C CA . ARG D 2 40 ? -9.446 13.410 -43.947 1.00 77.83 40 ARG D CA 1
ATOM 5314 C C . ARG D 2 40 ? -10.077 12.181 -43.279 1.00 79.84 40 ARG D C 1
ATOM 5315 O O . ARG D 2 40 ? -10.736 12.302 -42.235 1.00 75.49 40 ARG D O 1
ATOM 5323 N N . PRO D 2 41 ? -9.883 10.997 -43.888 1.00 83.04 41 PRO D N 1
ATOM 5324 C CA . PRO D 2 41 ? -10.408 9.732 -43.374 1.00 84.80 41 PRO D CA 1
ATOM 5325 C C . PRO D 2 41 ? -10.268 9.556 -41.859 1.00 84.31 41 PRO D C 1
ATOM 5326 O O . PRO D 2 41 ? -11.248 9.716 -41.133 1.00 80.32 41 PRO D O 1
ATOM 5330 N N . GLY D 2 44 ? -10.856 13.412 -39.153 1.00 77.71 44 GLY D N 1
ATOM 5331 C CA . GLY D 2 44 ? -12.056 14.188 -38.833 1.00 72.74 44 GLY D CA 1
ATOM 5332 C C . GLY D 2 44 ? -12.169 15.527 -39.552 1.00 66.96 44 GLY D C 1
ATOM 5333 O O . GLY D 2 44 ? -11.471 15.782 -40.534 1.00 66.75 44 GLY D O 1
ATOM 5334 N N . LEU D 2 45 ? -13.043 16.394 -39.040 1.00 61.83 45 LEU D N 1
ATOM 5335 C CA . LEU D 2 45 ? -13.259 17.746 -39.604 1.00 58.97 45 LEU D CA 1
ATOM 5336 C C . LEU D 2 45 ? -12.478 18.868 -38.891 1.00 56.60 45 LEU D C 1
ATOM 5337 O O . LEU D 2 45 ? -12.471 18.928 -37.668 1.00 59.06 45 LEU D O 1
ATOM 5342 N N . GLU D 2 46 ? -11.879 19.778 -39.664 1.00 52.57 46 GLU D N 1
ATOM 5343 C CA . GLU D 2 46 ? -11.126 20.914 -39.120 1.00 50.44 46 GLU D CA 1
ATOM 5344 C C . GLU D 2 46 ? -11.542 22.259 -39.762 1.00 45.56 46 GLU D C 1
ATOM 5345 O O . GLU D 2 46 ? -11.695 22.344 -40.973 1.00 43.68 46 GLU D O 1
ATOM 5351 N N . TRP D 2 47 ? -11.667 23.315 -38.952 1.00 43.82 47 TRP D N 1
ATOM 5352 C CA . TRP D 2 47 ? -11.920 24.693 -39.438 1.00 40.40 47 TRP D CA 1
ATOM 5353 C C . TRP D 2 47 ? -10.621 25.400 -39.781 1.00 39.66 47 TRP D C 1
ATOM 5354 O O . TRP D 2 47 ? -9.774 25.561 -38.908 1.00 40.08 47 TRP D O 1
ATOM 5365 N N . ILE D 2 48 ? -10.470 25.810 -41.038 1.00 38.25 48 ILE D N 1
ATOM 5366 C CA . ILE D 2 48 ? -9.250 26.438 -41.509 1.00 39.72 48 ILE D CA 1
ATOM 5367 C C . ILE D 2 48 ? -9.286 27.931 -41.222 1.00 38.83 48 ILE D C 1
ATOM 5368 O O . ILE D 2 48 ? -8.382 28.488 -40.599 1.00 41.02 48 ILE D O 1
ATOM 5373 N N . GLY D 2 49 ? -10.338 28.578 -41.679 1.00 38.15 49 GLY D N 1
ATOM 5374 C CA . GLY D 2 49 ? -10.515 30.003 -41.424 1.00 38.22 49 GLY D CA 1
ATOM 5375 C C . GLY D 2 49 ? -11.709 30.562 -42.177 1.00 37.22 49 GLY D C 1
ATOM 5376 O O . GLY D 2 49 ? -12.442 29.813 -42.819 1.00 36.45 49 GLY D O 1
ATOM 5377 N N . ASN D 2 50 ? -11.927 31.871 -42.078 1.00 36.32 50 ASN D N 1
ATOM 5378 C CA . ASN D 2 50 ? -13.021 32.478 -42.812 1.00 35.16 50 ASN D CA 1
ATOM 5379 C C . ASN D 2 50 ? -12.628 33.861 -43.255 1.00 35.66 50 ASN D C 1
ATOM 5380 O O . ASN D 2 50 ? -11.569 34.361 -42.854 1.00 37.48 50 ASN D O 1
ATOM 5385 N N . ILE D 2 51 ? -13.457 34.449 -44.108 1.00 35.00 51 ILE D N 1
ATOM 5386 C CA . ILE D 2 51 ? -13.172 35.738 -44.724 1.00 35.53 51 ILE D CA 1
ATOM 5387 C C . ILE D 2 51 ? -14.489 36.486 -44.932 1.00 35.78 51 ILE D C 1
ATOM 5388 O O . ILE D 2 51 ? -15.520 35.859 -45.257 1.00 32.53 51 ILE D O 1
ATOM 5393 N N . TYR D 2 52 ? -14.456 37.803 -44.691 1.00 35.01 52 TYR D N 1
ATOM 5394 C CA . TYR D 2 52 ? -15.581 38.688 -44.974 1.00 35.51 52 TYR D CA 1
ATOM 5395 C C . TYR D 2 52 ? -15.239 39.412 -46.273 1.00 38.57 52 TYR D C 1
ATOM 5396 O O . TYR D 2 52 ? -14.397 40.292 -46.255 1.00 38.98 52 TYR D O 1
ATOM 5405 N N . PRO D 2 53 ? -15.883 39.035 -47.397 1.00 40.54 53 PRO D N 1
ATOM 5406 C CA . PRO D 2 53 ? -15.473 39.489 -48.713 1.00 43.85 53 PRO D CA 1
ATOM 5407 C C . PRO D 2 53 ? -15.423 40.998 -48.930 1.00 46.11 53 PRO D C 1
ATOM 5408 O O . PRO D 2 53 ? -14.454 41.491 -49.532 1.00 49.47 53 PRO D O 1
ATOM 5412 N N . GLY D 2 54 ? -16.437 41.716 -48.465 1.00 45.56 54 GLY D N 1
ATOM 5413 C CA . GLY D 2 54 ? -16.522 43.172 -48.689 1.00 48.90 54 GLY D CA 1
ATOM 5414 C C . GLY D 2 54 ? -15.313 43.996 -48.227 1.00 48.55 54 GLY D C 1
ATOM 5415 O O . GLY D 2 54 ? -14.949 44.980 -48.859 1.00 53.11 54 GLY D O 1
ATOM 5416 N N . SER D 2 55 ? -14.678 43.572 -47.145 1.00 47.87 55 SER D N 1
ATOM 5417 C CA . SER D 2 55 ? -13.509 44.251 -46.557 1.00 49.03 55 SER D CA 1
ATOM 5418 C C . SER D 2 55 ? -12.256 43.395 -46.581 1.00 49.24 55 SER D C 1
ATOM 5419 O O . SER D 2 55 ? -11.215 43.835 -46.115 1.00 50.00 55 SER D O 1
ATOM 5422 N N . ASN D 2 56 ? -12.348 42.156 -47.049 1.00 47.56 56 ASN D N 1
ATOM 5423 C CA . ASN D 2 56 ? -11.175 41.315 -47.074 1.00 49.19 56 ASN D CA 1
ATOM 5424 C C . ASN D 2 56 ? -10.549 41.146 -45.680 1.00 43.86 56 ASN D C 1
ATOM 5425 O O . ASN D 2 56 ? -9.350 41.283 -45.489 1.00 45.31 56 ASN D O 1
ATOM 5430 N N . ILE D 2 57 ? -11.389 40.839 -44.715 1.00 39.80 57 ILE D N 1
ATOM 5431 C CA . ILE D 2 57 ? -10.988 40.597 -43.339 1.00 37.77 57 ILE D CA 1
ATOM 5432 C C . ILE D 2 57 ? -11.022 39.098 -43.129 1.00 34.36 57 ILE D C 1
ATOM 5433 O O . ILE D 2 57 ? -11.945 38.447 -43.603 1.00 32.75 57 ILE D O 1
ATOM 5438 N N . THR D 2 58 ? -10.052 38.558 -42.395 1.00 32.10 58 THR D N 1
ATOM 5439 C CA . THR D 2 58 ? -9.969 37.133 -42.181 1.00 32.97 58 THR D CA 1
ATOM 5440 C C . THR D 2 58 ? -9.861 36.799 -40.729 1.00 34.37 58 THR D C 1
ATOM 5441 O O . THR D 2 58 ? -9.381 37.600 -39.948 1.00 36.32 58 THR D O 1
ATOM 5445 N N . ASN D 2 59 ? -10.265 35.579 -40.392 1.00 33.69 59 ASN D N 1
ATOM 5446 C CA . ASN D 2 59 ? -9.859 34.933 -39.161 1.00 34.07 59 ASN D CA 1
ATOM 5447 C C . ASN D 2 59 ? -9.232 33.606 -39.565 1.00 36.50 59 ASN D C 1
ATOM 5448 O O . ASN D 2 59 ? -9.806 32.877 -40.374 1.00 38.26 59 ASN D O 1
ATOM 5453 N N . TYR D 2 60 ? -8.061 33.285 -39.015 1.00 38.20 60 TYR D N 1
ATOM 5454 C CA . TYR D 2 60 ? -7.407 31.997 -39.271 1.00 38.40 60 TYR D CA 1
ATOM 5455 C C . TYR D 2 60 ? -7.271 31.146 -38.004 1.00 41.15 60 TYR D C 1
ATOM 5456 O O . TYR D 2 60 ? -7.079 31.651 -36.888 1.00 37.44 60 TYR D O 1
ATOM 5465 N N . ASN D 2 61 ? -7.400 29.835 -38.197 1.00 44.60 61 ASN D N 1
ATOM 5466 C CA . ASN D 2 61 ? -6.967 28.881 -37.201 1.00 48.22 61 ASN D CA 1
ATOM 5467 C C . ASN D 2 61 ? -5.435 28.919 -37.204 1.00 49.38 61 ASN D C 1
ATOM 5468 O O . ASN D 2 61 ? -4.828 28.830 -38.269 1.00 49.46 61 ASN D O 1
ATOM 5473 N N . GLU D 2 62 ? -4.820 29.079 -36.029 1.00 53.19 62 GLU D N 1
ATOM 5474 C CA . GLU D 2 62 ? -3.347 29.140 -35.900 1.00 56.86 62 GLU D CA 1
ATOM 5475 C C . GLU D 2 62 ? -2.678 27.956 -36.628 1.00 57.54 62 GLU D C 1
ATOM 5476 O O . GLU D 2 62 ? -1.606 28.097 -37.202 1.00 59.65 62 GLU D O 1
ATOM 5482 N N . LYS D 2 63 ? -3.328 26.796 -36.607 1.00 55.40 63 LYS D N 1
ATOM 5483 C CA . LYS D 2 63 ? -2.812 25.593 -37.251 1.00 56.39 63 LYS D CA 1
ATOM 5484 C C . LYS D 2 63 ? -2.580 25.719 -38.779 1.00 53.40 63 LYS D C 1
ATOM 5485 O O . LYS D 2 63 ? -1.652 25.119 -39.311 1.00 53.96 63 LYS D O 1
ATOM 5491 N N . PHE D 2 64 ? -3.401 26.493 -39.480 1.00 49.05 64 PHE D N 1
ATOM 5492 C CA . PHE D 2 64 ? -3.238 26.652 -40.932 1.00 49.41 64 PHE D CA 1
ATOM 5493 C C . PHE D 2 64 ? -2.717 28.016 -41.352 1.00 48.74 64 PHE D C 1
ATOM 5494 O O . PHE D 2 64 ? -2.625 28.301 -42.540 1.00 45.89 64 PHE D O 1
ATOM 5502 N N . LYS D 2 65 ? -2.360 28.834 -40.368 1.00 51.07 65 LYS D N 1
ATOM 5503 C CA . LYS D 2 65 ? -1.797 30.166 -40.600 1.00 55.45 65 LYS D CA 1
ATOM 5504 C C . LYS D 2 65 ? -0.778 30.191 -41.732 1.00 56.21 65 LYS D C 1
ATOM 5505 O O . LYS D 2 65 ? -0.825 31.111 -42.543 1.00 54.26 65 LYS D O 1
ATOM 5511 N N . ASN D 2 66 ? 0.123 29.189 -41.770 1.00 57.19 66 ASN D N 1
ATOM 5512 C CA . ASN D 2 66 ? 1.204 29.093 -42.764 1.00 59.28 66 ASN D CA 1
ATOM 5513 C C . ASN D 2 66 ? 0.912 28.281 -44.044 1.00 61.05 66 ASN D C 1
ATOM 5514 O O . ASN D 2 66 ? 1.597 28.467 -45.041 1.00 60.70 66 ASN D O 1
ATOM 5519 N N . LYS D 2 67 ? -0.078 27.380 -44.012 1.00 62.34 67 LYS D N 1
ATOM 5520 C CA . LYS D 2 67 ? -0.543 26.672 -45.223 1.00 63.26 67 LYS D CA 1
ATOM 5521 C C . LYS D 2 67 ? -1.513 27.528 -46.053 1.00 58.06 67 LYS D C 1
ATOM 5522 O O . LYS D 2 67 ? -1.345 27.685 -47.265 1.00 56.63 67 LYS D O 1
ATOM 5528 N N . ALA D 2 68 ? -2.536 28.064 -45.392 1.00 54.18 68 ALA D N 1
ATOM 5529 C CA . ALA D 2 68 ? -3.694 28.630 -46.084 1.00 51.17 68 ALA D CA 1
ATOM 5530 C C . ALA D 2 68 ? -3.721 30.144 -46.162 1.00 47.44 68 ALA D C 1
ATOM 5531 O O . ALA D 2 68 ? -3.447 30.815 -45.197 1.00 46.33 68 ALA D O 1
ATOM 5533 N N . THR D 2 69 ? -4.070 30.650 -47.339 1.00 47.45 69 THR D N 1
ATOM 5534 C CA . THR D 2 69 ? -4.365 32.047 -47.573 1.00 47.10 69 THR D CA 1
ATOM 5535 C C . THR D 2 69 ? -5.712 32.155 -48.270 1.00 46.40 69 THR D C 1
ATOM 5536 O O . THR D 2 69 ? -5.911 31.553 -49.329 1.00 45.91 69 THR D O 1
ATOM 5540 N N . LEU D 2 70 ? -6.590 32.979 -47.700 1.00 44.00 70 LEU D N 1
ATOM 5541 C CA . LEU D 2 70 ? -7.928 33.154 -48.192 1.00 41.45 70 LEU D CA 1
ATOM 5542 C C . LEU D 2 70 ? -8.051 34.469 -48.907 1.00 40.65 70 LEU D C 1
ATOM 5543 O O . LEU D 2 70 ? -7.733 35.502 -48.362 1.00 38.02 70 LEU D O 1
ATOM 5548 N N . THR D 2 71 ? -8.574 34.431 -50.120 1.00 42.82 71 THR D N 1
ATOM 5549 C CA . THR D 2 71 ? -8.853 35.655 -50.858 1.00 45.11 71 THR D CA 1
ATOM 5550 C C . THR D 2 71 ? -10.283 35.629 -51.393 1.00 46.30 71 THR D C 1
ATOM 5551 O O . THR D 2 71 ? -11.003 34.625 -51.252 1.00 46.64 71 THR D O 1
ATOM 5555 N N . VAL D 2 72 ? -10.671 36.730 -52.022 1.00 46.83 72 VAL D N 1
ATOM 5556 C CA . VAL D 2 72 ? -11.928 36.814 -52.751 1.00 48.44 72 VAL D CA 1
ATOM 5557 C C . VAL D 2 72 ? -11.752 37.590 -54.067 1.00 52.37 72 VAL D C 1
ATOM 5558 O O . VAL D 2 72 ? -10.862 38.416 -54.201 1.00 51.33 72 VAL D O 1
ATOM 5562 N N . ASP D 2 73 ? -12.626 37.333 -55.027 1.00 55.66 73 ASP D N 1
ATOM 5563 C CA . ASP D 2 73 ? -12.744 38.197 -56.194 1.00 60.23 73 ASP D CA 1
ATOM 5564 C C . ASP D 2 73 ? -14.198 38.629 -56.243 1.00 61.88 73 ASP D C 1
ATOM 5565 O O . ASP D 2 73 ? -15.070 37.926 -56.745 1.00 62.89 73 ASP D O 1
ATOM 5570 N N . THR D 2 74 ? -14.423 39.778 -55.635 1.00 63.55 74 THR D N 1
ATOM 5571 C CA . THR D 2 74 ? -15.676 40.494 -55.652 1.00 64.90 74 THR D CA 1
ATOM 5572 C C . THR D 2 74 ? -16.345 40.545 -57.018 1.00 69.94 74 THR D C 1
ATOM 5573 O O . THR D 2 74 ? -17.529 40.245 -57.114 1.00 75.63 74 THR D O 1
ATOM 5577 N N . SER D 2 75 ? -15.602 40.909 -58.063 1.00 73.10 75 SER D N 1
ATOM 5578 C CA . SER D 2 75 ? -16.155 40.962 -59.430 1.00 76.19 75 SER D CA 1
ATOM 5579 C C . SER D 2 75 ? -16.874 39.683 -59.856 1.00 75.10 75 SER D C 1
ATOM 5580 O O . SER D 2 75 ? -17.854 39.747 -60.593 1.00 79.08 75 SER D O 1
ATOM 5583 N N . SER D 2 76 ? -16.372 38.523 -59.428 1.00 71.22 76 SER D N 1
ATOM 5584 C CA . SER D 2 76 ? -16.954 37.246 -59.852 1.00 68.97 76 SER D CA 1
ATOM 5585 C C . SER D 2 76 ? -17.600 36.448 -58.718 1.00 65.87 76 SER D C 1
ATOM 5586 O O . SER D 2 76 ? -17.855 35.255 -58.877 1.00 67.64 76 SER D O 1
ATOM 5589 N N . ASN D 2 77 ? -17.899 37.102 -57.595 1.00 59.88 77 ASN D N 1
ATOM 5590 C CA . ASN D 2 77 ? -18.525 36.438 -56.463 1.00 55.15 77 ASN D CA 1
ATOM 5591 C C . ASN D 2 77 ? -17.842 35.126 -56.064 1.00 52.97 77 ASN D C 1
ATOM 5592 O O . ASN D 2 77 ? -18.510 34.136 -55.746 1.00 52.00 77 ASN D O 1
ATOM 5597 N N . THR D 2 78 ? -16.516 35.125 -56.077 1.00 51.62 78 THR D N 1
ATOM 5598 C CA . THR D 2 78 ? -15.742 33.913 -55.823 1.00 49.64 78 THR D CA 1
ATOM 5599 C C . THR D 2 78 ? -14.763 34.100 -54.686 1.00 47.01 78 THR D C 1
ATOM 5600 O O . THR D 2 78 ? -14.007 35.061 -54.663 1.00 47.74 78 THR D O 1
ATOM 5604 N N . ALA D 2 79 ? -14.789 33.150 -53.763 1.00 45.48 79 ALA D N 1
ATOM 5605 C CA . ALA D 2 79 ? -13.817 33.035 -52.696 1.00 42.50 79 ALA D CA 1
ATOM 5606 C C . ALA D 2 79 ? -12.756 32.045 -53.090 1.00 43.63 79 ALA D C 1
ATOM 5607 O O . ALA D 2 79 ? -13.035 31.052 -53.759 1.00 43.90 79 ALA D O 1
ATOM 5609 N N . TYR D 2 80 ? -11.529 32.284 -52.660 1.00 45.14 80 TYR D N 1
ATOM 5610 C CA . TYR D 2 80 ? -10.450 31.349 -52.984 1.00 46.75 80 TYR D CA 1
ATOM 5611 C C . TYR D 2 80 ? -9.722 31.002 -51.727 1.00 44.29 80 TYR D C 1
ATOM 5612 O O . TYR D 2 80 ? -9.643 31.806 -50.806 1.00 42.55 80 TYR D O 1
ATOM 5621 N N . MET D 2 81 ? -9.151 29.811 -51.725 1.00 45.80 81 MET D N 1
ATOM 5622 C CA . MET D 2 81 ? -8.186 29.435 -50.720 1.00 46.20 81 MET D CA 1
ATOM 5623 C C . MET D 2 81 ? -6.975 28.853 -51.424 1.00 50.29 81 MET D C 1
ATOM 5624 O O . MET D 2 81 ? -7.076 27.863 -52.161 1.00 51.94 81 MET D O 1
ATOM 5629 N N . GLN D 2 82 ? -5.824 29.470 -51.184 1.00 52.91 82 GLN D N 1
ATOM 5630 C CA . GLN D 2 82 ? -4.551 28.967 -51.698 1.00 55.33 82 GLN D CA 1
ATOM 5631 C C . GLN D 2 82 ? -3.907 28.091 -50.642 1.00 54.20 82 GLN D C 1
ATOM 5632 O O . GLN D 2 82 ? -3.788 28.527 -49.503 1.00 49.93 82 GLN D O 1
ATOM 5638 N N . LEU D 2 83 ? -3.533 26.856 -51.016 1.00 56.76 83 LEU D N 1
ATOM 5639 C CA . LEU D 2 83 ? -2.743 25.956 -50.146 1.00 58.44 83 LEU D CA 1
ATOM 5640 C C . LEU D 2 83 ? -1.313 25.895 -50.647 1.00 60.85 83 LEU D C 1
ATOM 5641 O O . LEU D 2 83 ? -1.090 25.578 -51.815 1.00 63.08 83 LEU D O 1
ATOM 5646 N N . SER D 2 84 ? -0.347 26.162 -49.772 1.00 61.06 84 SER D N 1
ATOM 5647 C CA . SER D 2 84 ? 1.061 26.236 -50.194 1.00 63.79 84 SER D CA 1
ATOM 5648 C C . SER D 2 84 ? 1.871 24.998 -49.794 1.00 62.23 84 SER D C 1
ATOM 5649 O O . SER D 2 84 ? 1.549 24.321 -48.813 1.00 60.42 84 SER D O 1
ATOM 5652 N N . SER D 2 85 ? 2.925 24.728 -50.564 1.00 63.30 85 SER D N 1
ATOM 5653 C CA . SER D 2 85 ? 3.936 23.720 -50.220 1.00 64.71 85 SER D CA 1
ATOM 5654 C C . SER D 2 85 ? 3.342 22.382 -49.749 1.00 64.14 85 SER D C 1
ATOM 5655 O O . SER D 2 85 ? 3.603 21.914 -48.636 1.00 63.56 85 SER D O 1
ATOM 5658 N N . LEU D 2 86 ? 2.548 21.775 -50.621 1.00 65.42 86 LEU D N 1
ATOM 5659 C CA . LEU D 2 86 ? 1.753 20.587 -50.282 1.00 66.41 86 LEU D CA 1
ATOM 5660 C C . LEU D 2 86 ? 2.580 19.383 -49.782 1.00 68.55 86 LEU D C 1
ATOM 5661 O O . LEU D 2 86 ? 3.661 19.127 -50.299 1.00 70.22 86 LEU D O 1
ATOM 5666 N N . THR D 2 87 ? 2.059 18.670 -48.776 1.00 68.64 87 THR D N 1
ATOM 5667 C CA . THR D 2 87 ? 2.530 17.325 -48.400 1.00 71.48 87 THR D CA 1
ATOM 5668 C C . THR D 2 87 ? 1.369 16.345 -48.529 1.00 71.75 87 THR D C 1
ATOM 5669 O O . THR D 2 87 ? 0.266 16.735 -48.890 1.00 68.63 87 THR D O 1
ATOM 5673 N N . SER D 2 88 ? 1.630 15.073 -48.230 1.00 76.08 88 SER D N 1
ATOM 5674 C CA . SER D 2 88 ? 0.598 14.038 -48.190 1.00 77.51 88 SER D CA 1
ATOM 5675 C C . SER D 2 88 ? -0.442 14.358 -47.128 1.00 75.35 88 SER D C 1
ATOM 5676 O O . SER D 2 88 ? -1.610 14.006 -47.278 1.00 75.79 88 SER D O 1
ATOM 5679 N N . ASP D 2 89 ? -0.019 15.041 -46.065 1.00 76.31 89 ASP D N 1
ATOM 5680 C CA . ASP D 2 89 ? -0.925 15.451 -44.982 1.00 74.97 89 ASP D CA 1
ATOM 5681 C C . ASP D 2 89 ? -2.034 16.394 -45.448 1.00 69.68 89 ASP D C 1
ATOM 5682 O O . ASP D 2 89 ? -3.131 16.437 -44.861 1.00 68.07 89 ASP D O 1
ATOM 5687 N N . ASP D 2 90 ? -1.733 17.176 -46.481 1.00 66.52 90 ASP D N 1
ATOM 5688 C CA . ASP D 2 90 ? -2.708 18.103 -47.044 1.00 63.29 90 ASP D CA 1
ATOM 5689 C C . ASP D 2 90 ? -3.761 17.401 -47.888 1.00 64.25 90 ASP D C 1
ATOM 5690 O O . ASP D 2 90 ? -4.844 17.962 -48.097 1.00 61.86 90 ASP D O 1
ATOM 5695 N N . SER D 2 91 ? -3.481 16.188 -48.363 1.00 67.36 91 SER D N 1
ATOM 5696 C CA . SER D 2 91 ? -4.482 15.476 -49.163 1.00 69.71 91 SER D CA 1
ATOM 5697 C C . SER D 2 91 ? -5.738 15.209 -48.297 1.00 65.93 91 SER D C 1
ATOM 5698 O O . SER D 2 91 ? -5.663 14.586 -47.236 1.00 66.11 91 SER D O 1
ATOM 5701 N N . ALA D 2 92 ? -6.862 15.741 -48.758 1.00 61.40 92 ALA D N 1
ATOM 5702 C CA . ALA D 2 92 ? -8.070 15.816 -47.958 1.00 60.21 92 ALA D CA 1
ATOM 5703 C C . ALA D 2 92 ? -9.259 16.274 -48.827 1.00 58.62 92 ALA D C 1
ATOM 5704 O O . ALA D 2 92 ? -9.108 16.541 -50.021 1.00 58.07 92 ALA D O 1
ATOM 5706 N N . VAL D 2 93 ? -10.438 16.382 -48.220 1.00 57.65 93 VAL D N 1
ATOM 5707 C CA . VAL D 2 93 ? -11.542 17.118 -48.845 1.00 56.90 93 VAL D CA 1
ATOM 5708 C C . VAL D 2 93 ? -11.678 18.511 -48.200 1.00 53.40 93 VAL D C 1
ATOM 5709 O O . VAL D 2 93 ? -11.593 18.676 -46.970 1.00 51.06 93 VAL D O 1
ATOM 5713 N N . TYR D 2 94 ? -11.864 19.517 -49.050 1.00 52.41 94 TYR D N 1
ATOM 5714 C CA . TYR D 2 94 ? -11.937 20.904 -48.607 1.00 51.11 94 TYR D CA 1
ATOM 5715 C C . TYR D 2 94 ? -13.314 21.465 -48.950 1.00 49.96 94 TYR D C 1
ATOM 5716 O O . TYR D 2 94 ? -13.724 21.469 -50.108 1.00 51.49 94 TYR D O 1
ATOM 5725 N N . TYR D 2 95 ? -14.034 21.915 -47.930 1.00 47.77 95 TYR D N 1
ATOM 5726 C CA . TYR D 2 95 ? -15.387 22.446 -48.111 1.00 47.01 95 TYR D CA 1
ATOM 5727 C C . TYR D 2 95 ? -15.360 23.955 -47.923 1.00 44.78 95 TYR D C 1
ATOM 5728 O O . TYR D 2 95 ? -14.618 24.452 -47.062 1.00 42.96 95 TYR D O 1
ATOM 5737 N N . CYS D 2 96 ? -16.162 24.694 -48.686 1.00 44.33 96 CYS D N 1
ATOM 5738 C CA . CYS D 2 96 ? -16.494 26.064 -48.265 1.00 44.37 96 CYS D CA 1
ATOM 5739 C C . CYS D 2 96 ? -17.902 26.022 -47.680 1.00 42.16 96 CYS D C 1
ATOM 5740 O O . CYS D 2 96 ? -18.686 25.123 -48.006 1.00 44.36 96 CYS D O 1
ATOM 5743 N N . ALA D 2 97 ? -18.201 26.974 -46.797 1.00 39.43 97 ALA D N 1
ATOM 5744 C CA . ALA D 2 97 ? -19.522 27.076 -46.149 1.00 38.73 97 ALA D CA 1
ATOM 5745 C C . ALA D 2 97 ? -19.855 28.526 -45.786 1.00 35.89 97 ALA D C 1
ATOM 5746 O O . ALA D 2 97 ? -19.035 29.209 -45.208 1.00 34.89 97 ALA D O 1
ATOM 5748 N N . ARG D 2 98 ? -21.043 28.997 -46.130 1.00 35.01 98 ARG D N 1
ATOM 5749 C CA . ARG D 2 98 ? -21.442 30.362 -45.789 1.00 33.18 98 ARG D CA 1
ATOM 5750 C C . ARG D 2 98 ? -22.160 30.413 -44.435 1.00 31.38 98 ARG D C 1
ATOM 5751 O O . ARG D 2 98 ? -22.795 29.438 -44.058 1.00 30.27 98 ARG D O 1
ATOM 5759 N N . GLU D 2 99 ? -22.017 31.519 -43.692 1.00 30.14 99 GLU D N 1
ATOM 5760 C CA . GLU D 2 99 ? -22.852 31.792 -42.530 1.00 30.57 99 GLU D CA 1
ATOM 5761 C C . GLU D 2 99 ? -24.315 31.786 -42.978 1.00 33.14 99 GLU D C 1
ATOM 5762 O O . GLU D 2 99 ? -24.583 32.026 -44.150 1.00 34.79 99 GLU D O 1
ATOM 5768 N N . GLY D 2 100 ? -25.306 31.496 -42.152 1.00 35.31 100 GLY D N 1
ATOM 5769 C CA . GLY D 2 100 ? -25.250 31.219 -40.736 1.00 38.75 100 GLY D CA 1
ATOM 5770 C C . GLY D 2 100 ? -26.713 31.178 -40.376 1.00 39.29 100 GLY D C 1
ATOM 5771 O O . GLY D 2 100 ? -27.545 31.232 -41.250 1.00 49.26 100 GLY D O 1
ATOM 5772 N N . ILE D 2 101 ? -27.076 31.100 -39.126 1.00 41.36 101 ILE D N 1
ATOM 5773 C CA . ILE D 2 101 ? -28.546 31.039 -38.746 1.00 41.90 101 ILE D CA 1
ATOM 5774 C C . ILE D 2 101 ? -28.939 32.369 -38.067 1.00 38.83 101 ILE D C 1
ATOM 5775 O O . ILE D 2 101 ? -28.169 32.867 -37.268 1.00 37.48 101 ILE D O 1
ATOM 5780 N N . TYR D 2 102 ? -30.089 32.960 -38.385 1.00 38.37 102 TYR D N 1
ATOM 5781 C CA . TYR D 2 102 ? -30.344 34.370 -38.001 1.00 37.51 102 TYR D CA 1
ATOM 5782 C C . TYR D 2 102 ? -31.439 34.571 -36.971 1.00 40.09 102 TYR D C 1
ATOM 5783 O O . TYR D 2 102 ? -32.594 34.896 -37.302 1.00 43.79 102 TYR D O 1
ATOM 5792 N N . ASP D 2 103 ? -31.039 34.426 -35.713 1.00 38.40 103 ASP D N 1
ATOM 5793 C CA . ASP D 2 103 ? -31.958 34.519 -34.613 1.00 39.88 103 ASP D CA 1
ATOM 5794 C C . ASP D 2 103 ? -31.405 35.328 -33.425 1.00 39.31 103 ASP D C 1
ATOM 5795 O O . ASP D 2 103 ? -31.914 35.227 -32.313 1.00 42.03 103 ASP D O 1
ATOM 5800 N N . GLY D 2 104 ? -30.378 36.133 -33.652 1.00 37.44 104 GLY D N 1
ATOM 5801 C CA . GLY D 2 104 ? -29.811 36.963 -32.588 1.00 36.78 104 GLY D CA 1
ATOM 5802 C C . GLY D 2 104 ? -28.635 36.343 -31.863 1.00 35.60 104 GLY D C 1
ATOM 5803 O O . GLY D 2 104 ? -28.021 36.984 -31.024 1.00 38.30 104 GLY D O 1
ATOM 5804 N N . TYR D 2 105 ? -28.330 35.091 -32.175 1.00 34.79 105 TYR D N 1
ATOM 5805 C CA . TYR D 2 105 ? -27.174 34.414 -31.625 1.00 33.45 105 TYR D CA 1
ATOM 5806 C C . TYR D 2 105 ? -26.109 34.290 -32.699 1.00 31.13 105 TYR D C 1
ATOM 5807 O O . TYR D 2 105 ? -26.386 34.462 -33.898 1.00 29.16 105 TYR D O 1
ATOM 5816 N N . PHE D 2 106 ? -24.899 33.976 -32.261 1.00 30.65 106 PHE D N 1
ATOM 5817 C CA . PHE D 2 106 ? -23.761 33.959 -33.161 1.00 30.35 106 PHE D CA 1
ATOM 5818 C C . PHE D 2 106 ? -24.037 32.948 -34.265 1.00 31.76 106 PHE D C 1
ATOM 5819 O O . PHE D 2 106 ? -24.376 31.795 -33.983 1.00 32.94 106 PHE D O 1
ATOM 5827 N N . PRO D 2 107 ? -23.971 33.386 -35.526 1.00 31.82 107 PRO D N 1
ATOM 5828 C CA . PRO D 2 107 ? -24.270 32.484 -36.624 1.00 31.73 107 PRO D CA 1
ATOM 5829 C C . PRO D 2 107 ? -23.314 31.336 -36.699 1.00 31.50 107 PRO D C 1
ATOM 5830 O O . PRO D 2 107 ? -22.245 31.364 -36.131 1.00 34.58 107 PRO D O 1
ATOM 5834 N N . LEU D 2 108 ? -23.704 30.326 -37.430 1.00 35.67 108 LEU D N 1
ATOM 5835 C CA . LEU D 2 108 ? -22.827 29.198 -37.706 1.00 37.51 108 LEU D CA 1
ATOM 5836 C C . LEU D 2 108 ? -22.732 29.133 -39.221 1.00 39.61 108 LEU D C 1
ATOM 5837 O O . LEU D 2 108 ? -22.733 30.190 -39.854 1.00 37.65 108 LEU D O 1
ATOM 5842 N N . PHE D 2 109 ? -22.608 27.943 -39.803 1.00 43.84 109 PHE D N 1
ATOM 5843 C CA . PHE D 2 109 ? -22.608 27.836 -41.253 1.00 44.11 109 PHE D CA 1
ATOM 5844 C C . PHE D 2 109 ? -23.279 26.548 -41.773 1.00 43.97 109 PHE D C 1
ATOM 5845 O O . PHE D 2 109 ? -22.657 25.488 -41.788 1.00 42.29 109 PHE D O 1
ATOM 5853 N N . PRO D 2 110 ? -24.558 26.657 -42.192 1.00 42.03 110 PRO D N 1
ATOM 5854 C CA . PRO D 2 110 ? -25.354 25.551 -42.718 1.00 43.50 110 PRO D CA 1
ATOM 5855 C C . PRO D 2 110 ? -25.328 25.345 -44.235 1.00 44.58 110 PRO D C 1
ATOM 5856 O O . PRO D 2 110 ? -25.924 24.359 -44.723 1.00 46.08 110 PRO D O 1
ATOM 5860 N N . TYR D 2 111 ? -24.697 26.261 -44.971 1.00 42.45 111 TYR D N 1
ATOM 5861 C CA . TYR D 2 111 ? -24.682 26.186 -46.421 1.00 42.70 111 TYR D CA 1
ATOM 5862 C C . TYR D 2 111 ? -23.313 25.739 -46.883 1.00 43.00 111 TYR D C 1
ATOM 5863 O O . TYR D 2 111 ? -22.396 26.531 -46.861 1.00 44.19 111 TYR D O 1
ATOM 5872 N N . TRP D 2 112 ? -23.183 24.482 -47.324 1.00 41.95 112 TRP D N 1
ATOM 5873 C CA . TRP D 2 112 ? -21.901 23.934 -47.736 1.00 40.53 112 TRP D CA 1
ATOM 5874 C C . TRP D 2 112 ? -21.834 23.754 -49.221 1.00 41.80 112 TRP D C 1
ATOM 5875 O O . TRP D 2 112 ? -22.821 23.430 -49.863 1.00 41.11 112 TRP D O 1
ATOM 5886 N N . GLY D 2 113 ? -20.646 23.925 -49.773 1.00 42.54 113 GLY D N 1
ATOM 5887 C CA . GLY D 2 113 ? -20.395 23.459 -51.121 1.00 44.57 113 GLY D CA 1
ATOM 5888 C C . GLY D 2 113 ? -20.207 21.960 -51.032 1.00 46.43 113 GLY D C 1
ATOM 5889 O O . GLY D 2 113 ? -20.119 21.393 -49.947 1.00 44.67 113 GLY D O 1
ATOM 5890 N N . GLN D 2 114 ? -20.117 21.311 -52.176 1.00 49.89 114 GLN D N 1
ATOM 5891 C CA . GLN D 2 114 ? -20.008 19.850 -52.223 1.00 54.69 114 GLN D CA 1
ATOM 5892 C C . GLN D 2 114 ? -18.598 19.348 -52.005 1.00 54.63 114 GLN D C 1
ATOM 5893 O O . GLN D 2 114 ? -18.371 18.143 -51.970 1.00 54.40 114 GLN D O 1
ATOM 5899 N N . GLY D 2 115 ? -17.654 20.279 -51.904 1.00 54.76 115 GLY D N 1
ATOM 5900 C CA . GLY D 2 115 ? -16.279 19.959 -51.541 1.00 54.79 115 GLY D CA 1
ATOM 5901 C C . GLY D 2 115 ? -15.396 19.704 -52.740 1.00 56.29 115 GLY D C 1
ATOM 5902 O O . GLY D 2 115 ? -15.868 19.289 -53.801 1.00 59.47 115 GLY D O 1
ATOM 5903 N N . THR D 2 116 ? -14.110 19.976 -52.567 1.00 55.64 116 THR D N 1
ATOM 5904 C CA . THR D 2 116 ? -13.118 19.669 -53.565 1.00 57.83 116 THR D CA 1
ATOM 5905 C C . THR D 2 116 ? -12.063 18.739 -52.977 1.00 58.84 116 THR D C 1
ATOM 5906 O O . THR D 2 116 ? -11.521 19.013 -51.915 1.00 56.67 116 THR D O 1
ATOM 5910 N N . LEU D 2 117 ? -11.783 17.652 -53.704 1.00 61.59 117 LEU D N 1
ATOM 5911 C CA . LEU D 2 117 ? -10.844 16.598 -53.305 1.00 63.02 117 LEU D CA 1
ATOM 5912 C C . LEU D 2 117 ? -9.435 16.841 -53.848 1.00 63.24 117 LEU D C 1
ATOM 5913 O O . LEU D 2 117 ? -9.224 16.856 -55.067 1.00 63.29 117 LEU D O 1
ATOM 5918 N N . VAL D 2 118 ? -8.495 16.999 -52.918 1.00 61.50 118 VAL D N 1
ATOM 5919 C CA . VAL D 2 118 ? -7.094 17.190 -53.212 1.00 63.15 118 VAL D CA 1
ATOM 5920 C C . VAL D 2 118 ? -6.339 15.914 -52.866 1.00 65.41 118 VAL D C 1
ATOM 5921 O O . VAL D 2 118 ? -6.365 15.489 -51.715 1.00 63.35 118 VAL D O 1
ATOM 5925 N N . THR D 2 119 ? -5.684 15.309 -53.857 1.00 68.08 119 THR D N 1
ATOM 5926 C CA . THR D 2 119 ? -4.805 14.178 -53.600 1.00 73.09 119 THR D CA 1
ATOM 5927 C C . THR D 2 119 ? -3.350 14.580 -53.910 1.00 74.71 119 THR D C 1
ATOM 5928 O O . THR D 2 119 ? -3.067 15.195 -54.948 1.00 75.49 119 THR D O 1
ATOM 5932 N N . VAL D 2 120 ? -2.439 14.211 -53.012 1.00 76.09 120 VAL D N 1
ATOM 5933 C CA . VAL D 2 120 ? -1.025 14.557 -53.137 1.00 78.21 120 VAL D CA 1
ATOM 5934 C C . VAL D 2 120 ? -0.189 13.300 -53.140 1.00 82.01 120 VAL D C 1
ATOM 5935 O O . VAL D 2 120 ? -0.291 12.493 -52.220 1.00 84.50 120 VAL D O 1
ATOM 5939 N N . SER D 2 121 ? 0.684 13.171 -54.132 1.00 85.01 121 SER D N 1
ATOM 5940 C CA . SER D 2 121 ? 1.469 11.958 -54.324 1.00 87.86 121 SER D CA 1
ATOM 5941 C C . SER D 2 121 ? 2.454 11.694 -53.180 1.00 89.08 121 SER D C 1
ATOM 5942 O O . SER D 2 121 ? 3.403 10.901 -53.339 1.00 94.90 121 SER D O 1
ATOM 5945 N N . ILE D 2 141 ? -4.316 25.802 -28.798 1.00 89.34 141 ILE D N 1
ATOM 5946 C CA . ILE D 2 141 ? -4.813 26.782 -27.825 1.00 90.11 141 ILE D CA 1
ATOM 5947 C C . ILE D 2 141 ? -6.336 26.989 -27.981 1.00 81.20 141 ILE D C 1
ATOM 5948 O O . ILE D 2 141 ? -6.843 28.111 -27.924 1.00 77.69 141 ILE D O 1
ATOM 5953 N N . GLU D 2 142 ? -7.046 25.865 -28.102 1.00 78.57 142 GLU D N 1
ATOM 5954 C CA . GLU D 2 142 ? -8.439 25.784 -28.602 1.00 71.29 142 GLU D CA 1
ATOM 5955 C C . GLU D 2 142 ? -9.338 24.963 -27.671 1.00 68.72 142 GLU D C 1
ATOM 5956 O O . GLU D 2 142 ? -8.854 24.365 -26.712 1.00 73.39 142 GLU D O 1
ATOM 5962 N N . ASN D 2 143 ? -10.639 24.927 -27.952 1.00 61.89 143 ASN D N 1
ATOM 5963 C CA . ASN D 2 143 ? -11.560 24.118 -27.160 1.00 61.72 143 ASN D CA 1
ATOM 5964 C C . ASN D 2 143 ? -11.707 22.750 -27.816 1.00 61.71 143 ASN D C 1
ATOM 5965 O O . ASN D 2 143 ? -12.446 22.580 -28.781 1.00 57.98 143 ASN D O 1
ATOM 5970 N N . VAL D 2 144 ? -10.986 21.766 -27.301 1.00 65.15 144 VAL D N 1
ATOM 5971 C CA . VAL D 2 144 ? -11.031 20.429 -27.893 1.00 67.58 144 VAL D CA 1
ATOM 5972 C C . VAL D 2 144 ? -12.324 19.701 -27.535 1.00 67.50 144 VAL D C 1
ATOM 5973 O O . VAL D 2 144 ? -12.792 19.740 -26.395 1.00 65.97 144 VAL D O 1
ATOM 5977 N N . LEU D 2 145 ? -12.865 19.033 -28.549 1.00 67.55 145 LEU D N 1
ATOM 5978 C CA . LEU D 2 145 ? -14.115 18.315 -28.466 1.00 68.49 145 LEU D CA 1
ATOM 5979 C C . LEU D 2 145 ? -13.872 16.824 -28.605 1.00 70.52 145 LEU D C 1
ATOM 5980 O O . LEU D 2 145 ? -13.534 16.340 -29.686 1.00 68.46 145 LEU D O 1
ATOM 5985 N N . THR D 2 146 ? -14.055 16.097 -27.513 1.00 73.90 146 THR D N 1
ATOM 5986 C CA . THR D 2 146 ? -13.875 14.657 -27.537 1.00 78.04 146 THR D CA 1
ATOM 5987 C C . THR D 2 146 ? -15.248 14.001 -27.653 1.00 77.50 146 THR D C 1
ATOM 5988 O O . THR D 2 146 ? -16.143 14.211 -26.823 1.00 74.42 146 THR D O 1
ATOM 5992 N N . GLN D 2 147 ? -15.400 13.221 -28.717 1.00 78.61 147 GLN D N 1
ATOM 5993 C CA . GLN D 2 147 ? -16.658 12.563 -29.048 1.00 79.87 147 GLN D CA 1
ATOM 5994 C C . GLN D 2 147 ? -16.526 11.060 -28.786 1.00 87.66 147 GLN D C 1
ATOM 5995 O O . GLN D 2 147 ? -15.527 10.441 -29.162 1.00 88.74 147 GLN D O 1
ATOM 6001 N N . SER D 2 148 ? -17.530 10.467 -28.150 1.00 92.07 148 SER D N 1
ATOM 6002 C CA . SER D 2 148 ? -17.542 9.015 -27.982 1.00 96.91 148 SER D CA 1
ATOM 6003 C C . SER D 2 148 ? -18.974 8.460 -28.059 1.00 99.96 148 SER D C 1
ATOM 6004 O O . SER D 2 148 ? -19.931 9.163 -27.713 1.00 100.68 148 SER D O 1
ATOM 6007 N N . PRO D 2 149 ? -19.130 7.220 -28.532 1.00 101.75 149 PRO D N 1
ATOM 6008 C CA . PRO D 2 149 ? -18.030 6.390 -29.037 1.00 102.35 149 PRO D CA 1
ATOM 6009 C C . PRO D 2 149 ? -17.745 6.668 -30.517 1.00 98.08 149 PRO D C 1
ATOM 6010 O O . PRO D 2 149 ? -18.612 7.204 -31.214 1.00 97.27 149 PRO D O 1
ATOM 6014 N N . ALA D 2 150 ? -16.539 6.326 -30.971 1.00 96.80 150 ALA D N 1
ATOM 6015 C CA . ALA D 2 150 ? -16.087 6.630 -32.339 1.00 93.23 150 ALA D CA 1
ATOM 6016 C C . ALA D 2 150 ? -16.880 5.854 -33.386 1.00 93.25 150 ALA D C 1
ATOM 6017 O O . ALA D 2 150 ? -17.253 6.416 -34.426 1.00 90.18 150 ALA D O 1
ATOM 6019 N N . ILE D 2 151 ? -17.113 4.568 -33.102 1.00 95.39 151 ILE D N 1
ATOM 6020 C CA . ILE D 2 151 ? -17.941 3.689 -33.927 1.00 95.83 151 ILE D CA 1
ATOM 6021 C C . ILE D 2 151 ? -18.945 2.976 -33.014 1.00 99.13 151 ILE D C 1
ATOM 6022 O O . ILE D 2 151 ? -18.556 2.423 -31.996 1.00 101.81 151 ILE D O 1
ATOM 6027 N N . MET D 2 152 ? -20.230 3.006 -33.357 1.00 99.51 152 MET D N 1
ATOM 6028 C CA . MET D 2 152 ? -21.243 2.193 -32.662 1.00 103.71 152 MET D CA 1
ATOM 6029 C C . MET D 2 152 ? -22.257 1.660 -33.669 1.00 104.92 152 MET D C 1
ATOM 6030 O O . MET D 2 152 ? -22.400 2.210 -34.761 1.00 100.93 152 MET D O 1
ATOM 6035 N N . ALA D 2 153 ? -22.951 0.584 -33.291 1.00 109.84 153 ALA D N 1
ATOM 6036 C CA . ALA D 2 153 ? -23.980 -0.040 -34.132 1.00 109.53 153 ALA D CA 1
ATOM 6037 C C . ALA D 2 153 ? -25.252 -0.283 -33.328 1.00 110.38 153 ALA D C 1
ATOM 6038 O O . ALA D 2 153 ? -25.197 -0.524 -32.126 1.00 111.80 153 ALA D O 1
ATOM 6040 N N . ALA D 2 154 ? -26.399 -0.212 -33.989 1.00 109.29 154 ALA D N 1
ATOM 6041 C CA . ALA D 2 154 ? -27.671 -0.473 -33.323 1.00 110.33 154 ALA D CA 1
ATOM 6042 C C . ALA D 2 154 ? -28.671 -1.050 -34.295 1.00 110.41 154 ALA D C 1
ATOM 6043 O O . ALA D 2 154 ? -28.446 -1.068 -35.513 1.00 108.12 154 ALA D O 1
ATOM 6045 N N . SER D 2 155 ? -29.777 -1.518 -33.730 1.00 113.11 155 SER D N 1
ATOM 6046 C CA . SER D 2 155 ? -30.877 -2.076 -34.493 1.00 115.16 155 SER D CA 1
ATOM 6047 C C . SER D 2 155 ? -32.068 -1.142 -34.404 1.00 114.43 155 SER D C 1
ATOM 6048 O O . SER D 2 155 ? -32.173 -0.365 -33.450 1.00 110.94 155 SER D O 1
ATOM 6051 N N . PRO D 2 156 ? -32.971 -1.211 -35.398 1.00 116.85 156 PRO D N 1
ATOM 6052 C CA . PRO D 2 156 ? -34.077 -0.260 -35.432 1.00 116.83 156 PRO D CA 1
ATOM 6053 C C . PRO D 2 156 ? -35.038 -0.465 -34.259 1.00 121.66 156 PRO D C 1
ATOM 6054 O O . PRO D 2 156 ? -35.206 -1.595 -33.776 1.00 123.45 156 PRO D O 1
ATOM 6058 N N . GLY D 2 157 ? -35.626 0.638 -33.794 1.00 121.15 157 GLY D N 1
ATOM 6059 C CA . GLY D 2 157 ? -36.510 0.631 -32.627 1.00 124.12 157 GLY D CA 1
ATOM 6060 C C . GLY D 2 157 ? -35.755 0.978 -31.354 1.00 122.75 157 GLY D C 1
ATOM 6061 O O . GLY D 2 157 ? -36.319 1.600 -30.450 1.00 121.76 157 GLY D O 1
ATOM 6062 N N . GLU D 2 158 ? -34.481 0.578 -31.296 1.00 121.06 158 GLU D N 1
ATOM 6063 C CA . GLU D 2 158 ? -33.617 0.843 -30.150 1.00 120.54 158 GLU D CA 1
ATOM 6064 C C . GLU D 2 158 ? -33.347 2.316 -29.973 1.00 117.75 158 GLU D C 1
ATOM 6065 O O . GLU D 2 158 ? -33.287 3.068 -30.948 1.00 113.93 158 GLU D O 1
ATOM 6071 N N . LYS D 2 159 ? -33.150 2.714 -28.722 1.00 119.98 159 LYS D N 1
ATOM 6072 C CA . LYS D 2 159 ? -32.682 4.049 -28.427 1.00 115.83 159 LYS D CA 1
ATOM 6073 C C . LYS D 2 159 ? -31.199 4.127 -28.768 1.00 114.12 159 LYS D C 1
ATOM 6074 O O . LYS D 2 159 ? -30.452 3.171 -28.570 1.00 116.14 159 LYS D O 1
ATOM 6080 N N . VAL D 2 160 ? -30.796 5.271 -29.314 1.00 110.44 160 VAL D N 1
ATOM 6081 C CA . VAL D 2 160 ? -29.391 5.584 -29.568 1.00 106.93 160 VAL D CA 1
ATOM 6082 C C . VAL D 2 160 ? -29.111 6.947 -28.963 1.00 101.71 160 VAL D C 1
ATOM 6083 O O . VAL D 2 160 ? -29.848 7.898 -29.218 1.00 100.24 160 VAL D O 1
ATOM 6087 N N . THR D 2 161 ? -28.056 7.042 -28.163 1.00 99.28 161 THR D N 1
ATOM 6088 C CA . THR D 2 161 ? -27.585 8.333 -27.674 1.00 96.90 161 THR D CA 1
ATOM 6089 C C . THR D 2 161 ? -26.064 8.388 -27.845 1.00 97.21 161 THR D C 1
ATOM 6090 O O . THR D 2 161 ? -25.402 7.354 -27.762 1.00 101.50 161 THR D O 1
ATOM 6094 N N . MET D 2 162 ? -25.521 9.572 -28.135 1.00 92.88 162 MET D N 1
ATOM 6095 C CA . MET D 2 162 ? -24.060 9.766 -28.282 1.00 92.56 162 MET D CA 1
ATOM 6096 C C . MET D 2 162 ? -23.627 11.077 -27.609 1.00 91.42 162 MET D C 1
ATOM 6097 O O . MET D 2 162 ? -24.459 11.939 -27.330 1.00 89.96 162 MET D O 1
ATOM 6102 N N . THR D 2 163 ? -22.329 11.213 -27.347 1.00 90.80 163 THR D N 1
ATOM 6103 C CA . THR D 2 163 ? -21.844 12.180 -26.368 1.00 91.01 163 THR D CA 1
ATOM 6104 C C . THR D 2 163 ? -20.642 12.967 -26.865 1.00 87.83 163 THR D C 1
ATOM 6105 O O . THR D 2 163 ? -19.768 12.432 -27.547 1.00 86.60 163 THR D O 1
ATOM 6109 N N . CYS D 2 164 ? -20.606 14.243 -26.484 1.00 87.05 164 CYS D N 1
ATOM 6110 C CA . CYS D 2 164 ? -19.498 15.137 -26.816 1.00 84.69 164 CYS D CA 1
ATOM 6111 C C . CYS D 2 164 ? -19.118 15.958 -25.577 1.00 82.10 164 CYS D C 1
ATOM 6112 O O . CYS D 2 164 ? -19.980 16.509 -24.892 1.00 82.13 164 CYS D O 1
ATOM 6115 N N . SER D 2 165 ? -17.820 16.000 -25.296 1.00 78.87 165 SER D N 1
ATOM 6116 C CA . SER D 2 165 ? -17.275 16.663 -24.121 1.00 77.98 165 SER D CA 1
ATOM 6117 C C . SER D 2 165 ? -16.189 17.644 -24.572 1.00 74.64 165 SER D C 1
ATOM 6118 O O . SER D 2 165 ? -15.460 17.373 -25.523 1.00 74.30 165 SER D O 1
ATOM 6121 N N . ALA D 2 166 ? -16.083 18.779 -23.897 1.00 72.50 166 ALA D N 1
ATOM 6122 C CA . ALA D 2 166 ? -15.202 19.846 -24.345 1.00 68.57 166 ALA D CA 1
ATOM 6123 C C . ALA D 2 166 ? -14.243 20.216 -23.253 1.00 68.91 166 ALA D C 1
ATOM 6124 O O . ALA D 2 166 ? -14.656 20.361 -22.117 1.00 69.66 166 ALA D O 1
ATOM 6126 N N . SER D 2 167 ? -12.974 20.423 -23.599 1.00 69.61 167 SER D N 1
ATOM 6127 C CA . SER D 2 167 ? -11.953 20.793 -22.599 1.00 73.17 167 SER D CA 1
ATOM 6128 C C . SER D 2 167 ? -12.343 22.071 -21.864 1.00 73.64 167 SER D C 1
ATOM 6129 O O . SER D 2 167 ? -11.823 22.361 -20.788 1.00 77.09 167 SER D O 1
ATOM 6132 N N . SER D 2 168 ? -13.235 22.845 -22.457 1.00 70.92 168 SER D N 1
ATOM 6133 C CA . SER D 2 168 ? -13.668 24.066 -21.852 1.00 71.10 168 SER D CA 1
ATOM 6134 C C . SER D 2 168 ? -15.121 24.365 -22.193 1.00 68.89 168 SER D C 1
ATOM 6135 O O . SER D 2 168 ? -15.663 23.892 -23.194 1.00 65.77 168 SER D O 1
ATOM 6138 N N . SER D 2 169 ? -15.735 25.167 -21.338 1.00 69.70 169 SER D N 1
ATOM 6139 C CA . SER D 2 169 ? -17.149 25.505 -21.429 1.00 68.78 169 SER D CA 1
ATOM 6140 C C . SER D 2 169 ? -17.581 26.087 -22.791 1.00 62.73 169 SER D C 1
ATOM 6141 O O . SER D 2 169 ? -16.826 26.821 -23.427 1.00 58.42 169 SER D O 1
ATOM 6144 N N . VAL D 2 170 ? -18.803 25.740 -23.208 1.00 60.41 170 VAL D N 1
ATOM 6145 C CA . VAL D 2 170 ? -19.418 26.216 -24.460 1.00 55.36 170 VAL D CA 1
ATOM 6146 C C . VAL D 2 170 ? -20.865 26.661 -24.232 1.00 54.23 170 VAL D C 1
ATOM 6147 O O . VAL D 2 170 ? -21.655 25.970 -23.604 1.00 54.50 170 VAL D O 1
ATOM 6151 N N . SER D 2 171 ? -21.215 27.814 -24.771 1.00 52.47 171 SER D N 1
ATOM 6152 C CA . SER D 2 171 ? -22.575 28.280 -24.685 1.00 52.45 171 SER D CA 1
ATOM 6153 C C . SER D 2 171 ? -23.507 27.298 -25.383 1.00 50.08 171 SER D C 1
ATOM 6154 O O . SER D 2 171 ? -23.159 26.725 -26.411 1.00 49.15 171 SER D O 1
ATOM 6157 N N . SER D 2 172 ? -24.706 27.148 -24.843 1.00 47.63 172 SER D N 1
ATOM 6158 C CA . SER D 2 172 ? -25.724 26.333 -25.471 1.00 46.90 172 SER D CA 1
ATOM 6159 C C . SER D 2 172 ? -26.148 26.907 -26.801 1.00 43.97 172 SER D C 1
ATOM 6160 O O . SER D 2 172 ? -26.707 26.210 -27.627 1.00 44.90 172 SER D O 1
ATOM 6163 N N . GLY D 2 173 ? -25.909 28.188 -27.005 1.00 43.41 173 GLY D N 1
ATOM 6164 C CA . GLY D 2 173 ? -26.148 28.785 -28.311 1.00 40.90 173 GLY D CA 1
ATOM 6165 C C . GLY D 2 173 ? -25.118 28.390 -29.361 1.00 39.17 173 GLY D C 1
ATOM 6166 O O . GLY D 2 173 ? -25.376 28.503 -30.544 1.00 36.50 173 GLY D O 1
ATOM 6167 N N . ASN D 2 174 ? -23.934 27.960 -28.941 1.00 40.51 174 ASN D N 1
ATOM 6168 C CA . ASN D 2 174 ? -22.848 27.688 -29.889 1.00 40.34 174 ASN D CA 1
ATOM 6169 C C . ASN D 2 174 ? -22.450 26.218 -29.926 1.00 42.58 174 ASN D C 1
ATOM 6170 O O . ASN D 2 174 ? -21.288 25.901 -30.170 1.00 43.48 174 ASN D O 1
ATOM 6175 N N . PHE D 2 175 ? -23.421 25.331 -29.696 1.00 44.25 175 PHE D N 1
ATOM 6176 C CA . PHE D 2 175 ? -23.196 23.896 -29.776 1.00 47.49 175 PHE D CA 1
ATOM 6177 C C . PHE D 2 175 ? -24.151 23.235 -30.783 1.00 48.02 175 PHE D C 1
ATOM 6178 O O . PHE D 2 175 ? -25.384 23.254 -30.614 1.00 47.22 175 PHE D O 1
ATOM 6186 N N . HIS D 2 176 ? -23.555 22.601 -31.793 1.00 46.55 176 HIS D N 1
ATOM 6187 C CA . HIS D 2 176 ? -24.288 22.102 -32.941 1.00 46.87 176 HIS D CA 1
ATOM 6188 C C . HIS D 2 176 ? -23.881 20.670 -33.306 1.00 48.06 176 HIS D C 1
ATOM 6189 O O . HIS D 2 176 ? -22.831 20.190 -32.884 1.00 48.68 176 HIS D O 1
ATOM 6196 N N . TRP D 2 177 ? -24.729 20.005 -34.090 1.00 49.57 177 TRP D N 1
ATOM 6197 C CA . TRP D 2 177 ? -24.459 18.668 -34.584 1.00 51.95 177 TRP D CA 1
ATOM 6198 C C . TRP D 2 177 ? -24.686 18.585 -36.094 1.00 51.91 177 TRP D C 1
ATOM 6199 O O . TRP D 2 177 ? -25.612 19.207 -36.624 1.00 51.61 177 TRP D O 1
ATOM 6210 N N . TYR D 2 178 ? -23.854 17.798 -36.776 1.00 52.24 178 TYR D N 1
ATOM 6211 C CA . TYR D 2 178 ? -24.023 17.528 -38.207 1.00 52.94 178 TYR D CA 1
ATOM 6212 C C . TYR D 2 178 ? -24.092 16.026 -38.489 1.00 55.18 178 TYR D C 1
ATOM 6213 O O . TYR D 2 178 ? -23.570 15.213 -37.732 1.00 55.08 178 TYR D O 1
ATOM 6222 N N . GLN D 2 179 ? -24.736 15.692 -39.601 1.00 55.98 179 GLN D N 1
ATOM 6223 C CA . GLN D 2 179 ? -24.774 14.350 -40.125 1.00 59.45 179 GLN D CA 1
ATOM 6224 C C . GLN D 2 179 ? -24.065 14.349 -41.471 1.00 57.95 179 GLN D C 1
ATOM 6225 O O . GLN D 2 179 ? -24.290 15.232 -42.300 1.00 55.21 179 GLN D O 1
ATOM 6231 N N . GLN D 2 180 ? -23.233 13.339 -41.680 1.00 57.82 180 GLN D N 1
ATOM 6232 C CA . GLN D 2 180 ? -22.613 13.132 -42.954 1.00 57.59 180 GLN D CA 1
ATOM 6233 C C . GLN D 2 180 ? -22.692 11.677 -43.350 1.00 60.81 180 GLN D C 1
ATOM 6234 O O . GLN D 2 180 ? -22.367 10.784 -42.567 1.00 59.77 180 GLN D O 1
ATOM 6240 N N . LYS D 2 181 ? -23.146 11.453 -44.575 1.00 63.91 181 LYS D N 1
ATOM 6241 C CA . LYS D 2 181 ? -23.069 10.151 -45.190 1.00 69.47 181 LYS D CA 1
ATOM 6242 C C . LYS D 2 181 ? -21.947 10.211 -46.211 1.00 70.62 181 LYS D C 1
ATOM 6243 O O . LYS D 2 181 ? -21.747 11.249 -46.845 1.00 68.60 181 LYS D O 1
ATOM 6249 N N . PRO D 2 182 ? -21.202 9.108 -46.372 1.00 75.14 182 PRO D N 1
ATOM 6250 C CA . PRO D 2 182 ? -20.121 9.059 -47.370 1.00 75.68 182 PRO D CA 1
ATOM 6251 C C . PRO D 2 182 ? -20.498 9.626 -48.748 1.00 74.24 182 PRO D C 1
ATOM 6252 O O . PRO D 2 182 ? -21.574 9.335 -49.275 1.00 71.52 182 PRO D O 1
ATOM 6256 N N . GLY D 2 183 ? -19.607 10.440 -49.303 1.00 73.46 183 GLY D N 1
ATOM 6257 C CA . GLY D 2 183 ? -19.772 10.966 -50.655 1.00 74.24 183 GLY D CA 1
ATOM 6258 C C . GLY D 2 183 ? -20.467 12.308 -50.716 1.00 72.94 183 GLY D C 1
ATOM 6259 O O . GLY D 2 183 ? -20.486 12.938 -51.777 1.00 75.15 183 GLY D O 1
ATOM 6260 N N . THR D 2 184 ? -21.028 12.752 -49.587 1.00 70.22 184 THR D N 1
ATOM 6261 C CA . THR D 2 184 ? -21.793 14.011 -49.514 1.00 67.64 184 THR D CA 1
ATOM 6262 C C . THR D 2 184 ? -21.257 14.954 -48.436 1.00 63.64 184 THR D C 1
ATOM 6263 O O . THR D 2 184 ? -20.648 14.528 -47.456 1.00 61.16 184 THR D O 1
ATOM 6267 N N . SER D 2 185 ? -21.518 16.242 -48.620 1.00 60.70 185 SER D N 1
ATOM 6268 C CA . SER D 2 185 ? -21.046 17.244 -47.699 1.00 56.41 185 SER D CA 1
ATOM 6269 C C . SER D 2 185 ? -21.826 17.152 -46.375 1.00 54.46 185 SER D C 1
ATOM 6270 O O . SER D 2 185 ? -22.938 16.628 -46.343 1.00 55.99 185 SER D O 1
ATOM 6273 N N . PRO D 2 186 ? -21.223 17.599 -45.269 1.00 51.82 186 PRO D N 1
ATOM 6274 C CA . PRO D 2 186 ? -21.948 17.557 -44.015 1.00 53.25 186 PRO D CA 1
ATOM 6275 C C . PRO D 2 186 ? -23.215 18.389 -44.052 1.00 51.59 186 PRO D C 1
ATOM 6276 O O . PRO D 2 186 ? -23.347 19.329 -44.846 1.00 50.45 186 PRO D O 1
ATOM 6280 N N . LYS D 2 187 ? -24.133 18.032 -43.176 1.00 52.65 187 LYS D N 1
ATOM 6281 C CA . LYS D 2 187 ? -25.505 18.494 -43.280 1.00 54.98 187 LYS D CA 1
ATOM 6282 C C . LYS D 2 187 ? -25.977 18.854 -41.892 1.00 50.83 187 LYS D C 1
ATOM 6283 O O . LYS D 2 187 ? -26.024 17.994 -41.008 1.00 52.22 187 LYS D O 1
ATOM 6289 N N . LEU D 2 188 ? -26.262 20.136 -41.679 1.00 47.79 188 LEU D N 1
ATOM 6290 C CA . LEU D 2 188 ? -26.659 20.619 -40.366 1.00 44.77 188 LEU D CA 1
ATOM 6291 C C . LEU D 2 188 ? -27.828 19.808 -39.882 1.00 46.10 188 LEU D C 1
ATOM 6292 O O . LEU D 2 188 ? -28.769 19.600 -40.628 1.00 45.44 188 LEU D O 1
ATOM 6297 N N . TRP D 2 189 ? -27.759 19.361 -38.631 1.00 47.44 189 TRP D N 1
ATOM 6298 C CA . TRP D 2 189 ? -28.744 18.438 -38.082 1.00 51.39 189 TRP D CA 1
ATOM 6299 C C . TRP D 2 189 ? -29.452 19.046 -36.863 1.00 52.89 189 TRP D C 1
ATOM 6300 O O . TRP D 2 189 ? -30.697 19.153 -36.842 1.00 55.65 189 TRP D O 1
ATOM 6311 N N . ILE D 2 190 ? -28.671 19.440 -35.858 1.00 50.75 190 ILE D N 1
ATOM 6312 C CA . ILE D 2 190 ? -29.207 20.135 -34.697 1.00 51.65 190 ILE D CA 1
ATOM 6313 C C . ILE D 2 190 ? -28.406 21.408 -34.466 1.00 49.87 190 ILE D C 1
ATOM 6314 O O . ILE D 2 190 ? -27.192 21.424 -34.652 1.00 49.98 190 ILE D O 1
ATOM 6319 N N . TYR D 2 191 ? -29.077 22.483 -34.083 1.00 48.18 191 TYR D N 1
ATOM 6320 C CA . TYR D 2 191 ? -28.357 23.709 -33.799 1.00 47.67 191 TYR D CA 1
ATOM 6321 C C . TYR D 2 191 ? -28.791 24.331 -32.488 1.00 47.81 191 TYR D C 1
ATOM 6322 O O . TYR D 2 191 ? -29.938 24.186 -32.048 1.00 47.56 191 TYR D O 1
ATOM 6331 N N . ARG D 2 192 ? -27.828 24.998 -31.868 1.00 45.73 192 ARG D N 1
ATOM 6332 C CA . ARG D 2 192 ? -27.962 25.572 -30.552 1.00 47.04 192 ARG D CA 1
ATOM 6333 C C . ARG D 2 192 ? -28.550 24.578 -29.577 1.00 48.67 192 ARG D C 1
ATOM 6334 O O . ARG D 2 192 ? -29.552 24.844 -28.929 1.00 49.03 192 ARG D O 1
ATOM 6342 N N . THR D 2 193 ? -27.876 23.431 -29.506 1.00 50.11 193 THR D N 1
ATOM 6343 C CA . THR D 2 193 ? -28.131 22.358 -28.541 1.00 52.08 193 THR D CA 1
ATOM 6344 C C . THR D 2 193 ? -29.316 21.457 -28.898 1.00 53.88 193 THR D C 1
ATOM 6345 O O . THR D 2 193 ? -29.148 20.237 -28.910 1.00 56.49 193 THR D O 1
ATOM 6349 N N . SER D 2 194 ? -30.481 22.028 -29.219 1.00 53.16 194 SER D N 1
ATOM 6350 C CA . SER D 2 194 ? -31.714 21.243 -29.313 1.00 55.40 194 SER D CA 1
ATOM 6351 C C . SER D 2 194 ? -32.710 21.591 -30.433 1.00 56.38 194 SER D C 1
ATOM 6352 O O . SER D 2 194 ? -33.831 21.085 -30.420 1.00 60.86 194 SER D O 1
ATOM 6355 N N . ASN D 2 195 ? -32.359 22.446 -31.382 1.00 54.55 195 ASN D N 1
ATOM 6356 C CA . ASN D 2 195 ? -33.308 22.787 -32.442 1.00 56.15 195 ASN D CA 1
ATOM 6357 C C . ASN D 2 195 ? -33.045 21.897 -33.610 1.00 57.62 195 ASN D C 1
ATOM 6358 O O . ASN D 2 195 ? -31.906 21.730 -33.997 1.00 59.47 195 ASN D O 1
ATOM 6363 N N . LEU D 2 196 ? -34.092 21.317 -34.176 1.00 60.99 196 LEU D N 1
ATOM 6364 C CA . LEU D 2 196 ? -33.936 20.440 -35.312 1.00 59.82 196 LEU D CA 1
ATOM 6365 C C . LEU D 2 196 ? -33.818 21.276 -36.578 1.00 57.68 196 LEU D C 1
ATOM 6366 O O . LEU D 2 196 ? -34.622 22.168 -36.819 1.00 56.89 196 LEU D O 1
ATOM 6371 N N . ALA D 2 197 ? -32.810 20.981 -37.390 1.00 56.04 197 ALA D N 1
ATOM 6372 C CA . ALA D 2 197 ? -32.687 21.605 -38.696 1.00 55.27 197 ALA D CA 1
ATOM 6373 C C . ALA D 2 197 ? -33.847 21.183 -39.580 1.00 59.67 197 ALA D C 1
ATOM 6374 O O . ALA D 2 197 ? -34.615 20.294 -39.223 1.00 64.57 197 ALA D O 1
ATOM 6376 N N . SER D 2 198 ? -33.957 21.836 -40.729 1.00 62.37 198 SER D N 1
ATOM 6377 C CA . SER D 2 198 ? -35.135 21.751 -41.592 1.00 67.54 198 SER D CA 1
ATOM 6378 C C . SER D 2 198 ? -35.617 20.328 -41.912 1.00 74.26 198 SER D C 1
ATOM 6379 O O . SER D 2 198 ? -36.765 19.958 -41.574 1.00 80.87 198 SER D O 1
ATOM 6382 N N . GLY D 2 199 ? -34.770 19.541 -42.573 1.00 72.09 199 GLY D N 1
ATOM 6383 C CA . GLY D 2 199 ? -35.203 18.217 -43.040 1.00 72.60 199 GLY D CA 1
ATOM 6384 C C . GLY D 2 199 ? -35.224 17.117 -41.984 1.00 70.81 199 GLY D C 1
ATOM 6385 O O . GLY D 2 199 ? -35.324 15.947 -42.332 1.00 76.04 199 GLY D O 1
ATOM 6386 N N . VAL D 2 200 ? -35.154 17.467 -40.702 1.00 66.30 200 VAL D N 1
ATOM 6387 C CA . VAL D 2 200 ? -34.784 16.504 -39.670 1.00 66.54 200 VAL D CA 1
ATOM 6388 C C . VAL D 2 200 ? -36.001 16.015 -38.884 1.00 70.16 200 VAL D C 1
ATOM 6389 O O . VAL D 2 200 ? -36.794 16.830 -38.405 1.00 72.98 200 VAL D O 1
ATOM 6393 N N . PRO D 2 201 ? -36.139 14.686 -38.724 1.00 71.92 201 PRO D N 1
ATOM 6394 C CA . PRO D 2 201 ? -37.352 14.103 -38.105 1.00 75.66 201 PRO D CA 1
ATOM 6395 C C . PRO D 2 201 ? -37.375 14.139 -36.583 1.00 75.93 201 PRO D C 1
ATOM 6396 O O . PRO D 2 201 ? -36.318 14.160 -35.950 1.00 75.18 201 PRO D O 1
ATOM 6400 N N . ALA D 2 202 ? -38.585 14.139 -36.021 1.00 77.78 202 ALA D N 1
ATOM 6401 C CA . ALA D 2 202 ? -38.812 14.345 -34.582 1.00 79.74 202 ALA D CA 1
ATOM 6402 C C . ALA D 2 202 ? -38.143 13.316 -33.668 1.00 81.54 202 ALA D C 1
ATOM 6403 O O . ALA D 2 202 ? -38.017 13.546 -32.467 1.00 83.12 202 ALA D O 1
ATOM 6405 N N . ARG D 2 203 ? -37.712 12.197 -34.242 1.00 83.65 203 ARG D N 1
ATOM 6406 C CA . ARG D 2 203 ? -37.059 11.121 -33.498 1.00 86.04 203 ARG D CA 1
ATOM 6407 C C . ARG D 2 203 ? -35.787 11.638 -32.839 1.00 83.29 203 ARG D C 1
ATOM 6408 O O . ARG D 2 203 ? -35.438 11.267 -31.708 1.00 81.98 203 ARG D O 1
ATOM 6416 N N . PHE D 2 204 ? -35.097 12.508 -33.573 1.00 80.48 204 PHE D N 1
ATOM 6417 C CA . PHE D 2 204 ? -33.900 13.160 -33.078 1.00 77.45 204 PHE D CA 1
ATOM 6418 C C . PHE D 2 204 ? -34.201 14.189 -31.998 1.00 77.94 204 PHE D C 1
ATOM 6419 O O . PHE D 2 204 ? -35.248 14.853 -32.011 1.00 77.91 204 PHE D O 1
ATOM 6427 N N . SER D 2 205 ? -33.261 14.299 -31.064 1.00 79.07 205 SER D N 1
ATOM 6428 C CA . SER D 2 205 ? -33.290 15.299 -30.020 1.00 80.22 205 SER D CA 1
ATOM 6429 C C . SER D 2 205 ? -31.871 15.520 -29.485 1.00 79.47 205 SER D C 1
ATOM 6430 O O . SER D 2 205 ? -31.129 14.557 -29.278 1.00 80.73 205 SER D O 1
ATOM 6433 N N . GLY D 2 206 ? -31.508 16.787 -29.276 1.00 74.64 206 GLY D N 1
ATOM 6434 C CA . GLY D 2 206 ? -30.258 17.136 -28.622 1.00 72.10 206 GLY D CA 1
ATOM 6435 C C . GLY D 2 206 ? -30.499 17.765 -27.262 1.00 72.50 206 GLY D C 1
ATOM 6436 O O . GLY D 2 206 ? -31.571 18.344 -26.997 1.00 71.85 206 GLY D O 1
ATOM 6437 N N . SER D 2 207 ? -29.500 17.634 -26.391 1.00 71.78 207 SER D N 1
ATOM 6438 C CA . SER D 2 207 ? -29.511 18.299 -25.089 1.00 72.77 207 SER D CA 1
ATOM 6439 C C . SER D 2 207 ? -28.082 18.538 -24.626 1.00 70.97 207 SER D C 1
ATOM 6440 O O . SER D 2 207 ? -27.133 18.151 -25.306 1.00 68.95 207 SER D O 1
ATOM 6443 N N . GLY D 2 208 ? -27.939 19.163 -23.460 1.00 72.18 208 GLY D N 1
ATOM 6444 C CA . GLY D 2 208 ? -26.628 19.379 -22.854 1.00 71.42 208 GLY D CA 1
ATOM 6445 C C . GLY D 2 208 ? -26.374 20.815 -22.442 1.00 70.21 208 GLY D C 1
ATOM 6446 O O . GLY D 2 208 ? -27.152 21.724 -22.763 1.00 67.83 208 GLY D O 1
ATOM 6447 N N . SER D 2 209 ? -25.258 21.012 -21.741 1.00 69.73 209 SER D N 1
ATOM 6448 C CA . SER D 2 209 ? -24.880 22.331 -21.259 1.00 68.61 209 SER D CA 1
ATOM 6449 C C . SER D 2 209 ? -23.446 22.320 -20.773 1.00 69.85 209 SER D C 1
ATOM 6450 O O . SER D 2 209 ? -22.852 21.268 -20.520 1.00 72.78 209 SER D O 1
ATOM 6453 N N . GLY D 2 210 ? -22.918 23.523 -20.614 1.00 69.54 210 GLY D N 1
ATOM 6454 C CA . GLY D 2 210 ? -21.564 23.736 -20.156 1.00 70.97 210 GLY D CA 1
ATOM 6455 C C . GLY D 2 210 ? -20.546 23.019 -21.016 1.00 71.76 210 GLY D C 1
ATOM 6456 O O . GLY D 2 210 ? -20.186 23.480 -22.112 1.00 70.58 210 GLY D O 1
ATOM 6457 N N . THR D 2 211 ? -20.095 21.880 -20.506 1.00 77.21 211 THR D N 1
ATOM 6458 C CA . THR D 2 211 ? -19.018 21.100 -21.124 1.00 76.91 211 THR D CA 1
ATOM 6459 C C . THR D 2 211 ? -19.454 19.694 -21.593 1.00 76.71 211 THR D C 1
ATOM 6460 O O . THR D 2 211 ? -18.667 18.982 -22.210 1.00 72.62 211 THR D O 1
ATOM 6464 N N . SER D 2 212 ? -20.703 19.306 -21.307 1.00 78.78 212 SER D N 1
ATOM 6465 C CA . SER D 2 212 ? -21.226 18.008 -21.734 1.00 79.24 212 SER D CA 1
ATOM 6466 C C . SER D 2 212 ? -22.546 18.100 -22.510 1.00 76.61 212 SER D C 1
ATOM 6467 O O . SER D 2 212 ? -23.530 18.694 -22.051 1.00 76.67 212 SER D O 1
ATOM 6470 N N . TYR D 2 213 ? -22.546 17.490 -23.691 1.00 75.17 213 TYR D N 1
ATOM 6471 C CA . TYR D 2 213 ? -23.683 17.521 -24.607 1.00 72.80 213 TYR D CA 1
ATOM 6472 C C . TYR D 2 213 ? -23.908 16.131 -25.181 1.00 73.67 213 TYR D C 1
ATOM 6473 O O . TYR D 2 213 ? -23.011 15.288 -25.172 1.00 74.37 213 TYR D O 1
ATOM 6482 N N . SER D 2 214 ? -25.111 15.906 -25.696 1.00 72.53 214 SER D N 1
ATOM 6483 C CA . SER D 2 214 ? -25.483 14.616 -26.266 1.00 72.42 214 SER D CA 1
ATOM 6484 C C . SER D 2 214 ? -26.498 14.774 -27.401 1.00 70.62 214 SER D C 1
ATOM 6485 O O . SER D 2 214 ? -27.233 15.774 -27.481 1.00 67.62 214 SER D O 1
ATOM 6488 N N . LEU D 2 215 ? -26.518 13.783 -28.282 1.00 70.54 215 LEU D N 1
ATOM 6489 C CA . LEU D 2 215 ? -27.531 13.683 -29.318 1.00 70.50 215 LEU D CA 1
ATOM 6490 C C . LEU D 2 215 ? -28.272 12.363 -29.110 1.00 75.70 215 LEU D C 1
ATOM 6491 O O . LEU D 2 215 ? -27.635 11.339 -28.847 1.00 78.53 215 LEU D O 1
ATOM 6496 N N . THR D 2 216 ? -29.602 12.379 -29.243 1.00 76.17 216 THR D N 1
ATOM 6497 C CA . THR D 2 216 ? -30.418 11.212 -28.931 1.00 79.40 216 THR D CA 1
ATOM 6498 C C . THR D 2 216 ? -31.450 10.912 -30.025 1.00 80.57 216 THR D C 1
ATOM 6499 O O . THR D 2 216 ? -32.059 11.824 -30.585 1.00 78.48 216 THR D O 1
ATOM 6503 N N . ILE D 2 217 ? -31.609 9.615 -30.322 1.00 82.54 217 ILE D N 1
ATOM 6504 C CA . ILE D 2 217 ? -32.641 9.089 -31.226 1.00 83.01 217 ILE D CA 1
ATOM 6505 C C . ILE D 2 217 ? -33.560 8.117 -30.456 1.00 87.80 217 ILE D C 1
ATOM 6506 O O . ILE D 2 217 ? -33.130 7.022 -30.081 1.00 89.61 217 ILE D O 1
ATOM 6511 N N . SER D 2 218 ? -34.815 8.510 -30.240 1.00 88.20 218 SER D N 1
ATOM 6512 C CA . SER D 2 218 ? -35.775 7.696 -29.494 1.00 92.00 218 SER D CA 1
ATOM 6513 C C . SER D 2 218 ? -35.838 6.260 -30.037 1.00 95.73 218 SER D C 1
ATOM 6514 O O . SER D 2 218 ? -35.683 5.302 -29.278 1.00 98.12 218 SER D O 1
ATOM 6517 N N . SER D 2 219 ? -36.033 6.129 -31.349 1.00 94.80 219 SER D N 1
ATOM 6518 C CA . SER D 2 219 ? -36.069 4.831 -32.003 1.00 98.18 219 SER D CA 1
ATOM 6519 C C . SER D 2 219 ? -35.266 4.874 -33.300 1.00 95.99 219 SER D C 1
ATOM 6520 O O . SER D 2 219 ? -35.655 5.525 -34.261 1.00 93.02 219 SER D O 1
ATOM 6523 N N . MET D 2 220 ? -34.140 4.167 -33.308 1.00 97.67 220 MET D N 1
ATOM 6524 C CA . MET D 2 220 ? -33.275 4.031 -34.481 1.00 97.72 220 MET D CA 1
ATOM 6525 C C . MET D 2 220 ? -34.060 3.683 -35.753 1.00 98.87 220 MET D C 1
ATOM 6526 O O . MET D 2 220 ? -35.138 3.084 -35.692 1.00 103.84 220 MET D O 1
ATOM 6531 N N . GLU D 2 221 ? -33.497 4.046 -36.901 1.00 95.96 221 GLU D N 1
ATOM 6532 C CA . GLU D 2 221 ? -34.102 3.760 -38.196 1.00 97.16 221 GLU D CA 1
ATOM 6533 C C . GLU D 2 221 ? -33.013 3.505 -39.230 1.00 94.77 221 GLU D C 1
ATOM 6534 O O . GLU D 2 221 ? -31.870 3.894 -39.032 1.00 92.84 221 GLU D O 1
ATOM 6540 N N . ALA D 2 222 ? -33.372 2.856 -40.334 1.00 96.05 222 ALA D N 1
ATOM 6541 C CA . ALA D 2 222 ? -32.413 2.525 -41.393 1.00 94.94 222 ALA D CA 1
ATOM 6542 C C . ALA D 2 222 ? -31.741 3.782 -41.929 1.00 90.80 222 ALA D C 1
ATOM 6543 O O . ALA D 2 222 ? -30.520 3.859 -42.003 1.00 89.01 222 ALA D O 1
ATOM 6545 N N . GLU D 2 223 ? -32.573 4.741 -42.320 1.00 89.26 223 GLU D N 1
ATOM 6546 C CA . GLU D 2 223 ? -32.176 6.102 -42.706 1.00 85.01 223 GLU D CA 1
ATOM 6547 C C . GLU D 2 223 ? -31.009 6.721 -41.912 1.00 83.43 223 GLU D C 1
ATOM 6548 O O . GLU D 2 223 ? -30.094 7.333 -42.482 1.00 79.54 223 GLU D O 1
ATOM 6554 N N . ASP D 2 224 ? -31.057 6.557 -40.593 1.00 84.42 224 ASP D N 1
ATOM 6555 C CA . ASP D 2 224 ? -30.240 7.346 -39.677 1.00 81.54 224 ASP D CA 1
ATOM 6556 C C . ASP D 2 224 ? -28.759 6.913 -39.586 1.00 82.22 224 ASP D C 1
ATOM 6557 O O . ASP D 2 224 ? -28.012 7.463 -38.789 1.00 82.09 224 ASP D O 1
ATOM 6562 N N . ALA D 2 225 ? -28.316 5.950 -40.391 1.00 84.54 225 ALA D N 1
ATOM 6563 C CA . ALA D 2 225 ? -26.937 5.441 -40.287 1.00 83.38 225 ALA D CA 1
ATOM 6564 C C . ALA D 2 225 ? -25.959 6.338 -41.022 1.00 78.01 225 ALA D C 1
ATOM 6565 O O . ALA D 2 225 ? -26.084 6.539 -42.223 1.00 76.18 225 ALA D O 1
ATOM 6567 N N . ALA D 2 226 ? -24.959 6.831 -40.294 1.00 75.67 226 ALA D N 1
ATOM 6568 C CA . ALA D 2 226 ? -24.090 7.905 -40.784 1.00 71.88 226 ALA D CA 1
ATOM 6569 C C . ALA D 2 226 ? -23.061 8.317 -39.732 1.00 70.00 226 ALA D C 1
ATOM 6570 O O . ALA D 2 226 ? -23.112 7.851 -38.590 1.00 72.91 226 ALA D O 1
ATOM 6572 N N . THR D 2 227 ? -22.141 9.197 -40.117 1.00 65.60 227 THR D N 1
ATOM 6573 C CA . THR D 2 227 ? -21.150 9.729 -39.196 1.00 64.40 227 THR D CA 1
ATOM 6574 C C . THR D 2 227 ? -21.672 11.089 -38.644 1.00 62.78 227 THR D C 1
ATOM 6575 O O . THR D 2 227 ? -22.010 12.003 -39.397 1.00 59.96 227 THR D O 1
ATOM 6579 N N . TYR D 2 228 ? -21.774 11.198 -37.325 1.00 63.01 228 TYR D N 1
ATOM 6580 C CA . TYR D 2 228 ? -22.284 12.404 -36.696 1.00 60.11 228 TYR D CA 1
ATOM 6581 C C . TYR D 2 228 ? -21.149 13.171 -36.020 1.00 59.02 228 TYR D C 1
ATOM 6582 O O . TYR D 2 228 ? -20.321 12.587 -35.336 1.00 60.52 228 TYR D O 1
ATOM 6591 N N . TYR D 2 229 ? -21.106 14.483 -36.221 1.00 56.50 229 TYR D N 1
ATOM 6592 C CA . TYR D 2 229 ? -20.027 15.308 -35.686 1.00 56.24 229 TYR D CA 1
ATOM 6593 C C . TYR D 2 229 ? -20.569 16.441 -34.801 1.00 56.16 229 TYR D C 1
ATOM 6594 O O . TYR D 2 229 ? -21.463 17.163 -35.234 1.00 56.43 229 TYR D O 1
ATOM 6603 N N . CYS D 2 230 ? -20.052 16.596 -33.578 1.00 57.30 230 CYS D N 1
ATOM 6604 C CA . CYS D 2 230 ? -20.385 17.767 -32.763 1.00 58.36 230 CYS D CA 1
ATOM 6605 C C . CYS D 2 230 ? -19.503 18.940 -33.188 1.00 55.25 230 CYS D C 1
ATOM 6606 O O . CYS D 2 230 ? -18.429 18.751 -33.757 1.00 52.90 230 CYS D O 1
ATOM 6609 N N . GLN D 2 231 ? -19.979 20.153 -32.908 1.00 53.62 231 GLN D N 1
ATOM 6610 C CA . GLN D 2 231 ? -19.291 21.399 -33.301 1.00 50.33 231 GLN D CA 1
ATOM 6611 C C . GLN D 2 231 ? -19.498 22.485 -32.255 1.00 48.22 231 GLN D C 1
ATOM 6612 O O . GLN D 2 231 ? -20.611 22.650 -31.761 1.00 49.25 231 GLN D O 1
ATOM 6618 N N . GLN D 2 232 ? -18.443 23.229 -31.932 1.00 47.34 232 GLN D N 1
ATOM 6619 C CA . GLN D 2 232 ? -18.557 24.342 -30.986 1.00 47.20 232 GLN D CA 1
ATOM 6620 C C . GLN D 2 232 ? -17.846 25.590 -31.485 1.00 44.32 232 GLN D C 1
ATOM 6621 O O . GLN D 2 232 ? -16.962 25.512 -32.338 1.00 44.73 232 GLN D O 1
ATOM 6627 N N . TRP D 2 233 ? -18.246 26.730 -30.929 1.00 42.39 233 TRP D N 1
ATOM 6628 C CA . TRP D 2 233 ? -17.489 27.978 -31.017 1.00 40.38 233 TRP D CA 1
ATOM 6629 C C . TRP D 2 233 ? -17.493 28.583 -29.624 1.00 40.53 233 TRP D C 1
ATOM 6630 O O . TRP D 2 233 ? -18.505 28.538 -28.933 1.00 42.35 233 TRP D O 1
ATOM 6641 N N . SER D 2 234 ? -16.366 29.141 -29.198 1.00 40.67 234 SER D N 1
ATOM 6642 C CA . SER D 2 234 ? -16.309 29.856 -27.920 1.00 41.07 234 SER D CA 1
ATOM 6643 C C . SER D 2 234 ? -15.101 30.760 -28.007 1.00 40.50 234 SER D C 1
ATOM 6644 O O . SER D 2 234 ? -14.129 30.611 -27.283 1.00 42.59 234 SER D O 1
ATOM 6647 N N . GLY D 2 235 ? -15.184 31.716 -28.916 1.00 40.42 235 GLY D N 1
ATOM 6648 C CA . GLY D 2 235 ? -14.001 32.341 -29.514 1.00 39.58 235 GLY D CA 1
ATOM 6649 C C . GLY D 2 235 ? -13.517 31.400 -30.606 1.00 39.78 235 GLY D C 1
ATOM 6650 O O . GLY D 2 235 ? -13.828 30.214 -30.606 1.00 37.93 235 GLY D O 1
ATOM 6651 N N . TYR D 2 236 ? -12.752 31.928 -31.546 1.00 39.73 236 TYR D N 1
ATOM 6652 C CA . TYR D 2 236 ? -12.116 31.081 -32.539 1.00 40.23 236 TYR D CA 1
ATOM 6653 C C . TYR D 2 236 ? -11.038 30.208 -31.897 1.00 42.06 236 TYR D C 1
ATOM 6654 O O . TYR D 2 236 ? -10.525 30.554 -30.836 1.00 42.19 236 TYR D O 1
ATOM 6663 N N . PRO D 2 237 ? -10.684 29.088 -32.535 1.00 45.00 237 PRO D N 1
ATOM 6664 C CA . PRO D 2 237 ? -11.330 28.574 -33.763 1.00 43.60 237 PRO D CA 1
ATOM 6665 C C . PRO D 2 237 ? -12.575 27.726 -33.496 1.00 43.34 237 PRO D C 1
ATOM 6666 O O . PRO D 2 237 ? -12.723 27.176 -32.409 1.00 43.60 237 PRO D O 1
ATOM 6670 N N . TRP D 2 238 ? -13.439 27.596 -34.500 1.00 40.64 238 TRP D N 1
ATOM 6671 C CA . TRP D 2 238 ? -14.440 26.527 -34.498 1.00 41.47 238 TRP D CA 1
ATOM 6672 C C . TRP D 2 238 ? -13.730 25.170 -34.394 1.00 43.55 238 TRP D C 1
ATOM 6673 O O . TRP D 2 238 ? -12.711 24.959 -35.049 1.00 44.94 238 TRP D O 1
ATOM 6684 N N . THR D 2 239 ? -14.253 24.256 -33.586 1.00 44.92 239 THR D N 1
ATOM 6685 C CA . THR D 2 239 ? -13.726 22.878 -33.561 1.00 47.80 239 THR D CA 1
ATOM 6686 C C . THR D 2 239 ? -14.857 21.880 -33.753 1.00 48.55 239 THR D C 1
ATOM 6687 O O . THR D 2 239 ? -16.019 22.204 -33.492 1.00 47.82 239 THR D O 1
ATOM 6691 N N . PHE D 2 240 ? -14.482 20.671 -34.183 1.00 51.71 240 PHE D N 1
ATOM 6692 C CA . PHE D 2 240 ? -15.378 19.527 -34.309 1.00 52.35 240 PHE D CA 1
ATOM 6693 C C . PHE D 2 240 ? -14.894 18.367 -33.488 1.00 55.08 240 PHE D C 1
ATOM 6694 O O . PHE D 2 240 ? -13.711 18.265 -33.184 1.00 54.51 240 PHE D O 1
ATOM 6702 N N . GLY D 2 241 ? -15.807 17.452 -33.187 1.00 58.78 241 GLY D N 1
ATOM 6703 C CA . GLY D 2 241 ? -15.440 16.170 -32.612 1.00 62.23 241 GLY D CA 1
ATOM 6704 C C . GLY D 2 241 ? -14.869 15.244 -33.672 1.00 64.08 241 GLY D C 1
ATOM 6705 O O . GLY D 2 241 ? -15.023 15.503 -34.862 1.00 59.39 241 GLY D O 1
ATOM 6706 N N . GLY D 2 242 ? -14.250 14.145 -33.224 1.00 69.01 242 GLY D N 1
ATOM 6707 C CA . GLY D 2 242 ? -13.662 13.137 -34.112 1.00 71.92 242 GLY D CA 1
ATOM 6708 C C . GLY D 2 242 ? -14.688 12.306 -34.861 1.00 73.85 242 GLY D C 1
ATOM 6709 O O . GLY D 2 242 ? -14.354 11.596 -35.814 1.00 76.70 242 GLY D O 1
ATOM 6710 N N . GLY D 2 243 ? -15.940 12.379 -34.419 1.00 74.45 243 GLY D N 1
ATOM 6711 C CA . GLY D 2 243 ? -17.063 11.811 -35.155 1.00 75.70 243 GLY D CA 1
ATOM 6712 C C . GLY D 2 243 ? -17.604 10.587 -34.468 1.00 79.80 243 GLY D C 1
ATOM 6713 O O . GLY D 2 243 ? -16.882 9.916 -33.737 1.00 84.32 243 GLY D O 1
ATOM 6714 N N . THR D 2 244 ? -18.886 10.312 -34.691 1.00 81.91 244 THR D N 1
ATOM 6715 C CA . THR D 2 244 ? -19.505 9.055 -34.273 1.00 86.09 244 THR D CA 1
ATOM 6716 C C . THR D 2 244 ? -20.152 8.399 -35.485 1.00 86.28 244 THR D C 1
ATOM 6717 O O . THR D 2 244 ? -21.074 8.951 -36.077 1.00 82.91 244 THR D O 1
ATOM 6721 N N . LYS D 2 245 ? -19.657 7.211 -35.827 1.00 91.08 245 LYS D N 1
ATOM 6722 C CA . LYS D 2 245 ? -20.119 6.425 -36.968 1.00 93.25 245 LYS D CA 1
ATOM 6723 C C . LYS D 2 245 ? -21.189 5.404 -36.518 1.00 95.22 245 LYS D C 1
ATOM 6724 O O . LYS D 2 245 ? -20.907 4.502 -35.726 1.00 95.42 245 LYS D O 1
ATOM 6730 N N . LEU D 2 246 ? -22.413 5.574 -37.017 1.00 94.35 246 LEU D N 1
ATOM 6731 C CA . LEU D 2 246 ? -23.546 4.728 -36.644 1.00 98.78 246 LEU D CA 1
ATOM 6732 C C . LEU D 2 246 ? -23.919 3.769 -37.791 1.00 100.38 246 LEU D C 1
ATOM 6733 O O . LEU D 2 246 ? -23.920 4.184 -38.954 1.00 99.09 246 LEU D O 1
ATOM 6738 N N . GLU D 2 247 ? -24.255 2.512 -37.455 1.00 102.87 247 GLU D N 1
ATOM 6739 C CA . GLU D 2 247 ? -24.426 1.418 -38.446 1.00 103.33 247 GLU D CA 1
ATOM 6740 C C . GLU D 2 247 ? -25.426 0.310 -38.024 1.00 105.43 247 GLU D C 1
ATOM 6741 O O . GLU D 2 247 ? -26.287 0.481 -37.150 1.00 102.88 247 GLU D O 1
#

B-factor: mean 52.21, std 19.62, range [7.99, 134.55]

Secondary structure (DSSP, 8-state):
-B-PPPEEEETT----SSEEEEE--BGGGTTS-EEEEEESBTTTBSSTTSEEE-TTT-EEEE-S---TTT--EEEEEEEEEETTS-B-SPPEEEEEEEE-------EESSSEEEEEEETTPPTT-EEEE--EE--S-SSSSSTT--EEEEEEEES--S-S-SEEE-TTT-EEEE-S----TTT--EEEEEEEEETGGGTS-EEEEEEEEEEE-/--EEE---EEE--TT--EEEEEEEESS-GGGS-EEEEEE---EEEEEEEETTTTEEEE-GGGTTTEEEEEEGGGTEEEEEE-S--GGG-EEEEEEE----SSS-----EE---EEEE-----EEEE-SEE---TTS-EEEEEEESS---GGGEEEEEE-TTS--EEEEETTTEEPTT--TTEEEEEETTEEEEEESS--GGG-SEEEEEE-SSSPPEE---EEE-/-B-PPPEEEETT----SSEEEEE--BGGGTTS--EEEEESBTTTBSSTTSEEE-TTT-EEEE-S---TTT--EEEEEEEEE-TT--B-SPPEEEEEEEE-------EESSSEEEEEEETT--TT-EEEE--EE--S-SSSSSTT--EEEEEEEES--S-S-SEEE-TTT-EEEE-SS---TTT--EEEEEEEEETGGGTS-EEEEEEEEEEE-/--EEE---B-TT--EEEEEEEESS-GGGS-EEEEEE---EEEEEEEETTTTEEEE-GGGTTTEEEEEEGGGTEEEEEE-S--GGG-EEEEEEE----SSS-----EE---EEE-B-----EEEE-SEE---TTS-EEEEEEESS---GGGEEEEEE-TTS--EEEEETTTEEPTT--TTEEEEEETTEEEEEESS--GGG-SEEEEEE-SSSPPEE-S-EEE-

Sequence (874 aa):
DWVVAPISVPENGKGPFPQRLNQLKSNKDRDTKIFYSITGPGADSPPEGVFAVEKETGWLLLNKPLDREEIAKYELFGHAVSENGASVEDPMNISIIVTDQNDHKPKFTQDTFRGSVLEGVLPGTSVMQVTATDEDDAIYTYNGVVAYSIHSQEPKDPHDLMFTIHRSTGTISVISSGLDREKVPEYTLTIQATDMDGDGSTTTAVAVVEILDQVQLQQPGTELVKPGASVKLSCKASGYTFTRYWINWVKQRPGLEWIGNIYPGSNITNYNEKFKNKATLTVDTSSNTAYMQLSSLTSDDSAVYYCAREGIYDGYFPLFPYWGQGTLVTVIENVLTQSPAIMAASPGEKVTMTCSASSSVSSGNFHWYQQKPGTSPKLWIYRTSNLASGVPARFSGSGSGTSYSLTISSMEAEDAATYYCQQWSGYPWTFGGGTKLEDWVVAPISVPENGKGPFPQRLNQLKSNKDRDTKIFYSITGPGADSPPEGVFAVEKETGWLLLNKPLDREEIAKYELFGHAVSENGASVEDPMNISIIVTDQNDHKPKFTQDTFRGSVLEGVLPGTSVMQVTATDEDDAIYTYNGVVAYSIHSQEPKDPHDLMFTIHRSTGTISVISSGLDREKVPEYTLTIQATDMDGDGSTTTAVAVVEILDQVQLQQPLVKPGASVKLSCKASGYTFTRYWINWVKQRPGLEWIGNIYPGSNITNYNEKFKNKATLTVDTSSNTAYMQLSSLTSDDSAVYYCAREGIYDGYFPLFPYWGQGTLVTVSIENVLTQSPAIMAASPGEKVTMTCSASSSVSSGNFHWYQQKPGTSPKLWIYRTSNLASGVPARFSGSGSGTSYSLTISSMEAEDAATYYCQQWSGYPWTFGGGTKLE

Organism: Homo sapiens (NCBI:txid9606)